Protein 6Z8I (pdb70)

Nearest PDB structures (foldseek):
  6zaz-assembly1_A-2  TM=9.999E-01  e=8.593E-83  Bacteroides thetaiotaomicron VPI-5482
  5t4y-assembly1_B  TM=1.000E+00  e=1.383E-79  Bacteroides thetaiotaomicron VPI-5482
  5lx8-assembly1_A  TM=9.890E-01  e=6.475E-78  Bacteroides thetaiotaomicron VPI-5482
  7kv4-assembly1_AAA  TM=7.494E-01  e=1.794E-15  Bacteroides fluxus YIT 12057
  3otn-assembly1_A  TM=7.623E-01  e=4.344E-15  Parabacteroides distasonis ATCC 8503

Radius of gyration: 36.5 Å; Cα contacts (8 Å, |Δi|>4): 3435; chains: 2; bounding box: 89×121×68 Å

GO terms:
  GO:0005515 protein binding (F, IPI)

Structure (mmCIF, N/CA/C/O backbone):
data_6Z8I
#
_entry.id   6Z8I
#
_cell.length_a   115.709
_cell.length_b   232.746
_cell.length_c   171.252
_cell.angle_alpha   90.00
_cell.angle_beta   90.00
_cell.angle_gamma   90.00
#
_symmetry.space_group_name_H-M   'C 2 2 21'
#
loop_
_entity.id
_entity.type
_entity.pdbx_description
1 polymer 'SusD homolog'
2 polymer 'SusC homolog'
3 non-polymer 'MAGNESIUM ION'
4 non-polymer 'PHOSPHATE ION'
5 water water
#
loop_
_atom_site.group_PDB
_atom_site.id
_atom_site.type_symbol
_atom_site.label_atom_id
_atom_site.label_alt_id
_atom_site.label_comp_id
_atom_site.label_asym_id
_atom_site.label_entity_id
_atom_site.label_seq_id
_atom_site.pdbx_PDB_ins_code
_atom_site.Cartn_x
_atom_site.Cartn_y
_atom_site.Cartn_z
_atom_site.occupancy
_atom_site.B_iso_or_equiv
_atom_site.auth_seq_id
_atom_site.auth_comp_id
_atom_site.auth_asym_id
_atom_site.auth_atom_id
_atom_site.pdbx_PDB_model_num
ATOM 1 N N . CYS A 1 19 ? -17.980 77.318 -19.940 1.00 105.26 1 CYS A N 1
ATOM 2 C CA . CYS A 1 19 ? -16.592 77.194 -19.511 1.00 106.87 1 CYS A CA 1
ATOM 3 C C . CYS A 1 19 ? -16.448 76.278 -18.294 1.00 110.44 1 CYS A C 1
ATOM 4 O O . CYS A 1 19 ? -15.978 76.715 -17.235 1.00 109.54 1 CYS A O 1
ATOM 7 N N . ASP A 1 20 ? -16.905 75.024 -18.473 1.00 111.42 2 ASP A N 1
ATOM 8 C CA . ASP A 1 20 ? -16.678 73.864 -17.603 1.00 109.75 2 ASP A CA 1
ATOM 9 C C . ASP A 1 20 ? -17.166 72.586 -18.311 1.00 110.63 2 ASP A C 1
ATOM 10 O O . ASP A 1 20 ? -16.656 71.485 -18.058 1.00 104.62 2 ASP A O 1
ATOM 15 N N . ASP A 1 21 ? -18.174 72.733 -19.189 1.00 113.24 3 ASP A N 1
ATOM 16 C CA . ASP A 1 21 ? -18.409 71.825 -20.322 1.00 102.93 3 ASP A CA 1
ATOM 17 C C . ASP A 1 21 ? -17.199 71.733 -21.234 1.00 88.32 3 ASP A C 1
ATOM 18 O O . ASP A 1 21 ? -17.022 70.744 -21.948 1.00 89.56 3 ASP A O 1
ATOM 23 N N . PHE A 1 22 ? -16.396 72.786 -21.241 1.00 81.51 4 PHE A N 1
ATOM 24 C CA . PHE A 1 22 ? -15.230 72.959 -22.084 1.00 71.24 4 PHE A CA 1
ATOM 25 C C . PHE A 1 22 ? -14.053 72.127 -21.591 1.00 70.20 4 PHE A C 1
ATOM 26 O O . PHE A 1 22 ? -13.251 71.651 -22.404 1.00 69.25 4 PHE A O 1
ATOM 34 N N . LEU A 1 23 ? -13.940 71.934 -20.275 1.00 72.65 5 LEU A N 1
ATOM 35 C CA . LEU A 1 23 ? -12.843 71.180 -19.688 1.00 68.42 5 LEU A CA 1
ATOM 36 C C . LEU A 1 23 ? -13.072 69.688 -19.712 1.00 70.72 5 LEU A C 1
ATOM 37 O O . LEU A 1 23 ? -12.160 68.953 -19.331 1.00 55.77 5 LEU A O 1
ATOM 42 N N . ASP A 1 24 ? -14.251 69.236 -20.153 1.00 81.95 6 ASP A N 1
ATOM 43 C CA . ASP A 1 24 ? -14.624 67.822 -20.174 1.00 86.24 6 ASP A CA 1
ATOM 44 C C . ASP A 1 24 ? -14.699 67.214 -21.577 1.00 83.08 6 ASP A C 1
ATOM 45 O O . ASP A 1 24 ? -14.963 66.016 -21.696 1.00 82.01 6 ASP A O 1
ATOM 50 N N . ARG A 1 25 ? -14.498 67.997 -22.642 1.00 81.17 7 ARG A N 1
ATOM 51 C CA . ARG A 1 25 ? -14.828 67.511 -23.982 1.00 76.05 7 ARG A CA 1
ATOM 52 C C . ARG A 1 25 ? -13.831 66.464 -24.469 1.00 65.01 7 ARG A C 1
ATOM 53 O O . ARG A 1 25 ? -14.223 65.454 -25.064 1.00 72.35 7 ARG A O 1
ATOM 61 N N . GLN A 1 26 ? -12.544 66.677 -24.234 1.00 54.02 8 GLN A N 1
ATOM 62 C CA . GLN A 1 26 ? -11.526 65.801 -24.790 1.00 51.54 8 GLN A CA 1
ATOM 63 C C . GLN A 1 26 ? -11.410 64.495 -24.010 1.00 54.74 8 GLN A C 1
ATOM 64 O O . GLN A 1 26 ? -11.195 64.494 -22.796 1.00 62.11 8 GLN A O 1
ATOM 70 N N . VAL A 1 27 ? -11.501 63.388 -24.740 1.00 51.44 9 VAL A N 1
ATOM 71 C CA . VAL A 1 27 ? -11.590 62.021 -24.237 1.00 48.85 9 VAL A CA 1
ATOM 72 C C . VAL A 1 27 ? -10.318 61.284 -24.646 1.00 50.54 9 VAL A C 1
ATOM 73 O O . VAL A 1 27 ? -9.742 61.595 -25.697 1.00 57.75 9 VAL A O 1
ATOM 77 N N . PRO A 1 28 ? -9.806 60.357 -23.837 1.00 55.13 10 PRO A N 1
ATOM 78 C CA . PRO A 1 28 ? -8.675 59.531 -24.280 1.00 58.67 10 PRO A CA 1
ATOM 79 C C . PRO A 1 28 ? -8.942 58.880 -25.634 1.00 63.53 10 PRO A C 1
ATOM 80 O O . PRO A 1 28 ? -10.062 58.462 -25.933 1.00 59.96 10 PRO A O 1
ATOM 84 N N . GLN A 1 29 ? -7.894 58.798 -26.452 1.00 59.56 11 GLN A N 1
ATOM 85 C CA . GLN A 1 29 ? -7.970 58.251 -27.800 1.00 52.15 11 GLN A CA 1
ATOM 86 C C . GLN A 1 29 ? -7.219 56.928 -27.864 1.00 52.65 11 GLN A C 1
ATOM 87 O O . GLN A 1 29 ? -6.057 56.839 -27.447 1.00 47.26 11 GLN A O 1
ATOM 93 N N . GLY A 1 30 ? -7.885 55.904 -28.392 1.00 52.29 12 GLY A N 1
ATOM 94 C CA . GLY A 1 30 ? -7.205 54.669 -28.718 1.00 46.42 12 GLY A CA 1
ATOM 95 C C . GLY A 1 30 ? -6.974 53.719 -27.571 1.00 45.29 12 GLY A C 1
ATOM 96 O O . GLY A 1 30 ? -6.112 52.838 -27.677 1.00 48.08 12 GLY A O 1
ATOM 97 N N . ILE A 1 31 ? -7.725 53.851 -26.477 1.00 43.80 13 ILE A N 1
ATOM 98 C CA . ILE A 1 31 ? -7.522 53.027 -25.295 1.00 42.28 13 ILE A CA 1
ATOM 99 C C . ILE A 1 31 ? -8.864 52.664 -24.679 1.00 42.98 13 ILE A C 1
ATOM 100 O O . ILE A 1 31 ? -9.904 53.266 -24.958 1.00 40.23 13 ILE A O 1
ATOM 105 N N . VAL A 1 32 ? -8.811 51.689 -23.789 1.00 48.26 14 VAL A N 1
ATOM 106 C CA . VAL A 1 32 ? -9.918 51.364 -22.900 1.00 49.41 14 VAL A CA 1
ATOM 107 C C . VAL A 1 32 ? -9.504 51.784 -21.493 1.00 47.00 14 VAL A C 1
ATOM 108 O O . VAL A 1 32 ? -8.341 51.607 -21.105 1.00 48.56 14 VAL A O 1
ATOM 112 N N . THR A 1 33 ? -10.429 52.385 -20.747 1.00 43.98 15 THR A N 1
ATOM 113 C CA . THR A 1 33 ? -10.124 52.838 -19.392 1.00 50.29 15 THR A CA 1
ATOM 114 C C . THR A 1 33 ? -10.462 51.763 -18.354 1.00 58.42 15 THR A C 1
ATOM 115 O O . THR A 1 33 ? -11.191 50.805 -18.622 1.00 63.91 15 THR A O 1
ATOM 119 N N . GLY A 1 34 ? -9.928 51.944 -17.141 1.00 56.64 16 GLY A N 1
ATOM 120 C CA . GLY A 1 34 ? -9.981 50.876 -16.152 1.00 42.74 16 GLY A CA 1
ATOM 121 C C . GLY A 1 34 ? -11.394 50.454 -15.797 1.00 48.82 16 GLY A C 1
ATOM 122 O O . GLY A 1 34 ? -11.653 49.278 -15.535 1.00 63.94 16 GLY A O 1
ATOM 123 N N . ASP A 1 35 ? -12.329 51.400 -15.788 1.00 47.20 17 ASP A N 1
ATOM 124 C CA . ASP A 1 35 ? -13.700 51.076 -15.420 1.00 54.71 17 ASP A CA 1
ATOM 125 C C . ASP A 1 35 ? -14.490 50.419 -16.544 1.00 59.30 17 ASP A C 1
ATOM 126 O O . ASP A 1 35 ? -15.608 49.960 -16.301 1.00 69.62 17 ASP A O 1
ATOM 131 N N . GLN A 1 36 ? -13.965 50.353 -17.763 1.00 56.29 18 GLN A N 1
ATOM 132 C CA . GLN A 1 36 ? -14.667 49.603 -18.787 1.00 61.69 18 GLN A CA 1
ATOM 133 C C . GLN A 1 36 ? -14.033 48.244 -19.055 1.00 53.48 18 GLN A C 1
ATOM 134 O O . GLN A 1 36 ? -14.679 47.384 -19.653 1.00 55.74 18 GLN A O 1
ATOM 140 N N . ILE A 1 37 ? -12.819 47.994 -18.564 1.00 45.25 19 ILE A N 1
ATOM 141 C CA . ILE A 1 37 ? -12.102 46.801 -19.002 1.00 41.59 19 ILE A CA 1
ATOM 142 C C . ILE A 1 37 ? -12.570 45.519 -18.340 1.00 49.31 19 ILE A C 1
ATOM 143 O O . ILE A 1 37 ? -12.224 44.433 -18.811 1.00 42.40 19 ILE A O 1
ATOM 148 N N . ALA A 1 38 ? -13.307 45.592 -17.246 1.00 61.33 20 ALA A N 1
ATOM 149 C CA . ALA A 1 38 ? -13.857 44.363 -16.699 1.00 63.59 20 ALA A CA 1
ATOM 150 C C . ALA A 1 38 ? -15.089 43.903 -17.459 1.00 66.61 20 ALA A C 1
ATOM 151 O O . ALA A 1 38 ? -15.771 42.990 -16.995 1.00 91.17 20 ALA A O 1
ATOM 153 N N . SER A 1 39 ? -15.408 44.509 -18.598 1.00 54.91 21 SER A N 1
ATOM 154 C CA . SER A 1 39 ? -16.680 44.190 -19.232 1.00 58.24 21 SER A CA 1
ATOM 155 C C . SER A 1 39 ? -16.613 42.810 -19.879 1.00 65.85 21 SER A C 1
ATOM 156 O O . SER A 1 39 ? -15.540 42.370 -20.303 1.00 69.06 21 SER A O 1
ATOM 159 N N . PRO A 1 40 ? -17.741 42.094 -19.938 1.00 59.35 22 PRO A N 1
ATOM 160 C CA . PRO A 1 40 ? -17.713 40.748 -20.538 1.00 56.64 22 PRO A CA 1
ATOM 161 C C . PRO A 1 40 ? -17.100 40.726 -21.922 1.00 57.71 22 PRO A C 1
ATOM 162 O O . PRO A 1 40 ? -16.296 39.831 -22.206 1.00 62.77 22 PRO A O 1
ATOM 166 N N . GLU A 1 41 ? -17.413 41.720 -22.767 1.00 48.85 23 GLU A N 1
ATOM 167 C CA . GLU A 1 41 ? -16.940 41.727 -24.154 1.00 51.94 23 GLU A CA 1
ATOM 168 C C . GLU A 1 41 ? -15.423 41.676 -24.262 1.00 51.66 23 GLU A C 1
ATOM 169 O O . GLU A 1 41 ? -14.903 41.345 -25.336 1.00 49.42 23 GLU A O 1
ATOM 175 N N . TYR A 1 42 ? -14.697 41.991 -23.187 1.00 41.49 24 TYR A N 1
ATOM 176 C CA . TYR A 1 42 ? -13.237 41.980 -23.216 1.00 52.04 24 TYR A CA 1
ATOM 177 C C . TYR A 1 42 ? -12.603 40.812 -22.467 1.00 45.71 24 TYR A C 1
ATOM 178 O O . TYR A 1 42 ? -11.372 40.685 -22.506 1.00 42.23 24 TYR A O 1
ATOM 187 N N . VAL A 1 43 ? -13.388 39.954 -21.797 1.00 40.58 25 VAL A N 1
ATOM 188 C CA . VAL A 1 43 ? -12.777 38.963 -20.907 1.00 50.04 25 VAL A CA 1
ATOM 189 C C . VAL A 1 43 ? -11.881 37.995 -21.684 1.00 49.01 25 VAL A C 1
ATOM 190 O O . VAL A 1 43 ? -10.749 37.706 -21.265 1.00 45.34 25 VAL A O 1
ATOM 194 N N . ASP A 1 44 ? -12.327 37.521 -22.849 1.00 50.78 26 ASP A N 1
ATOM 195 C CA . ASP A 1 44 ? -11.439 36.640 -23.597 1.00 45.50 26 ASP A CA 1
ATOM 196 C C . ASP A 1 44 ? -10.243 37.391 -24.159 1.00 43.34 26 ASP A C 1
ATOM 197 O O . ASP A 1 44 ? -9.185 36.769 -24.350 1.00 36.28 26 ASP A O 1
ATOM 202 N N . ASN A 1 45 ? -10.361 38.720 -24.359 1.00 43.75 27 ASN A N 1
ATOM 203 C CA . ASN A 1 45 ? -9.188 39.508 -24.741 1.00 44.26 27 ASN A CA 1
ATOM 204 C C . ASN A 1 45 ? -8.132 39.460 -23.651 1.00 48.53 27 ASN A C 1
ATOM 205 O O . ASN A 1 45 ? -6.936 39.294 -23.936 1.00 49.45 27 ASN A O 1
ATOM 210 N N . LEU A 1 46 ? -8.559 39.608 -22.391 1.00 42.33 28 LEU A N 1
ATOM 211 C CA . LEU A 1 46 ? -7.611 39.587 -21.283 1.00 40.12 28 LEU A CA 1
ATOM 212 C C . LEU A 1 46 ? -6.956 38.221 -21.159 1.00 45.05 28 LEU A C 1
ATOM 213 O O . LEU A 1 46 ? -5.743 38.129 -20.927 1.00 47.21 28 LEU A O 1
ATOM 218 N N . VAL A 1 47 ? -7.738 37.150 -21.338 1.00 45.20 29 VAL A N 1
ATOM 219 C CA . VAL A 1 47 ? -7.175 35.800 -21.296 1.00 48.20 29 VAL A CA 1
ATOM 220 C C . VAL A 1 47 ? -6.052 35.655 -22.324 1.00 53.72 29 VAL A C 1
ATOM 221 O O . VAL A 1 47 ? -4.930 35.251 -21.985 1.00 49.14 29 VAL A O 1
ATOM 225 N N . ILE A 1 48 ? -6.332 36.002 -23.595 1.00 47.57 30 ILE A N 1
ATOM 226 C CA . ILE A 1 48 ? -5.302 35.881 -24.625 1.00 41.01 30 ILE A CA 1
ATOM 227 C C . ILE A 1 48 ? -4.091 36.714 -24.244 1.00 39.95 30 ILE A C 1
ATOM 228 O O . ILE A 1 48 ? -2.936 36.305 -24.443 1.00 37.20 30 ILE A O 1
ATOM 233 N N . SER A 1 49 ? -4.343 37.894 -23.679 1.00 37.80 31 SER A N 1
ATOM 234 C CA . SER A 1 49 ? -3.256 38.782 -23.309 1.00 38.81 31 SER A CA 1
ATOM 235 C C . SER A 1 49 ? -2.313 38.120 -22.313 1.00 35.61 31 SER A C 1
ATOM 236 O O . SER A 1 49 ? -1.086 38.189 -22.463 1.00 36.06 31 SER A O 1
ATOM 239 N N . ALA A 1 50 ? -2.867 37.407 -21.332 1.00 40.52 32 ALA A N 1
ATOM 240 C CA . ALA A 1 50 ? -2.020 36.692 -20.375 1.00 38.02 32 ALA A CA 1
ATOM 241 C C . ALA A 1 50 ? -1.219 35.563 -21.015 1.00 35.14 32 ALA A C 1
ATOM 242 O O . ALA A 1 50 ? -0.083 35.301 -20.605 1.00 38.00 32 ALA A O 1
ATOM 244 N N . TYR A 1 51 ? -1.778 34.856 -21.996 1.00 37.72 33 TYR A N 1
ATOM 245 C CA . TYR A 1 51 ? -0.912 33.941 -22.730 1.00 32.17 33 TYR A CA 1
ATOM 246 C C . TYR A 1 51 ? 0.175 34.724 -23.447 1.00 40.93 33 TYR A C 1
ATOM 247 O O . TYR A 1 51 ? 1.363 34.355 -23.388 1.00 34.31 33 TYR A O 1
ATOM 256 N N . ALA A 1 52 ? -0.216 35.852 -24.079 1.00 36.22 34 ALA A N 1
ATOM 257 C CA . ALA A 1 52 ? 0.681 36.593 -24.962 1.00 30.73 34 ALA A CA 1
ATOM 258 C C . ALA A 1 52 ? 1.977 36.987 -24.265 1.00 34.99 34 ALA A C 1
ATOM 259 O O . ALA A 1 52 ? 3.061 36.881 -24.852 1.00 38.58 34 ALA A O 1
ATOM 261 N N . ILE A 1 53 ? 1.902 37.431 -23.009 1.00 36.38 35 ILE A N 1
ATOM 262 C CA . ILE A 1 53 ? 3.108 37.932 -22.369 1.00 30.71 35 ILE A CA 1
ATOM 263 C C . ILE A 1 53 ? 4.175 36.856 -22.182 1.00 43.92 35 ILE A C 1
ATOM 264 O O . ILE A 1 53 ? 5.343 37.195 -21.990 1.00 46.88 35 ILE A O 1
ATOM 269 N N . TRP A 1 54 ? 3.821 35.562 -22.292 1.00 51.69 36 TRP A N 1
ATOM 270 C CA . TRP A 1 54 ? 4.839 34.518 -22.214 1.00 46.32 36 TRP A CA 1
ATOM 271 C C . TRP A 1 54 ? 5.725 34.497 -23.443 1.00 42.97 36 TRP A C 1
ATOM 272 O O . TRP A 1 54 ? 6.868 34.040 -23.362 1.00 50.74 36 TRP A O 1
ATOM 283 N N . ALA A 1 55 ? 5.239 35.032 -24.559 1.00 49.38 37 ALA A N 1
ATOM 284 C CA . ALA A 1 55 ? 6.024 35.236 -25.773 1.00 44.64 37 ALA A CA 1
ATOM 285 C C . ALA A 1 55 ? 6.644 36.634 -25.826 1.00 40.65 37 ALA A C 1
ATOM 286 O O . ALA A 1 55 ? 7.806 36.798 -26.218 1.00 38.89 37 ALA A O 1
ATOM 288 N N . THR A 1 56 ? 5.909 37.646 -25.392 1.00 37.43 38 THR A N 1
ATOM 289 C CA . THR A 1 56 ? 6.294 39.034 -25.620 1.00 39.05 38 THR A CA 1
ATOM 290 C C . THR A 1 56 ? 6.907 39.761 -24.414 1.00 42.59 38 THR A C 1
ATOM 291 O O . THR A 1 56 ? 7.277 40.926 -24.546 1.00 52.46 38 THR A O 1
ATOM 295 N N . GLY A 1 57 ? 7.056 39.116 -23.259 1.00 44.79 39 GLY A N 1
ATOM 296 C CA . GLY A 1 57 ? 7.379 39.804 -22.015 1.00 33.08 39 GLY A CA 1
ATOM 297 C C . GLY A 1 57 ? 8.824 39.657 -21.569 1.00 39.09 39 GLY A C 1
ATOM 298 O O . GLY A 1 57 ? 9.251 40.265 -20.571 1.00 44.82 39 GLY A O 1
ATOM 299 N N . ASP A 1 58 ? 9.597 38.871 -22.315 1.00 32.03 40 ASP A N 1
ATOM 300 C CA . ASP A 1 58 ? 11.011 38.650 -22.045 1.00 36.65 40 ASP A CA 1
ATOM 301 C C . ASP A 1 58 ? 11.852 39.340 -23.105 1.00 34.16 40 ASP A C 1
ATOM 302 O O . ASP A 1 58 ? 11.332 39.870 -24.085 1.00 46.03 40 ASP A O 1
ATOM 307 N N . ASP A 1 59 ? 13.167 39.329 -22.894 1.00 34.93 41 ASP A N 1
ATOM 308 C CA . ASP A 1 59 ? 14.138 39.811 -23.874 1.00 37.03 41 ASP A CA 1
ATOM 309 C C . ASP A 1 59 ? 15.390 38.933 -23.826 1.00 40.67 41 ASP A C 1
ATOM 310 O O . ASP A 1 59 ? 15.467 37.954 -23.080 1.00 44.36 41 ASP A O 1
ATOM 315 N N . ILE A 1 60 ? 16.416 39.345 -24.567 1.00 45.25 42 ILE A N 1
ATOM 316 C CA . ILE A 1 60 ? 17.606 38.511 -24.737 1.00 45.50 42 ILE A CA 1
ATOM 317 C C . ILE A 1 60 ? 18.311 38.205 -23.417 1.00 45.78 42 ILE A C 1
ATOM 318 O O . ILE A 1 60 ? 19.057 37.222 -23.329 1.00 45.42 42 ILE A O 1
ATOM 323 N N . ASN A 1 61 ? 18.145 39.046 -22.394 1.00 45.66 43 ASN A N 1
ATOM 324 C CA . ASN A 1 61 ? 18.852 38.830 -21.141 1.00 53.69 43 ASN A CA 1
ATOM 325 C C . ASN A 1 61 ? 17.968 38.243 -20.056 1.00 49.62 43 ASN A C 1
ATOM 326 O O . ASN A 1 61 ? 18.442 38.067 -18.933 1.00 54.80 43 ASN A O 1
ATOM 331 N N . SER A 1 62 ? 16.716 37.914 -20.371 1.00 43.41 44 SER A N 1
ATOM 332 C CA . SER A 1 62 ? 15.698 37.561 -19.392 1.00 39.99 44 SER A CA 1
ATOM 333 C C . SER A 1 62 ? 14.768 36.485 -19.939 1.00 50.38 44 SER A C 1
ATOM 334 O O . SER A 1 62 ? 13.551 36.533 -19.734 1.00 57.19 44 SER A O 1
ATOM 337 N N . SER A 1 63 ? 15.329 35.500 -20.632 1.00 47.20 45 SER A N 1
ATOM 338 C CA . SER A 1 63 ? 14.526 34.507 -21.323 1.00 38.42 45 SER A CA 1
ATOM 339 C C . SER A 1 63 ? 13.705 33.675 -20.344 1.00 41.62 45 SER A C 1
ATOM 340 O O . SER A 1 63 ? 14.226 33.186 -19.337 1.00 47.07 45 SER A O 1
ATOM 343 N N . PHE A 1 64 ? 12.416 33.505 -20.652 1.00 40.99 46 PHE A N 1
ATOM 344 C CA . PHE A 1 64 ? 11.519 32.700 -19.836 1.00 42.45 46 PHE A CA 1
ATOM 345 C C . PHE A 1 64 ? 11.840 31.216 -19.893 1.00 44.78 46 PHE A C 1
ATOM 346 O O . PHE A 1 64 ? 11.205 30.428 -19.180 1.00 43.81 46 PHE A O 1
ATOM 354 N N . SER A 1 65 ? 12.780 30.818 -20.750 1.00 44.67 47 SER A N 1
ATOM 355 C CA . SER A 1 65 ? 13.400 29.503 -20.675 1.00 43.07 47 SER A CA 1
ATOM 356 C C . SER A 1 65 ? 14.393 29.410 -19.525 1.00 42.62 47 SER A C 1
ATOM 357 O O . SER A 1 65 ? 14.811 28.306 -19.162 1.00 55.66 47 SER A O 1
ATOM 360 N N . LEU A 1 66 ? 14.790 30.548 -18.970 1.00 44.00 48 LEU A N 1
ATOM 361 C CA . LEU A 1 66 ? 15.774 30.658 -17.898 1.00 43.77 48 LEU A CA 1
ATOM 362 C C . LEU A 1 66 ? 17.154 30.197 -18.342 1.00 45.07 48 LEU A C 1
ATOM 363 O O . LEU A 1 66 ? 18.033 29.971 -17.511 1.00 53.09 48 LEU A O 1
ATOM 368 N N . TRP A 1 67 ? 17.372 30.101 -19.655 1.00 43.66 49 TRP A N 1
ATOM 369 C CA . TRP A 1 67 ? 18.667 29.643 -20.147 1.00 47.67 49 TRP A CA 1
ATOM 370 C C . TRP A 1 67 ? 19.783 30.512 -19.589 1.00 50.73 49 TRP A C 1
ATOM 371 O O . TRP A 1 67 ? 20.870 30.012 -19.264 1.00 54.94 49 TRP A O 1
ATOM 382 N N . ASN A 1 68 ? 19.518 31.814 -19.431 1.00 48.65 50 ASN A N 1
ATOM 383 C CA . ASN A 1 68 ? 20.563 32.731 -18.986 1.00 49.77 50 ASN A CA 1
ATOM 384 C C . ASN A 1 68 ? 21.120 32.325 -17.630 1.00 51.27 50 ASN A C 1
ATOM 385 O O . ASN A 1 68 ? 22.319 32.480 -17.377 1.00 53.36 50 ASN A O 1
ATOM 390 N N . TYR A 1 69 ? 20.264 31.803 -16.744 1.00 49.94 51 TYR A N 1
ATOM 391 C CA . TYR A 1 69 ? 20.695 31.468 -15.392 1.00 52.48 51 TYR A CA 1
ATOM 392 C C . TYR A 1 69 ? 21.167 30.027 -15.262 1.00 53.74 51 TYR A C 1
ATOM 393 O O . TYR A 1 69 ? 21.993 29.740 -14.389 1.00 53.36 51 TYR A O 1
ATOM 402 N N . ASP A 1 70 ? 20.740 29.129 -16.156 1.00 53.15 52 ASP A N 1
ATOM 403 C CA . ASP A 1 70 ? 21.310 27.785 -16.131 1.00 53.55 52 ASP A CA 1
ATOM 404 C C . ASP A 1 70 ? 22.789 27.761 -16.495 1.00 51.86 52 ASP A C 1
ATOM 405 O O . ASP A 1 70 ? 23.391 26.681 -16.504 1.00 51.34 52 ASP A O 1
ATOM 410 N N . VAL A 1 71 ? 23.390 28.916 -16.789 1.00 44.51 53 VAL A N 1
ATOM 411 C CA . VAL A 1 71 ? 24.816 28.947 -17.034 1.00 50.71 53 VAL A CA 1
ATOM 412 C C . VAL A 1 71 ? 25.571 28.584 -15.770 1.00 55.22 53 VAL A C 1
ATOM 413 O O . VAL A 1 71 ? 26.760 28.242 -15.826 1.00 52.66 53 VAL A O 1
ATOM 417 N N . ARG A 1 72 ? 24.897 28.664 -14.618 1.00 56.19 54 ARG A N 1
ATOM 418 C CA . ARG A 1 72 ? 25.505 28.239 -13.365 1.00 50.70 54 ARG A CA 1
ATOM 419 C C . ARG A 1 72 ? 25.760 26.736 -13.368 1.00 49.94 54 ARG A C 1
ATOM 420 O O . ARG A 1 72 ? 26.702 26.259 -12.726 1.00 46.80 54 ARG A O 1
ATOM 428 N N . SER A 1 73 ? 24.966 25.982 -14.125 1.00 53.06 55 SER A N 1
ATOM 429 C CA . SER A 1 73 ? 25.023 24.528 -14.103 1.00 54.92 55 SER A CA 1
ATOM 430 C C . SER A 1 73 ? 26.278 24.001 -14.804 1.00 57.68 55 SER A C 1
ATOM 431 O O . SER A 1 73 ? 27.015 24.735 -15.467 1.00 61.71 55 SER A O 1
ATOM 434 N N . ASP A 1 74 ? 26.523 22.701 -14.628 1.00 52.96 56 ASP A N 1
ATOM 435 C CA . ASP A 1 74 ? 27.635 22.001 -15.260 1.00 53.47 56 ASP A CA 1
ATOM 436 C C . ASP A 1 74 ? 27.339 21.619 -16.710 1.00 59.86 56 ASP A C 1
ATOM 437 O O . ASP A 1 74 ? 28.175 20.969 -17.347 1.00 64.50 56 ASP A O 1
ATOM 442 N N . ASP A 1 75 ? 26.182 22.025 -17.247 1.00 57.19 57 ASP A N 1
ATOM 443 C CA . ASP A 1 75 ? 25.852 21.767 -18.647 1.00 54.92 57 ASP A CA 1
ATOM 444 C C . ASP A 1 75 ? 26.438 22.801 -19.607 1.00 55.40 57 ASP A C 1
ATOM 445 O O . ASP A 1 75 ? 26.803 22.422 -20.722 1.00 60.09 57 ASP A O 1
ATOM 450 N N . CYS A 1 76 ? 26.521 24.090 -19.232 1.00 46.14 58 CYS A N 1
ATOM 451 C CA . CYS A 1 76 ? 26.867 25.115 -20.204 1.00 53.32 58 CYS A CA 1
ATOM 452 C C . CYS A 1 76 ? 27.835 26.167 -19.671 1.00 62.30 58 CYS A C 1
ATOM 453 O O . CYS A 1 76 ? 27.953 26.418 -18.466 1.00 77.68 58 CYS A O 1
ATOM 456 N N . TYR A 1 77 ? 28.486 26.820 -20.633 1.00 59.48 59 TYR A N 1
ATOM 457 C CA . TYR A 1 77 ? 29.226 28.065 -20.489 1.00 52.97 59 TYR A CA 1
ATOM 458 C C . TYR A 1 77 ? 28.366 29.236 -20.946 1.00 58.03 59 TYR A C 1
ATOM 459 O O . TYR A 1 77 ? 27.353 29.068 -21.626 1.00 66.59 59 TYR A O 1
ATOM 468 N N . LYS A 1 78 ? 28.799 30.446 -20.577 1.00 58.51 60 LYS A N 1
ATOM 469 C CA . LYS A 1 78 ? 28.091 31.650 -21.007 1.00 48.14 60 LYS A CA 1
ATOM 470 C C . LYS A 1 78 ? 28.269 31.890 -22.494 1.00 50.17 60 LYS A C 1
ATOM 471 O O . LYS A 1 78 ? 27.304 32.219 -23.198 1.00 52.89 60 LYS A O 1
ATOM 477 N N . GLY A 1 79 ? 29.507 31.752 -22.990 1.00 49.50 61 GLY A N 1
ATOM 478 C CA . GLY A 1 79 ? 29.810 32.067 -24.379 1.00 47.29 61 GLY A CA 1
ATOM 479 C C . GLY A 1 79 ? 29.947 33.562 -24.640 1.00 51.69 61 GLY A C 1
ATOM 480 O O . GLY A 1 79 ? 30.119 34.378 -23.725 1.00 59.99 61 GLY A O 1
ATOM 481 N N . GLY A 1 80 ? 29.843 33.923 -25.920 1.00 51.02 62 GLY A N 1
ATOM 482 C CA . GLY A 1 80 ? 29.995 35.299 -26.331 1.00 42.23 62 GLY A CA 1
ATOM 483 C C . GLY A 1 80 ? 31.437 35.614 -26.650 1.00 49.27 62 GLY A C 1
ATOM 484 O O . GLY A 1 80 ? 32.282 34.739 -26.821 1.00 54.62 62 GLY A O 1
ATOM 485 N N . SER A 1 81 ? 31.712 36.909 -26.765 1.00 60.36 63 SER A N 1
ATOM 486 C CA . SER A 1 81 ? 33.035 37.334 -27.211 1.00 61.84 63 SER A CA 1
ATOM 487 C C . SER A 1 81 ? 34.112 36.886 -26.231 1.00 59.86 63 SER A C 1
ATOM 488 O O . SER A 1 81 ? 35.231 36.538 -26.633 1.00 55.79 63 SER A O 1
ATOM 491 N N . GLY A 1 82 ? 33.764 36.825 -24.951 1.00 58.06 64 GLY A N 1
ATOM 492 C CA . GLY A 1 82 ? 34.733 36.671 -23.886 1.00 56.36 64 GLY A CA 1
ATOM 493 C C . GLY A 1 82 ? 34.065 36.961 -22.558 1.00 56.64 64 GLY A C 1
ATOM 494 O O . GLY A 1 82 ? 32.836 37.040 -22.463 1.00 51.71 64 GLY A O 1
ATOM 495 N N . THR A 1 83 ? 34.904 37.128 -21.536 1.00 63.17 65 THR A N 1
ATOM 496 C CA . THR A 1 83 ? 34.397 37.364 -20.187 1.00 61.37 65 THR A CA 1
ATOM 497 C C . THR A 1 83 ? 33.660 38.686 -20.080 1.00 56.23 65 THR A C 1
ATOM 498 O O . THR A 1 83 ? 32.717 38.808 -19.286 1.00 54.06 65 THR A O 1
ATOM 502 N N . GLU A 1 84 ? 34.075 39.682 -20.859 1.00 52.77 66 GLU A N 1
ATOM 503 C CA . GLU A 1 84 ? 33.554 41.033 -20.720 1.00 48.68 66 GLU A CA 1
ATOM 504 C C . GLU A 1 84 ? 32.155 41.180 -21.281 1.00 43.03 66 GLU A C 1
ATOM 505 O O . GLU A 1 84 ? 31.548 42.233 -21.091 1.00 49.17 66 GLU A O 1
ATOM 511 N N . ASP A 1 85 ? 31.615 40.129 -21.897 1.00 42.52 67 ASP A N 1
ATOM 512 C CA . ASP A 1 85 ? 30.361 40.172 -22.649 1.00 42.50 67 ASP A CA 1
ATOM 513 C C . ASP A 1 85 ? 29.241 39.608 -21.783 1.00 47.96 67 ASP A C 1
ATOM 514 O O . ASP A 1 85 ? 28.935 38.417 -21.833 1.00 54.61 67 ASP A O 1
ATOM 519 N N . GLY A 1 86 ? 28.583 40.479 -21.031 1.00 51.02 68 GLY A N 1
ATOM 520 C CA . GLY A 1 86 ? 27.611 40.038 -20.052 1.00 50.03 68 GLY A CA 1
ATOM 521 C C . GLY A 1 86 ? 28.298 39.554 -18.785 1.00 57.95 68 GLY A C 1
ATOM 522 O O . GLY A 1 86 ? 27.956 38.486 -18.268 1.00 65.68 68 GLY A O 1
ATOM 523 N N . GLY A 1 87 ? 29.270 40.329 -18.277 1.00 56.20 69 GLY A N 1
ATOM 524 C CA . GLY A 1 87 ? 30.056 39.885 -17.130 1.00 59.60 69 GLY A CA 1
ATOM 525 C C . GLY A 1 87 ? 29.210 39.591 -15.908 1.00 56.25 69 GLY A C 1
ATOM 526 O O . GLY A 1 87 ? 29.599 38.801 -15.043 1.00 52.43 69 GLY A O 1
ATOM 527 N N . VAL A 1 88 ? 28.047 40.234 -15.821 1.00 56.05 70 VAL A N 1
ATOM 528 C CA . VAL A 1 88 ? 27.043 39.930 -14.811 1.00 52.20 70 VAL A CA 1
ATOM 529 C C . VAL A 1 88 ? 26.611 38.464 -14.884 1.00 55.14 70 VAL A C 1
ATOM 530 O O . VAL A 1 88 ? 26.233 37.867 -13.869 1.00 56.27 70 VAL A O 1
ATOM 534 N N . PHE A 1 89 ? 26.652 37.861 -16.073 1.00 57.09 71 PHE A N 1
ATOM 535 C CA . PHE A 1 89 ? 26.367 36.438 -16.234 1.00 56.02 71 PHE A CA 1
ATOM 536 C C . PHE A 1 89 ? 27.608 35.571 -16.099 1.00 54.89 71 PHE A C 1
ATOM 537 O O . PHE A 1 89 ? 27.478 34.355 -15.931 1.00 46.18 71 PHE A O 1
ATOM 545 N N . ASN A 1 90 ? 28.800 36.171 -16.169 1.00 57.81 72 ASN A N 1
ATOM 546 C CA . ASN A 1 90 ? 30.010 35.452 -15.793 1.00 54.42 72 ASN A CA 1
ATOM 547 C C . ASN A 1 90 ? 30.093 35.296 -14.287 1.00 54.69 72 ASN A C 1
ATOM 548 O O . ASN A 1 90 ? 30.582 34.280 -13.782 1.00 63.30 72 ASN A O 1
ATOM 553 N N . ALA A 1 91 ? 29.647 36.307 -13.550 1.00 51.18 73 ALA A N 1
ATOM 554 C CA . ALA A 1 91 ? 29.586 36.160 -12.107 1.00 54.47 73 ALA A CA 1
ATOM 555 C C . ALA A 1 91 ? 28.705 34.972 -11.736 1.00 53.18 73 ALA A C 1
ATOM 556 O O . ALA A 1 91 ? 29.108 34.105 -10.955 1.00 54.29 73 ALA A O 1
ATOM 558 N N . LEU A 1 92 ? 27.514 34.895 -12.321 1.00 50.17 74 LEU A N 1
ATOM 559 C CA . LEU A 1 92 ? 26.632 33.783 -12.007 1.00 54.05 74 LEU A CA 1
ATOM 560 C C . LEU A 1 92 ? 27.283 32.452 -12.354 1.00 60.22 74 LEU A C 1
ATOM 561 O O . LEU A 1 92 ? 27.238 31.502 -11.565 1.00 63.43 74 LEU A O 1
ATOM 566 N N . GLU A 1 93 ? 27.946 32.390 -13.504 1.00 59.65 75 GLU A N 1
ATOM 567 C CA . GLU A 1 93 ? 28.475 31.133 -14.005 1.00 57.85 75 GLU A CA 1
ATOM 568 C C . GLU A 1 93 ? 29.595 30.594 -13.130 1.00 59.47 75 GLU A C 1
ATOM 569 O O . GLU A 1 93 ? 29.804 29.372 -13.080 1.00 68.81 75 GLU A O 1
ATOM 575 N N . ILE A 1 94 ? 30.321 31.469 -12.437 1.00 45.23 76 ILE A N 1
ATOM 576 C CA . ILE A 1 94 ? 31.362 31.034 -11.514 1.00 53.12 76 ILE A CA 1
ATOM 577 C C . ILE A 1 94 ? 30.969 31.252 -10.054 1.00 51.29 76 ILE A C 1
ATOM 578 O O . ILE A 1 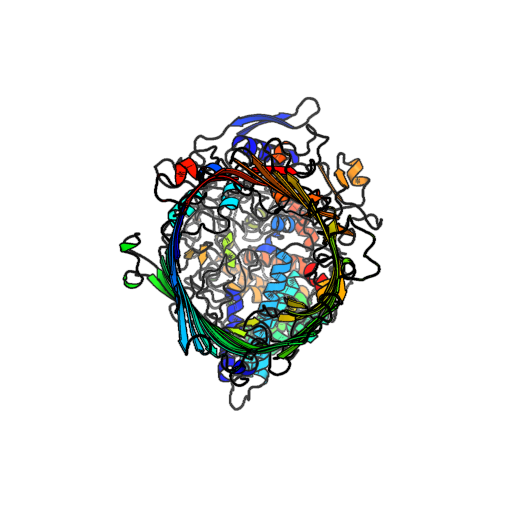94 ? 31.765 30.961 -9.156 1.00 52.22 76 ILE A O 1
ATOM 583 N N . SER A 1 95 ? 29.748 31.723 -9.797 1.00 49.12 77 SER A N 1
ATOM 584 C CA . SER A 1 95 ? 29.226 31.995 -8.457 1.00 55.25 77 SER A CA 1
ATOM 585 C C . SER A 1 95 ? 29.991 33.069 -7.671 1.00 61.20 77 SER A C 1
ATOM 586 O O . SER A 1 95 ? 29.638 33.360 -6.524 1.00 67.93 77 SER A O 1
ATOM 589 N N . LYS A 1 96 ? 31.021 33.671 -8.247 1.00 59.69 78 LYS A N 1
ATOM 590 C CA . LYS A 1 96 ? 31.694 34.783 -7.602 1.00 61.19 78 LYS A CA 1
ATOM 591 C C . LYS A 1 96 ? 31.345 36.092 -8.312 1.00 63.21 78 LYS A C 1
ATOM 592 O O . LYS A 1 96 ? 31.184 36.128 -9.537 1.00 62.12 78 LYS A O 1
ATOM 598 N N . GLY A 1 97 ? 31.201 37.165 -7.521 1.00 55.33 79 GLY A N 1
ATOM 599 C CA . GLY A 1 97 ? 30.944 38.493 -8.025 1.00 53.99 79 GLY A CA 1
ATOM 600 C C . GLY A 1 97 ? 29.489 38.862 -8.253 1.00 59.16 79 GLY A C 1
ATOM 601 O O . GLY A 1 97 ? 29.219 39.979 -8.715 1.00 60.90 79 GLY A O 1
ATOM 602 N N . ILE A 1 98 ? 28.545 37.969 -7.954 1.00 61.75 80 ILE A N 1
ATOM 603 C CA . ILE A 1 98 ? 27.122 38.302 -8.020 1.00 58.63 80 ILE A CA 1
ATOM 604 C C . ILE A 1 98 ? 26.779 39.321 -6.940 1.00 63.44 80 ILE A C 1
ATOM 605 O O . ILE A 1 98 ? 27.042 39.093 -5.751 1.00 70.60 80 ILE A O 1
ATOM 610 N N . ASN A 1 99 ? 26.167 40.439 -7.343 1.00 58.43 81 ASN A N 1
ATOM 611 C CA . ASN A 1 99 ? 25.778 41.527 -6.447 1.00 47.22 81 ASN A CA 1
ATOM 612 C C . ASN A 1 99 ? 24.260 41.628 -6.347 1.00 51.27 81 ASN A C 1
ATOM 613 O O . ASN A 1 99 ? 23.549 41.458 -7.335 1.00 57.02 81 ASN A O 1
ATOM 618 N N . THR A 1 100 ? 23.758 41.953 -5.154 1.00 52.79 82 THR A N 1
ATOM 619 C CA . THR A 1 100 ? 22.308 42.052 -4.980 1.00 51.05 82 THR A CA 1
ATOM 620 C C . THR A 1 100 ? 21.676 43.093 -5.889 1.00 49.18 82 THR A C 1
ATOM 621 O O . THR A 1 100 ? 20.475 42.998 -6.158 1.00 51.28 82 THR A O 1
ATOM 625 N N . THR A 1 101 ? 22.462 44.071 -6.364 1.00 55.67 83 THR A N 1
ATOM 626 C CA . THR A 1 101 ? 22.013 45.214 -7.153 1.00 52.29 83 THR A CA 1
ATOM 627 C C . THR A 1 101 ? 21.866 44.906 -8.632 1.00 58.33 83 THR A C 1
ATOM 628 O O . THR A 1 101 ? 21.392 45.778 -9.367 1.00 63.96 83 THR A O 1
ATOM 632 N N . ASP A 1 102 ? 22.278 43.715 -9.084 1.00 52.20 84 ASP A N 1
ATOM 633 C CA . ASP A 1 102 ? 22.475 43.465 -10.504 1.00 48.05 84 ASP A CA 1
ATOM 634 C C . ASP A 1 102 ? 21.178 43.670 -11.277 1.00 57.72 84 ASP A C 1
ATOM 635 O O . ASP A 1 102 ? 20.110 43.222 -10.854 1.00 70.24 84 ASP A O 1
ATOM 640 N N . TRP A 1 103 ? 21.276 44.362 -12.420 1.00 52.06 85 TRP A N 1
ATOM 641 C CA . TRP A 1 103 ? 20.084 44.669 -13.212 1.00 50.39 85 TRP A CA 1
ATOM 642 C C . TRP A 1 103 ? 19.375 43.410 -13.721 1.00 49.58 85 TRP A C 1
ATOM 643 O O . TRP A 1 103 ? 18.146 43.402 -13.832 1.00 55.11 85 TRP A O 1
ATOM 654 N N . ASN A 1 104 ? 20.114 42.345 -14.045 1.00 48.12 86 ASN A N 1
ATOM 655 C CA . ASN A 1 104 ? 19.469 41.155 -14.611 1.00 48.90 86 ASN A CA 1
ATOM 656 C C . ASN A 1 104 ? 18.585 40.450 -13.588 1.00 51.28 86 ASN A C 1
ATOM 657 O O . ASN A 1 104 ? 17.483 39.993 -13.915 1.00 65.03 86 ASN A O 1
ATOM 662 N N . ILE A 1 105 ? 19.057 40.339 -12.350 1.00 51.57 87 ILE A N 1
ATOM 663 C CA . ILE A 1 105 ? 18.247 39.730 -11.301 1.00 44.97 87 ILE A CA 1
ATOM 664 C C . ILE A 1 105 ? 16.965 40.520 -11.106 1.00 49.90 87 ILE A C 1
ATOM 665 O O . ILE A 1 105 ? 15.862 39.961 -11.122 1.00 50.15 87 ILE A O 1
ATOM 670 N N . ASN A 1 106 ? 17.090 41.842 -10.972 1.00 59.80 88 ASN A N 1
ATOM 671 C CA . ASN A 1 106 ? 15.914 42.693 -10.819 1.00 54.88 88 ASN A CA 1
ATOM 672 C C . ASN A 1 106 ? 14.958 42.535 -11.995 1.00 54.39 88 ASN A C 1
ATOM 673 O O . ASN A 1 106 ? 13.736 42.462 -11.810 1.00 54.34 88 ASN A O 1
ATOM 678 N N . ASP A 1 107 ? 15.504 42.439 -13.209 1.00 55.37 89 ASP A N 1
ATOM 679 C CA . ASP A 1 107 ? 14.670 42.336 -14.405 1.00 55.58 89 ASP A CA 1
ATOM 680 C C . ASP A 1 107 ? 13.867 41.042 -14.423 1.00 59.03 89 ASP A C 1
ATOM 681 O O . ASP A 1 107 ? 12.666 41.060 -14.710 1.00 62.35 89 ASP A O 1
ATOM 686 N N . ILE A 1 108 ? 14.509 39.904 -14.145 1.00 53.69 90 ILE A N 1
ATOM 687 C CA . ILE A 1 108 ? 13.777 38.643 -14.224 1.00 50.36 90 ILE A CA 1
ATOM 688 C C . ILE A 1 108 ? 12.707 38.591 -13.136 1.00 49.72 90 ILE A C 1
ATOM 689 O O . ILE A 1 108 ? 11.597 38.078 -13.354 1.00 47.54 90 ILE A O 1
ATOM 694 N N . TRP A 1 109 ? 12.997 39.157 -11.963 1.00 45.05 91 TRP A N 1
ATOM 695 C CA . TRP A 1 109 ? 11.954 39.280 -10.950 1.00 48.32 91 TRP A CA 1
ATOM 696 C C . TRP A 1 109 ? 10.803 40.143 -11.462 1.00 51.41 91 TRP A C 1
ATOM 697 O O . TRP A 1 109 ? 9.639 39.720 -11.424 1.00 52.22 91 TRP A O 1
ATOM 708 N N . LYS A 1 110 ? 11.111 41.350 -11.964 1.00 48.46 92 LYS A N 1
ATOM 709 C CA . LYS A 1 110 ? 10.064 42.239 -12.473 1.00 46.89 92 LYS A CA 1
ATOM 710 C C . LYS A 1 110 ? 9.256 41.576 -13.584 1.00 47.07 92 LYS A C 1
ATOM 711 O O . LYS A 1 110 ? 8.027 41.709 -13.639 1.00 48.38 92 LYS A O 1
ATOM 717 N N . ARG A 1 111 ? 9.929 40.852 -14.477 1.00 43.84 93 ARG A N 1
ATOM 718 C CA . ARG A 1 111 ? 9.271 40.390 -15.688 1.00 39.74 93 ARG A CA 1
ATOM 719 C C . ARG A 1 111 ? 8.276 39.276 -15.402 1.00 42.07 93 ARG A C 1
ATOM 720 O O . ARG A 1 111 ? 7.196 39.240 -16.005 1.00 41.82 93 ARG A O 1
ATOM 728 N N . LEU A 1 112 ? 8.609 38.358 -14.483 1.00 43.20 94 LEU A N 1
ATOM 729 C CA . LEU A 1 112 ? 7.656 37.301 -14.161 1.00 42.05 94 LEU A CA 1
ATOM 730 C C . LEU A 1 112 ? 6.481 37.826 -13.335 1.00 40.62 94 LEU A C 1
ATOM 731 O O . LEU A 1 112 ? 5.356 37.325 -13.463 1.00 45.93 94 LEU A O 1
ATOM 736 N N . TYR A 1 113 ? 6.683 38.844 -12.513 1.00 45.22 95 TYR A N 1
ATOM 737 C CA . TYR A 1 113 ? 5.503 39.421 -11.875 1.00 48.33 95 TYR A CA 1
ATOM 738 C C . TYR A 1 113 ? 4.603 40.161 -12.872 1.00 50.56 95 TYR A C 1
ATOM 739 O O . TYR A 1 113 ? 3.394 40.272 -12.629 1.00 48.92 95 TYR A O 1
ATOM 748 N N . GLN A 1 114 ? 5.138 40.612 -14.013 1.00 45.56 96 GLN A N 1
ATOM 749 C CA . GLN A 1 114 ? 4.263 41.185 -15.036 1.00 46.58 96 GLN A CA 1
ATOM 750 C C . GLN A 1 114 ? 3.371 40.105 -15.660 1.00 45.46 96 GLN A C 1
ATOM 751 O O . GLN A 1 114 ? 2.169 40.336 -15.893 1.00 44.32 96 GLN A O 1
ATOM 757 N N . CYS A 1 115 ? 3.935 38.912 -15.908 1.00 36.63 97 CYS A N 1
ATOM 758 C CA . CYS A 1 115 ? 3.130 37.767 -16.322 1.00 41.69 97 CYS A CA 1
ATOM 759 C C . CYS A 1 115 ? 1.938 37.562 -15.377 1.00 41.56 97 CYS A C 1
ATOM 760 O O . CYS A 1 115 ? 0.788 37.401 -15.811 1.00 43.89 97 CYS A O 1
ATOM 763 N N . ILE A 1 116 ? 2.192 37.585 -14.076 1.00 34.89 98 ILE A N 1
ATOM 764 C CA . ILE A 1 116 ? 1.103 37.416 -13.119 1.00 39.73 98 ILE A CA 1
ATOM 765 C C . ILE A 1 116 ? 0.051 38.526 -13.229 1.00 45.82 98 ILE A C 1
ATOM 766 O O . ILE A 1 116 ? -1.150 38.262 -13.029 1.00 46.07 98 ILE A O 1
ATOM 771 N N . THR A 1 117 ? 0.463 39.772 -13.552 1.00 41.19 99 THR A N 1
ATOM 772 C CA . THR A 1 117 ? -0.510 40.858 -13.673 1.00 36.21 99 THR A CA 1
ATOM 773 C C . THR A 1 117 ? -1.613 40.523 -14.665 1.00 47.21 99 THR A C 1
ATOM 774 O O . THR A 1 117 ? -2.803 40.704 -14.371 1.00 40.63 99 THR A O 1
ATOM 778 N N . ARG A 1 118 ? -1.236 40.084 -15.872 1.00 52.45 100 ARG A N 1
ATOM 779 C CA . ARG A 1 118 ? -2.255 39.772 -16.872 1.00 50.65 100 ARG A CA 1
ATOM 780 C C . ARG A 1 118 ? -3.112 38.584 -16.437 1.00 54.07 100 ARG A C 1
ATOM 781 O O . ARG A 1 118 ? -4.339 38.605 -16.602 1.00 64.44 100 ARG A O 1
ATOM 789 N N . ALA A 1 119 ? -2.494 37.558 -15.846 1.00 43.46 101 ALA A N 1
ATOM 790 C CA . ALA A 1 119 ? -3.270 36.412 -15.369 1.00 44.85 101 ALA A CA 1
ATOM 791 C C . ALA A 1 119 ? -4.278 36.836 -14.318 1.00 50.40 101 ALA A C 1
ATOM 792 O O . ALA A 1 119 ? -5.418 36.354 -14.306 1.00 50.25 101 ALA A O 1
ATOM 794 N N . ASN A 1 120 ? -3.872 37.747 -13.425 1.00 51.03 102 ASN A N 1
ATOM 795 C CA . ASN A 1 120 ? -4.775 38.221 -12.382 1.00 48.33 102 ASN A CA 1
ATOM 796 C C . ASN A 1 120 ? -5.827 39.165 -12.951 1.00 52.19 102 ASN A C 1
ATOM 797 O O . ASN A 1 120 ? -7.002 39.106 -12.564 1.00 57.25 102 ASN A O 1
ATOM 802 N N . THR A 1 121 ? -5.427 40.045 -13.875 1.00 46.12 103 THR A N 1
ATOM 803 C CA . THR A 1 121 ? -6.391 40.984 -14.424 1.00 45.15 103 THR A CA 1
ATOM 804 C C . THR A 1 121 ? -7.523 40.231 -15.102 1.00 41.16 103 THR A C 1
ATOM 805 O O . THR A 1 121 ? -8.701 40.576 -14.946 1.00 45.81 103 THR A O 1
ATOM 809 N N . ALA A 1 122 ? -7.196 39.152 -15.800 1.00 42.62 104 ALA A N 1
ATOM 810 C CA . ALA A 1 122 ? -8.257 38.335 -16.377 1.00 52.30 104 ALA A CA 1
ATOM 811 C C . ALA A 1 122 ? -9.065 37.622 -15.306 1.00 59.61 104 ALA A C 1
ATOM 812 O O . ALA A 1 122 ? -10.297 37.535 -15.405 1.00 61.47 104 ALA A O 1
ATOM 814 N N . LEU A 1 123 ? -8.381 37.086 -14.286 1.00 60.65 105 LEU A N 1
ATOM 815 C CA . LEU A 1 123 ? -9.072 36.402 -13.210 1.00 41.46 105 LEU A CA 1
ATOM 816 C C . LEU A 1 123 ? -10.062 37.326 -12.538 1.00 52.33 105 LEU A C 1
ATOM 817 O O . LEU A 1 123 ? -11.195 36.918 -12.244 1.00 56.60 105 LEU A O 1
ATOM 822 N N . GLN A 1 124 ? -9.658 38.589 -12.311 1.00 47.79 106 GLN A N 1
ATOM 823 C CA . GLN A 1 124 ? -10.555 39.566 -11.696 1.00 48.58 106 GLN A CA 1
ATOM 824 C C . GLN A 1 124 ? -11.826 39.723 -12.514 1.00 50.22 106 GLN A C 1
ATOM 825 O O . GLN A 1 124 ? -12.927 39.804 -11.958 1.00 50.92 106 GLN A O 1
ATOM 831 N N . SER A 1 125 ? -11.695 39.759 -13.837 1.00 53.09 107 SER A N 1
ATOM 832 C CA . SER A 1 125 ? -12.875 39.891 -14.681 1.00 56.73 107 SER A CA 1
ATOM 833 C C . SER A 1 125 ? -13.648 38.585 -14.761 1.00 53.49 107 SER A C 1
ATOM 834 O O . SER A 1 125 ? -14.882 38.593 -14.697 1.00 59.19 107 SER A O 1
ATOM 837 N N . LEU A 1 126 ? -12.937 37.460 -14.907 1.00 46.86 108 LEU A N 1
ATOM 838 C CA . LEU A 1 126 ? -13.591 36.153 -14.938 1.00 48.69 108 LEU A CA 1
ATOM 839 C C . LEU A 1 126 ? -14.381 35.881 -13.655 1.00 49.59 108 LEU A C 1
ATOM 840 O O . LEU A 1 126 ? -15.440 35.244 -13.702 1.00 50.92 108 LEU A O 1
ATOM 845 N N . ASP A 1 127 ? -13.906 36.375 -12.505 1.00 53.82 109 ASP A N 1
ATOM 846 C CA . ASP A 1 127 ? -14.637 36.158 -11.254 1.00 55.83 109 ASP A CA 1
ATOM 847 C C . ASP A 1 127 ? -16.050 36.737 -11.301 1.00 59.26 109 ASP A C 1
ATOM 848 O O . ASP A 1 127 ? -16.940 36.238 -10.602 1.00 57.42 109 ASP A O 1
ATOM 853 N N . GLN A 1 128 ? -16.287 37.768 -12.124 1.00 59.11 110 GLN A N 1
ATOM 854 C CA . GLN A 1 128 ? -17.572 38.464 -12.154 1.00 68.61 110 GLN A CA 1
ATOM 855 C C . GLN A 1 128 ? -18.559 37.898 -13.172 1.00 73.62 110 GLN A C 1
ATOM 856 O O . GLN A 1 128 ? -19.700 38.377 -13.235 1.00 70.63 110 GLN A O 1
ATOM 862 N N . MET A 1 129 ? -18.162 36.899 -13.961 1.00 74.16 111 MET A N 1
ATOM 863 C CA . MET A 1 129 ? -19.033 36.339 -14.988 1.00 77.16 111 MET A CA 1
ATOM 864 C C . MET A 1 129 ? -20.058 35.372 -14.394 1.00 79.85 111 MET A C 1
ATOM 865 O O . MET A 1 129 ? -19.857 34.796 -13.324 1.00 78.67 111 MET A O 1
ATOM 870 N N . ASP A 1 130 ? -21.148 35.161 -15.140 1.00 85.41 112 ASP A N 1
ATOM 871 C CA . ASP A 1 130 ? -22.189 34.196 -14.782 1.00 86.56 112 ASP A CA 1
ATOM 872 C C . ASP A 1 130 ? -22.004 32.909 -15.582 1.00 84.54 112 ASP A C 1
ATOM 873 O O . ASP A 1 130 ? -22.079 32.928 -16.813 1.00 85.03 112 ASP A O 1
ATOM 878 N N . GLU A 1 131 ? -21.788 31.794 -14.877 1.00 84.15 113 GLU A N 1
ATOM 879 C CA . GLU A 1 131 ? -21.638 30.496 -15.536 1.00 81.90 113 GLU A CA 1
ATOM 880 C C . GLU A 1 131 ? -22.819 30.199 -16.455 1.00 77.34 113 GLU A C 1
ATOM 881 O O . GLU A 1 131 ? -22.643 29.644 -17.549 1.00 71.03 113 GLU A O 1
ATOM 887 N N . LYS A 1 132 ? -24.027 30.583 -16.028 1.00 77.42 114 LYS A N 1
ATOM 888 C CA . LYS A 1 132 ? -25.232 30.356 -16.819 1.00 75.40 114 LYS A CA 1
ATOM 889 C C . LYS A 1 132 ? -25.126 30.996 -18.201 1.00 76.16 114 LYS A C 1
ATOM 890 O O . LYS A 1 132 ? -25.587 30.422 -19.196 1.00 72.95 114 LYS A O 1
ATOM 896 N N . THR A 1 133 ? -24.495 32.170 -18.289 1.00 75.75 115 THR A N 1
ATOM 897 C CA . THR A 1 133 ? -24.345 32.887 -19.554 1.00 72.62 115 THR A CA 1
ATOM 898 C C . THR A 1 133 ? -22.949 32.773 -20.160 1.00 63.65 115 THR A C 1
ATOM 899 O O . THR A 1 133 ? -22.742 33.242 -21.283 1.00 59.89 115 THR A O 1
ATOM 903 N N . TYR A 1 134 ? -21.992 32.181 -19.448 1.00 64.40 116 TYR A N 1
ATOM 904 C CA . TYR A 1 134 ? -20.612 32.032 -19.920 1.00 61.02 116 TYR A CA 1
ATOM 905 C C . TYR A 1 134 ? -20.071 30.698 -19.411 1.00 66.80 116 TYR A C 1
ATOM 906 O O . TYR A 1 134 ? -19.289 30.649 -18.453 1.00 64.61 116 TYR A O 1
ATOM 915 N N . PRO A 1 135 ? -20.446 29.585 -20.059 1.00 71.62 117 PRO A N 1
ATOM 916 C CA . PRO A 1 135 ? -20.153 28.257 -19.482 1.00 70.17 117 PRO A CA 1
ATOM 917 C C . PRO A 1 135 ? -18.669 27.886 -19.438 1.00 63.71 117 PRO A C 1
ATOM 918 O O . PRO A 1 135 ? -18.306 26.960 -18.702 1.00 74.03 117 PRO A O 1
ATOM 922 N N . LEU A 1 136 ? -17.803 28.560 -20.182 1.00 51.40 118 LEU A N 1
ATOM 923 C CA . LEU A 1 136 ? -16.371 28.293 -20.104 1.00 46.32 118 LEU A CA 1
ATOM 924 C C . LEU A 1 136 ? -15.692 29.020 -18.933 1.00 53.98 118 LEU A C 1
ATOM 925 O O . LEU A 1 136 ? -14.455 28.981 -18.824 1.00 50.46 118 LEU A O 1
ATOM 930 N N . LYS A 1 137 ? -16.471 29.667 -18.060 1.00 46.89 119 LYS A N 1
ATOM 931 C CA . LYS A 1 137 ? -15.912 30.393 -16.926 1.00 58.69 119 LYS A CA 1
ATOM 932 C C . LYS A 1 137 ? -14.822 29.611 -16.185 1.00 62.27 119 LYS A C 1
ATOM 933 O O . LYS A 1 137 ? -13.668 30.051 -16.121 1.00 60.86 119 LYS A O 1
ATOM 939 N N . ASN A 1 138 ? -15.175 28.469 -15.573 1.00 60.76 120 ASN A N 1
ATOM 940 C CA . ASN A 1 138 ? -14.200 27.783 -14.723 1.00 55.59 120 ASN A CA 1
ATOM 941 C C . ASN A 1 138 ? -13.049 27.218 -15.532 1.00 54.98 120 ASN A C 1
ATOM 942 O O . ASN A 1 138 ? -11.923 27.129 -15.023 1.00 53.34 120 ASN A O 1
ATOM 947 N N . GLN A 1 139 ? -13.305 26.846 -16.788 1.00 55.44 121 GLN A N 1
ATOM 948 C CA . GLN A 1 139 ? -12.214 26.437 -17.660 1.00 53.51 121 GLN A CA 1
ATOM 949 C C . GLN A 1 139 ? -11.246 27.584 -17.884 1.00 51.23 121 GLN A C 1
ATOM 950 O O . GLN A 1 139 ? -10.023 27.411 -17.793 1.00 47.21 121 GLN A O 1
ATOM 956 N N . ARG A 1 140 ? -11.777 28.764 -18.201 1.00 56.37 122 ARG A N 1
ATOM 957 C CA . ARG A 1 140 ? -10.903 29.905 -18.426 1.00 55.74 122 ARG A CA 1
ATOM 958 C C . ARG A 1 140 ? -10.203 30.309 -17.131 1.00 51.68 122 ARG A C 1
ATOM 959 O O . ARG A 1 140 ? -9.022 30.678 -17.146 1.00 54.24 122 ARG A O 1
ATOM 967 N N . ILE A 1 141 ? -10.903 30.222 -15.997 1.00 50.20 123 ILE A N 1
ATOM 968 C CA . ILE A 1 141 ? -10.279 30.524 -14.707 1.00 44.67 123 ILE A CA 1
ATOM 969 C C . ILE A 1 141 ? -9.138 29.552 -14.432 1.00 50.56 123 ILE A C 1
ATOM 970 O O . ILE A 1 141 ? -8.032 29.956 -14.048 1.00 41.31 123 ILE A O 1
ATOM 975 N N . ALA A 1 142 ? -9.397 28.251 -14.642 1.00 47.37 124 ALA A N 1
ATOM 976 C CA . ALA A 1 142 ? -8.355 27.233 -14.561 1.00 44.16 124 ALA A CA 1
ATOM 977 C C . ALA A 1 142 ? -7.147 27.603 -15.414 1.00 46.58 124 ALA A C 1
ATOM 978 O O . ALA A 1 142 ? -6.001 27.529 -14.951 1.00 49.85 124 ALA A O 1
ATOM 980 N N . GLU A 1 143 ? -7.387 28.004 -16.671 1.00 50.05 125 GLU A N 1
ATOM 981 C CA . GLU A 1 143 ? -6.283 28.415 -17.541 1.00 54.59 125 GLU A CA 1
ATOM 982 C C . GLU A 1 143 ? -5.469 29.535 -16.908 1.00 53.02 125 GLU A C 1
ATOM 983 O O . GLU A 1 143 ? -4.239 29.570 -17.035 1.00 56.91 125 GLU A O 1
ATOM 989 N N . MET A 1 144 ? -6.135 30.474 -16.241 1.00 48.39 126 MET A N 1
ATOM 990 C CA . MET A 1 144 ? -5.404 31.625 -15.731 1.00 48.53 126 MET A CA 1
ATOM 991 C C . MET A 1 144 ? -4.618 31.284 -14.474 1.00 52.09 126 MET A C 1
ATOM 992 O O . MET A 1 144 ? -3.531 31.838 -14.267 1.00 54.32 126 MET A O 1
ATOM 997 N N . ARG A 1 145 ? -5.131 30.372 -13.632 1.00 43.98 127 ARG A N 1
ATOM 998 C CA . ARG A 1 145 ? -4.361 29.996 -12.453 1.00 42.70 127 ARG A CA 1
ATOM 999 C C . ARG A 1 145 ? -3.205 29.075 -12.813 1.00 52.45 127 ARG A C 1
ATOM 1000 O O . ARG A 1 145 ? -2.161 29.118 -12.149 1.00 48.75 127 ARG A O 1
ATOM 1008 N N . PHE A 1 146 ? -3.370 28.249 -13.853 1.00 49.59 128 PHE A N 1
ATOM 1009 C CA . PHE A 1 146 ? -2.239 27.526 -14.416 1.00 49.19 128 PHE A CA 1
ATOM 1010 C C . PHE A 1 146 ? -1.096 28.488 -14.699 1.00 50.30 128 PHE A C 1
ATOM 1011 O O . PHE A 1 146 ? 0.007 28.351 -14.151 1.00 46.50 128 PHE A O 1
ATOM 1019 N N . LEU A 1 147 ? -1.371 29.492 -15.545 1.00 55.73 129 LEU A N 1
ATOM 1020 C CA . LEU A 1 147 ? -0.383 30.515 -15.901 1.00 51.95 129 LEU A CA 1
ATOM 1021 C C . LEU A 1 147 ? 0.161 31.213 -14.665 1.00 45.86 129 LEU A C 1
ATOM 1022 O O . LEU A 1 147 ? 1.367 31.471 -14.558 1.00 47.19 129 LEU A O 1
ATOM 1027 N N . ARG A 1 148 ? -0.713 31.505 -13.707 1.00 41.86 130 ARG A N 1
ATOM 1028 C CA . ARG A 1 148 ? -0.231 32.081 -12.462 1.00 45.60 130 ARG A CA 1
ATOM 1029 C C . ARG A 1 148 ? 0.691 31.114 -11.726 1.00 46.20 130 ARG A C 1
ATOM 1030 O O . ARG A 1 148 ? 1.639 31.547 -11.060 1.00 48.26 130 ARG A O 1
ATOM 1038 N N . GLY A 1 149 ? 0.454 29.806 -11.855 1.00 42.72 131 GLY A N 1
ATOM 1039 C CA . GLY A 1 149 ? 1.327 28.855 -11.187 1.00 44.98 131 GLY A CA 1
ATOM 1040 C C . GLY A 1 149 ? 2.680 28.779 -11.866 1.00 46.87 131 GLY A C 1
ATOM 1041 O O . GLY A 1 149 ? 3.729 28.796 -11.204 1.00 41.62 131 GLY A O 1
ATOM 1042 N N . HIS A 1 150 ? 2.662 28.693 -13.201 1.00 44.08 132 HIS A N 1
ATOM 1043 C CA . HIS A 1 150 ? 3.884 28.672 -13.997 1.00 46.19 132 HIS A CA 1
ATOM 1044 C C . HIS A 1 150 ? 4.839 29.795 -13.593 1.00 49.51 132 HIS A C 1
ATOM 1045 O O . HIS A 1 150 ? 6.049 29.574 -13.462 1.00 48.25 132 HIS A O 1
ATOM 1052 N N . ALA A 1 151 ? 4.309 31.006 -13.357 1.00 45.19 133 ALA A N 1
ATOM 1053 C CA . ALA A 1 151 ? 5.167 32.153 -13.048 1.00 41.26 133 ALA A CA 1
ATOM 1054 C C . ALA A 1 151 ? 5.675 32.106 -11.611 1.00 52.18 133 ALA A C 1
ATOM 1055 O O . ALA A 1 151 ? 6.861 32.341 -11.354 1.00 57.70 133 ALA A O 1
ATOM 1057 N N . HIS A 1 152 ? 4.787 31.819 -10.658 1.00 48.89 134 HIS A N 1
ATOM 1058 C CA . HIS A 1 152 ? 5.237 31.623 -9.285 1.00 47.91 134 HIS A CA 1
ATOM 1059 C C . HIS A 1 152 ? 6.232 30.480 -9.188 1.00 47.99 134 HIS A C 1
ATOM 1060 O O . HIS A 1 152 ? 7.205 30.562 -8.428 1.00 46.10 134 HIS A O 1
ATOM 1067 N N . PHE A 1 153 ? 6.010 29.410 -9.957 1.00 51.29 135 PHE A N 1
ATOM 1068 C CA . PHE A 1 153 ? 6.922 28.279 -9.907 1.00 54.13 135 PHE A CA 1
ATOM 1069 C C . PHE A 1 153 ? 8.330 28.715 -10.301 1.00 52.55 135 PHE A C 1
ATOM 1070 O O . PHE A 1 153 ? 9.306 28.411 -9.607 1.00 50.37 135 PHE A O 1
ATOM 1078 N N . MET A 1 154 ? 8.450 29.471 -11.387 1.00 53.45 136 MET A N 1
ATOM 1079 C CA . MET A 1 154 ? 9.772 29.891 -11.843 1.00 51.82 136 MET A CA 1
ATOM 1080 C C . MET A 1 154 ? 10.400 30.887 -10.876 1.00 54.10 136 MET A C 1
ATOM 1081 O O . MET A 1 154 ? 11.609 30.828 -10.609 1.00 50.54 136 MET A O 1
ATOM 1086 N N . LEU A 1 155 ? 9.598 31.804 -10.329 1.00 57.80 137 LEU A N 1
ATOM 1087 C CA . LEU A 1 155 ? 10.135 32.696 -9.316 1.00 56.05 137 LEU A CA 1
ATOM 1088 C C . LEU A 1 155 ? 10.660 31.874 -8.155 1.00 53.48 137 LEU A C 1
ATOM 1089 O O . LEU A 1 155 ? 11.754 32.135 -7.637 1.00 58.85 137 LEU A O 1
ATOM 1094 N N . LYS A 1 156 ? 9.893 30.854 -7.753 1.00 53.67 138 LYS A N 1
ATOM 1095 C CA . LYS A 1 156 ? 10.305 30.010 -6.636 1.00 50.25 138 LYS A CA 1
ATOM 1096 C C . LYS A 1 156 ? 11.618 29.304 -6.939 1.00 40.51 138 LYS A C 1
ATOM 1097 O O . LYS A 1 156 ? 12.530 29.315 -6.111 1.00 53.51 138 LYS A O 1
ATOM 1103 N N . GLN A 1 157 ? 11.745 28.692 -8.121 1.00 39.69 139 GLN A N 1
ATOM 1104 C CA . GLN A 1 157 ? 13.033 28.101 -8.490 1.00 52.40 139 GLN A CA 1
ATOM 1105 C C . GLN A 1 157 ? 14.153 29.121 -8.408 1.00 56.53 139 GLN A C 1
ATOM 1106 O O . GLN A 1 157 ? 15.249 28.818 -7.921 1.00 57.73 139 GLN A O 1
ATOM 1112 N N . LEU A 1 158 ? 13.890 30.345 -8.875 1.00 48.10 140 LEU A N 1
ATOM 1113 C CA . LEU A 1 158 ? 14.948 31.344 -8.967 1.00 44.75 140 LEU A CA 1
ATOM 1114 C C . LEU A 1 158 ? 15.307 31.923 -7.601 1.00 48.88 140 LEU A C 1
ATOM 1115 O O . LEU A 1 158 ? 16.493 32.019 -7.267 1.00 59.42 140 LEU A O 1
ATOM 1120 N N . PHE A 1 159 ? 14.300 32.293 -6.781 1.00 49.12 141 PHE A N 1
ATOM 1121 C CA . PHE A 1 159 ? 14.538 33.102 -5.575 1.00 50.19 141 PHE A CA 1
ATOM 1122 C C . PHE A 1 159 ? 14.191 32.478 -4.225 1.00 47.59 141 PHE A C 1
ATOM 1123 O O . PHE A 1 159 ? 14.498 33.101 -3.210 1.00 55.71 141 PHE A O 1
ATOM 1131 N N . LYS A 1 160 ? 13.538 31.313 -4.171 1.00 48.61 142 LYS A N 1
ATOM 1132 C CA . LYS A 1 160 ? 13.088 30.674 -2.930 1.00 47.41 142 LYS A CA 1
ATOM 1133 C C . LYS A 1 160 ? 12.081 31.508 -2.148 1.00 53.54 142 LYS A C 1
ATOM 1134 O O . LYS A 1 160 ? 10.972 31.042 -1.873 1.00 59.53 142 LYS A O 1
ATOM 1140 N N . LYS A 1 161 ? 12.461 32.728 -1.762 1.00 57.24 143 LYS A N 1
ATOM 1141 C CA . LYS A 1 161 ? 11.619 33.604 -0.943 1.00 57.56 143 LYS A CA 1
ATOM 1142 C C . LYS A 1 161 ? 10.846 34.548 -1.858 1.00 60.03 143 LYS A C 1
ATOM 1143 O O . LYS A 1 161 ? 11.219 35.704 -2.053 1.00 60.40 143 LYS A O 1
ATOM 1149 N N . ILE A 1 162 ? 9.731 34.062 -2.394 1.00 60.41 144 ILE A N 1
ATOM 1150 C CA . ILE A 1 162 ? 8.933 34.839 -3.336 1.00 54.50 144 ILE A CA 1
ATOM 1151 C C . ILE A 1 162 ? 7.710 35.405 -2.635 1.00 54.78 144 ILE A C 1
ATOM 1152 O O . ILE A 1 162 ? 7.279 34.926 -1.585 1.00 58.77 144 ILE A O 1
ATOM 1157 N N . VAL A 1 163 ? 7.124 36.430 -3.242 1.00 54.79 145 VAL A N 1
ATOM 1158 C CA . VAL A 1 163 ? 5.846 36.966 -2.791 1.00 53.41 145 VAL A CA 1
ATOM 1159 C C . VAL A 1 163 ? 4.732 36.227 -3.521 1.00 53.34 145 VAL A C 1
ATOM 1160 O O . VAL A 1 163 ? 4.754 36.107 -4.755 1.00 48.68 145 VAL A O 1
ATOM 1164 N N . ILE A 1 164 ? 3.754 35.734 -2.767 1.00 49.35 146 ILE A N 1
ATOM 1165 C CA . ILE A 1 164 ? 2.653 34.980 -3.350 1.00 51.85 146 ILE A CA 1
ATOM 1166 C C . ILE A 1 164 ? 1.572 35.990 -3.728 1.00 51.23 146 ILE A C 1
ATOM 1167 O O . ILE A 1 164 ? 0.808 36.453 -2.878 1.00 57.98 146 ILE A O 1
ATOM 1172 N N . VAL A 1 165 ? 1.506 36.333 -5.015 1.00 46.34 147 VAL A N 1
ATOM 1173 C CA . VAL A 1 165 ? 0.532 37.304 -5.515 1.00 48.42 147 VAL A CA 1
ATOM 1174 C C . VAL A 1 165 ? -0.598 36.496 -6.143 1.00 44.80 147 VAL A C 1
ATOM 1175 O O . VAL A 1 165 ? -0.639 36.267 -7.349 1.00 49.88 147 VAL A O 1
ATOM 1179 N N . ASN A 1 166 ? -1.548 36.078 -5.315 1.00 48.12 148 ASN A N 1
ATOM 1180 C CA . ASN A 1 166 ? -2.634 35.241 -5.801 1.00 50.93 148 ASN A CA 1
ATOM 1181 C C . ASN A 1 166 ? -4.000 35.753 -5.355 1.00 54.16 148 ASN A C 1
ATOM 1182 O O . ASN A 1 166 ? -4.968 34.978 -5.330 1.00 55.92 148 ASN A O 1
ATOM 1187 N N . ASP A 1 167 ? -4.110 37.037 -4.997 1.00 55.87 149 ASP A N 1
ATOM 1188 C CA . ASP A 1 167 ? -5.413 37.660 -4.785 1.00 57.92 149 ASP A CA 1
ATOM 1189 C C . ASP A 1 167 ? -5.657 38.638 -5.922 1.00 62.99 149 ASP A C 1
ATOM 1190 O O . ASP A 1 167 ? -5.074 39.726 -5.951 1.00 73.62 149 ASP A O 1
ATOM 1195 N N . GLU A 1 168 ? -6.520 38.237 -6.856 1.00 61.74 150 GLU A N 1
ATOM 1196 C CA . GLU A 1 168 ? -6.808 39.008 -8.057 1.00 50.99 150 GLU A CA 1
ATOM 1197 C C . GLU A 1 168 ? -7.764 40.164 -7.790 1.00 53.29 150 GLU A C 1
ATOM 1198 O O . GLU A 1 168 ? -7.901 41.054 -8.640 1.00 58.60 150 GLU A O 1
ATOM 1204 N N . ASN A 1 169 ? -8.447 40.165 -6.648 1.00 57.51 151 ASN A N 1
ATOM 1205 C CA . ASN A 1 169 ? -9.290 41.294 -6.282 1.00 64.84 151 ASN A CA 1
ATOM 1206 C C . ASN A 1 169 ? -8.575 42.284 -5.364 1.00 63.76 151 ASN A C 1
ATOM 1207 O O . ASN A 1 169 ? -9.190 43.240 -4.883 1.00 63.05 151 ASN A O 1
ATOM 1212 N N . MET A 1 170 ? -7.275 42.103 -5.179 1.00 60.22 152 MET A N 1
ATOM 1213 C CA . MET A 1 170 ? -6.484 42.984 -4.339 1.00 58.18 152 MET A CA 1
ATOM 1214 C C . MET A 1 170 ? -6.209 44.301 -5.057 1.00 57.26 152 MET A C 1
ATOM 1215 O O . MET A 1 170 ? -5.746 44.309 -6.201 1.00 74.89 152 MET A O 1
ATOM 1220 N N . GLU A 1 171 ? -6.506 45.416 -4.385 1.00 56.44 153 GLU A N 1
ATOM 1221 C CA . GLU A 1 171 ? -6.386 46.763 -4.945 1.00 58.42 153 GLU A CA 1
ATOM 1222 C C . GLU A 1 171 ? -4.925 47.227 -4.981 1.00 60.99 153 GLU A C 1
ATOM 1223 O O . GLU A 1 171 ? -4.088 46.734 -4.223 1.00 60.82 153 GLU A O 1
ATOM 1229 N N . PRO A 1 172 ? -4.590 48.188 -5.851 1.00 63.67 154 PRO A N 1
ATOM 1230 C CA . PRO A 1 172 ? -3.161 48.502 -6.083 1.00 64.11 154 PRO A CA 1
ATOM 1231 C C . PRO A 1 172 ? -2.374 48.875 -4.838 1.00 70.80 154 PRO A C 1
ATOM 1232 O O . PRO A 1 172 ? -1.167 48.610 -4.786 1.00 71.03 154 PRO A O 1
ATOM 1236 N N . ASP A 1 173 ? -3.015 49.483 -3.839 1.00 76.42 155 ASP A N 1
ATOM 1237 C CA . ASP A 1 173 ? -2.301 49.906 -2.635 1.00 78.86 155 ASP A CA 1
ATOM 1238 C C . ASP A 1 173 ? -1.909 48.733 -1.738 1.00 67.01 155 ASP A C 1
ATOM 1239 O O . ASP A 1 173 ? -0.869 48.790 -1.067 1.00 57.78 155 ASP A O 1
ATOM 1244 N N . ALA A 1 174 ? -2.722 47.676 -1.687 1.00 61.18 156 ALA A N 1
ATOM 1245 C CA . ALA A 1 174 ? -2.371 46.544 -0.838 1.00 59.90 156 ALA A CA 1
ATOM 1246 C C . ALA A 1 174 ? -1.108 45.825 -1.310 1.00 65.14 156 ALA A C 1
ATOM 1247 O O . ALA A 1 174 ? -0.558 45.009 -0.559 1.00 66.36 156 ALA A O 1
ATOM 1249 N N . TYR A 1 175 ? -0.621 46.115 -2.522 1.00 58.64 157 TYR A N 1
ATOM 1250 C CA . TYR A 1 175 ? 0.600 45.472 -2.980 1.00 54.82 157 TYR A CA 1
ATOM 1251 C C . TYR A 1 175 ? 1.822 45.972 -2.215 1.00 59.49 157 TYR A C 1
ATOM 1252 O O . TYR A 1 175 ? 2.838 45.267 -2.166 1.00 60.42 157 TYR A O 1
ATOM 1261 N N . ASN A 1 176 ? 1.725 47.146 -1.577 1.00 64.56 158 ASN A N 1
ATOM 1262 C CA . ASN A 1 176 ? 2.834 47.721 -0.821 1.00 59.58 158 ASN A CA 1
ATOM 1263 C C . ASN A 1 176 ? 3.096 47.010 0.501 1.00 75.71 158 ASN A C 1
ATOM 1264 O O . ASN A 1 176 ? 4.204 47.132 1.041 1.00 79.38 158 ASN A O 1
ATOM 1269 N N . GLU A 1 177 ? 2.106 46.293 1.041 1.00 77.57 159 GLU A N 1
ATOM 1270 C CA . GLU A 1 177 ? 2.240 45.609 2.320 1.00 70.57 159 GLU A CA 1
ATOM 1271 C C . GLU A 1 177 ? 2.476 44.107 2.187 1.00 66.13 159 GLU A C 1
ATOM 1272 O O . GLU A 1 177 ? 2.603 43.437 3.211 1.00 61.24 159 GLU A O 1
ATOM 1278 N N . LEU A 1 178 ? 2.561 43.567 0.967 1.00 59.35 160 LEU A N 1
ATOM 1279 C CA . LEU A 1 178 ? 2.895 42.165 0.794 1.00 54.58 160 LEU A CA 1
ATOM 1280 C C . LEU A 1 178 ? 4.318 41.878 1.285 1.00 53.82 160 LEU A C 1
ATOM 1281 O O . LEU A 1 178 ? 5.190 42.750 1.277 1.00 52.92 160 LEU A O 1
ATOM 1286 N N . SER A 1 179 ? 4.555 40.621 1.698 1.00 52.11 161 SER A N 1
ATOM 1287 C CA . SER A 1 179 ? 5.880 40.126 2.078 1.00 52.68 161 SER A CA 1
ATOM 1288 C C . SER A 1 179 ? 6.203 38.851 1.306 1.00 58.76 161 SER A C 1
ATOM 1289 O O . SER A 1 179 ? 5.306 38.178 0.793 1.00 65.64 161 SER A O 1
ATOM 1292 N N . ASN A 1 180 ? 7.497 38.517 1.231 1.00 56.19 162 ASN A N 1
ATOM 1293 C CA . ASN A 1 180 ? 7.937 37.182 0.823 1.00 59.49 162 ASN A CA 1
ATOM 1294 C C . ASN A 1 180 ? 8.157 36.248 2.009 1.00 62.64 162 ASN A C 1
ATOM 1295 O O . ASN A 1 180 ? 8.715 35.161 1.834 1.00 71.48 162 ASN A O 1
ATOM 1300 N N . THR A 1 181 ? 7.751 36.655 3.208 1.00 56.06 163 THR A N 1
ATOM 1301 C CA . THR A 1 181 ? 7.811 35.798 4.383 1.00 60.69 163 THR A CA 1
ATOM 1302 C C . THR A 1 181 ? 6.450 35.676 5.048 1.00 63.95 163 THR A C 1
ATOM 1303 O O . THR A 1 181 ? 6.367 35.238 6.190 1.00 69.21 163 THR A O 1
ATOM 1307 N N . THR A 1 182 ? 5.379 36.063 4.356 1.00 65.03 164 THR A N 1
ATOM 1308 C CA . THR A 1 182 ? 4.043 35.795 4.875 1.00 63.09 164 THR A CA 1
ATOM 1309 C C . THR A 1 182 ? 3.801 34.297 5.009 1.00 62.30 164 THR A C 1
ATOM 1310 O O . THR A 1 182 ? 3.059 33.861 5.895 1.00 68.71 164 THR A O 1
ATOM 1314 N N . TYR A 1 183 ? 4.437 33.497 4.157 1.00 56.82 165 TYR A N 1
ATOM 1315 C CA . TYR A 1 183 ? 4.273 32.054 4.133 1.00 56.21 165 TYR A CA 1
ATOM 1316 C C . TYR A 1 183 ? 5.629 31.384 4.320 1.00 57.23 165 TYR A C 1
ATOM 1317 O O . TYR A 1 183 ? 6.653 31.887 3.840 1.00 60.37 165 TYR A O 1
ATOM 1326 N N . THR A 1 184 ? 5.638 30.268 5.050 1.00 53.95 166 THR A N 1
ATOM 1327 C CA . THR A 1 184 ? 6.853 29.474 5.161 1.00 74.96 166 THR A CA 1
ATOM 1328 C C . THR A 1 184 ? 7.229 28.901 3.796 1.00 73.02 166 THR A C 1
ATOM 1329 O O . THR A 1 184 ? 6.444 28.919 2.839 1.00 76.27 166 THR A O 1
ATOM 1333 N N . ASN A 1 185 ? 8.459 28.401 3.698 1.00 68.05 167 ASN A N 1
ATOM 1334 C CA . ASN A 1 185 ? 8.903 27.845 2.425 1.00 62.02 167 ASN A CA 1
ATOM 1335 C C . ASN A 1 185 ? 7.923 26.793 1.929 1.00 60.36 167 ASN A C 1
ATOM 1336 O O . ASN A 1 185 ? 7.516 26.806 0.763 1.00 65.17 167 ASN A O 1
ATOM 1341 N N . ASP A 1 186 ? 7.477 25.919 2.830 1.00 67.01 168 ASP A N 1
ATOM 1342 C CA . ASP A 1 186 ? 6.548 24.860 2.467 1.00 62.78 168 ASP A CA 1
ATOM 1343 C C . ASP A 1 186 ? 5.170 25.404 2.111 1.00 68.04 168 ASP A C 1
ATOM 1344 O O . ASP A 1 186 ? 4.517 24.888 1.198 1.00 77.50 168 ASP A O 1
ATOM 1349 N N . GLU A 1 187 ? 4.696 26.432 2.818 1.00 70.62 169 GLU A N 1
ATOM 1350 C CA . GLU A 1 187 ? 3.406 27.025 2.464 1.00 68.30 169 GLU A CA 1
ATOM 1351 C C . GLU A 1 187 ? 3.455 27.779 1.138 1.00 65.35 169 GLU A C 1
ATOM 1352 O O . GLU A 1 187 ? 2.423 27.899 0.469 1.00 66.26 169 GLU A O 1
ATOM 1358 N N . GLN A 1 188 ? 4.619 28.306 0.742 1.00 61.32 170 GLN A N 1
ATOM 1359 C CA . GLN A 1 188 ? 4.716 28.914 -0.587 1.00 55.88 170 GLN A CA 1
ATOM 1360 C C . GLN A 1 188 ? 4.532 27.869 -1.668 1.00 57.50 170 GLN A C 1
ATOM 1361 O O . GLN A 1 188 ? 3.693 28.031 -2.559 1.00 54.33 170 GLN A O 1
ATOM 1367 N N . TRP A 1 189 ? 5.295 26.772 -1.587 1.00 62.31 171 TRP A N 1
ATOM 1368 C CA . TRP A 1 189 ? 5.104 25.666 -2.519 1.00 55.70 171 TRP A CA 1
ATOM 1369 C C . TRP A 1 189 ? 3.656 25.204 -2.536 1.00 46.90 171 TRP A C 1
ATOM 1370 O O . TRP A 1 189 ? 3.115 24.875 -3.597 1.00 60.92 171 TRP A O 1
ATOM 1381 N N . GLN A 1 190 ? 2.999 25.189 -1.380 1.00 48.35 172 GLN A N 1
ATOM 1382 C CA . GLN A 1 190 ? 1.608 24.753 -1.365 1.00 49.01 172 GLN A CA 1
ATOM 1383 C C . GLN A 1 190 ? 0.723 25.720 -2.129 1.00 59.79 172 GLN A C 1
ATOM 1384 O O . GLN A 1 190 ? -0.207 25.294 -2.820 1.00 64.17 172 GLN A O 1
ATOM 1390 N N . LYS A 1 191 ? 1.014 27.022 -2.046 1.00 59.73 173 LYS A N 1
ATOM 1391 C CA . LYS A 1 191 ? 0.171 27.992 -2.727 1.00 47.08 173 LYS A CA 1
ATOM 1392 C C . LYS A 1 191 ? 0.326 27.876 -4.244 1.00 50.31 173 LYS A C 1
ATOM 1393 O O . LYS A 1 191 ? -0.644 28.057 -4.992 1.00 56.64 173 LYS A O 1
ATOM 1399 N N . ILE A 1 192 ? 1.539 27.578 -4.716 1.00 44.42 174 ILE A N 1
ATOM 1400 C CA . ILE A 1 192 ? 1.736 27.279 -6.136 1.00 51.82 174 ILE A CA 1
ATOM 1401 C C . ILE A 1 192 ? 0.980 26.010 -6.516 1.00 55.24 174 ILE A C 1
ATOM 1402 O O . ILE A 1 192 ? 0.256 25.974 -7.515 1.00 58.27 174 ILE A O 1
ATOM 1407 N N . ALA A 1 193 ? 1.104 24.958 -5.701 1.00 55.64 175 ALA A N 1
ATOM 1408 C CA . ALA A 1 193 ? 0.357 23.739 -5.982 1.00 52.37 175 ALA A CA 1
ATOM 1409 C C . ALA A 1 193 ? -1.153 23.985 -6.020 1.00 55.83 175 ALA A C 1
ATOM 1410 O O . ALA A 1 193 ? -1.858 23.414 -6.858 1.00 61.64 175 ALA A O 1
ATOM 1412 N N . ASP A 1 194 ? -1.676 24.821 -5.120 1.00 53.46 176 ASP A N 1
ATOM 1413 C CA . ASP A 1 194 ? -3.120 25.042 -5.098 1.00 51.62 176 ASP A CA 1
ATOM 1414 C C . ASP A 1 194 ? -3.630 25.591 -6.426 1.00 60.08 176 ASP A C 1
ATOM 1415 O O . ASP A 1 194 ? -4.761 25.299 -6.823 1.00 71.51 176 ASP A O 1
ATOM 1420 N N . ASP A 1 195 ? -2.816 26.364 -7.142 1.00 51.81 177 ASP A N 1
ATOM 1421 C CA . ASP A 1 195 ? -3.276 26.888 -8.422 1.00 54.70 177 ASP A CA 1
ATOM 1422 C C . ASP A 1 195 ? -3.435 25.762 -9.446 1.00 59.27 177 ASP A C 1
ATOM 1423 O O . ASP A 1 195 ? -4.549 25.478 -9.906 1.00 60.87 177 ASP A O 1
ATOM 1428 N N . PHE A 1 196 ? -2.326 25.115 -9.812 1.00 52.61 178 PHE A N 1
ATOM 1429 C CA . PHE A 1 196 ? -2.323 23.849 -10.541 1.00 51.43 178 PHE A CA 1
ATOM 1430 C C . PHE A 1 196 ? -3.389 22.845 -10.105 1.00 52.66 178 PHE A C 1
ATOM 1431 O O . PHE A 1 196 ? -3.924 22.121 -10.946 1.00 47.95 178 PHE A O 1
ATOM 1439 N N . GLN A 1 197 ? -3.691 22.759 -8.801 1.00 59.00 179 GLN A N 1
ATOM 1440 C CA . GLN A 1 197 ? -4.750 21.854 -8.356 1.00 57.61 179 GLN A CA 1
ATOM 1441 C C . GLN A 1 197 ? -6.081 22.241 -8.973 1.00 61.25 179 GLN A C 1
ATOM 1442 O O . GLN A 1 197 ? -6.818 21.391 -9.486 1.00 58.09 179 GLN A O 1
ATOM 1448 N N . PHE A 1 198 ? -6.403 23.534 -8.929 1.00 62.51 180 PHE A N 1
ATOM 1449 C CA . PHE A 1 198 ? -7.646 24.012 -9.519 1.00 58.73 180 PHE A CA 1
ATOM 1450 C C . PHE A 1 198 ? -7.667 23.772 -11.025 1.00 58.77 180 PHE A C 1
ATOM 1451 O O . PHE A 1 198 ? -8.696 23.369 -11.590 1.00 57.77 180 PHE A O 1
ATOM 1459 N N . ALA A 1 199 ? -6.534 24.006 -11.689 1.00 44.19 181 ALA A N 1
ATOM 1460 C CA . ALA A 1 199 ? -6.447 23.717 -13.112 1.00 50.59 181 ALA A CA 1
ATOM 1461 C C . ALA A 1 199 ? -6.772 22.251 -13.396 1.00 57.96 181 ALA A C 1
ATOM 1462 O O . ALA A 1 199 ? -7.574 21.952 -14.288 1.00 57.72 181 ALA A O 1
ATOM 1464 N N . TYR A 1 200 ? -6.190 21.326 -12.624 1.00 62.25 182 TYR A N 1
ATOM 1465 C CA . TYR A 1 200 ? -6.469 19.907 -12.839 1.00 57.58 182 TYR A CA 1
ATOM 1466 C C . TYR A 1 200 ? -7.956 19.604 -12.709 1.00 51.66 182 TYR A C 1
ATOM 1467 O O . TYR A 1 200 ? -8.531 18.883 -13.534 1.00 55.32 182 TYR A O 1
ATOM 1476 N N . ASP A 1 201 ? -8.594 20.145 -11.680 1.00 53.76 183 ASP A N 1
ATOM 1477 C CA . ASP A 1 201 ? -9.994 19.847 -11.432 1.00 55.29 183 ASP A CA 1
ATOM 1478 C C . ASP A 1 201 ? -10.932 20.532 -12.422 1.00 58.96 183 ASP A C 1
ATOM 1479 O O . ASP A 1 201 ? -12.135 20.260 -12.388 1.00 61.01 183 ASP A O 1
ATOM 1484 N N . ASN A 1 202 ? -10.420 21.398 -13.306 1.00 56.21 184 ASN A N 1
ATOM 1485 C CA . ASN A 1 202 ? -11.296 22.211 -14.150 1.00 56.39 184 ASN A CA 1
ATOM 1486 C C . ASN A 1 202 ? -10.884 22.323 -15.612 1.00 55.18 184 ASN A C 1
ATOM 1487 O O . ASN A 1 202 ? -11.745 22.649 -16.435 1.00 58.38 184 ASN A O 1
ATOM 1492 N N . LEU A 1 203 ? -9.624 22.099 -15.978 1.00 44.77 185 LEU A N 1
ATOM 1493 C CA . LEU A 1 203 ? -9.264 22.137 -17.379 1.00 50.66 185 LEU A CA 1
ATOM 1494 C C . LEU A 1 203 ? -9.886 20.943 -18.100 1.00 57.72 185 LEU A C 1
ATOM 1495 O O . LEU A 1 203 ? -10.093 19.883 -17.505 1.00 61.02 185 LEU A O 1
ATOM 1500 N N . PRO A 1 204 ? -10.218 21.093 -19.374 1.00 63.77 186 PRO A N 1
ATOM 1501 C CA . PRO A 1 204 ? -10.715 19.953 -20.148 1.00 61.11 186 PRO A CA 1
ATOM 1502 C C . PRO A 1 204 ? -9.599 18.983 -20.508 1.00 56.04 186 PRO A C 1
ATOM 1503 O O . PRO A 1 204 ? -8.407 19.305 -20.442 1.00 51.31 186 PRO A O 1
ATOM 1507 N N . GLU A 1 205 ? -10.022 17.775 -20.910 1.00 57.60 187 GLU A N 1
ATOM 1508 C CA . GLU A 1 205 ? -9.081 16.704 -21.243 1.00 50.82 187 GLU A CA 1
ATOM 1509 C C . GLU A 1 205 ? -8.381 16.950 -22.574 1.00 55.43 187 GLU A C 1
ATOM 1510 O O . GLU A 1 205 ? -7.204 16.600 -22.731 1.00 57.01 187 GLU A O 1
ATOM 1516 N N . VAL A 1 206 ? -9.070 17.563 -23.537 1.00 58.27 188 VAL A N 1
ATOM 1517 C CA . VAL A 1 206 ? -8.453 17.977 -24.789 1.00 58.95 188 VAL A CA 1
ATOM 1518 C C . VAL A 1 206 ? -8.714 19.469 -25.014 1.00 55.29 188 VAL A C 1
ATOM 1519 O O . VAL A 1 206 ? -9.774 20.003 -24.654 1.00 47.61 188 VAL A O 1
ATOM 1523 N N . GLN A 1 207 ? -7.720 20.148 -25.576 1.00 53.01 189 GLN A N 1
ATOM 1524 C CA . GLN A 1 207 ? -7.799 21.564 -25.927 1.00 52.20 189 GLN A CA 1
ATOM 1525 C C . GLN A 1 207 ? -7.493 21.638 -27.419 1.00 56.32 189 GLN A C 1
ATOM 1526 O O . GLN A 1 207 ? -6.324 21.591 -27.823 1.00 54.55 189 GLN A O 1
ATOM 1532 N N . ILE A 1 208 ? -8.553 21.707 -28.229 1.00 57.59 190 ILE A N 1
ATOM 1533 C CA . ILE A 1 208 ? -8.403 21.928 -29.668 1.00 61.99 190 ILE A CA 1
ATOM 1534 C C . ILE A 1 208 ? -7.420 23.059 -29.919 1.00 61.04 190 ILE A C 1
ATOM 1535 O O . ILE A 1 208 ? -6.482 22.924 -30.713 1.00 61.24 190 ILE A O 1
ATOM 1540 N N . GLU A 1 209 ? -7.593 24.170 -29.199 1.00 55.99 191 GLU A N 1
ATOM 1541 C CA . GLU A 1 209 ? -6.703 25.324 -29.212 1.00 47.34 191 GLU A CA 1
ATOM 1542 C C . GLU A 1 209 ? -5.458 24.987 -28.405 1.00 42.07 191 GLU A C 1
ATOM 1543 O O . GLU A 1 209 ? -5.452 25.135 -27.188 1.00 49.83 191 GLU A O 1
ATOM 1549 N N . LYS A 1 210 ? -4.373 24.590 -29.072 1.00 40.16 192 LYS A N 1
ATOM 1550 C CA . LYS A 1 210 ? -3.281 23.909 -28.371 1.00 43.03 192 LYS A CA 1
ATOM 1551 C C . LYS A 1 210 ? -2.432 24.804 -27.485 1.00 44.97 192 LYS A C 1
ATOM 1552 O O . LYS A 1 210 ? -1.600 24.281 -26.731 1.00 51.46 192 LYS A O 1
ATOM 1558 N N . GLY A 1 211 ? -2.598 26.124 -27.545 1.00 41.61 193 GLY A N 1
ATOM 1559 C CA . GLY A 1 211 ? -1.891 26.968 -26.591 1.00 37.50 193 GLY A CA 1
ATOM 1560 C C . GLY A 1 211 ? -2.400 26.780 -25.175 1.00 35.33 193 GLY A C 1
ATOM 1561 O O . GLY A 1 211 ? -1.627 26.831 -24.210 1.00 34.93 193 GLY A O 1
ATOM 1562 N N . ARG A 1 212 ? -3.705 26.548 -25.031 1.00 41.19 194 ARG A N 1
ATOM 1563 C CA . ARG A 1 212 ? -4.292 26.363 -23.708 1.00 53.72 194 ARG A CA 1
ATOM 1564 C C . ARG A 1 212 ? -3.873 25.021 -23.108 1.00 56.48 194 ARG A C 1
ATOM 1565 O O . ARG A 1 212 ? -3.873 24.002 -23.803 1.00 56.24 194 ARG A O 1
ATOM 1573 N N . PRO A 1 213 ? -3.528 24.986 -21.822 1.00 54.22 195 PRO A N 1
ATOM 1574 C CA . PRO A 1 213 ? -3.109 23.721 -21.212 1.00 52.09 195 PRO A CA 1
ATOM 1575 C C . PRO A 1 213 ? -4.278 22.758 -21.068 1.00 49.60 195 PRO A C 1
ATOM 1576 O O . PRO A 1 213 ? -5.424 23.156 -20.844 1.00 50.80 195 PRO A O 1
ATOM 1580 N N . ALA A 1 214 ? -3.983 21.477 -21.213 1.00 46.81 196 ALA A N 1
ATOM 1581 C CA . ALA A 1 214 ? -5.004 20.469 -20.988 1.00 49.26 196 ALA A CA 1
ATOM 1582 C C . ALA A 1 214 ? -4.964 20.006 -19.525 1.00 49.84 196 ALA A C 1
ATOM 1583 O O . ALA A 1 214 ? -4.087 20.380 -18.740 1.00 49.29 196 ALA A O 1
ATOM 1585 N N . GLN A 1 215 ? -5.921 19.160 -19.153 1.00 50.75 197 GLN A N 1
ATOM 1586 C CA . GLN A 1 215 ? -5.936 18.645 -17.789 1.00 48.15 197 GLN A CA 1
ATOM 1587 C C . GLN A 1 215 ? -4.655 17.892 -17.450 1.00 51.09 197 GLN A C 1
ATOM 1588 O O . GLN A 1 215 ? -4.148 18.004 -16.327 1.00 50.51 197 GLN A O 1
ATOM 1594 N N . ALA A 1 216 ? -4.078 17.177 -18.415 1.00 55.05 198 ALA A N 1
ATOM 1595 C CA . ALA A 1 216 ? -2.855 16.431 -18.136 1.00 48.51 198 ALA A CA 1
ATOM 1596 C C . ALA A 1 216 ? -1.669 17.362 -17.912 1.00 47.57 198 ALA A C 1
ATOM 1597 O O . ALA A 1 216 ? -0.795 17.063 -17.087 1.00 45.77 198 ALA A O 1
ATOM 1599 N N . ALA A 1 217 ? -1.616 18.487 -18.650 1.00 40.32 199 ALA A N 1
ATOM 1600 C CA . ALA A 1 217 ? -0.626 19.533 -18.371 1.00 55.94 199 ALA A CA 1
ATOM 1601 C C . ALA A 1 217 ? -0.725 20.040 -16.935 1.00 53.06 199 ALA A C 1
ATOM 1602 O O . ALA A 1 217 ? 0.298 20.278 -16.282 1.00 54.21 199 ALA A O 1
ATOM 1604 N N . ALA A 1 218 ? -1.947 20.242 -16.435 1.00 51.63 200 ALA A N 1
ATOM 1605 C CA . ALA A 1 218 ? -2.102 20.695 -15.059 1.00 56.87 200 ALA A CA 1
ATOM 1606 C C . ALA A 1 218 ? -1.630 19.621 -14.090 1.00 60.45 200 ALA A C 1
ATOM 1607 O O . ALA A 1 218 ? -0.860 19.898 -13.160 1.00 52.93 200 ALA A O 1
ATOM 1609 N N . ALA A 1 219 ? -2.080 18.382 -14.299 1.00 64.68 201 ALA A N 1
ATOM 1610 C CA . ALA A 1 219 ? -1.576 17.264 -13.510 1.00 56.38 201 ALA A CA 1
ATOM 1611 C C . ALA A 1 219 ? -0.056 17.255 -13.508 1.00 50.30 201 ALA A C 1
ATOM 1612 O O . ALA A 1 219 ? 0.568 17.187 -12.449 1.00 50.13 201 ALA A O 1
ATOM 1614 N N . ALA A 1 220 ? 0.557 17.371 -14.690 1.00 46.83 202 ALA A N 1
ATOM 1615 C CA . ALA A 1 220 ? 2.007 17.247 -14.773 1.00 43.87 202 ALA A CA 1
ATOM 1616 C C . ALA A 1 220 ? 2.694 18.373 -14.030 1.00 50.89 202 ALA A C 1
ATOM 1617 O O . ALA A 1 220 ? 3.725 18.159 -13.382 1.00 58.43 202 ALA A O 1
ATOM 1619 N N . TYR A 1 221 ? 2.140 19.582 -14.100 1.00 52.95 203 TYR A N 1
ATOM 1620 C CA . TYR A 1 221 ? 2.751 20.690 -13.370 1.00 53.92 203 TYR A CA 1
ATOM 1621 C C . TYR A 1 221 ? 2.488 20.573 -11.871 1.00 53.03 203 TYR A C 1
ATOM 1622 O O . TYR A 1 221 ? 3.369 20.870 -11.060 1.00 54.79 203 TYR A O 1
ATOM 1631 N N . LEU A 1 222 ? 1.283 20.138 -11.494 1.00 51.43 204 LEU A N 1
ATOM 1632 C CA . LEU A 1 222 ? 0.980 19.850 -10.096 1.00 48.73 204 LEU A CA 1
ATOM 1633 C C . LEU A 1 222 ? 1.952 18.827 -9.509 1.00 51.50 204 LEU A C 1
ATOM 1634 O O . LEU A 1 222 ? 2.405 18.967 -8.361 1.00 46.61 204 LEU A O 1
ATOM 1639 N N . ALA A 1 223 ? 2.277 17.786 -10.287 1.00 49.21 205 ALA A N 1
ATOM 1640 C CA . ALA A 1 223 ? 3.265 16.806 -9.856 1.00 51.04 205 ALA A CA 1
ATOM 1641 C C . ALA A 1 223 ? 4.644 17.445 -9.736 1.00 58.75 205 ALA A C 1
ATOM 1642 O O . ALA A 1 223 ? 5.319 17.295 -8.708 1.00 59.60 205 ALA A O 1
ATOM 1644 N N . LYS A 1 224 ? 5.067 18.192 -10.765 1.00 61.02 206 LYS A N 1
ATOM 1645 C CA . LYS A 1 224 ? 6.359 18.878 -10.708 1.00 58.07 206 LYS A CA 1
ATOM 1646 C C . LYS A 1 224 ? 6.482 19.754 -9.464 1.00 66.19 206 LYS A C 1
ATOM 1647 O O . LYS A 1 224 ? 7.553 19.824 -8.847 1.00 68.22 206 LYS A O 1
ATOM 1653 N N . THR A 1 225 ? 5.398 20.425 -9.065 1.00 64.09 207 THR A N 1
ATOM 1654 C CA . THR A 1 225 ? 5.543 21.328 -7.933 1.00 62.58 207 THR A CA 1
ATOM 1655 C C . THR A 1 225 ? 5.553 20.556 -6.610 1.00 61.07 207 THR A C 1
ATOM 1656 O O . THR A 1 225 ? 6.380 20.854 -5.737 1.00 57.80 207 THR A O 1
ATOM 1660 N N . TYR A 1 226 ? 4.706 19.522 -6.448 1.00 65.15 208 TYR A N 1
ATOM 1661 C CA . TYR A 1 226 ? 4.840 18.679 -5.250 1.00 62.93 208 TYR A CA 1
ATOM 1662 C C . TYR A 1 226 ? 6.178 17.938 -5.224 1.00 60.83 208 TYR A C 1
ATOM 1663 O O . TYR A 1 226 ? 6.662 17.571 -4.150 1.00 58.04 208 TYR A O 1
ATOM 1672 N N . LEU A 1 227 ? 6.784 17.704 -6.384 1.00 64.28 209 LEU A N 1
ATOM 1673 C CA . LEU A 1 227 ? 8.110 17.107 -6.400 1.00 59.76 209 LEU A CA 1
ATOM 1674 C C . LEU A 1 227 ? 9.133 18.045 -5.778 1.00 64.09 209 LEU A C 1
ATOM 1675 O O . LEU A 1 227 ? 9.878 17.654 -4.872 1.00 69.38 209 LEU A O 1
ATOM 1680 N N . TYR A 1 228 ? 9.174 19.293 -6.256 1.00 63.34 210 TYR A N 1
ATOM 1681 C CA . TYR A 1 228 ? 10.090 20.290 -5.717 1.00 61.92 210 TYR A CA 1
ATOM 1682 C C . TYR A 1 228 ? 9.784 20.609 -4.263 1.00 62.87 210 TYR A C 1
ATOM 1683 O O . TYR A 1 228 ? 10.704 20.891 -3.487 1.00 65.09 210 TYR A O 1
ATOM 1692 N N . LYS A 1 229 ? 8.503 20.595 -3.886 1.00 64.12 211 LYS A N 1
ATOM 1693 C CA . LYS A 1 229 ? 8.107 20.843 -2.503 1.00 60.01 211 LYS A CA 1
ATOM 1694 C C . LYS A 1 229 ? 8.525 19.706 -1.575 1.00 62.47 211 LYS A C 1
ATOM 1695 O O . LYS A 1 229 ? 8.654 19.921 -0.362 1.00 71.65 211 LYS A O 1
ATOM 1701 N N . ALA A 1 230 ? 8.780 18.515 -2.126 1.00 60.57 212 ALA A N 1
ATOM 1702 C CA . ALA A 1 230 ? 9.063 17.346 -1.301 1.00 60.94 212 ALA A CA 1
ATOM 1703 C C . ALA A 1 230 ? 10.419 17.445 -0.615 1.00 62.42 212 ALA A C 1
ATOM 1704 O O . ALA A 1 230 ? 10.580 16.970 0.523 1.00 66.57 212 ALA A O 1
ATOM 1706 N N . TYR A 1 231 ? 11.393 18.065 -1.280 1.00 53.42 213 TYR A N 1
ATOM 1707 C CA . TYR A 1 231 ? 12.750 18.193 -0.756 1.00 61.15 213 TYR A CA 1
ATOM 1708 C C . TYR A 1 231 ? 12.788 19.424 0.140 1.00 63.59 213 TYR A C 1
ATOM 1709 O O . TYR A 1 231 ? 13.162 20.519 -0.287 1.00 66.88 213 TYR A O 1
ATOM 1718 N N . ARG A 1 232 ? 12.437 19.218 1.411 1.00 61.04 214 ARG A N 1
ATOM 1719 C CA . ARG A 1 232 ? 12.120 20.318 2.306 1.00 58.15 214 ARG A CA 1
ATOM 1720 C C . ARG A 1 232 ? 13.354 21.153 2.611 1.00 61.27 214 ARG A C 1
ATOM 1721 O O . ARG A 1 232 ? 14.452 20.628 2.829 1.00 58.16 214 ARG A O 1
ATOM 1729 N N . GLN A 1 233 ? 13.168 22.472 2.588 1.00 55.47 215 GLN A N 1
ATOM 1730 C CA . GLN A 1 233 ? 14.139 23.363 3.189 1.00 64.01 215 GLN A CA 1
ATOM 1731 C C . GLN A 1 233 ? 13.436 24.168 4.270 1.00 68.80 215 GLN A C 1
ATOM 1732 O O . GLN A 1 233 ? 13.293 25.394 4.160 1.00 68.62 215 GLN A O 1
ATOM 1738 N N . ASP A 1 234 ? 12.965 23.464 5.298 1.00 62.61 216 ASP A N 1
ATOM 1739 C CA . ASP A 1 234 ? 12.231 24.052 6.405 1.00 62.96 216 ASP A CA 1
ATOM 1740 C C . ASP A 1 234 ? 13.148 24.608 7.483 1.00 65.65 216 ASP A C 1
ATOM 1741 O O . ASP A 1 234 ? 12.647 25.092 8.502 1.00 64.03 216 ASP A O 1
ATOM 1746 N N . GLY A 1 235 ? 14.465 24.525 7.300 1.00 72.04 217 GLY A N 1
ATOM 1747 C CA . GLY A 1 235 ? 15.382 25.207 8.187 1.00 74.23 217 GLY A CA 1
ATOM 1748 C C . GLY A 1 235 ? 15.356 26.695 7.912 1.00 75.93 217 GLY A C 1
ATOM 1749 O O . GLY A 1 235 ? 14.708 27.168 6.978 1.00 77.92 217 GLY A O 1
ATOM 1750 N N . ALA A 1 236 ? 16.077 27.461 8.732 1.00 68.81 218 ALA A N 1
ATOM 1751 C CA . ALA A 1 236 ? 16.245 28.862 8.358 1.00 70.85 218 ALA A CA 1
ATOM 1752 C C . ALA A 1 236 ? 17.105 29.048 7.108 1.00 71.96 218 ALA A C 1
ATOM 1753 O O . ALA A 1 236 ? 17.128 30.152 6.551 1.00 80.93 218 ALA A O 1
ATOM 1755 N N . ASP A 1 237 ? 17.794 28.005 6.645 1.00 67.07 219 ASP A N 1
ATOM 1756 C CA . ASP A 1 237 ? 18.698 28.108 5.502 1.00 72.35 219 ASP A CA 1
ATOM 1757 C C . ASP A 1 237 ? 18.237 27.286 4.298 1.00 72.22 219 ASP A C 1
ATOM 1758 O O . ASP A 1 237 ? 17.048 26.971 4.180 1.00 73.03 219 ASP A O 1
ATOM 1763 N N . ASN A 1 238 ? 19.167 26.955 3.389 1.00 64.75 220 ASN A N 1
ATOM 1764 C CA . ASN A 1 238 ? 18.841 26.189 2.185 1.00 66.98 220 ASN A CA 1
ATOM 1765 C C . ASN A 1 238 ? 19.148 24.702 2.308 1.00 71.09 220 ASN A C 1
ATOM 1766 O O . ASN A 1 238 ? 18.814 23.950 1.394 1.00 68.06 220 ASN A O 1
ATOM 1771 N N . ALA A 1 239 ? 19.761 24.256 3.403 1.00 78.76 221 ALA A N 1
ATOM 1772 C CA . ALA A 1 239 ? 20.012 22.833 3.567 1.00 75.27 221 ALA A CA 1
ATOM 1773 C C . ALA A 1 239 ? 18.706 22.047 3.573 1.00 75.89 221 ALA A C 1
ATOM 1774 O O . ALA A 1 239 ? 17.645 22.543 3.974 1.00 81.44 221 ALA A O 1
ATOM 1776 N N . LEU A 1 240 ? 18.805 20.796 3.127 1.00 73.22 222 LEU A N 1
ATOM 1777 C CA . LEU A 1 240 ? 17.674 19.874 3.117 1.00 70.25 222 LEU A CA 1
ATOM 1778 C C . LEU A 1 240 ? 17.328 19.395 4.527 1.00 69.46 222 LEU A C 1
ATOM 1779 O O . LEU A 1 240 ? 18.200 18.935 5.273 1.00 63.71 222 LEU A O 1
ATOM 1784 N N . THR A 1 241 ? 16.046 19.495 4.886 1.00 72.84 223 THR A N 1
ATOM 1785 C CA . THR A 1 241 ? 15.557 19.033 6.184 1.00 76.53 223 THR A CA 1
ATOM 1786 C C . THR A 1 241 ? 14.653 17.806 6.071 1.00 83.38 223 THR A C 1
ATOM 1787 O O . THR A 1 241 ? 13.891 17.519 6.999 1.00 82.16 223 THR A O 1
ATOM 1791 N N . GLY A 1 242 ? 14.717 17.092 4.954 1.00 80.70 224 GLY A N 1
ATOM 1792 C CA . GLY A 1 242 ? 14.008 15.839 4.773 1.00 74.51 224 GLY A CA 1
ATOM 1793 C C . GLY A 1 242 ? 13.272 15.786 3.451 1.00 79.74 224 GLY A C 1
ATOM 1794 O O . GLY A 1 242 ? 13.078 16.784 2.765 1.00 82.59 224 GLY A O 1
ATOM 1795 N N . ILE A 1 243 ? 12.868 14.569 3.104 1.00 72.28 225 ILE A N 1
ATOM 1796 C CA . ILE A 1 243 ? 12.027 14.326 1.944 1.00 60.96 225 ILE A CA 1
ATOM 1797 C C . ILE A 1 243 ? 10.672 13.860 2.463 1.00 60.85 225 ILE A C 1
ATOM 1798 O O . ILE A 1 243 ? 10.551 12.769 3.030 1.00 63.58 225 ILE A O 1
ATOM 1803 N N . ASN A 1 244 ? 9.648 14.690 2.265 1.00 65.08 226 ASN A N 1
ATOM 1804 C CA . ASN A 1 244 ? 8.328 14.437 2.833 1.00 65.53 226 ASN A CA 1
ATOM 1805 C C . ASN A 1 244 ? 7.600 13.391 2.011 1.00 70.27 226 ASN A C 1
ATOM 1806 O O . ASN A 1 244 ? 7.409 13.570 0.800 1.00 68.09 226 ASN A O 1
ATOM 1811 N N . GLU A 1 245 ? 7.177 12.308 2.684 1.00 71.05 227 GLU A N 1
ATOM 1812 C CA . GLU A 1 245 ? 6.548 11.180 2.000 1.00 73.81 227 GLU A CA 1
ATOM 1813 C C . GLU A 1 245 ? 5.265 11.602 1.282 1.00 73.50 227 GLU A C 1
ATOM 1814 O O . GLU A 1 245 ? 5.097 11.339 0.076 1.00 58.97 227 GLU A O 1
ATOM 1820 N N . GLU A 1 246 ? 4.352 12.281 1.997 1.00 77.27 228 GLU A N 1
ATOM 1821 C CA . GLU A 1 246 ? 3.049 12.554 1.395 1.00 81.43 228 GLU A CA 1
ATOM 1822 C C . GLU A 1 246 ? 3.164 13.512 0.205 1.00 77.55 228 GLU A C 1
ATOM 1823 O O . GLU A 1 246 ? 2.366 13.424 -0.736 1.00 76.39 228 GLU A O 1
ATOM 1829 N N . ASP A 1 247 ? 4.144 14.424 0.220 1.00 71.08 229 ASP A N 1
ATOM 1830 C CA . ASP A 1 247 ? 4.371 15.269 -0.948 1.00 61.73 229 ASP A CA 1
ATOM 1831 C C . ASP A 1 247 ? 4.781 14.427 -2.145 1.00 59.96 229 ASP A C 1
ATOM 1832 O O . ASP A 1 247 ? 4.321 14.671 -3.265 1.00 66.41 229 ASP A O 1
ATOM 1837 N N . LEU A 1 248 ? 5.642 13.426 -1.929 1.00 63.11 230 LEU A N 1
ATOM 1838 C CA . LEU A 1 248 ? 5.986 12.490 -2.998 1.00 57.54 230 LEU A CA 1
ATOM 1839 C C . LEU A 1 248 ? 4.755 11.745 -3.502 1.00 62.39 230 LEU A C 1
ATOM 1840 O O . LEU A 1 248 ? 4.560 11.603 -4.716 1.00 66.05 230 LEU A O 1
ATOM 1845 N N . LYS A 1 249 ? 3.905 11.267 -2.588 1.00 61.29 231 LYS A N 1
ATOM 1846 C CA . LYS A 1 249 ? 2.691 10.573 -3.004 1.00 64.47 231 LYS A CA 1
ATOM 1847 C C . LYS A 1 249 ? 1.768 11.441 -3.865 1.00 68.72 231 LYS A C 1
ATOM 1848 O O . LYS A 1 249 ? 0.983 10.897 -4.645 1.00 76.58 231 LYS A O 1
ATOM 1854 N N . GLN A 1 250 ? 1.832 12.771 -3.766 1.00 65.58 232 GLN A N 1
ATOM 1855 C CA . GLN A 1 250 ? 1.060 13.560 -4.724 1.00 65.75 232 GLN A CA 1
ATOM 1856 C C . GLN A 1 250 ? 1.697 13.524 -6.110 1.00 62.59 232 GLN A C 1
ATOM 1857 O O . GLN A 1 250 ? 0.980 13.539 -7.119 1.00 55.35 232 GLN A O 1
ATOM 1863 N N . VAL A 1 251 ? 3.033 13.449 -6.179 1.00 59.33 233 VAL A N 1
ATOM 1864 C CA . VAL A 1 251 ? 3.710 13.336 -7.469 1.00 49.99 233 VAL A CA 1
ATOM 1865 C C . VAL A 1 251 ? 3.255 12.075 -8.184 1.00 55.05 233 VAL A C 1
ATOM 1866 O O . VAL A 1 251 ? 2.962 12.095 -9.386 1.00 55.32 233 VAL A O 1
ATOM 1870 N N . VAL A 1 252 ? 3.185 10.959 -7.449 1.00 62.14 234 VAL A N 1
ATOM 1871 C CA . VAL A 1 252 ? 2.760 9.692 -8.035 1.00 52.55 234 VAL A CA 1
ATOM 1872 C C . VAL A 1 252 ? 1.323 9.792 -8.522 1.00 63.17 234 VAL A C 1
ATOM 1873 O O . VAL A 1 252 ? 0.995 9.349 -9.630 1.00 69.62 234 VAL A O 1
ATOM 1877 N N . LYS A 1 253 ? 0.452 10.408 -7.715 1.00 58.36 235 LYS A N 1
ATOM 1878 C CA . LYS A 1 253 ? -0.961 10.500 -8.077 1.00 59.48 235 LYS A CA 1
ATOM 1879 C C . LYS A 1 253 ? -1.170 11.266 -9.384 1.00 64.07 235 LYS A C 1
ATOM 1880 O O . LYS A 1 253 ? -1.988 10.857 -10.215 1.00 77.00 235 LYS A O 1
ATOM 1886 N N . TYR A 1 254 ? -0.422 12.351 -9.604 1.00 53.62 236 TYR A N 1
ATOM 1887 C CA . TYR A 1 254 ? -0.648 13.223 -10.755 1.00 59.94 236 TYR A CA 1
ATOM 1888 C C . TYR A 1 254 ? 0.322 12.988 -11.907 1.00 62.40 236 TYR A C 1
ATOM 1889 O O . TYR A 1 254 ? 0.274 13.732 -12.894 1.00 66.56 236 TYR A O 1
ATOM 1898 N N . THR A 1 255 ? 1.201 11.990 -11.810 1.00 50.06 237 THR A N 1
ATOM 1899 C CA . THR A 1 255 ? 1.891 11.475 -12.983 1.00 49.60 237 THR A CA 1
ATOM 1900 C C . THR A 1 255 ? 1.253 10.192 -13.513 1.00 67.25 237 THR A C 1
ATOM 1901 O O . THR A 1 255 ? 1.743 9.636 -14.502 1.00 74.05 237 THR A O 1
ATOM 1905 N N . ASP A 1 256 ? 0.181 9.705 -12.865 1.00 65.65 238 ASP A N 1
ATOM 1906 C CA . ASP A 1 256 ? -0.616 8.547 -13.256 1.00 65.12 238 ASP A CA 1
ATOM 1907 C C . ASP A 1 256 ? -0.785 8.423 -14.773 1.00 63.97 238 ASP A C 1
ATOM 1908 O O . ASP A 1 256 ? -1.376 9.307 -15.405 1.00 66.74 238 ASP A O 1
ATOM 1913 N N . PRO A 1 257 ? -0.299 7.335 -15.384 1.00 61.89 239 PRO A N 1
ATOM 1914 C CA . PRO A 1 257 ? -0.468 7.160 -16.837 1.00 56.10 239 PRO A CA 1
ATOM 1915 C C . PRO A 1 257 ? -1.916 7.201 -17.293 1.00 61.17 239 PRO A C 1
ATOM 1916 O O . PRO A 1 257 ? -2.180 7.464 -18.477 1.00 50.16 239 PRO A O 1
ATOM 1920 N N . LEU A 1 258 ? -2.863 6.911 -16.399 1.00 60.57 240 LEU A N 1
ATOM 1921 C CA . LEU A 1 258 ? -4.266 6.946 -16.786 1.00 63.42 240 LEU A CA 1
ATOM 1922 C C . LEU A 1 258 ? -4.748 8.376 -16.959 1.00 70.64 240 LEU A C 1
ATOM 1923 O O . LEU A 1 258 ? -5.689 8.625 -17.721 1.00 81.31 240 LEU A O 1
ATOM 1928 N N . ILE A 1 259 ? -4.121 9.323 -16.260 1.00 65.88 241 ILE A N 1
ATOM 1929 C CA . ILE A 1 259 ? -4.363 10.731 -16.541 1.00 56.11 241 ILE A CA 1
ATOM 1930 C C . ILE A 1 259 ? -3.725 11.113 -17.874 1.00 57.09 241 ILE A C 1
ATOM 1931 O O . ILE A 1 259 ? -4.357 11.741 -18.731 1.00 52.71 241 ILE A O 1
ATOM 1936 N N . MET A 1 260 ? -2.463 10.726 -18.072 1.00 56.95 242 MET A N 1
ATOM 1937 C CA . MET A 1 260 ? -1.731 11.164 -19.254 1.00 59.04 242 MET A CA 1
ATOM 1938 C C . MET A 1 260 ? -2.337 10.587 -20.523 1.00 62.17 242 MET A C 1
ATOM 1939 O O . MET A 1 260 ? -2.358 11.243 -21.569 1.00 70.72 242 MET A O 1
ATOM 1944 N N . ALA A 1 261 ? -2.844 9.366 -20.442 1.00 60.69 243 ALA A N 1
ATOM 1945 C CA . ALA A 1 261 ? -3.478 8.746 -21.591 1.00 59.80 243 ALA A CA 1
ATOM 1946 C C . ALA A 1 261 ? -4.722 9.512 -21.999 1.00 52.33 243 ALA A C 1
ATOM 1947 O O . ALA A 1 261 ? -5.077 9.561 -23.180 1.00 52.86 243 ALA A O 1
ATOM 1949 N N . LYS A 1 262 ? -5.415 10.090 -21.029 1.00 52.79 244 LYS A N 1
ATOM 1950 C CA . LYS A 1 262 ? -6.700 10.695 -21.321 1.00 63.77 244 LYS A CA 1
ATOM 1951 C C . LYS A 1 262 ? -6.555 11.980 -22.145 1.00 67.16 244 LYS A C 1
ATOM 1952 O O . LYS A 1 262 ? -7.537 12.436 -22.745 1.00 70.59 244 LYS A O 1
ATOM 1958 N N . GLY A 1 263 ? -5.351 12.554 -22.206 1.00 53.30 245 GLY A N 1
ATOM 1959 C CA . GLY A 1 263 ? -5.093 13.694 -23.050 1.00 57.86 245 GLY A CA 1
ATOM 1960 C C . GLY A 1 263 ? -4.196 13.376 -24.232 1.00 64.56 245 GLY A C 1
ATOM 1961 O O . GLY A 1 263 ? -3.824 14.265 -25.006 1.00 57.27 245 GLY A O 1
ATOM 1962 N N . GLY A 1 264 ? -3.820 12.107 -24.362 1.00 64.21 246 GLY A N 1
ATOM 1963 C CA . GLY A 1 264 ? -3.077 11.641 -25.515 1.00 58.17 246 GLY A CA 1
ATOM 1964 C C . GLY A 1 264 ? -1.577 11.824 -25.460 1.00 55.76 246 GLY A C 1
ATOM 1965 O O . GLY A 1 264 ? -0.926 11.721 -26.501 1.00 62.19 246 GLY A O 1
ATOM 1966 N N . TYR A 1 265 ? -0.993 12.070 -24.295 1.00 46.24 247 TYR A N 1
ATOM 1967 C CA . TYR A 1 265 ? 0.417 12.409 -24.238 1.00 42.65 247 TYR A CA 1
ATOM 1968 C C . TYR A 1 265 ? 1.275 11.154 -24.151 1.00 52.04 247 TYR A C 1
ATOM 1969 O O . TYR A 1 265 ? 0.851 10.133 -23.607 1.00 61.66 247 TYR A O 1
ATOM 1978 N N . GLY A 1 266 ? 2.466 11.224 -24.731 1.00 48.87 248 GLY A N 1
ATOM 1979 C CA . GLY A 1 266 ? 3.305 10.052 -24.874 1.00 43.11 248 GLY A CA 1
ATOM 1980 C C . GLY A 1 266 ? 4.646 10.462 -25.431 1.00 48.47 248 GLY A C 1
ATOM 1981 O O . GLY A 1 266 ? 4.859 11.615 -25.807 1.00 50.45 248 GLY A O 1
ATOM 1982 N N . LEU A 1 267 ? 5.565 9.506 -25.468 1.00 50.91 249 LEU A N 1
ATOM 1983 C CA . LEU A 1 267 ? 6.887 9.778 -26.010 1.00 54.49 249 LEU A CA 1
ATOM 1984 C C . LEU A 1 267 ? 6.858 9.815 -27.532 1.00 60.94 249 LEU A C 1
ATOM 1985 O O . LEU A 1 267 ? 6.185 9.003 -28.174 1.00 63.76 249 LEU A O 1
ATOM 1990 N N . GLU A 1 268 ? 7.604 10.759 -28.105 1.00 57.65 250 GLU A N 1
ATOM 1991 C CA . GLU A 1 268 ? 7.832 10.761 -29.541 1.00 55.51 250 GLU A CA 1
ATOM 1992 C C . GLU A 1 268 ? 8.681 9.556 -29.928 1.00 61.50 250 GLU A C 1
ATOM 1993 O O . GLU A 1 268 ? 9.517 9.089 -29.146 1.00 57.65 250 GLU A O 1
ATOM 1999 N N . THR A 1 269 ? 8.460 9.038 -31.149 1.00 61.08 251 THR A N 1
ATOM 2000 C CA . THR A 1 269 ? 9.236 7.866 -31.545 1.00 59.00 251 THR A CA 1
ATOM 2001 C C . THR A 1 269 ? 10.691 8.216 -31.838 1.00 61.08 251 THR A C 1
ATOM 2002 O O . THR A 1 269 ? 11.561 7.350 -31.691 1.00 67.22 251 THR A O 1
ATOM 2006 N N . ASP A 1 270 ? 10.991 9.465 -32.184 1.00 56.55 252 ASP A N 1
ATOM 2007 C CA . ASP A 1 270 ? 12.368 9.940 -32.238 1.00 62.10 252 ASP A CA 1
ATOM 2008 C C . ASP A 1 270 ? 12.573 11.163 -31.347 1.00 64.56 252 ASP A C 1
ATOM 2009 O O . ASP A 1 270 ? 11.761 12.092 -31.341 1.00 65.37 252 ASP A O 1
ATOM 2014 N N . TYR A 1 271 ? 13.697 11.164 -30.633 1.00 55.21 253 TYR A N 1
ATOM 2015 C CA . TYR A 1 271 ? 13.982 12.203 -29.654 1.00 52.25 253 TYR A CA 1
ATOM 2016 C C . TYR A 1 271 ? 14.051 13.576 -30.303 1.00 56.43 253 TYR A C 1
ATOM 2017 O O . TYR A 1 271 ? 13.595 14.564 -29.719 1.00 50.22 253 TYR A O 1
ATOM 2026 N N . SER A 1 272 ? 14.609 13.656 -31.515 1.00 62.36 254 SER A N 1
ATOM 2027 C CA . SER A 1 272 ? 14.821 14.946 -32.167 1.00 59.88 254 SER A CA 1
ATOM 2028 C C . SER A 1 272 ? 13.527 15.714 -32.401 1.00 59.02 254 SER A C 1
ATOM 2029 O O . SER A 1 272 ? 13.570 16.944 -32.547 1.00 64.22 254 SER A O 1
ATOM 2032 N N . MET A 1 273 ? 12.382 15.026 -32.410 1.00 50.37 255 MET A N 1
ATOM 2033 C CA . MET A 1 273 ? 11.136 15.653 -32.830 1.00 51.63 255 MET A CA 1
ATOM 2034 C C . MET A 1 273 ? 10.672 16.737 -31.864 1.00 55.78 255 MET A C 1
ATOM 2035 O O . MET A 1 273 ? 9.898 17.617 -32.262 1.00 56.82 255 MET A O 1
ATOM 2040 N N . ASN A 1 274 ? 11.133 16.700 -30.613 1.00 54.35 256 ASN A N 1
ATOM 2041 C CA . ASN A 1 274 ? 10.790 17.711 -29.619 1.00 50.89 256 ASN A CA 1
ATOM 2042 C C . ASN A 1 274 ? 11.359 19.089 -29.939 1.00 49.71 256 ASN A C 1
ATOM 2043 O O . ASN A 1 274 ? 10.886 20.069 -29.362 1.00 50.75 256 ASN A O 1
ATOM 2048 N N . PHE A 1 275 ? 12.353 19.185 -30.830 1.00 44.61 257 PHE A N 1
ATOM 2049 C CA . PHE A 1 275 ? 13.083 20.418 -31.089 1.00 44.18 257 PHE A CA 1
ATOM 2050 C C . PHE A 1 275 ? 13.152 20.740 -32.574 1.00 53.98 257 PHE A C 1
ATOM 2051 O O . PHE A 1 275 ? 14.164 21.255 -33.048 1.00 65.73 257 PHE A O 1
ATOM 2059 N N . LEU A 1 276 ? 12.088 20.444 -33.322 1.00 46.52 258 LEU A N 1
ATOM 2060 C CA . LEU A 1 276 ? 12.091 20.688 -34.751 1.00 42.39 258 LEU A CA 1
ATOM 2061 C C . LEU A 1 276 ? 10.808 21.406 -35.159 1.00 57.25 258 LEU A C 1
ATOM 2062 O O . LEU A 1 276 ? 9.715 21.015 -34.714 1.00 64.04 258 LEU A O 1
ATOM 2067 N N . PRO A 1 277 ? 10.907 22.468 -35.988 1.00 50.97 259 PRO A N 1
ATOM 2068 C CA . PRO A 1 277 ? 9.691 23.199 -36.417 1.00 45.07 259 PRO A CA 1
ATOM 2069 C C . PRO A 1 277 ? 8.647 22.330 -37.088 1.00 43.45 259 PRO A C 1
ATOM 2070 O O . PRO A 1 277 ? 7.444 22.495 -36.836 1.00 41.82 259 PRO A O 1
ATOM 2074 N N . GLN A 1 278 ? 9.081 21.411 -37.950 1.00 43.27 260 GLN A N 1
ATOM 2075 C CA . GLN A 1 278 ? 8.170 20.490 -38.621 1.00 53.45 260 GLN A CA 1
ATOM 2076 C C . GLN A 1 278 ? 7.254 19.752 -37.651 1.00 61.92 260 GLN A C 1
ATOM 2077 O O . GLN A 1 278 ? 6.203 19.258 -38.074 1.00 68.04 260 GLN A O 1
ATOM 2083 N N . TYR A 1 279 ? 7.611 19.687 -36.357 1.00 56.55 261 TYR A N 1
ATOM 2084 C CA . TYR A 1 279 ? 7.057 18.710 -35.423 1.00 53.48 261 TYR A CA 1
ATOM 2085 C C . TYR A 1 279 ? 6.525 19.337 -34.135 1.00 54.98 261 TYR A C 1
ATOM 2086 O O . TYR A 1 279 ? 6.595 18.731 -33.062 1.00 66.39 261 TYR A O 1
ATOM 2095 N N . GLU A 1 280 ? 6.007 20.544 -34.214 1.00 48.65 262 GLU A N 1
ATOM 2096 C CA . GLU A 1 280 ? 5.443 21.195 -33.047 1.00 46.76 262 GLU A CA 1
ATOM 2097 C C . GLU A 1 280 ? 4.164 20.494 -32.597 1.00 48.49 262 GLU A C 1
ATOM 2098 O O . GLU A 1 280 ? 3.480 19.844 -33.383 1.00 53.66 262 GLU A O 1
ATOM 2104 N N . ASN A 1 281 ? 3.875 20.593 -31.300 1.00 49.01 263 ASN A N 1
ATOM 2105 C CA . ASN A 1 281 ? 2.616 20.105 -30.727 1.00 42.51 263 ASN A CA 1
ATOM 2106 C C . ASN A 1 281 ? 2.397 18.610 -30.972 1.00 46.53 263 ASN A C 1
ATOM 2107 O O . ASN A 1 281 ? 1.276 18.151 -31.194 1.00 53.75 263 ASN A O 1
ATOM 2112 N N . GLY A 1 282 ? 3.472 17.835 -30.914 1.00 46.19 264 GLY A N 1
ATOM 2113 C CA . GLY A 1 282 ? 3.356 16.393 -30.884 1.00 50.40 264 GLY A CA 1
ATOM 2114 C C . GLY A 1 282 ? 2.852 15.884 -29.531 1.00 62.80 264 GLY A C 1
ATOM 2115 O O . GLY A 1 282 ? 2.553 16.641 -28.605 1.00 69.61 264 GLY A O 1
ATOM 2116 N N . ALA A 1 283 ? 2.775 14.553 -29.420 1.00 59.89 265 ALA A N 1
ATOM 2117 C CA . ALA A 1 283 ? 2.213 13.922 -28.230 1.00 56.38 265 ALA A CA 1
ATOM 2118 C C . ALA A 1 283 ? 3.102 14.092 -26.993 1.00 56.08 265 ALA A C 1
ATOM 2119 O O . ALA A 1 283 ? 2.616 13.927 -25.872 1.00 54.75 265 ALA A O 1
ATOM 2121 N N . GLU A 1 284 ? 4.382 14.411 -27.171 1.00 49.55 266 GLU A N 1
ATOM 2122 C CA . GLU A 1 284 ? 5.262 14.662 -26.050 1.00 50.17 266 GLU A CA 1
ATOM 2123 C C . GLU A 1 284 ? 5.286 16.139 -25.595 1.00 52.90 266 GLU A C 1
ATOM 2124 O O . GLU A 1 284 ? 5.890 16.440 -24.560 1.00 53.70 266 GLU A O 1
ATOM 2130 N N . SER A 1 285 ? 4.650 17.063 -26.315 1.00 54.89 267 SER A N 1
ATOM 2131 C CA . SER A 1 285 ? 4.611 18.462 -25.923 1.00 49.87 267 SER A CA 1
ATOM 2132 C C . SER A 1 285 ? 3.377 18.654 -25.060 1.00 45.72 267 SER A C 1
ATOM 2133 O O . SER A 1 285 ? 2.293 18.962 -25.557 1.00 57.57 267 SER A O 1
ATOM 2136 N N . VAL A 1 286 ? 3.557 18.522 -23.744 1.00 37.97 268 VAL A N 1
ATOM 2137 C CA . VAL A 1 286 ? 2.425 18.535 -22.820 1.00 47.86 268 VAL A CA 1
ATOM 2138 C C . VAL A 1 286 ? 1.903 19.962 -22.629 1.00 52.47 268 VAL A C 1
ATOM 2139 O O . VAL A 1 286 ? 0.688 20.189 -22.519 1.00 49.44 268 VAL A O 1
ATOM 2143 N N . TRP A 1 287 ? 2.806 20.935 -22.545 1.00 44.38 269 TRP A N 1
ATOM 2144 C CA . TRP A 1 287 ? 2.435 22.328 -22.677 1.00 44.57 269 TRP A CA 1
ATOM 2145 C C . TRP A 1 287 ? 3.632 23.087 -23.221 1.00 47.57 269 TRP A C 1
ATOM 2146 O O . TRP A 1 287 ? 4.769 22.846 -22.789 1.00 50.75 269 TRP A O 1
ATOM 2157 N N . ALA A 1 288 ? 3.368 24.008 -24.158 1.00 37.28 270 ALA A N 1
ATOM 2158 C CA . ALA A 1 288 ? 4.444 24.725 -24.825 1.00 42.60 270 ALA A CA 1
ATOM 2159 C C . ALA A 1 288 ? 4.046 26.169 -25.098 1.00 47.78 270 ALA A C 1
ATOM 2160 O O . ALA A 1 288 ? 2.865 26.520 -25.130 1.00 44.49 270 ALA A O 1
ATOM 2162 N N . ILE A 1 289 ? 5.060 27.006 -25.295 1.00 51.88 271 ILE A N 1
ATOM 2163 C CA . ILE A 1 289 ? 4.858 28.412 -25.624 1.00 52.56 271 ILE A CA 1
ATOM 2164 C C . ILE A 1 289 ? 4.835 28.522 -27.139 1.00 51.24 271 ILE A C 1
ATOM 2165 O O . ILE A 1 289 ? 5.816 28.166 -27.797 1.00 58.16 271 ILE A O 1
ATOM 2170 N N . GLN A 1 290 ? 3.727 29.030 -27.681 1.00 44.90 272 GLN A N 1
ATOM 2171 C CA . GLN A 1 290 ? 3.453 29.016 -29.120 1.00 40.75 272 GLN A CA 1
ATOM 2172 C C . GLN A 1 290 ? 4.036 30.244 -29.838 1.00 34.79 272 GLN A C 1
ATOM 2173 O O . GLN A 1 290 ? 3.331 31.108 -30.341 1.00 38.56 272 GLN A O 1
ATOM 2179 N N . TYR A 1 291 ? 5.356 30.277 -29.927 1.00 34.51 273 TYR A N 1
ATOM 2180 C CA . TYR A 1 291 ? 6.034 31.229 -30.793 1.00 34.32 273 TYR A CA 1
ATOM 2181 C C . TYR A 1 291 ? 5.551 31.076 -32.229 1.00 33.83 273 TYR A C 1
ATOM 2182 O O . TYR A 1 291 ? 5.350 29.960 -32.712 1.00 89.62 273 TYR A O 1
ATOM 2191 N N . SER A 1 292 ? 5.385 32.200 -32.925 1.00 44.24 274 SER A N 1
ATOM 2192 C CA . SER A 1 292 ? 4.737 32.198 -34.230 1.00 44.91 274 SER A CA 1
ATOM 2193 C C . SER A 1 292 ? 5.353 33.249 -35.159 1.00 47.06 274 SER A C 1
ATOM 2194 O O . SER A 1 292 ? 6.089 34.146 -34.742 1.00 49.05 274 SER A O 1
ATOM 2197 N N . ILE A 1 293 ? 5.020 33.119 -36.443 1.00 52.97 275 ILE A N 1
ATOM 2198 C CA . ILE A 1 293 ? 5.614 33.901 -37.517 1.00 30.12 275 ILE A CA 1
ATOM 2199 C C . ILE A 1 293 ? 4.545 34.168 -38.572 1.00 35.88 275 ILE A C 1
ATOM 2200 O O . ILE A 1 293 ? 3.521 33.473 -38.661 1.00 30.83 275 ILE A O 1
ATOM 2205 N N . ASN A 1 294 ? 4.774 35.219 -39.353 1.00 41.98 276 ASN A N 1
ATOM 2206 C CA . ASN A 1 294 ? 3.797 35.749 -40.299 1.00 36.16 276 ASN A CA 1
ATOM 2207 C C . ASN A 1 294 ? 2.447 35.947 -39.625 1.00 37.95 276 ASN A C 1
ATOM 2208 O O . ASN A 1 294 ? 1.416 35.455 -40.090 1.00 39.56 276 ASN A O 1
ATOM 2213 N N . ASP A 1 295 ? 2.475 36.732 -38.533 1.00 30.70 277 ASP A N 1
ATOM 2214 C CA . ASP A 1 295 ? 1.363 36.795 -37.589 1.00 40.04 277 ASP A CA 1
ATOM 2215 C C . ASP A 1 295 ? 0.858 38.211 -37.307 1.00 44.21 277 ASP A C 1
ATOM 2216 O O . ASP A 1 295 ? 0.184 38.425 -36.290 1.00 43.94 277 ASP A O 1
ATOM 2221 N N . GLY A 1 296 ? 1.161 39.184 -38.161 1.00 44.05 278 GLY A N 1
ATOM 2222 C CA . GLY A 1 296 ? 0.753 40.555 -37.919 1.00 46.82 278 GLY A CA 1
ATOM 2223 C C . GLY A 1 296 ? 1.702 41.374 -37.063 1.00 43.72 278 GLY A C 1
ATOM 2224 O O . GLY A 1 296 ? 1.700 42.602 -37.168 1.00 44.86 278 GLY A O 1
ATOM 2225 N N . THR A 1 297 ? 2.510 40.737 -36.222 1.00 44.26 279 THR A N 1
ATOM 2226 C CA . THR A 1 297 ? 3.407 41.500 -35.376 1.00 43.97 279 THR A CA 1
ATOM 2227 C C . THR A 1 297 ? 4.575 42.030 -36.205 1.00 38.35 279 THR A C 1
ATOM 2228 O O . THR A 1 297 ? 4.808 41.620 -37.336 1.00 50.49 279 THR A O 1
ATOM 2232 N N . TYR A 1 298 ? 5.339 42.929 -35.602 1.00 44.21 280 TYR A N 1
ATOM 2233 C CA . TYR A 1 298 ? 6.300 43.713 -36.358 1.00 46.96 280 TYR A CA 1
ATOM 2234 C C . TYR A 1 298 ? 7.314 42.831 -37.052 1.00 47.86 280 TYR A C 1
ATOM 2235 O O . TYR A 1 298 ? 7.788 43.167 -38.145 1.00 58.37 280 TYR A O 1
ATOM 2244 N N . ASN A 1 299 ? 7.636 41.711 -36.446 1.00 44.73 281 ASN A N 1
ATOM 2245 C CA . ASN A 1 299 ? 8.613 40.791 -37.012 1.00 43.69 281 ASN A CA 1
ATOM 2246 C C . ASN A 1 299 ? 8.299 39.344 -36.647 1.00 43.45 281 ASN A C 1
ATOM 2247 O O . ASN A 1 299 ? 9.161 38.479 -36.854 1.00 49.77 281 ASN A O 1
ATOM 2252 N N . GLY A 1 300 ? 7.108 39.043 -36.113 1.00 41.43 282 GLY A N 1
ATOM 2253 C CA . GLY A 1 300 ? 6.781 37.690 -35.672 1.00 29.36 282 GLY A CA 1
ATOM 2254 C C . GLY A 1 300 ? 6.920 37.510 -34.171 1.00 45.34 282 GLY A C 1
ATOM 2255 O O . GLY A 1 300 ? 7.861 38.027 -33.544 1.00 40.25 282 GLY A O 1
ATOM 2256 N N . ASN A 1 301 ? 5.977 36.802 -33.556 1.00 40.00 283 ASN A N 1
ATOM 2257 C CA . ASN A 1 301 ? 6.149 36.428 -32.155 1.00 40.57 283 ASN A CA 1
ATOM 2258 C C . ASN A 1 301 ? 7.197 35.319 -32.092 1.00 42.89 283 ASN A C 1
ATOM 2259 O O . ASN A 1 301 ? 6.923 34.161 -31.765 1.00 49.57 283 ASN A O 1
ATOM 2264 N N . LEU A 1 302 ? 8.423 35.691 -32.432 1.00 28.95 284 LEU A N 1
ATOM 2265 C CA . LEU A 1 302 ? 9.492 34.715 -32.349 1.00 33.78 284 LEU A CA 1
ATOM 2266 C C . LEU A 1 302 ? 10.040 34.664 -30.926 1.00 38.50 284 LEU A C 1
ATOM 2267 O O . LEU A 1 302 ? 9.714 35.484 -30.054 1.00 38.17 284 LEU A O 1
ATOM 2272 N N . ASN A 1 303 ? 10.868 33.656 -30.693 1.00 42.46 285 ASN A N 1
ATOM 2273 C CA . ASN A 1 303 ? 11.474 33.458 -29.392 1.00 46.80 285 ASN A CA 1
ATOM 2274 C C . ASN A 1 303 ? 12.716 34.338 -29.316 1.00 46.86 285 ASN A C 1
ATOM 2275 O O . ASN A 1 303 ? 13.856 33.869 -29.289 1.00 51.52 285 ASN A O 1
ATOM 2280 N N . TRP A 1 304 ? 12.458 35.647 -29.242 1.00 41.13 286 TRP A N 1
ATOM 2281 C CA . TRP A 1 304 ? 13.540 36.621 -29.146 1.00 44.07 286 TRP A CA 1
ATOM 2282 C C . TRP A 1 304 ? 14.429 36.369 -27.932 1.00 47.22 286 TRP A C 1
ATOM 2283 O O . TRP A 1 304 ? 15.594 36.793 -27.921 1.00 45.86 286 TRP A O 1
ATOM 2294 N N . GLY A 1 305 ? 13.892 35.712 -26.893 1.00 37.12 287 GLY A N 1
ATOM 2295 C CA . GLY A 1 305 ? 14.686 35.454 -25.706 1.00 37.82 287 GLY A CA 1
ATOM 2296 C C . GLY A 1 305 ? 15.916 34.619 -25.992 1.00 47.04 287 GLY A C 1
ATOM 2297 O O . GLY A 1 305 ? 16.932 34.742 -25.292 1.00 41.77 287 GLY A O 1
ATOM 2298 N N . MET A 1 306 ? 15.857 33.772 -27.032 1.00 52.20 288 MET A N 1
ATOM 2299 C CA . MET A 1 306 ? 17.022 32.970 -27.386 1.00 52.76 288 MET A CA 1
ATOM 2300 C C . MET A 1 306 ? 17.984 33.723 -28.298 1.00 44.70 288 MET A C 1
ATOM 2301 O O . MET A 1 306 ? 19.023 33.175 -28.667 1.00 44.76 288 MET A O 1
ATOM 2306 N N . GLY A 1 307 ? 17.665 34.958 -28.649 1.00 45.29 289 GLY A N 1
ATOM 2307 C CA . GLY A 1 307 ? 18.531 35.786 -29.467 1.00 42.89 289 GLY A CA 1
ATOM 2308 C C . GLY A 1 307 ? 20.027 35.601 -29.326 1.00 52.87 289 GLY A C 1
ATOM 2309 O O . GLY A 1 307 ? 20.696 35.450 -30.342 1.00 62.42 289 GLY A O 1
ATOM 2310 N N . LEU A 1 308 ? 20.575 35.592 -28.106 1.00 57.45 290 LEU A N 1
ATOM 2311 C CA . LEU A 1 308 ? 22.031 35.496 -27.978 1.00 54.42 290 LEU A CA 1
ATOM 2312 C C . LEU A 1 308 ? 22.579 34.107 -28.308 1.00 46.97 290 LEU A C 1
ATOM 2313 O O . LEU A 1 308 ? 23.794 33.961 -28.481 1.00 45.22 290 LEU A O 1
ATOM 2318 N N . THR A 1 309 ? 21.717 33.097 -28.416 1.00 51.14 291 THR A N 1
ATOM 2319 C CA . THR A 1 309 ? 22.136 31.695 -28.471 1.00 53.57 291 THR A CA 1
ATOM 2320 C C . THR A 1 309 ? 22.588 31.240 -29.858 1.00 47.24 291 THR A C 1
ATOM 2321 O O . THR A 1 309 ? 23.318 30.257 -29.963 1.00 50.92 291 THR A O 1
ATOM 2325 N N . THR A 1 310 ? 22.202 31.945 -30.916 1.00 47.17 292 THR A N 1
ATOM 2326 C CA . THR A 1 310 ? 22.523 31.524 -32.271 1.00 48.37 292 THR A CA 1
ATOM 2327 C C . THR A 1 310 ? 24.040 31.445 -32.484 1.00 49.15 292 THR A C 1
ATOM 2328 O O . THR A 1 310 ? 24.805 32.156 -31.830 1.00 54.47 292 THR A O 1
ATOM 2332 N N . PRO A 1 311 ? 24.507 30.570 -33.370 1.00 53.33 293 PRO A N 1
ATOM 2333 C CA . PRO A 1 311 ? 25.954 30.423 -33.588 1.00 56.98 293 PRO A CA 1
ATOM 2334 C C . PRO A 1 311 ? 26.554 31.566 -34.405 1.00 58.98 293 PRO A C 1
ATOM 2335 O O . PRO A 1 311 ? 25.865 32.285 -35.134 1.00 51.40 293 PRO A O 1
ATOM 2339 N N . GLN A 1 312 ? 27.889 31.675 -34.309 1.00 60.80 294 GLN A N 1
ATOM 2340 C CA . GLN A 1 312 ? 28.636 32.729 -34.993 1.00 59.20 294 GLN A CA 1
ATOM 2341 C C . GLN A 1 312 ? 28.418 32.729 -36.491 1.00 62.30 294 GLN A C 1
ATOM 2342 O O . GLN A 1 312 ? 28.709 33.736 -37.145 1.00 64.19 294 GLN A O 1
ATOM 2348 N N . ILE A 1 313 ? 27.949 31.616 -37.057 1.00 65.87 295 ILE A N 1
ATOM 2349 C CA . ILE A 1 313 ? 27.789 31.537 -38.500 1.00 60.16 295 ILE A CA 1
ATOM 2350 C C . ILE A 1 313 ? 26.690 32.501 -38.971 1.00 54.92 295 ILE A C 1
ATOM 2351 O O . ILE A 1 313 ? 26.677 32.895 -40.141 1.00 50.68 295 ILE A O 1
ATOM 2356 N N . LEU A 1 314 ? 25.815 32.949 -38.067 1.00 48.32 296 LEU A N 1
ATOM 2357 C CA . LEU A 1 314 ? 24.864 34.030 -38.322 1.00 47.93 296 LEU A CA 1
ATOM 2358 C C . LEU A 1 314 ? 25.407 35.422 -37.973 1.00 50.83 296 LEU A C 1
ATOM 2359 O O . LEU A 1 314 ? 24.641 36.396 -37.966 1.00 46.16 296 LEU A O 1
ATOM 2364 N N . GLY A 1 315 ? 26.693 35.541 -37.667 1.00 51.95 297 GLY A N 1
ATOM 2365 C CA . GLY A 1 315 ? 27.266 36.811 -37.302 1.00 55.57 297 GLY A CA 1
ATOM 2366 C C . GLY A 1 315 ? 27.271 37.120 -35.820 1.00 59.43 297 GLY A C 1
ATOM 2367 O O . GLY A 1 315 ? 28.036 37.988 -35.393 1.00 65.02 297 GLY A O 1
ATOM 2368 N N . CYS A 1 316 ? 26.454 36.441 -35.017 1.00 58.70 298 CYS A N 1
ATOM 2369 C CA . CYS A 1 316 ? 26.261 36.747 -33.595 1.00 56.11 298 CYS A CA 1
ATOM 2370 C C . CYS A 1 316 ? 25.322 35.685 -33.015 1.00 47.80 298 CYS A C 1
ATOM 2371 O O . CYS A 1 316 ? 24.556 35.077 -33.763 1.00 45.49 298 CYS A O 1
ATOM 2374 N N . CYS A 1 317 ? 25.394 35.426 -31.709 1.00 40.00 299 CYS A N 1
ATOM 2375 C CA . CYS A 1 317 ? 26.318 36.032 -30.766 1.00 48.98 299 CYS A CA 1
ATOM 2376 C C . CYS A 1 317 ? 27.127 34.939 -30.041 1.00 54.53 299 CYS A C 1
ATOM 2377 O O . CYS A 1 317 ? 28.135 35.233 -29.398 1.00 59.83 299 CYS A O 1
ATOM 2380 N N . ASP A 1 318 ? 26.690 33.679 -30.171 1.00 53.85 300 ASP A N 1
ATOM 2381 C CA . ASP A 1 318 ? 27.441 32.504 -29.726 1.00 53.15 300 ASP A CA 1
ATOM 2382 C C . ASP A 1 318 ? 27.397 32.352 -28.208 1.00 56.05 300 ASP A C 1
ATOM 2383 O O . ASP A 1 318 ? 28.362 31.898 -27.597 1.00 48.87 300 ASP A O 1
ATOM 2388 N N . PHE A 1 319 ? 26.264 32.708 -27.601 1.00 61.48 301 PHE A N 1
ATOM 2389 C CA . PHE A 1 319 ? 25.990 32.450 -26.190 1.00 58.43 301 PHE A CA 1
ATOM 2390 C C . PHE A 1 319 ? 25.343 31.073 -26.012 1.00 54.02 301 PHE A C 1
ATOM 2391 O O . PHE A 1 319 ? 24.792 30.500 -26.953 1.00 56.17 301 PHE A O 1
ATOM 2399 N N . HIS A 1 320 ? 25.393 30.566 -24.772 1.00 50.95 302 HIS A N 1
ATOM 2400 C CA . HIS A 1 320 ? 24.759 29.313 -24.334 1.00 50.04 302 HIS A CA 1
ATOM 2401 C C . HIS A 1 320 ? 25.418 28.101 -24.983 1.00 51.91 302 HIS A C 1
ATOM 2402 O O . HIS A 1 320 ? 24.774 27.381 -25.748 1.00 57.10 302 HIS A O 1
ATOM 2409 N N . LYS A 1 321 ? 26.719 27.849 -24.665 1.00 45.93 303 LYS A N 1
ATOM 2410 C CA . LYS A 1 321 ? 27.494 26.796 -25.330 1.00 50.28 303 LYS A CA 1
ATOM 2411 C C . LYS A 1 321 ? 27.644 25.554 -24.442 1.00 55.11 303 LYS A C 1
ATOM 2412 O O . LYS A 1 321 ? 27.969 25.684 -23.252 1.00 49.90 303 LYS A O 1
ATOM 2418 N N . PRO A 1 322 ? 27.456 24.340 -24.965 1.00 56.06 304 PRO A N 1
ATOM 2419 C CA . PRO A 1 322 ? 27.569 23.145 -24.114 1.00 61.60 304 PRO A CA 1
ATOM 2420 C C . PRO A 1 322 ? 28.971 22.944 -23.550 1.00 61.21 304 PRO A C 1
ATOM 2421 O O . PRO A 1 322 ? 29.975 23.314 -24.163 1.00 65.47 304 PRO A O 1
ATOM 2425 N N . SER A 1 323 ? 29.025 22.358 -22.354 1.00 54.72 305 SER A N 1
ATOM 2426 C CA . SER A 1 323 ? 30.277 22.090 -21.660 1.00 56.81 305 SER A CA 1
ATOM 2427 C C . SER A 1 323 ? 30.880 20.768 -22.126 1.00 69.03 305 SER A C 1
ATOM 2428 O O . SER A 1 323 ? 30.165 19.813 -22.447 1.00 74.33 305 SER A O 1
ATOM 2431 N N . GLN A 1 324 ? 32.214 20.717 -22.159 1.00 70.91 306 GLN A N 1
ATOM 2432 C CA . GLN A 1 324 ? 32.878 19.440 -22.391 1.00 65.35 306 GLN A CA 1
ATOM 2433 C C . GLN A 1 324 ? 32.418 18.397 -21.376 1.00 66.37 306 GLN A C 1
ATOM 2434 O O . GLN A 1 324 ? 32.370 17.201 -21.690 1.00 70.75 306 GLN A O 1
ATOM 2440 N N . ASN A 1 325 ? 32.047 18.835 -20.166 1.00 67.16 307 ASN A N 1
ATOM 2441 C CA . ASN A 1 325 ? 31.484 17.923 -19.171 1.00 74.71 307 ASN A CA 1
ATOM 2442 C C . ASN A 1 325 ? 30.214 17.267 -19.686 1.00 71.18 307 ASN A C 1
ATOM 2443 O O . ASN A 1 325 ? 30.084 16.036 -19.676 1.00 78.91 307 ASN A O 1
ATOM 2448 N N . LEU A 1 326 ? 29.257 18.084 -20.121 1.00 60.67 308 LEU A N 1
ATOM 2449 C CA . LEU A 1 326 ? 27.998 17.550 -20.621 1.00 57.86 308 LEU A CA 1
ATOM 2450 C C . LEU A 1 326 ? 28.234 16.641 -21.813 1.00 60.22 308 LEU A C 1
ATOM 2451 O O . LEU A 1 326 ? 27.660 15.552 -21.887 1.00 69.24 308 LEU A O 1
ATOM 2456 N N . VAL A 1 327 ? 29.084 17.067 -22.752 1.00 60.54 309 VAL A N 1
ATOM 2457 C CA . VAL A 1 327 ? 29.421 16.216 -23.892 1.00 67.69 309 VAL A CA 1
ATOM 2458 C C . VAL A 1 327 ? 29.871 14.846 -23.402 1.00 70.46 309 VAL A C 1
ATOM 2459 O O . VAL A 1 327 ? 29.359 13.813 -23.849 1.00 62.94 309 VAL A O 1
ATOM 2463 N N . ASN A 1 328 ? 30.805 14.827 -22.436 1.00 72.19 310 ASN A N 1
ATOM 2464 C CA . ASN A 1 328 ? 31.338 13.571 -21.911 1.00 69.86 310 ASN A CA 1
ATOM 2465 C C . ASN A 1 328 ? 30.269 12.735 -21.217 1.00 62.63 310 ASN A C 1
ATOM 2466 O O . ASN A 1 328 ? 30.343 11.504 -21.238 1.00 63.35 310 ASN A O 1
ATOM 2471 N N . ALA A 1 329 ? 29.268 13.374 -20.604 1.00 56.45 311 ALA A N 1
ATOM 2472 C CA . ALA A 1 329 ? 28.221 12.623 -19.918 1.00 56.43 311 ALA A CA 1
ATOM 2473 C C . ALA A 1 329 ? 27.446 11.699 -20.855 1.00 63.63 311 ALA A C 1
ATOM 2474 O O . ALA A 1 329 ? 26.721 10.822 -20.376 1.00 64.92 311 ALA A O 1
ATOM 2476 N N . PHE A 1 330 ? 27.577 11.874 -22.173 1.00 65.83 312 PHE A N 1
ATOM 2477 C CA . PHE A 1 330 ? 26.837 11.073 -23.143 1.00 59.93 312 PHE A CA 1
ATOM 2478 C C . PHE A 1 330 ? 27.551 9.782 -23.526 1.00 66.01 312 PHE A C 1
ATOM 2479 O O . PHE A 1 330 ? 26.967 8.957 -24.243 1.00 68.14 312 PHE A O 1
ATOM 2487 N N . LYS A 1 331 ? 28.785 9.585 -23.063 1.00 67.50 313 LYS A N 1
ATOM 2488 C CA . LYS A 1 331 ? 29.525 8.368 -23.369 1.00 64.80 313 LYS A CA 1
ATOM 2489 C C . LYS A 1 331 ? 28.840 7.151 -22.754 1.00 63.25 313 LYS A C 1
ATOM 2490 O O . LYS A 1 331 ? 28.118 7.261 -21.762 1.00 65.63 313 LYS A O 1
ATOM 2496 N N . THR A 1 332 ? 29.058 5.978 -23.359 1.00 66.79 314 THR A N 1
ATOM 2497 C CA . THR A 1 332 ? 28.553 4.716 -22.822 1.00 73.64 314 THR A CA 1
ATOM 2498 C C . THR A 1 332 ? 29.664 3.669 -22.755 1.00 73.70 314 THR A C 1
ATOM 2499 O O . THR A 1 332 ? 30.737 3.822 -23.345 1.00 72.12 314 THR A O 1
ATOM 2503 N N . ASP A 1 333 ? 29.344 2.555 -22.087 1.00 79.95 315 ASP A N 1
ATOM 2504 C CA . ASP A 1 333 ? 30.304 1.687 -21.407 1.00 88.94 315 ASP A CA 1
ATOM 2505 C C . ASP A 1 333 ? 30.460 0.293 -22.028 1.00 100.25 315 ASP A C 1
ATOM 2506 O O . ASP A 1 333 ? 30.657 -0.682 -21.293 1.00 108.44 315 ASP A O 1
ATOM 2511 N N . SER A 1 334 ? 30.385 0.179 -23.363 1.00 93.92 316 SER A N 1
ATOM 2512 C CA . SER A 1 334 ? 30.567 -1.095 -24.078 1.00 89.87 316 SER A CA 1
ATOM 2513 C C . SER A 1 334 ? 29.332 -1.996 -24.025 1.00 81.27 316 SER A C 1
ATOM 2514 O O . SER A 1 334 ? 29.161 -2.836 -24.915 1.00 82.89 316 SER A O 1
ATOM 2517 N N . GLN A 1 335 ? 28.453 -1.832 -23.022 1.00 71.56 317 GLN A N 1
ATOM 2518 C CA . GLN A 1 335 ? 27.101 -2.395 -23.105 1.00 77.74 317 GLN A CA 1
ATOM 2519 C C . GLN A 1 335 ? 25.981 -1.358 -22.992 1.00 82.04 317 GLN A C 1
ATOM 2520 O O . GLN A 1 335 ? 24.837 -1.743 -22.741 1.00 82.53 317 GLN A O 1
ATOM 2526 N N . GLY A 1 336 ? 26.267 -0.063 -23.185 1.00 83.44 318 GLY A N 1
ATOM 2527 C CA . GLY A 1 336 ? 25.222 0.915 -23.447 1.00 79.69 318 GLY A CA 1
ATOM 2528 C C . GLY A 1 336 ? 24.675 1.618 -22.222 1.00 80.04 318 GLY A C 1
ATOM 2529 O O . GLY A 1 336 ? 23.472 1.878 -22.146 1.00 81.36 318 GLY A O 1
ATOM 2530 N N . LYS A 1 337 ? 25.540 1.931 -21.267 1.00 75.96 319 LYS A N 1
ATOM 2531 C CA . LYS A 1 337 ? 25.155 2.518 -19.995 1.00 71.69 319 LYS A CA 1
ATOM 2532 C C . LYS A 1 337 ? 26.143 3.620 -19.646 1.00 70.64 319 LYS A C 1
ATOM 2533 O O . LYS A 1 337 ? 27.278 3.619 -20.137 1.00 66.33 319 LYS A O 1
ATOM 2539 N N . PRO A 1 338 ? 25.743 4.571 -18.794 1.00 66.59 320 PRO A N 1
ATOM 2540 C CA . PRO A 1 338 ? 26.633 5.692 -18.473 1.00 65.01 320 PRO A CA 1
ATOM 2541 C C . PRO A 1 338 ? 27.915 5.237 -17.801 1.00 71.17 320 PRO A C 1
ATOM 2542 O O . PRO A 1 338 ? 27.944 4.252 -17.068 1.00 76.25 320 PRO A O 1
ATOM 2546 N N . LEU A 1 339 ? 28.985 5.987 -18.053 1.00 77.81 321 LEU A N 1
ATOM 2547 C CA . LEU A 1 339 ? 30.266 5.774 -17.386 1.00 81.35 321 LEU A CA 1
ATOM 2548 C C . LEU A 1 339 ? 30.228 6.531 -16.065 1.00 80.43 321 LEU A C 1
ATOM 2549 O O . LEU A 1 339 ? 30.779 7.622 -15.919 1.00 84.15 321 LEU A O 1
ATOM 2554 N N . PHE A 1 340 ? 29.577 5.910 -15.076 1.00 77.29 322 PHE A N 1
ATOM 2555 C CA . PHE A 1 340 ? 29.109 6.639 -13.896 1.00 74.48 322 PHE A CA 1
ATOM 2556 C C . PHE A 1 340 ? 30.246 7.343 -13.151 1.00 70.44 322 PHE A C 1
ATOM 2557 O O . PHE A 1 340 ? 30.078 8.472 -12.669 1.00 66.36 322 PHE A O 1
ATOM 2565 N N . SER A 1 341 ? 31.407 6.696 -13.054 1.00 69.66 323 SER A N 1
ATOM 2566 C CA . SER A 1 341 ? 32.542 7.190 -12.278 1.00 72.91 323 SER A CA 1
ATOM 2567 C C . SER A 1 341 ? 33.787 7.414 -13.128 1.00 76.87 323 SER A C 1
ATOM 2568 O O . SER A 1 341 ? 34.888 7.533 -12.578 1.00 80.06 323 SER A O 1
ATOM 2571 N N . THR A 1 342 ? 33.644 7.479 -14.450 1.00 73.97 324 THR A N 1
ATOM 2572 C CA . THR A 1 342 ? 34.800 7.460 -15.336 1.00 77.12 324 THR A CA 1
ATOM 2573 C C . THR A 1 342 ? 34.536 8.317 -16.579 1.00 73.69 324 THR A C 1
ATOM 2574 O O . THR A 1 342 ? 35.452 8.605 -17.362 1.00 67.45 324 THR A O 1
ATOM 2578 N N . TYR A 1 343 ? 33.283 8.767 -16.736 1.00 74.86 325 TYR A N 1
ATOM 2579 C CA . TYR A 1 343 ? 32.841 9.385 -17.985 1.00 72.25 325 TYR A CA 1
ATOM 2580 C C . TYR A 1 343 ? 33.684 10.580 -18.374 1.00 73.97 325 TYR A C 1
ATOM 2581 O O . TYR A 1 343 ? 33.887 10.831 -19.564 1.00 80.21 325 TYR A O 1
ATOM 2590 N N . ASP A 1 344 ? 34.184 11.325 -17.401 1.00 75.96 326 ASP A N 1
ATOM 2591 C CA . ASP A 1 344 ? 34.813 12.607 -17.673 1.00 70.60 326 ASP A CA 1
ATOM 2592 C C . ASP A 1 344 ? 36.332 12.544 -17.541 1.00 70.30 326 ASP A C 1
ATOM 2593 O O . ASP A 1 344 ? 37.001 13.577 -17.664 1.00 63.75 326 ASP A O 1
ATOM 2598 N N . ASN A 1 345 ? 36.890 11.348 -17.315 1.00 75.40 327 ASN A N 1
ATOM 2599 C CA . ASN A 1 345 ? 38.343 11.190 -17.241 1.00 79.03 327 ASN A CA 1
ATOM 2600 C C . ASN A 1 345 ? 39.011 11.538 -18.571 1.00 81.80 327 ASN A C 1
ATOM 2601 O O . ASN A 1 345 ? 39.958 12.332 -18.620 1.00 77.37 327 ASN A O 1
ATOM 2606 N N . GLU A 1 346 ? 38.542 10.937 -19.658 1.00 87.32 328 GLU A N 1
ATOM 2607 C CA . GLU A 1 346 ? 39.017 11.242 -20.998 1.00 82.96 328 GLU A CA 1
ATOM 2608 C C . GLU A 1 346 ? 37.903 11.914 -21.783 1.00 74.53 328 GLU A C 1
ATOM 2609 O O . GLU A 1 346 ? 36.722 11.625 -21.580 1.00 74.08 328 GLU A O 1
ATOM 2615 N N . ASN A 1 347 ? 38.285 12.819 -22.675 1.00 72.05 329 ASN A N 1
ATOM 2616 C CA . ASN A 1 347 ? 37.304 13.467 -23.535 1.00 69.80 329 ASN A CA 1
ATOM 2617 C C . ASN A 1 347 ? 36.816 12.513 -24.622 1.00 63.21 329 ASN A C 1
ATOM 2618 O O . ASN A 1 347 ? 37.556 11.647 -25.103 1.00 61.47 329 ASN A O 1
ATOM 2623 N N . TYR A 1 348 ? 35.550 12.693 -25.001 1.00 60.43 330 TYR A N 1
ATOM 2624 C CA . TYR A 1 348 ? 34.889 11.831 -25.973 1.00 66.34 330 TYR A CA 1
ATOM 2625 C C . TYR A 1 348 ? 35.668 11.768 -27.280 1.00 70.27 330 TYR A C 1
ATOM 2626 O O . TYR A 1 348 ? 36.118 12.790 -27.804 1.00 71.65 330 TYR A O 1
ATOM 2635 N N . GLU A 1 349 ? 35.849 10.557 -27.798 1.00 76.91 331 GLU A N 1
ATOM 2636 C CA . GLU A 1 349 ? 36.438 10.361 -29.119 1.00 81.35 331 GLU A CA 1
ATOM 2637 C C . GLU A 1 349 ? 35.489 9.502 -29.942 1.00 74.79 331 GLU A C 1
ATOM 2638 O O . GLU A 1 349 ? 35.336 8.305 -29.680 1.00 74.05 331 GLU A O 1
ATOM 2644 N N . VAL A 1 350 ? 34.853 10.131 -30.932 1.00 72.94 332 VAL A N 1
ATOM 2645 C CA . VAL A 1 350 ? 33.816 9.490 -31.742 1.00 73.95 332 VAL A CA 1
ATOM 2646 C C . VAL A 1 350 ? 34.263 8.124 -32.249 1.00 83.92 332 VAL A C 1
ATOM 2647 O O . VAL A 1 350 ? 33.490 7.154 -32.246 1.00 83.37 332 VAL A O 1
ATOM 2651 N N . ALA A 1 351 ? 35.527 8.026 -32.671 1.00 83.37 333 ALA A N 1
ATOM 2652 C CA . ALA A 1 351 ? 36.045 6.793 -33.247 1.00 81.49 333 ALA A CA 1
ATOM 2653 C C . ALA A 1 351 ? 36.051 5.651 -32.231 1.00 87.53 333 ALA A C 1
ATOM 2654 O O . ALA A 1 351 ? 35.508 4.570 -32.496 1.00 96.50 333 ALA A O 1
ATOM 2656 N N . THR A 1 352 ? 36.663 5.859 -31.065 1.00 81.22 334 THR A N 1
ATOM 2657 C CA . THR A 1 352 ? 36.892 4.755 -30.141 1.00 82.39 334 THR A CA 1
ATOM 2658 C C . THR A 1 352 ? 35.820 4.598 -29.064 1.00 82.56 334 THR A C 1
ATOM 2659 O O . THR A 1 352 ? 35.836 3.592 -28.352 1.00 82.92 334 THR A O 1
ATOM 2663 N N . ASP A 1 353 ? 34.896 5.543 -28.919 1.00 84.14 335 ASP A N 1
ATOM 2664 C CA . ASP A 1 353 ? 33.952 5.534 -27.810 1.00 81.84 335 ASP A CA 1
ATOM 2665 C C . ASP A 1 353 ? 32.547 5.197 -28.290 1.00 79.87 335 ASP A C 1
ATOM 2666 O O . ASP A 1 353 ? 32.120 5.650 -29.359 1.00 85.97 335 ASP A O 1
ATOM 2671 N N . ASN A 1 354 ? 31.836 4.394 -27.497 1.00 72.13 336 ASN A N 1
ATOM 2672 C CA . ASN A 1 354 ? 30.392 4.300 -27.634 1.00 71.41 336 ASN A CA 1
ATOM 2673 C C . ASN A 1 354 ? 29.769 5.567 -27.072 1.00 77.36 336 ASN A C 1
ATOM 2674 O O . ASN A 1 354 ? 30.310 6.192 -26.155 1.00 82.81 336 ASN A O 1
ATOM 2679 N N . VAL A 1 355 ? 28.618 5.946 -27.623 1.00 72.27 337 VAL A N 1
ATOM 2680 C CA . VAL A 1 355 ? 27.980 7.203 -27.262 1.00 67.85 337 VAL A CA 1
ATOM 2681 C C . VAL A 1 355 ? 26.475 7.068 -27.447 1.00 62.54 337 VAL A C 1
ATOM 2682 O O . VAL A 1 355 ? 25.994 6.207 -28.183 1.00 63.84 337 VAL A O 1
ATOM 2686 N N . ASP A 1 356 ? 25.726 7.943 -26.751 1.00 54.78 338 ASP A N 1
ATOM 2687 C CA . ASP A 1 356 ? 24.278 8.084 -26.643 1.00 51.92 338 ASP A CA 1
ATOM 2688 C C . ASP A 1 356 ? 23.756 8.950 -27.793 1.00 63.17 338 ASP A C 1
ATOM 2689 O O . ASP A 1 356 ? 24.308 10.033 -28.043 1.00 63.41 338 ASP A O 1
ATOM 2694 N N . PRO A 1 357 ? 22.735 8.503 -28.539 1.00 67.81 339 PRO A N 1
ATOM 2695 C CA . PRO A 1 357 ? 22.219 9.336 -29.648 1.00 63.77 339 PRO A CA 1
ATOM 2696 C C . PRO A 1 357 ? 21.760 10.729 -29.227 1.00 66.68 339 PRO A C 1
ATOM 2697 O O . PRO A 1 357 ? 21.802 11.649 -30.056 1.00 71.67 339 PRO A O 1
ATOM 2701 N N . ARG A 1 358 ? 21.330 10.919 -27.972 1.00 63.73 340 ARG A N 1
ATOM 2702 C CA . ARG A 1 358 ? 20.842 12.229 -27.549 1.00 56.42 340 ARG A CA 1
ATOM 2703 C C . ARG A 1 358 ? 21.914 13.295 -27.699 1.00 57.59 340 ARG A C 1
ATOM 2704 O O . ARG A 1 358 ? 21.595 14.463 -27.936 1.00 56.32 340 ARG A O 1
ATOM 2712 N N . LEU A 1 359 ? 23.186 12.910 -27.586 1.00 58.33 341 LEU A N 1
ATOM 2713 C CA . LEU A 1 359 ? 24.274 13.869 -27.745 1.00 58.61 341 LEU A CA 1
ATOM 2714 C C . LEU A 1 359 ? 24.105 14.694 -29.007 1.00 66.29 341 LEU A C 1
ATOM 2715 O O . LEU A 1 359 ? 24.179 15.927 -28.976 1.00 66.91 341 LEU A O 1
ATOM 2720 N N . PHE A 1 360 ? 23.861 14.023 -30.130 1.00 68.36 342 PHE A N 1
ATOM 2721 C CA . PHE A 1 360 ? 23.840 14.677 -31.430 1.00 60.48 342 PHE A CA 1
ATOM 2722 C C . PHE A 1 360 ? 22.570 15.475 -31.677 1.00 56.19 342 PHE A C 1
ATOM 2723 O O . PHE A 1 360 ? 22.448 16.104 -32.730 1.00 58.20 342 PHE A O 1
ATOM 2731 N N . HIS A 1 361 ? 21.626 15.446 -30.747 1.00 53.90 343 HIS A N 1
ATOM 2732 C CA . HIS A 1 361 ? 20.473 16.323 -30.756 1.00 53.19 343 HIS A CA 1
ATOM 2733 C C . HIS A 1 361 ? 20.583 17.399 -29.682 1.00 57.52 343 HIS A C 1
ATOM 2734 O O . HIS A 1 361 ? 19.692 18.243 -29.554 1.00 64.79 343 HIS A O 1
ATOM 2741 N N . THR A 1 362 ? 21.663 17.405 -28.915 1.00 51.52 344 THR A N 1
ATOM 2742 C CA . THR A 1 362 ? 21.832 18.352 -27.824 1.00 54.18 344 THR A CA 1
ATOM 2743 C C . THR A 1 362 ? 22.899 19.397 -28.107 1.00 55.46 344 THR A C 1
ATOM 2744 O O . THR A 1 362 ? 22.649 20.608 -28.003 1.00 63.92 344 THR A O 1
ATOM 2748 N N . VAL A 1 363 ? 24.083 18.945 -28.482 1.00 48.08 345 VAL A N 1
ATOM 2749 C CA . VAL A 1 363 ? 25.238 19.789 -28.714 1.00 54.72 345 VAL A CA 1
ATOM 2750 C C . VAL A 1 363 ? 25.754 19.516 -30.119 1.00 59.15 345 VAL A C 1
ATOM 2751 O O . VAL A 1 363 ? 25.866 18.359 -30.529 1.00 67.78 345 VAL A O 1
ATOM 2755 N N . GLY A 1 364 ? 26.055 20.580 -30.857 1.00 53.01 346 GLY A N 1
ATOM 2756 C CA . GLY A 1 364 ? 26.660 20.432 -32.157 1.00 53.65 346 GLY A CA 1
ATOM 2757 C C . GLY A 1 364 ? 28.165 20.349 -32.065 1.00 56.14 346 GLY A C 1
ATOM 2758 O O . GLY A 1 364 ? 28.806 21.311 -31.637 1.00 54.82 346 GLY A O 1
ATOM 2759 N N . MET A 1 365 ? 28.769 19.159 -32.448 1.00 60.85 347 MET A N 1
ATOM 2760 C CA . MET A 1 365 ? 30.217 19.183 -32.299 1.00 64.56 347 MET A CA 1
ATOM 2761 C C . MET A 1 365 ? 30.894 19.522 -33.624 1.00 73.27 347 MET A C 1
ATOM 2762 O O . MET A 1 365 ? 30.308 19.323 -34.693 1.00 82.49 347 MET A O 1
ATOM 2767 N N . PRO A 1 366 ? 32.125 20.044 -33.598 1.00 68.35 348 PRO A N 1
ATOM 2768 C CA . PRO A 1 366 ? 32.880 20.192 -34.850 1.00 67.64 348 PRO A CA 1
ATOM 2769 C C . PRO A 1 366 ? 33.002 18.875 -35.604 1.00 71.35 348 PRO A C 1
ATOM 2770 O O . PRO A 1 366 ? 33.088 17.791 -35.020 1.00 78.29 348 PRO A O 1
ATOM 2774 N N . GLY A 1 367 ? 33.010 18.986 -36.923 1.00 69.21 349 GLY A N 1
ATOM 2775 C CA . GLY A 1 367 ? 32.988 17.839 -37.788 1.00 69.56 349 GLY A CA 1
ATOM 2776 C C . GLY A 1 367 ? 31.608 17.325 -38.130 1.00 66.86 349 GLY A C 1
ATOM 2777 O O . GLY A 1 367 ? 31.493 16.502 -39.050 1.00 69.21 349 GLY A O 1
ATOM 2778 N N . PHE A 1 368 ? 30.556 17.800 -37.444 1.00 52.05 350 PHE A N 1
ATOM 2779 C CA . PHE A 1 368 ? 29.232 17.230 -37.613 1.00 51.93 350 PHE A CA 1
ATOM 2780 C C . PHE A 1 368 ? 28.218 18.286 -38.056 1.00 66.70 350 PHE A C 1
ATOM 2781 O O . PHE A 1 368 ? 28.378 19.477 -37.772 1.00 72.55 350 PHE A O 1
ATOM 2789 N N . PRO A 1 369 ? 27.161 17.868 -38.759 1.00 72.68 351 PRO A N 1
ATOM 2790 C CA . PRO A 1 369 ? 26.185 18.831 -39.298 1.00 71.12 351 PRO A CA 1
ATOM 2791 C C . PRO A 1 369 ? 25.414 19.577 -38.218 1.00 72.27 351 PRO A C 1
ATOM 2792 O O . PRO A 1 369 ? 24.842 18.982 -37.305 1.00 78.10 351 PRO A O 1
ATOM 2796 N N . TYR A 1 370 ? 25.369 20.901 -38.364 1.00 64.89 352 TYR A N 1
ATOM 2797 C CA . TYR A 1 370 ? 24.556 21.753 -37.496 1.00 59.36 352 TYR A CA 1
ATOM 2798 C C . TYR A 1 370 ? 23.075 21.573 -37.823 1.00 56.99 352 TYR A C 1
ATOM 2799 O O . TYR A 1 370 ? 22.642 21.854 -38.948 1.00 50.60 352 TYR A O 1
ATOM 2808 N N . LYS A 1 371 ? 22.306 21.103 -36.835 1.00 51.73 353 LYS A N 1
ATOM 2809 C CA . LYS A 1 371 ? 20.883 20.770 -36.989 1.00 48.99 353 LYS A CA 1
ATOM 2810 C C . LYS A 1 371 ? 20.608 20.049 -38.303 1.00 53.56 353 LYS A C 1
ATOM 2811 O O . LYS A 1 371 ? 19.776 20.472 -39.113 1.00 52.43 353 LYS A O 1
ATOM 2817 N N . TYR A 1 372 ? 21.345 18.955 -38.515 1.00 52.87 354 TYR A N 1
ATOM 2818 C CA . TYR A 1 372 ? 21.045 17.949 -39.526 1.00 57.77 354 TYR A CA 1
ATOM 2819 C C . TYR A 1 372 ? 21.247 18.437 -40.954 1.00 64.58 354 TYR A C 1
ATOM 2820 O O . TYR A 1 372 ? 20.803 17.768 -41.900 1.00 72.78 354 TYR A O 1
ATOM 2829 N N . ASN A 1 373 ? 21.931 19.561 -41.143 1.00 64.58 355 ASN A N 1
ATOM 2830 C CA . ASN A 1 373 ? 22.093 20.183 -42.453 1.00 60.97 355 ASN A CA 1
ATOM 2831 C C . ASN A 1 373 ? 23.548 20.058 -42.885 1.00 61.68 355 ASN A C 1
ATOM 2832 O O . ASN A 1 373 ? 24.371 20.918 -42.557 1.00 62.27 355 ASN A O 1
ATOM 2837 N N . GLU A 1 374 ? 23.852 19.011 -43.659 1.00 61.26 356 GLU A N 1
ATOM 2838 C CA . GLU A 1 374 ? 25.222 18.774 -44.103 1.00 61.62 356 GLU A CA 1
ATOM 2839 C C . GLU A 1 374 ? 25.774 19.906 -44.965 1.00 59.86 356 GLU A C 1
ATOM 2840 O O . GLU A 1 374 ? 26.949 19.859 -45.331 1.00 61.83 356 GLU A O 1
ATOM 2846 N N . GLY A 1 375 ? 24.964 20.900 -45.321 1.00 57.37 357 GLY A N 1
ATOM 2847 C CA . GLY A 1 375 ? 25.517 22.095 -45.928 1.00 62.66 357 GLY A CA 1
ATOM 2848 C C . GLY A 1 375 ? 26.193 23.037 -44.951 1.00 63.38 357 GLY A C 1
ATOM 2849 O O . GLY A 1 375 ? 26.754 24.051 -45.378 1.00 63.11 357 GLY A O 1
ATOM 2850 N N . TYR A 1 376 ? 26.144 22.739 -43.652 1.00 64.85 358 TYR A N 1
ATOM 2851 C CA . TYR A 1 376 ? 26.843 23.538 -42.645 1.00 62.09 358 TYR A CA 1
ATOM 2852 C C . TYR A 1 376 ? 27.513 22.579 -41.663 1.00 59.24 358 TYR A C 1
ATOM 2853 O O . TYR A 1 376 ? 26.856 22.052 -40.760 1.00 65.68 358 TYR A O 1
ATOM 2862 N N . ILE A 1 377 ? 28.815 22.371 -41.827 1.00 57.05 359 ILE A N 1
ATOM 2863 C CA . ILE A 1 377 ? 29.584 21.468 -40.978 1.00 59.75 359 ILE A CA 1
ATOM 2864 C C . ILE A 1 377 ? 30.341 22.318 -39.971 1.00 66.18 359 ILE A C 1
ATOM 2865 O O . ILE A 1 377 ? 31.122 23.197 -40.359 1.00 75.11 359 ILE A O 1
ATOM 2870 N N . ILE A 1 378 ? 30.102 22.070 -38.680 1.00 59.68 360 ILE A N 1
ATOM 2871 C CA . ILE A 1 378 ? 30.737 22.858 -37.628 1.00 65.44 360 ILE A CA 1
ATOM 2872 C C . ILE A 1 378 ? 32.238 22.616 -37.643 1.00 69.92 360 ILE A C 1
ATOM 2873 O O . ILE A 1 378 ? 32.699 21.487 -37.842 1.00 66.28 360 ILE A O 1
ATOM 2878 N N . GLN A 1 379 ? 33.015 23.678 -37.422 1.00 74.24 361 GLN A N 1
ATOM 2879 C CA . GLN A 1 379 ? 34.467 23.583 -37.460 1.00 78.10 361 GLN A CA 1
ATOM 2880 C C . GLN A 1 379 ? 35.069 24.329 -36.282 1.00 73.84 361 GLN A C 1
ATOM 2881 O O . GLN A 1 379 ? 34.477 25.275 -35.763 1.00 82.18 361 GLN A O 1
ATOM 2887 N N . LYS A 1 380 ? 36.256 23.886 -35.862 1.00 67.44 362 LYS A N 1
ATOM 2888 C CA . LYS A 1 380 ? 37.041 24.578 -34.841 1.00 60.86 362 LYS A CA 1
ATOM 2889 C C . LYS A 1 380 ? 37.578 25.889 -35.393 1.00 61.61 362 LYS A C 1
ATOM 2890 O O . LYS A 1 380 ? 38.781 26.011 -35.629 1.00 63.56 362 LYS A O 1
ATOM 2896 N N . ASN A 1 381 ? 36.704 26.876 -35.580 1.00 69.06 363 ASN A N 1
ATOM 2897 C CA . ASN A 1 381 ? 36.957 27.994 -36.478 1.00 82.46 363 ASN A CA 1
ATOM 2898 C C . ASN A 1 381 ? 36.575 29.309 -35.811 1.00 83.19 363 ASN A C 1
ATOM 2899 O O . ASN A 1 381 ? 35.741 29.342 -34.902 1.00 85.67 363 ASN A O 1
ATOM 2904 N N . ASP A 1 382 ? 37.177 30.406 -36.297 1.00 79.20 364 ASP A N 1
ATOM 2905 C CA . ASP A 1 382 ? 36.640 31.730 -35.999 1.00 72.90 364 ASP A CA 1
ATOM 2906 C C . ASP A 1 382 ? 35.226 31.890 -36.535 1.00 73.38 364 ASP A C 1
ATOM 2907 O O . ASP A 1 382 ? 34.532 32.833 -36.146 1.00 78.23 364 ASP A O 1
ATOM 2912 N N . ASP A 1 383 ? 34.799 30.996 -37.429 1.00 74.17 365 ASP A N 1
ATOM 2913 C CA . ASP A 1 383 ? 33.449 30.994 -37.972 1.00 76.91 365 ASP A CA 1
ATOM 2914 C C . ASP A 1 383 ? 32.436 30.412 -36.996 1.00 76.76 365 ASP A C 1
ATOM 2915 O O . ASP A 1 383 ? 31.234 30.640 -37.169 1.00 75.20 365 ASP A O 1
ATOM 2920 N N . TRP A 1 384 ? 32.885 29.645 -35.991 1.00 73.60 366 TRP A N 1
ATOM 2921 C CA . TRP A 1 384 ? 31.966 28.917 -35.125 1.00 70.01 366 TRP A CA 1
ATOM 2922 C C . TRP A 1 384 ? 32.155 29.176 -33.636 1.00 74.46 366 TRP A C 1
ATOM 2923 O O . TRP A 1 384 ? 31.396 28.620 -32.835 1.00 85.21 366 TRP A O 1
ATOM 2934 N N . SER A 1 385 ? 33.135 29.978 -33.227 1.00 72.05 367 SER A N 1
ATOM 2935 C CA . SER A 1 385 ? 33.225 30.340 -31.812 1.00 73.29 367 SER A CA 1
ATOM 2936 C C . SER A 1 385 ? 33.739 31.773 -31.692 1.00 60.09 367 SER A C 1
ATOM 2937 O O . SER A 1 385 ? 34.925 32.042 -31.944 1.00 55.10 367 SER A O 1
ATOM 2940 N N . ARG A 1 386 ? 32.836 32.674 -31.276 1.00 46.07 368 ARG A N 1
ATOM 2941 C CA . ARG A 1 386 ? 33.123 34.097 -31.146 1.00 47.59 368 ARG A CA 1
ATOM 2942 C C . ARG A 1 386 ? 34.339 34.364 -30.270 1.00 60.16 368 ARG A C 1
ATOM 2943 O O . ARG A 1 386 ? 34.960 35.424 -30.396 1.00 74.38 368 ARG A O 1
ATOM 2951 N N . SER A 1 387 ? 34.711 33.422 -29.410 1.00 58.73 369 SER A N 1
ATOM 2952 C CA . SER A 1 387 ? 35.764 33.611 -28.426 1.00 56.02 369 SER A CA 1
ATOM 2953 C C . SER A 1 387 ? 37.077 32.957 -28.823 1.00 56.98 369 SER A C 1
ATOM 2954 O O . SER A 1 387 ? 37.974 32.844 -27.981 1.00 58.41 369 SER A O 1
ATOM 2957 N N . LYS A 1 388 ? 37.212 32.528 -30.083 1.00 62.19 370 LYS A N 1
ATOM 2958 C CA . LYS A 1 388 ? 38.467 31.968 -30.606 1.00 67.56 370 LYS A CA 1
ATOM 2959 C C . LYS A 1 388 ? 39.016 30.897 -29.667 1.00 66.62 370 LYS A C 1
ATOM 2960 O O . LYS A 1 388 ? 40.213 30.848 -29.369 1.00 69.94 370 LYS A O 1
ATOM 2966 N N . GLY A 1 389 ? 38.114 30.052 -29.166 1.00 67.58 371 GLY A N 1
ATOM 2967 C CA . GLY A 1 389 ? 38.462 28.908 -28.358 1.00 68.38 371 GLY A CA 1
ATOM 2968 C C . GLY A 1 389 ? 38.195 29.064 -26.872 1.00 72.87 371 GLY A C 1
ATOM 2969 O O . GLY A 1 389 ? 38.135 28.047 -26.163 1.00 69.06 371 GLY A O 1
ATOM 2970 N N . LEU A 1 390 ? 38.041 30.296 -26.372 1.00 75.20 372 LEU A N 1
ATOM 2971 C CA . LEU A 1 390 ? 37.909 30.482 -24.928 1.00 70.10 372 LEU A CA 1
ATOM 2972 C C . LEU A 1 390 ? 36.779 29.627 -24.371 1.00 67.99 372 LEU A C 1
ATOM 2973 O O . LEU A 1 390 ? 36.996 28.811 -23.469 1.00 70.65 372 LEU A O 1
ATOM 2978 N N . TYR A 1 391 ? 35.569 29.780 -24.917 1.00 62.72 373 TYR A N 1
ATOM 2979 C CA . TYR A 1 391 ? 34.426 28.968 -24.514 1.00 60.43 373 TYR A CA 1
ATOM 2980 C C . TYR A 1 391 ? 34.261 27.708 -25.375 1.00 58.54 373 TYR A C 1
ATOM 2981 O O . TYR A 1 391 ? 33.132 27.241 -25.571 1.00 57.30 373 TYR A O 1
ATOM 2990 N N . GLY A 1 392 ? 35.354 27.140 -25.894 1.00 57.93 374 GLY A N 1
ATOM 2991 C CA . GLY A 1 392 ? 35.220 25.923 -26.675 1.00 61.99 374 GLY A CA 1
ATOM 2992 C C . GLY A 1 392 ? 34.528 26.166 -28.015 1.00 71.99 374 GLY A C 1
ATOM 2993 O O . GLY A 1 392 ? 34.429 27.299 -28.516 1.00 76.67 374 GLY A O 1
ATOM 2994 N N . TYR A 1 393 ? 34.025 25.074 -28.600 1.00 63.09 375 TYR A N 1
ATOM 2995 C CA . TYR A 1 393 ? 33.485 25.153 -29.951 1.00 59.34 375 TYR A CA 1
ATOM 2996 C C . TYR A 1 393 ? 32.155 24.409 -30.082 1.00 62.20 375 TYR A C 1
ATOM 2997 O O . TYR A 1 393 ? 31.819 23.939 -31.175 1.00 68.07 375 TYR A O 1
ATOM 3006 N N . TYR A 1 394 ? 31.373 24.307 -29.000 1.00 52.91 376 TYR A N 1
ATOM 3007 C CA . TYR A 1 394 ? 30.118 23.560 -29.044 1.00 51.16 376 TYR A CA 1
ATOM 3008 C C . TYR A 1 394 ? 28.921 24.499 -29.121 1.00 49.65 376 TYR A C 1
ATOM 3009 O O . TYR A 1 394 ? 28.963 25.628 -28.636 1.00 52.25 376 TYR A O 1
ATOM 3018 N N . VAL A 1 395 ? 27.845 24.002 -29.731 1.00 50.85 377 VAL A N 1
ATOM 3019 C CA . VAL A 1 395 ? 26.669 24.786 -30.097 1.00 50.04 377 VAL A CA 1
ATOM 3020 C C . VAL A 1 395 ? 25.437 24.110 -29.522 1.00 58.96 377 VAL A C 1
ATOM 3021 O O . VAL A 1 395 ? 25.318 22.877 -29.555 1.00 62.86 377 VAL A O 1
ATOM 3025 N N . SER A 1 396 ? 24.504 24.919 -29.027 1.00 57.19 378 SER A N 1
ATOM 3026 C CA . SER A 1 396 ? 23.252 24.413 -28.472 1.00 52.68 378 SER A CA 1
ATOM 3027 C C . SER A 1 396 ? 22.247 24.185 -29.597 1.00 48.69 378 SER A C 1
ATOM 3028 O O . SER A 1 396 ? 21.860 25.137 -30.286 1.00 50.58 378 SER A O 1
ATOM 3031 N N . LEU A 1 397 ? 21.830 22.935 -29.787 1.00 41.32 379 LEU A N 1
ATOM 3032 C CA . LEU A 1 397 ? 20.893 22.651 -30.861 1.00 40.74 379 LEU A CA 1
ATOM 3033 C C . LEU A 1 397 ? 19.437 22.891 -30.473 1.00 40.90 379 LEU A C 1
ATOM 3034 O O . LEU A 1 397 ? 18.671 23.429 -31.278 1.00 50.64 379 LEU A O 1
ATOM 3039 N N . LYS A 1 398 ? 19.044 22.555 -29.244 1.00 42.78 380 LYS A N 1
ATOM 3040 C CA . LYS A 1 398 ? 17.625 22.355 -28.952 1.00 49.66 380 LYS A CA 1
ATOM 3041 C C . LYS A 1 398 ? 16.755 23.578 -29.235 1.00 54.41 380 LYS A C 1
ATOM 3042 O O . LYS A 1 398 ? 15.549 23.428 -29.467 1.00 59.46 380 LYS A O 1
ATOM 3048 N N . GLU A 1 399 ? 17.327 24.775 -29.238 1.00 55.34 381 GLU A N 1
ATOM 3049 C CA . GLU A 1 399 ? 16.561 25.976 -29.519 1.00 50.84 381 GLU A CA 1
ATOM 3050 C C . GLU A 1 399 ? 16.985 26.686 -30.802 1.00 47.54 381 GLU A C 1
ATOM 3051 O O . GLU A 1 399 ? 16.303 27.635 -31.207 1.00 52.42 381 GLU A O 1
ATOM 3057 N N . ASN A 1 400 ? 18.076 26.270 -31.448 1.00 41.81 382 ASN A N 1
ATOM 3058 C CA . ASN A 1 400 ? 18.389 26.752 -32.787 1.00 45.79 382 ASN A CA 1
ATOM 3059 C C . ASN A 1 400 ? 17.720 25.890 -33.852 1.00 49.55 382 ASN A C 1
ATOM 3060 O O . ASN A 1 400 ? 17.134 24.847 -33.568 1.00 55.15 382 ASN A O 1
ATOM 3065 N N . VAL A 1 401 ? 17.785 26.353 -35.100 1.00 52.27 383 VAL A N 1
ATOM 3066 C CA . VAL A 1 401 ? 17.114 25.686 -36.208 1.00 56.57 383 VAL A CA 1
ATOM 3067 C C . VAL A 1 401 ? 18.028 25.671 -37.427 1.00 64.04 383 VAL A C 1
ATOM 3068 O O . VAL A 1 401 ? 19.063 26.341 -37.469 1.00 68.96 383 VAL A O 1
ATOM 3072 N N . ASP A 1 402 ? 17.637 24.859 -38.413 1.00 61.38 384 ASP A N 1
ATOM 3073 C CA . ASP A 1 402 ? 18.194 24.906 -39.756 1.00 56.44 384 ASP A CA 1
ATOM 3074 C C . ASP A 1 402 ? 18.292 26.359 -40.220 1.00 56.05 384 ASP A C 1
ATOM 3075 O O . ASP A 1 402 ? 17.264 27.050 -40.286 1.00 57.07 384 ASP A O 1
ATOM 3080 N N . PRO A 1 403 ? 19.485 26.859 -40.539 1.00 49.51 385 PRO A N 1
ATOM 3081 C CA . PRO A 1 403 ? 19.573 28.236 -41.065 1.00 48.76 385 PRO A CA 1
ATOM 3082 C C . PRO A 1 403 ? 18.734 28.456 -42.321 1.00 58.96 385 PRO A C 1
ATOM 3083 O O . PRO A 1 403 ? 18.377 29.607 -42.629 1.00 62.59 385 PRO A O 1
ATOM 3087 N N . ASP A 1 404 ? 18.393 27.386 -43.043 1.00 53.32 386 ASP A N 1
ATOM 3088 C CA . ASP A 1 404 ? 17.517 27.450 -44.196 1.00 40.87 386 ASP A CA 1
ATOM 3089 C C . ASP A 1 404 ? 16.039 27.342 -43.833 1.00 42.34 386 ASP A C 1
ATOM 3090 O O . ASP A 1 404 ? 15.191 27.309 -44.734 1.00 50.54 386 ASP A O 1
ATOM 3095 N N . CYS A 1 405 ? 15.703 27.251 -42.550 1.00 39.82 387 CYS A N 1
ATOM 3096 C CA . CYS A 1 405 ? 14.302 27.239 -42.154 1.00 52.59 387 CYS A CA 1
ATOM 3097 C C . CYS A 1 405 ? 13.590 28.523 -42.595 1.00 57.25 387 CYS A C 1
ATOM 3098 O O . CYS A 1 405 ? 14.172 29.616 -42.646 1.00 47.21 387 CYS A O 1
ATOM 3101 N N . ASP A 1 406 ? 12.312 28.374 -42.939 1.00 64.40 388 ASP A N 1
ATOM 3102 C CA . ASP A 1 406 ? 11.441 29.515 -43.176 1.00 69.70 388 ASP A CA 1
ATOM 3103 C C . ASP A 1 406 ? 10.981 30.147 -41.881 1.00 64.98 388 ASP A C 1
ATOM 3104 O O . ASP A 1 406 ? 10.369 31.215 -41.914 1.00 76.47 388 ASP A O 1
ATOM 3109 N N . CYS A 1 407 ? 11.264 29.502 -40.752 1.00 66.33 389 CYS A N 1
ATOM 3110 C CA . CYS A 1 407 ? 10.906 29.946 -39.412 1.00 61.31 389 CYS A CA 1
ATOM 3111 C C . CYS A 1 407 ? 11.934 30.888 -38.800 1.00 49.32 389 CYS A C 1
ATOM 3112 O O . CYS A 1 407 ? 11.681 31.430 -37.727 1.00 55.31 389 CYS A O 1
ATOM 3115 N N . LEU A 1 408 ? 13.079 31.080 -39.445 1.00 49.65 390 LEU A N 1
ATOM 3116 C CA . LEU A 1 408 ? 14.169 31.909 -38.947 1.00 48.16 390 LEU A CA 1
ATOM 3117 C C . LEU A 1 408 ? 14.080 33.303 -39.559 1.00 54.26 390 LEU A C 1
ATOM 3118 O O . LEU A 1 408 ? 14.026 33.441 -40.784 1.00 57.94 390 LEU A O 1
ATOM 3123 N N . LYS A 1 409 ? 14.065 34.327 -38.704 1.00 50.13 391 LYS A N 1
ATOM 3124 C CA . LYS A 1 409 ? 14.066 35.731 -39.104 1.00 42.44 391 LYS A CA 1
ATOM 3125 C C . LYS A 1 409 ? 15.085 36.499 -38.255 1.00 47.81 391 LYS A C 1
ATOM 3126 O O . LYS A 1 409 ? 15.466 36.074 -37.154 1.00 48.14 391 LYS A O 1
ATOM 3132 N N . LYS A 1 410 ? 15.521 37.648 -38.769 1.00 47.18 392 LYS A N 1
ATOM 3133 C CA . LYS A 1 410 ? 16.390 38.557 -38.036 1.00 37.32 392 LYS A CA 1
ATOM 3134 C C . LYS A 1 410 ? 15.593 39.783 -37.623 1.00 39.84 392 LYS A C 1
ATOM 3135 O O . LYS A 1 410 ? 14.843 40.343 -38.426 1.00 43.92 392 LYS A O 1
ATOM 3141 N N . GLY A 1 411 ? 15.716 40.158 -36.355 1.00 39.95 393 GLY A N 1
ATOM 3142 C CA . GLY A 1 411 ? 15.308 41.469 -35.904 1.00 37.88 393 GLY A CA 1
ATOM 3143 C C . GLY A 1 411 ? 16.548 42.104 -35.330 1.00 49.34 393 GLY A C 1
ATOM 3144 O O . GLY A 1 411 ? 17.573 42.161 -36.018 1.00 50.25 393 GLY A O 1
ATOM 3145 N N . SER A 1 412 ? 16.488 42.552 -34.069 1.00 50.34 394 SER A N 1
ATOM 3146 C CA . SER A 1 412 ? 17.717 42.902 -33.368 1.00 41.26 394 SER A CA 1
AT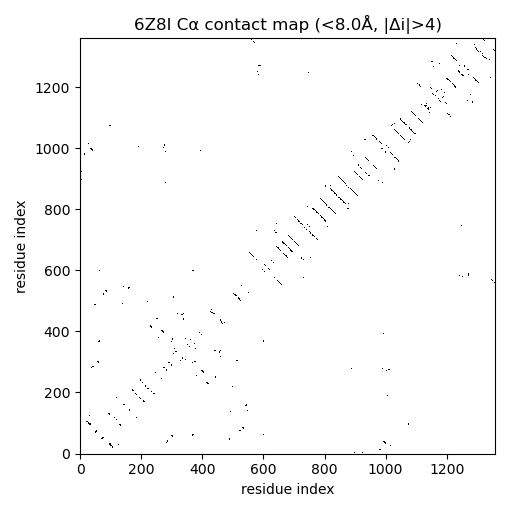OM 3147 C C . SER A 1 412 ? 18.655 41.700 -33.306 1.00 41.47 394 SER A C 1
ATOM 3148 O O . SER A 1 412 ? 19.877 41.841 -33.439 1.00 45.89 394 SER A O 1
ATOM 3151 N N . TYR A 1 413 ? 18.087 40.508 -33.161 1.00 39.79 395 TYR A N 1
ATOM 3152 C CA . TYR A 1 413 ? 18.826 39.257 -33.071 1.00 46.00 395 TYR A CA 1
ATOM 3153 C C . TYR A 1 413 ? 18.097 38.239 -33.929 1.00 49.65 395 TYR A C 1
ATOM 3154 O O . TYR A 1 413 ? 16.927 38.427 -34.277 1.00 50.41 395 TYR A O 1
ATOM 3163 N N . TRP A 1 414 ? 18.798 37.162 -34.283 1.00 45.05 396 TRP A N 1
ATOM 3164 C CA . TRP A 1 414 ? 18.147 36.068 -34.996 1.00 39.80 396 TRP A CA 1
ATOM 3165 C C . TRP A 1 414 ? 17.245 35.280 -34.043 1.00 44.42 396 TRP A C 1
ATOM 3166 O O . TRP A 1 414 ? 17.634 34.976 -32.911 1.00 51.56 396 TRP A O 1
ATOM 3177 N N . ALA A 1 415 ? 16.031 34.953 -34.491 1.00 41.97 397 ALA A N 1
ATOM 3178 C CA . ALA A 1 415 ? 15.100 34.169 -33.671 1.00 43.03 397 ALA A CA 1
ATOM 3179 C C . ALA A 1 415 ? 14.245 33.281 -34.577 1.00 40.42 397 ALA A C 1
ATOM 3180 O O . ALA A 1 415 ? 14.331 33.364 -35.805 1.00 49.56 397 ALA A O 1
ATOM 3182 N N . SER A 1 416 ? 13.382 32.452 -33.964 1.00 33.70 398 SER A N 1
ATOM 3183 C CA . SER A 1 416 ? 12.572 31.466 -34.684 1.00 40.98 398 SER A CA 1
ATOM 3184 C C . SER A 1 416 ? 11.210 31.275 -34.022 1.00 48.01 398 SER A C 1
ATOM 3185 O O . SER A 1 416 ? 10.983 31.695 -32.887 1.00 51.05 398 SER A O 1
ATOM 3188 N N . SER A 1 417 ? 10.301 30.593 -34.740 1.00 46.87 399 SER A N 1
ATOM 3189 C CA . SER A 1 417 ? 8.936 30.318 -34.274 1.00 41.43 399 SER A CA 1
ATOM 3190 C C . SER A 1 417 ? 8.806 28.983 -33.545 1.00 38.08 399 SER A C 1
ATOM 3191 O O . SER A 1 417 ? 7.661 28.530 -33.265 1.00 30.35 399 SER A O 1
ATOM 3194 N N . LEU A 1 418 ? 9.956 28.348 -33.280 1.00 30.42 400 LEU A N 1
ATOM 3195 C CA . LEU A 1 418 ? 10.033 27.052 -32.626 1.00 35.19 400 LEU A CA 1
ATOM 3196 C C . LEU A 1 418 ? 9.430 27.145 -31.251 1.00 36.66 400 LEU A C 1
ATOM 3197 O O . LEU A 1 418 ? 9.914 27.913 -30.410 1.00 43.91 400 LEU A O 1
ATOM 3202 N N . ASN A 1 419 ? 8.368 26.374 -31.036 1.00 40.86 401 ASN A N 1
ATOM 3203 C CA . ASN A 1 419 ? 7.722 26.314 -29.730 1.00 40.08 401 ASN A CA 1
ATOM 3204 C C . ASN A 1 419 ? 8.740 25.947 -28.652 1.00 47.61 401 ASN A C 1
ATOM 3205 O O . ASN A 1 419 ? 9.685 25.191 -28.896 1.00 42.95 401 ASN A O 1
ATOM 3210 N N . HIS A 1 420 ? 8.585 26.534 -27.470 1.00 48.84 402 HIS A N 1
ATOM 3211 C CA . HIS A 1 420 ? 9.392 26.146 -26.326 1.00 46.16 402 HIS A CA 1
ATOM 3212 C C . HIS A 1 420 ? 8.558 25.248 -25.420 1.00 42.05 402 HIS A C 1
ATOM 3213 O O . HIS A 1 420 ? 7.508 25.662 -24.920 1.00 38.55 402 HIS A O 1
ATOM 3220 N N . ILE A 1 421 ? 8.999 24.014 -25.232 1.00 47.21 403 ILE A N 1
ATOM 3221 C CA . ILE A 1 421 ? 8.189 23.037 -24.516 1.00 49.65 403 ILE A CA 1
ATOM 3222 C C . ILE A 1 421 ? 8.483 23.187 -23.038 1.00 47.01 403 ILE A C 1
ATOM 3223 O O . ILE A 1 421 ? 9.601 22.916 -22.594 1.00 49.92 403 ILE A O 1
ATOM 3228 N N . VAL A 1 422 ? 7.479 23.619 -22.277 1.00 50.75 404 VAL A N 1
ATOM 3229 C CA . VAL A 1 422 ? 7.685 23.818 -20.847 1.00 48.30 404 VAL A CA 1
ATOM 3230 C C . VAL A 1 422 ? 7.721 22.479 -20.132 1.00 46.43 404 VAL A C 1
ATOM 3231 O O . VAL A 1 422 ? 8.540 22.269 -19.235 1.00 50.52 404 VAL A O 1
ATOM 3235 N N . ILE A 1 423 ? 6.851 21.556 -20.534 1.00 52.64 405 ILE A N 1
ATOM 3236 C CA . ILE A 1 423 ? 6.740 20.221 -19.954 1.00 50.08 405 ILE A CA 1
ATOM 3237 C C . ILE A 1 423 ? 6.833 19.218 -21.100 1.00 56.51 405 ILE A C 1
ATOM 3238 O O . ILE A 1 423 ? 5.922 19.150 -21.940 1.00 56.16 405 ILE A O 1
ATOM 3243 N N . ARG A 1 424 ? 7.919 18.438 -21.139 1.00 53.68 406 ARG A N 1
ATOM 3244 C CA . ARG A 1 424 ? 8.024 17.312 -22.070 1.00 46.92 406 ARG A CA 1
ATOM 3245 C C . ARG A 1 424 ? 7.541 16.040 -21.388 1.00 52.10 406 ARG A C 1
ATOM 3246 O O . ARG A 1 424 ? 7.755 15.848 -20.186 1.00 57.00 406 ARG A O 1
ATOM 3254 N N . TYR A 1 425 ? 6.883 15.170 -22.153 1.00 57.53 407 TYR A N 1
ATOM 3255 C CA . TYR A 1 425 ? 6.287 13.992 -21.526 1.00 56.79 407 TYR A CA 1
ATOM 3256 C C . TYR A 1 425 ? 7.333 13.102 -20.864 1.00 56.53 407 TYR A C 1
ATOM 3257 O O . TYR A 1 425 ? 7.045 12.488 -19.837 1.00 54.25 407 TYR A O 1
ATOM 3266 N N . ALA A 1 426 ? 8.540 13.017 -21.430 1.00 56.99 408 ALA A N 1
ATOM 3267 C CA . ALA A 1 426 ? 9.651 12.398 -20.713 1.00 41.19 408 ALA A CA 1
ATOM 3268 C C . ALA A 1 426 ? 9.801 12.961 -19.297 1.00 57.10 408 ALA A C 1
ATOM 3269 O O . ALA A 1 426 ? 10.115 12.213 -18.358 1.00 66.44 408 ALA A O 1
ATOM 3271 N N . ASP A 1 427 ? 9.608 14.277 -19.118 1.00 44.49 409 ASP A N 1
ATOM 3272 C CA . ASP A 1 427 ? 9.698 14.826 -17.769 1.00 48.76 409 ASP A CA 1
ATOM 3273 C C . ASP A 1 427 ? 8.664 14.186 -16.847 1.00 50.84 409 ASP A C 1
ATOM 3274 O O . ASP A 1 427 ? 8.953 13.912 -15.678 1.00 49.37 409 ASP A O 1
ATOM 3279 N N . VAL A 1 428 ? 7.459 13.920 -17.354 1.00 51.08 410 VAL A N 1
ATOM 3280 C CA . VAL A 1 428 ? 6.466 13.238 -16.529 1.00 51.34 410 VAL A CA 1
ATOM 3281 C C . VAL A 1 428 ? 6.979 11.856 -16.114 1.00 54.00 410 VAL A C 1
ATOM 3282 O O . VAL A 1 428 ? 6.928 11.480 -14.938 1.00 60.03 410 VAL A O 1
ATOM 3286 N N . LEU A 1 429 ? 7.517 11.098 -17.069 1.00 52.11 411 LEU A N 1
ATOM 3287 C CA . LEU A 1 429 ? 8.014 9.766 -16.754 1.00 59.71 411 LEU A CA 1
ATOM 3288 C C . LEU A 1 429 ? 9.164 9.828 -15.760 1.00 60.69 411 LEU A C 1
ATOM 3289 O O . LEU A 1 429 ? 9.214 9.036 -14.811 1.00 58.40 411 LEU A O 1
ATOM 3294 N N . LEU A 1 430 ? 10.103 10.754 -15.954 1.00 57.91 412 LEU A N 1
ATOM 3295 C CA . LEU A 1 430 ? 11.232 10.743 -15.035 1.00 58.82 412 LEU A CA 1
ATOM 3296 C C . LEU A 1 430 ? 10.854 11.315 -13.681 1.00 61.31 412 LEU A C 1
ATOM 3297 O O . LEU A 1 430 ? 11.346 10.817 -12.660 1.00 70.45 412 LEU A O 1
ATOM 3302 N N . MET A 1 431 ? 9.960 12.313 -13.638 1.00 50.48 413 MET A N 1
ATOM 3303 C CA . MET A 1 431 ? 9.486 12.791 -12.341 1.00 56.74 413 MET A CA 1
ATOM 3304 C C . MET A 1 431 ? 8.723 11.697 -11.602 1.00 62.45 413 MET A C 1
ATOM 3305 O O . MET A 1 431 ? 8.813 11.587 -10.376 1.00 61.28 413 MET A O 1
ATOM 3310 N N . ARG A 1 432 ? 7.961 10.877 -12.330 1.00 67.60 414 ARG A N 1
ATOM 3311 C CA . ARG A 1 432 ? 7.288 9.760 -11.681 1.00 59.54 414 ARG A CA 1
ATOM 3312 C C . ARG A 1 432 ? 8.304 8.790 -11.087 1.00 64.08 414 ARG A C 1
ATOM 3313 O O . ARG A 1 432 ? 8.155 8.343 -9.945 1.00 72.31 414 ARG A O 1
ATOM 3321 N N . ALA A 1 433 ? 9.368 8.473 -11.834 1.00 52.87 415 ALA A N 1
ATOM 3322 C CA . ALA A 1 433 ? 10.354 7.542 -11.293 1.00 50.73 415 ALA A CA 1
ATOM 3323 C C . ALA A 1 433 ? 11.083 8.141 -10.098 1.00 61.26 415 ALA A C 1
ATOM 3324 O O . ALA A 1 433 ? 11.430 7.426 -9.155 1.00 57.22 415 ALA A O 1
ATOM 3326 N N . GLU A 1 434 ? 11.297 9.451 -10.101 1.00 70.62 416 GLU A N 1
ATOM 3327 C CA . GLU A 1 434 ? 11.978 10.073 -8.976 1.00 66.09 416 GLU A CA 1
ATOM 3328 C C . GLU A 1 434 ? 11.170 9.929 -7.693 1.00 63.12 416 GLU A C 1
ATOM 3329 O O . GLU A 1 434 ? 11.735 9.659 -6.627 1.00 63.00 416 GLU A O 1
ATOM 3335 N N . ALA A 1 435 ? 9.850 10.106 -7.772 1.00 60.76 417 ALA A N 1
ATOM 3336 C CA . ALA A 1 435 ? 9.028 9.991 -6.575 1.00 61.95 417 ALA A CA 1
ATOM 3337 C C . ALA A 1 435 ? 9.003 8.556 -6.068 1.00 68.13 417 ALA A C 1
ATOM 3338 O O . ALA A 1 435 ? 8.986 8.323 -4.853 1.00 70.69 417 ALA A O 1
ATOM 3340 N N . LEU A 1 436 ? 9.032 7.589 -6.985 1.00 66.12 418 LEU A N 1
ATOM 3341 C CA . LEU A 1 436 ? 8.984 6.189 -6.592 1.00 63.12 418 LEU A CA 1
ATOM 3342 C C . LEU A 1 436 ? 10.289 5.749 -5.940 1.00 68.53 418 LEU A C 1
ATOM 3343 O O . LEU A 1 436 ? 10.281 5.126 -4.864 1.00 76.56 418 LEU A O 1
ATOM 3348 N N . ILE A 1 437 ? 11.421 6.046 -6.587 1.00 63.26 419 ILE A N 1
ATOM 3349 C CA . ILE A 1 437 ? 12.723 5.774 -5.975 1.00 72.95 419 ILE A CA 1
ATOM 3350 C C . ILE A 1 437 ? 12.781 6.358 -4.566 1.00 71.66 419 ILE A C 1
ATOM 3351 O O . ILE A 1 437 ? 13.158 5.680 -3.604 1.00 69.43 419 ILE A O 1
ATOM 3356 N N . GLN A 1 438 ? 12.369 7.622 -4.424 1.00 72.63 420 GLN A N 1
ATOM 3357 C CA . GLN A 1 438 ? 12.487 8.331 -3.154 1.00 69.62 420 GLN A CA 1
ATOM 3358 C C . GLN A 1 438 ? 11.429 7.917 -2.132 1.00 75.89 420 GLN A C 1
ATOM 3359 O O . GLN A 1 438 ? 11.614 8.164 -0.932 1.00 78.83 420 GLN A O 1
ATOM 3365 N N . LEU A 1 439 ? 10.337 7.275 -2.564 1.00 77.05 421 LEU A N 1
ATOM 3366 C CA . LEU A 1 439 ? 9.399 6.713 -1.596 1.00 76.13 421 LEU A CA 1
ATOM 3367 C C . LEU A 1 439 ? 9.924 5.419 -0.992 1.00 71.02 421 LEU A C 1
ATOM 3368 O O . LEU A 1 439 ? 9.776 5.203 0.214 1.00 77.29 421 LEU A O 1
ATOM 3373 N N . ASN A 1 440 ? 10.549 4.567 -1.803 1.00 74.77 422 ASN A N 1
ATOM 3374 C CA . ASN A 1 440 ? 10.991 3.224 -1.402 1.00 79.22 422 ASN A CA 1
ATOM 3375 C C . ASN A 1 440 ? 9.844 2.427 -0.769 1.00 82.08 422 ASN A C 1
ATOM 3376 O O . ASN A 1 440 ? 9.813 2.173 0.438 1.00 78.18 422 ASN A O 1
ATOM 3381 N N . ASP A 1 441 ? 8.883 2.058 -1.626 1.00 81.90 423 ASP A N 1
ATOM 3382 C CA . ASP A 1 441 ? 7.850 1.080 -1.300 1.00 80.60 423 ASP A CA 1
ATOM 3383 C C . ASP A 1 441 ? 8.004 -0.180 -2.140 1.00 87.05 423 ASP A C 1
ATOM 3384 O O . ASP A 1 441 ? 7.006 -0.816 -2.490 1.00 90.50 423 ASP A O 1
ATOM 3389 N N . GLY A 1 442 ? 9.232 -0.532 -2.515 1.00 90.95 424 GLY A N 1
ATOM 3390 C CA . GLY A 1 442 ? 9.408 -1.636 -3.442 1.00 86.21 424 GLY A CA 1
ATOM 3391 C C . GLY A 1 442 ? 8.756 -1.438 -4.790 1.00 78.43 424 GLY A C 1
ATOM 3392 O O . GLY A 1 442 ? 8.556 -2.410 -5.520 1.00 80.41 424 GLY A O 1
ATOM 3393 N N . ARG A 1 443 ? 8.378 -0.205 -5.126 1.00 70.18 425 ARG A N 1
ATOM 3394 C CA . ARG A 1 443 ? 7.990 0.169 -6.476 1.00 65.16 425 ARG A CA 1
ATOM 3395 C C . ARG A 1 443 ? 9.164 0.743 -7.260 1.00 68.63 425 ARG A C 1
ATOM 3396 O O . ARG A 1 443 ? 8.953 1.463 -8.242 1.00 78.92 425 ARG A O 1
ATOM 3404 N N . ILE A 1 444 ? 10.394 0.452 -6.827 1.00 63.94 426 ILE A N 1
ATOM 3405 C CA . ILE A 1 444 ? 11.586 0.910 -7.533 1.00 61.08 426 ILE A CA 1
ATOM 3406 C C . ILE A 1 444 ? 11.635 0.312 -8.932 1.00 69.57 426 ILE A C 1
ATOM 3407 O O . ILE A 1 444 ? 12.018 0.984 -9.899 1.00 78.38 426 ILE A O 1
ATOM 3412 N N . THR A 1 445 ? 11.242 -0.956 -9.072 1.00 70.81 427 THR A N 1
ATOM 3413 C CA . THR A 1 445 ? 11.249 -1.567 -10.393 1.00 70.76 427 THR A CA 1
ATOM 3414 C C . THR A 1 445 ? 10.322 -0.813 -11.334 1.00 74.84 427 THR A C 1
ATOM 3415 O O . THR A 1 445 ? 10.700 -0.488 -12.465 1.00 81.10 427 THR A O 1
ATOM 3419 N N . ASP A 1 446 ? 9.111 -0.496 -10.873 1.00 76.36 428 ASP A N 1
ATOM 3420 C CA . ASP A 1 446 ? 8.251 0.405 -11.641 1.00 76.87 428 ASP A CA 1
ATOM 3421 C C . ASP A 1 446 ? 8.993 1.662 -12.074 1.00 68.40 428 ASP A C 1
ATOM 3422 O O . ASP A 1 446 ? 8.785 2.170 -13.184 1.00 73.72 428 ASP A O 1
ATOM 3427 N N . ALA A 1 447 ? 9.847 2.191 -11.199 1.00 63.10 429 ALA A N 1
ATOM 3428 C CA . ALA A 1 447 ? 10.542 3.435 -11.515 1.00 68.06 429 ALA A CA 1
ATOM 3429 C C . ALA A 1 447 ? 11.615 3.208 -12.563 1.00 69.34 429 ALA A C 1
ATOM 3430 O O . ALA A 1 447 ? 11.937 4.115 -13.339 1.00 73.81 429 ALA A O 1
ATOM 3432 N N . ILE A 1 448 ? 12.158 2.000 -12.612 1.00 69.35 430 ILE A N 1
ATOM 3433 C CA . ILE A 1 448 ? 13.197 1.699 -13.582 1.00 70.13 430 ILE A CA 1
ATOM 3434 C C . ILE A 1 448 ? 12.626 1.409 -14.955 1.00 66.93 430 ILE A C 1
ATOM 3435 O O . ILE A 1 448 ? 13.237 1.756 -15.977 1.00 67.45 430 ILE A O 1
ATOM 3440 N N . SER A 1 449 ? 11.447 0.800 -15.017 1.00 70.01 431 SER A N 1
ATOM 3441 C CA . SER A 1 449 ? 10.831 0.604 -16.323 1.00 78.35 431 SER A CA 1
ATOM 3442 C C . SER A 1 449 ? 10.417 1.945 -16.929 1.00 70.87 431 SER A C 1
ATOM 3443 O O . SER A 1 449 ? 10.360 2.065 -18.159 1.00 77.82 431 SER A O 1
ATOM 3446 N N . LEU A 1 450 ? 10.155 2.963 -16.087 1.00 64.15 432 LEU A N 1
ATOM 3447 C CA . LEU A 1 450 ? 9.917 4.307 -16.610 1.00 62.63 432 LEU A CA 1
ATOM 3448 C C . LEU A 1 450 ? 11.198 4.952 -17.108 1.00 65.04 432 LEU A C 1
ATOM 3449 O O . LEU A 1 450 ? 11.185 5.645 -18.136 1.00 68.01 432 LEU A O 1
ATOM 3454 N N . ILE A 1 451 ? 12.288 4.811 -16.350 1.00 50.53 433 ILE A N 1
ATOM 3455 C CA . ILE A 1 451 ? 13.593 5.176 -16.893 1.00 57.34 433 ILE A CA 1
ATOM 3456 C C . ILE A 1 451 ? 13.821 4.477 -18.229 1.00 64.17 433 ILE A C 1
ATOM 3457 O O . ILE A 1 451 ? 14.307 5.086 -19.196 1.00 62.76 433 ILE A O 1
ATOM 3462 N N . ASN A 1 452 ? 13.472 3.187 -18.305 1.00 67.21 434 ASN A N 1
ATOM 3463 C CA . ASN A 1 452 ? 13.711 2.421 -19.524 1.00 66.49 434 ASN A CA 1
ATOM 3464 C C . ASN A 1 452 ? 12.902 2.956 -20.700 1.00 62.31 434 ASN A C 1
ATOM 3465 O O . ASN A 1 452 ? 13.401 3.009 -21.832 1.00 56.77 434 ASN A O 1
ATOM 3470 N N . GLU A 1 453 ? 11.643 3.332 -20.458 1.00 59.73 435 GLU A N 1
ATOM 3471 C CA . GLU A 1 453 ? 10.845 3.959 -21.504 1.00 56.21 435 GLU A CA 1
ATOM 3472 C C . GLU A 1 453 ? 11.597 5.132 -22.128 1.00 61.55 435 GLU A C 1
ATOM 3473 O O . GLU A 1 453 ? 11.673 5.254 -23.354 1.00 65.02 435 GLU A O 1
ATOM 3479 N N . VAL A 1 454 ? 12.176 5.998 -21.285 1.00 60.49 436 VAL A N 1
ATOM 3480 C CA . VAL A 1 454 ? 12.923 7.154 -21.772 1.00 54.68 436 VAL A CA 1
ATOM 3481 C C . VAL A 1 454 ? 14.245 6.713 -22.402 1.00 58.92 436 VAL A C 1
ATOM 3482 O O . VAL A 1 454 ? 14.619 7.177 -23.484 1.00 66.47 436 VAL A O 1
ATOM 3486 N N . ARG A 1 455 ? 14.961 5.791 -21.757 1.00 60.60 437 ARG A N 1
ATOM 3487 C CA . ARG A 1 455 ? 16.256 5.346 -22.281 1.00 63.27 437 ARG A CA 1
ATOM 3488 C C . ARG A 1 455 ? 16.129 4.515 -23.569 1.00 66.86 437 ARG A C 1
ATOM 3489 O O . ARG A 1 455 ? 17.010 4.579 -24.436 1.00 72.74 437 ARG A O 1
ATOM 3497 N N . SER A 1 456 ? 15.060 3.731 -23.723 1.00 63.14 438 SER A N 1
ATOM 3498 C CA . SER A 1 456 ? 14.884 2.970 -24.957 1.00 62.41 438 SER A CA 1
ATOM 3499 C C . SER A 1 456 ? 14.633 3.895 -26.146 1.00 63.15 438 SER A C 1
ATOM 3500 O O . SER A 1 456 ? 15.248 3.736 -27.206 1.00 68.22 438 SER A O 1
ATOM 3503 N N . ARG A 1 457 ? 13.727 4.866 -25.988 1.00 59.34 439 ARG A N 1
ATOM 3504 C CA . ARG A 1 457 ? 13.466 5.842 -27.045 1.00 52.17 439 ARG A CA 1
ATOM 3505 C C . ARG A 1 457 ? 14.758 6.474 -27.553 1.00 56.30 439 ARG A C 1
ATOM 3506 O O . ARG A 1 457 ? 14.949 6.627 -28.765 1.00 64.63 439 ARG A O 1
ATOM 3514 N N . ALA A 1 458 ? 15.673 6.815 -26.643 1.00 60.56 440 ALA A N 1
ATOM 3515 C CA . ALA A 1 458 ? 16.942 7.423 -27.040 1.00 59.64 440 ALA A CA 1
ATOM 3516 C C . ALA A 1 458 ? 17.712 6.537 -28.024 1.00 67.14 440 ALA A C 1
ATOM 3517 O O . ALA A 1 458 ? 18.166 7.001 -29.080 1.00 58.84 440 ALA A O 1
ATOM 3519 N N . ALA A 1 459 ? 17.870 5.251 -27.692 1.00 71.00 441 ALA A N 1
ATOM 3520 C CA . ALA A 1 459 ? 18.696 4.378 -28.522 1.00 66.92 441 ALA A CA 1
ATOM 3521 C C . ALA A 1 459 ? 18.107 4.199 -29.916 1.00 64.52 441 ALA A C 1
ATOM 3522 O O . ALA A 1 459 ? 18.852 3.956 -30.874 1.00 64.14 441 ALA A O 1
ATOM 3524 N N . GLY A 1 460 ? 16.786 4.336 -30.056 1.00 60.09 442 GLY A N 1
ATOM 3525 C CA . GLY A 1 460 ? 16.157 4.296 -31.362 1.00 53.80 442 GLY A CA 1
ATOM 3526 C C . GLY A 1 460 ? 16.095 5.622 -32.091 1.00 65.29 442 GLY A C 1
ATOM 3527 O O . GLY A 1 460 ? 15.683 5.657 -33.257 1.00 72.51 442 GLY A O 1
ATOM 3528 N N . SER A 1 461 ? 16.507 6.720 -31.451 1.00 63.72 443 SER A N 1
ATOM 3529 C CA . SER A 1 461 ? 16.372 8.047 -32.068 1.00 64.55 443 SER A CA 1
ATOM 3530 C C . SER A 1 461 ? 17.555 8.388 -32.977 1.00 62.39 443 SER A C 1
ATOM 3531 O O . SER A 1 461 ? 18.246 9.382 -32.790 1.00 64.06 443 SER A O 1
ATOM 3534 N N . THR A 1 462 ? 17.762 7.560 -34.000 1.00 60.88 444 THR A N 1
ATOM 3535 C CA . THR A 1 462 ? 18.781 7.830 -35.011 1.00 61.99 444 THR A CA 1
ATOM 3536 C C . THR A 1 462 ? 18.187 8.202 -36.367 1.00 67.05 444 THR A C 1
ATOM 3537 O O . THR A 1 462 ? 18.927 8.281 -37.356 1.00 67.64 444 THR A O 1
ATOM 3541 N N . MET A 1 463 ? 16.876 8.446 -36.423 1.00 65.38 445 MET A N 1
ATOM 3542 C CA . MET A 1 463 ? 16.150 8.749 -37.649 1.00 68.55 445 MET A CA 1
ATOM 3543 C C . MET A 1 463 ? 16.897 9.754 -38.521 1.00 71.01 445 MET A C 1
ATOM 3544 O O . MET A 1 463 ? 16.981 9.565 -39.737 1.00 73.00 445 MET A O 1
ATOM 3549 N N . LEU A 1 464 ? 17.501 10.778 -37.908 1.00 69.38 446 LEU A N 1
ATOM 3550 C CA . LEU A 1 464 ? 18.139 11.878 -38.624 1.00 63.17 446 LEU A CA 1
ATOM 3551 C C . LEU A 1 464 ? 19.661 11.795 -38.678 1.00 59.98 446 LEU A C 1
ATOM 3552 O O . LEU A 1 464 ? 20.288 12.694 -39.237 1.00 59.42 446 LEU A O 1
ATOM 3557 N N . ILE A 1 465 ? 20.275 10.775 -38.090 1.00 67.34 447 ILE A N 1
ATOM 3558 C CA . ILE A 1 465 ? 21.732 10.673 -38.040 1.00 68.56 447 ILE A CA 1
ATOM 3559 C C . ILE A 1 465 ? 22.120 9.199 -38.166 1.00 66.26 447 ILE A C 1
ATOM 3560 O O . ILE A 1 465 ? 23.119 8.754 -37.590 1.00 62.56 447 ILE A O 1
ATOM 3565 N N . PHE A 1 466 ? 21.333 8.435 -38.929 1.00 62.19 448 PHE A N 1
ATOM 3566 C CA . PHE A 1 466 ? 21.553 6.996 -39.033 1.00 71.37 448 PHE A CA 1
ATOM 3567 C C . PHE A 1 466 ? 22.876 6.670 -39.706 1.00 73.86 448 PHE A C 1
ATOM 3568 O O . PHE A 1 466 ? 23.460 5.610 -39.438 1.00 73.32 448 PHE A O 1
ATOM 3576 N N . ASN A 1 467 ? 23.378 7.564 -40.560 1.00 70.69 449 ASN A N 1
ATOM 3577 C CA . ASN A 1 467 ? 24.550 7.262 -41.367 1.00 78.99 449 ASN A CA 1
ATOM 3578 C C . ASN A 1 467 ? 25.838 7.835 -40.782 1.00 78.73 449 ASN A C 1
ATOM 3579 O O . ASN A 1 467 ? 26.845 7.935 -41.492 1.00 80.08 449 ASN A O 1
ATOM 3584 N N . TYR A 1 468 ? 25.838 8.191 -39.495 1.00 74.60 450 TYR A N 1
ATOM 3585 C CA . TYR A 1 468 ? 27.054 8.694 -38.865 1.00 75.71 450 TYR A CA 1
ATOM 3586 C C . TYR A 1 468 ? 28.070 7.601 -38.574 1.00 77.04 450 TYR A C 1
ATOM 3587 O O . TYR A 1 468 ? 29.253 7.914 -38.399 1.00 78.16 450 TYR A O 1
ATOM 3596 N N . LYS A 1 469 ? 27.639 6.338 -38.479 1.00 77.46 451 LYS A N 1
ATOM 3597 C CA . LYS A 1 469 ? 28.606 5.249 -38.380 1.00 75.85 451 LYS A CA 1
ATOM 3598 C C . LYS A 1 469 ? 29.482 5.211 -39.625 1.00 74.99 451 LYS A C 1
ATOM 3599 O O . LYS A 1 469 ? 30.711 5.119 -39.532 1.00 69.10 451 LYS A O 1
ATOM 3605 N N . GLU A 1 470 ? 28.865 5.343 -40.801 1.00 81.59 452 GLU A N 1
ATOM 3606 C CA . GLU A 1 470 ? 29.606 5.299 -42.051 1.00 83.77 452 GLU A CA 1
ATOM 3607 C C . GLU A 1 470 ? 30.345 6.605 -42.319 1.00 84.99 452 GLU A C 1
ATOM 3608 O O . GLU A 1 470 ? 31.531 6.597 -42.670 1.00 93.84 452 GLU A O 1
ATOM 3614 N N . ASP A 1 471 ? 29.653 7.736 -42.174 1.00 79.62 453 ASP A N 1
ATOM 3615 C CA . ASP A 1 471 ? 30.215 9.024 -42.571 1.00 74.83 453 ASP A CA 1
ATOM 3616 C C . ASP A 1 471 ? 31.189 9.593 -41.542 1.00 72.66 453 ASP A C 1
ATOM 3617 O O . ASP A 1 471 ? 32.097 10.348 -41.912 1.00 73.80 453 ASP A O 1
ATOM 3622 N N . TYR A 1 472 ? 31.024 9.257 -40.259 1.00 66.33 454 TYR A N 1
ATOM 3623 C CA . TYR A 1 472 ? 31.900 9.799 -39.224 1.00 64.68 454 TYR A CA 1
ATOM 3624 C C . TYR A 1 472 ? 32.419 8.774 -38.219 1.00 68.91 454 TYR A C 1
ATOM 3625 O O . TYR A 1 472 ? 33.347 9.098 -37.472 1.00 68.67 454 TYR A O 1
ATOM 3634 N N . GLY A 1 473 ? 31.875 7.564 -38.166 1.00 70.67 455 GLY A N 1
ATOM 3635 C CA . GLY A 1 473 ? 32.381 6.564 -37.252 1.00 79.92 455 GLY A CA 1
ATOM 3636 C C . GLY A 1 473 ? 31.775 6.590 -35.871 1.00 85.92 455 GLY A C 1
ATOM 3637 O O . GLY A 1 473 ? 32.389 6.071 -34.931 1.00 88.12 455 GLY A O 1
ATOM 3638 N N . VAL A 1 474 ? 30.591 7.180 -35.711 1.00 82.75 456 VAL A N 1
ATOM 3639 C CA . VAL A 1 474 ? 29.926 7.172 -34.417 1.00 71.77 456 VAL A CA 1
ATOM 3640 C C . VAL A 1 474 ? 29.478 5.756 -34.086 1.00 71.90 456 VAL A C 1
ATOM 3641 O O . VAL A 1 474 ? 28.835 5.074 -34.898 1.00 66.79 456 VAL A O 1
ATOM 3645 N N . ASN A 1 475 ? 29.822 5.306 -32.890 1.00 76.51 457 ASN A N 1
ATOM 3646 C CA . ASN A 1 475 ? 29.379 4.013 -32.385 1.00 78.73 457 ASN A CA 1
ATOM 3647 C C . ASN A 1 475 ? 28.272 4.272 -31.363 1.00 76.79 457 ASN A C 1
ATOM 3648 O O . ASN A 1 475 ? 28.524 4.408 -30.165 1.00 78.00 457 ASN A O 1
ATOM 3653 N N . PHE A 1 476 ? 27.035 4.359 -31.853 1.00 70.94 458 PHE A N 1
ATOM 3654 C CA . PHE A 1 476 ? 25.872 4.332 -30.980 1.00 67.78 458 PHE A CA 1
ATOM 3655 C C . PHE A 1 476 ? 25.820 3.040 -30.182 1.00 76.67 458 PHE A C 1
ATOM 3656 O O . PHE A 1 476 ? 25.957 1.944 -30.739 1.00 84.04 458 PHE A O 1
ATOM 3664 N N . LYS A 1 477 ? 25.602 3.171 -28.873 1.00 75.85 459 LYS A N 1
ATOM 3665 C CA . LYS A 1 477 ? 25.110 2.053 -28.058 1.00 74.35 459 LYS A CA 1
ATOM 3666 C C . LYS A 1 477 ? 24.456 2.636 -26.813 1.00 66.51 459 LYS A C 1
ATOM 3667 O O . LYS A 1 477 ? 25.105 3.385 -26.075 1.00 56.38 459 LYS A O 1
ATOM 3673 N N . VAL A 1 478 ? 23.160 2.364 -26.638 1.00 64.68 460 VAL A N 1
ATOM 3674 C CA . VAL A 1 478 ? 22.404 2.674 -25.426 1.00 60.45 460 VAL A CA 1
ATOM 3675 C C . VAL A 1 478 ? 21.508 1.474 -25.142 1.00 63.44 460 VAL A C 1
ATOM 3676 O O . VAL A 1 478 ? 20.830 0.977 -26.050 1.00 66.67 460 VAL A O 1
ATOM 3680 N N . THR A 1 479 ? 21.513 0.991 -23.898 1.00 57.54 461 THR A N 1
ATOM 3681 C CA . THR A 1 479 ? 20.680 -0.156 -23.567 1.00 64.05 461 THR A CA 1
ATOM 3682 C C . THR A 1 479 ? 19.804 0.153 -22.365 1.00 67.47 461 THR A C 1
ATOM 3683 O O . THR A 1 479 ? 20.172 0.971 -21.513 1.00 65.13 461 THR A O 1
ATOM 3687 N N . PRO A 1 480 ? 18.647 -0.499 -22.260 1.00 74.73 462 PRO A N 1
ATOM 3688 C CA . PRO A 1 480 ? 17.855 -0.399 -21.031 1.00 68.96 462 PRO A CA 1
ATOM 3689 C C . PRO A 1 480 ? 18.602 -1.043 -19.881 1.00 68.49 462 PRO A C 1
ATOM 3690 O O . PRO A 1 480 ? 19.646 -1.668 -20.053 1.00 63.14 462 PRO A O 1
ATOM 3694 N N . TYR A 1 481 ? 18.053 -0.863 -18.686 1.00 71.10 463 TYR A N 1
ATOM 3695 C CA . TYR A 1 481 ? 18.626 -1.434 -17.481 1.00 71.18 463 TYR A CA 1
ATOM 3696 C C . TYR A 1 481 ? 18.027 -2.808 -17.233 1.00 79.13 463 TYR A C 1
ATOM 3697 O O . TYR A 1 481 ? 16.835 -3.028 -17.467 1.00 76.57 463 TYR A O 1
ATOM 3706 N N . ASP A 1 482 ? 18.862 -3.741 -16.779 1.00 85.40 464 ASP A N 1
ATOM 3707 C CA . ASP A 1 482 ? 18.341 -5.028 -16.339 1.00 85.65 464 ASP A CA 1
ATOM 3708 C C . ASP A 1 482 ? 17.293 -4.805 -15.254 1.00 79.99 464 ASP A C 1
ATOM 3709 O O . ASP A 1 482 ? 17.461 -3.966 -14.365 1.00 70.99 464 ASP A O 1
ATOM 3714 N N . LEU A 1 483 ? 16.184 -5.531 -15.347 1.00 82.48 465 LEU A N 1
ATOM 3715 C CA . LEU A 1 483 ? 15.073 -5.336 -14.421 1.00 78.10 465 LEU A CA 1
ATOM 3716 C C . LEU A 1 483 ? 15.272 -6.226 -13.206 1.00 77.98 465 LEU A C 1
ATOM 3717 O O . LEU A 1 483 ? 15.101 -7.441 -13.281 1.00 82.94 465 LEU A O 1
ATOM 3722 N N . LYS A 1 484 ? 15.605 -5.620 -12.081 1.00 78.77 466 LYS A N 1
ATOM 3723 C CA . LYS A 1 484 ? 15.857 -6.380 -10.874 1.00 84.81 466 LYS A CA 1
ATOM 3724 C C . LYS A 1 484 ? 15.731 -5.424 -9.697 1.00 93.37 466 LYS A C 1
ATOM 3725 O O . LYS A 1 484 ? 15.341 -4.261 -9.860 1.00 92.20 466 LYS A O 1
ATOM 3731 N N . ALA A 1 485 ? 16.037 -5.920 -8.502 1.00 96.39 467 ALA A N 1
ATOM 3732 C CA . ALA A 1 485 ? 16.034 -5.069 -7.324 1.00 94.56 467 ALA A CA 1
ATOM 3733 C C . ALA A 1 485 ? 17.261 -4.165 -7.344 1.00 98.34 467 ALA A C 1
ATOM 3734 O O . ALA A 1 485 ? 18.375 -4.619 -7.623 1.00 103.96 467 ALA A O 1
ATOM 3736 N N . TYR A 1 486 ? 17.052 -2.885 -7.066 1.00 91.24 468 TYR A N 1
ATOM 3737 C CA . TYR A 1 486 ? 18.143 -1.934 -6.925 1.00 82.48 468 TYR A CA 1
ATOM 3738 C C . TYR A 1 486 ? 18.026 -1.228 -5.583 1.00 76.03 468 TYR A C 1
ATOM 3739 O O . TYR A 1 486 ? 16.927 -0.833 -5.182 1.00 78.65 468 TYR A O 1
ATOM 3748 N N . ALA A 1 487 ? 19.150 -1.085 -4.884 1.00 67.23 469 ALA A N 1
ATOM 3749 C CA . ALA A 1 487 ? 19.164 -0.187 -3.744 1.00 76.13 469 ALA A CA 1
ATOM 3750 C C . ALA A 1 487 ? 18.884 1.241 -4.205 1.00 85.15 469 ALA A C 1
ATOM 3751 O O . ALA A 1 487 ? 19.101 1.614 -5.369 1.00 86.02 469 ALA A O 1
ATOM 3753 N N . GLN A 1 488 ? 18.407 2.048 -3.259 1.00 76.86 470 GLN A N 1
ATOM 3754 C CA . GLN A 1 488 ? 17.776 3.304 -3.626 1.00 73.44 470 GLN A CA 1
ATOM 3755 C C . GLN A 1 488 ? 18.798 4.320 -4.128 1.00 73.62 470 GLN A C 1
ATOM 3756 O O . GLN A 1 488 ? 18.538 5.047 -5.093 1.00 76.90 470 GLN A O 1
ATOM 3762 N N . ASP A 1 489 ? 19.968 4.379 -3.485 1.00 72.10 471 ASP A N 1
ATOM 3763 C CA . ASP A 1 489 ? 21.012 5.289 -3.942 1.00 72.13 471 ASP A CA 1
ATOM 3764 C C . ASP A 1 489 ? 21.506 4.904 -5.337 1.00 78.56 471 ASP A C 1
ATOM 3765 O O . ASP A 1 489 ? 21.807 5.777 -6.163 1.00 82.14 471 ASP A O 1
ATOM 3770 N N . GLU A 1 490 ? 21.605 3.604 -5.619 1.00 75.21 472 GLU A N 1
ATOM 3771 C CA . GLU A 1 490 ? 21.897 3.164 -6.980 1.00 73.37 472 GLU A CA 1
ATOM 3772 C C . GLU A 1 490 ? 20.800 3.607 -7.952 1.00 68.86 472 GLU A C 1
ATOM 3773 O O . GLU A 1 490 ? 21.089 4.089 -9.056 1.00 62.11 472 GLU A O 1
ATOM 3779 N N . ALA A 1 491 ? 19.532 3.470 -7.547 1.00 69.93 473 ALA A N 1
ATOM 3780 C CA . ALA A 1 491 ? 18.422 3.875 -8.400 1.00 64.08 473 ALA A CA 1
ATOM 3781 C C . ALA A 1 491 ? 18.499 5.362 -8.712 1.00 59.44 473 ALA A C 1
ATOM 3782 O O . ALA A 1 491 ? 18.568 5.751 -9.881 1.00 64.07 473 ALA A O 1
ATOM 3784 N N . MET A 1 492 ? 18.521 6.205 -7.667 1.00 57.02 474 MET A N 1
ATOM 3785 C CA . MET A 1 492 ? 18.724 7.644 -7.821 1.00 69.54 474 MET A CA 1
ATOM 3786 C C . MET A 1 492 ? 19.876 7.977 -8.764 1.00 73.73 474 MET A C 1
ATOM 3787 O O . MET A 1 492 ? 19.741 8.834 -9.648 1.00 77.28 474 MET A O 1
ATOM 3792 N N . LYS A 1 493 ? 21.025 7.314 -8.579 1.00 69.80 475 LYS A N 1
ATOM 3793 C CA . LYS A 1 493 ? 22.160 7.557 -9.465 1.00 67.34 475 LYS A CA 1
ATOM 3794 C C . LYS A 1 493 ? 21.762 7.367 -10.926 1.00 74.07 475 LYS A C 1
ATOM 3795 O O . LYS A 1 493 ? 22.101 8.199 -11.778 1.00 77.70 475 LYS A O 1
ATOM 3801 N N . MET A 1 494 ? 20.993 6.308 -11.224 1.00 72.33 476 MET A N 1
ATOM 3802 C CA . MET A 1 494 ? 20.518 6.088 -12.590 1.00 69.47 476 MET A CA 1
ATOM 3803 C C . MET A 1 494 ? 19.459 7.103 -13.001 1.00 69.28 476 MET A C 1
ATOM 3804 O O . MET A 1 494 ? 19.342 7.430 -14.190 1.00 69.26 476 MET A O 1
ATOM 3809 N N . LEU A 1 495 ? 18.653 7.588 -12.058 1.00 66.39 477 LEU A N 1
ATOM 3810 C CA . LEU A 1 495 ? 17.640 8.562 -12.433 1.00 60.38 477 LEU A CA 1
ATOM 3811 C C . LEU A 1 495 ? 18.277 9.911 -12.736 1.00 60.13 477 LEU A C 1
ATOM 3812 O O . LEU A 1 495 ? 17.987 10.527 -13.771 1.00 55.99 477 LEU A O 1
ATOM 3817 N N . LYS A 1 496 ? 19.143 10.385 -11.835 1.00 56.17 478 LYS A N 1
ATOM 3818 C CA . LYS A 1 496 ? 19.871 11.624 -12.076 1.00 62.48 478 LYS A CA 1
ATOM 3819 C C . LYS A 1 496 ? 20.549 11.589 -13.439 1.00 68.84 478 LYS A C 1
ATOM 3820 O O . LYS A 1 496 ? 20.429 12.528 -14.240 1.00 71.91 478 LYS A O 1
ATOM 3826 N N . TRP A 1 497 ? 21.238 10.486 -13.730 1.00 67.39 479 TRP A N 1
ATOM 3827 C CA . TRP A 1 497 ? 21.975 10.378 -14.979 1.00 67.41 479 TRP A CA 1
ATOM 3828 C C . TRP A 1 497 ? 21.040 10.444 -16.181 1.00 70.37 479 TRP A C 1
ATOM 3829 O O . TRP A 1 497 ? 21.344 11.116 -17.176 1.00 67.36 479 TRP A O 1
ATOM 3840 N N . GLU A 1 498 ? 19.888 9.770 -16.102 1.00 66.98 480 GLU A N 1
ATOM 3841 C CA . GLU A 1 498 ? 18.921 9.855 -17.191 1.00 57.21 480 GLU A CA 1
ATOM 3842 C C . GLU A 1 498 ? 18.346 11.261 -17.320 1.00 59.13 480 GLU A C 1
ATOM 3843 O O . GLU A 1 498 ? 18.027 11.697 -18.430 1.00 56.19 480 GLU A O 1
ATOM 3849 N N . ARG A 1 499 ? 18.202 11.987 -16.210 1.00 55.51 481 ARG A N 1
ATOM 3850 C CA . ARG A 1 499 ? 17.833 13.386 -16.335 1.00 49.56 481 ARG A CA 1
ATOM 3851 C C . ARG A 1 499 ? 18.919 14.138 -17.082 1.00 55.81 481 ARG A C 1
ATOM 3852 O O . ARG A 1 499 ? 18.629 14.968 -17.965 1.00 41.83 481 ARG A O 1
ATOM 3860 N N . ARG A 1 500 ? 20.181 13.821 -16.776 1.00 48.23 482 ARG A N 1
ATOM 3861 C CA . ARG A 1 500 ? 21.288 14.547 -17.387 1.00 49.59 482 ARG A CA 1
ATOM 3862 C C . ARG A 1 500 ? 21.246 14.429 -18.903 1.00 55.36 482 ARG A C 1
ATOM 3863 O O . ARG A 1 500 ? 21.183 15.441 -19.611 1.00 58.04 482 ARG A O 1
ATOM 3871 N N . VAL A 1 501 ? 21.255 13.194 -19.422 1.00 50.28 483 VAL A N 1
ATOM 3872 C CA . VAL A 1 501 ? 21.322 13.015 -20.869 1.00 54.11 483 VAL A CA 1
ATOM 3873 C C . VAL A 1 501 ? 20.002 13.306 -21.582 1.00 53.37 483 VAL A C 1
ATOM 3874 O O . VAL A 1 501 ? 20.018 13.545 -22.790 1.00 63.45 483 VAL A O 1
ATOM 3878 N N . GLU A 1 502 ? 18.865 13.321 -20.880 1.00 56.32 484 GLU A N 1
ATOM 3879 C CA . GLU A 1 502 ? 17.592 13.653 -21.530 1.00 57.38 484 GLU A CA 1
ATOM 3880 C C . GLU A 1 502 ? 17.344 15.167 -21.607 1.00 61.77 484 GLU A C 1
ATOM 3881 O O . GLU A 1 502 ? 16.759 15.650 -22.584 1.00 62.35 484 GLU A O 1
ATOM 3887 N N . PHE A 1 503 ? 17.768 15.934 -20.595 1.00 52.35 485 PHE A N 1
ATOM 3888 C CA . PHE A 1 503 ? 17.344 17.323 -20.458 1.00 46.53 485 PHE A CA 1
ATOM 3889 C C . PHE A 1 503 ? 18.497 18.310 -20.542 1.00 47.67 485 PHE A C 1
ATOM 3890 O O . PHE A 1 503 ? 18.309 19.479 -20.187 1.00 51.95 485 PHE A O 1
ATOM 3898 N N . GLY A 1 504 ? 19.675 17.887 -20.996 1.00 42.81 486 GLY A N 1
ATOM 3899 C CA . GLY A 1 504 ? 20.764 18.831 -21.181 1.00 41.17 486 GLY A CA 1
ATOM 3900 C C . GLY A 1 504 ? 20.350 20.073 -21.954 1.00 45.78 486 GLY A C 1
ATOM 3901 O O . GLY A 1 504 ? 19.488 20.018 -22.835 1.00 47.45 486 GLY A O 1
ATOM 3902 N N . MET A 1 505 ? 20.938 21.209 -21.595 1.00 51.31 487 MET A N 1
ATOM 3903 C CA . MET A 1 505 ? 20.645 22.518 -22.184 1.00 46.68 487 MET A CA 1
ATOM 3904 C C . MET A 1 505 ? 19.147 22.853 -22.228 1.00 43.95 487 MET A C 1
ATOM 3905 O O . MET A 1 505 ? 18.734 23.694 -23.014 1.00 47.09 487 MET A O 1
ATOM 3910 N N . GLU A 1 506 ? 18.299 22.239 -21.403 1.00 43.10 488 GLU A N 1
ATOM 3911 C CA . GLU A 1 506 ? 16.918 22.697 -21.277 1.00 45.08 488 GLU A CA 1
ATOM 3912 C C . GLU A 1 506 ? 16.709 23.521 -20.017 1.00 46.76 488 GLU A C 1
ATOM 3913 O O . GLU A 1 506 ? 15.565 23.810 -19.654 1.00 54.34 488 GLU A O 1
ATOM 3919 N N . SER A 1 507 ? 17.796 23.890 -19.343 1.00 41.18 489 SER A N 1
ATOM 3920 C CA . SER A 1 507 ? 17.784 24.922 -18.307 1.00 47.58 489 SER A CA 1
ATOM 3921 C C . SER A 1 507 ? 17.038 24.466 -17.054 1.00 51.89 489 SER A C 1
ATOM 3922 O O . SER A 1 507 ? 16.372 25.267 -16.394 1.00 48.08 489 SER A O 1
ATOM 3925 N N . SER A 1 508 ? 17.121 23.157 -16.747 1.00 53.18 490 SER A N 1
ATOM 3926 C CA . SER A 1 508 ? 16.593 22.593 -15.519 1.00 42.79 490 SER A CA 1
ATOM 3927 C C . SER A 1 508 ? 17.701 22.031 -14.642 1.00 46.67 490 SER A C 1
ATOM 3928 O O . SER A 1 508 ? 17.444 21.723 -13.472 1.00 46.79 490 SER A O 1
ATOM 3931 N N . ARG A 1 509 ? 18.916 21.890 -15.180 1.00 42.51 491 ARG A N 1
ATOM 3932 C CA . ARG A 1 509 ? 19.973 21.126 -14.528 1.00 49.21 491 ARG A CA 1
ATOM 3933 C C . ARG A 1 509 ? 20.300 21.681 -13.142 1.00 61.50 491 ARG A C 1
ATOM 3934 O O . ARG A 1 509 ? 20.349 20.939 -12.152 1.00 69.06 491 ARG A O 1
ATOM 3942 N N . PHE A 1 510 ? 20.530 22.991 -13.057 1.00 58.14 492 PHE A N 1
ATOM 3943 C CA . PHE A 1 510 ? 20.877 23.620 -11.782 1.00 50.13 492 PHE A CA 1
ATOM 3944 C C . PHE A 1 510 ? 19.734 23.523 -10.773 1.00 44.19 492 PHE A C 1
ATOM 3945 O O . PHE A 1 510 ? 19.977 23.320 -9.579 1.00 52.25 492 PHE A O 1
ATOM 3953 N N . PHE A 1 511 ? 18.484 23.650 -11.232 1.00 40.64 493 PHE A N 1
ATOM 3954 C CA . PHE A 1 511 ? 17.339 23.568 -10.333 1.00 47.34 493 PHE A CA 1
ATOM 3955 C C . PHE A 1 511 ? 17.235 22.188 -9.702 1.00 59.07 493 PHE A C 1
ATOM 3956 O O . PHE A 1 511 ? 17.026 22.076 -8.487 1.00 66.43 493 PHE A O 1
ATOM 3964 N N . ASP A 1 512 ? 17.396 21.129 -10.508 1.00 54.52 494 ASP A N 1
ATOM 3965 C CA . ASP A 1 512 ? 17.550 19.781 -9.966 1.00 51.23 494 ASP A CA 1
ATOM 3966 C C . ASP A 1 512 ? 18.606 19.750 -8.884 1.00 57.35 494 ASP A C 1
ATOM 3967 O O . ASP A 1 512 ? 18.358 19.267 -7.772 1.00 59.74 494 ASP A O 1
ATOM 3972 N N . LEU A 1 513 ? 19.822 20.188 -9.234 1.00 56.40 495 LEU A N 1
ATOM 3973 C CA . LEU A 1 513 ? 20.949 20.082 -8.314 1.00 58.65 495 LEU A CA 1
ATOM 3974 C C . LEU A 1 513 ? 20.597 20.695 -6.973 1.00 59.60 495 LEU A C 1
ATOM 3975 O O . LEU A 1 513 ? 20.949 20.154 -5.920 1.00 74.01 495 LEU A O 1
ATOM 3980 N N . VAL A 1 514 ? 19.834 21.789 -7.004 1.00 56.22 496 VAL A N 1
ATOM 3981 C CA . VAL A 1 514 ? 19.401 22.478 -5.795 1.00 53.89 496 VAL A CA 1
ATOM 3982 C C . VAL A 1 514 ? 18.267 21.713 -5.119 1.00 49.40 496 VAL A C 1
ATOM 3983 O O . VAL A 1 514 ? 18.263 21.537 -3.895 1.00 51.81 496 VAL A O 1
ATOM 3987 N N . ARG A 1 515 ? 17.280 21.255 -5.894 1.00 47.40 497 ARG A N 1
ATOM 3988 C CA . ARG A 1 515 ? 16.240 20.408 -5.316 1.00 56.58 497 ARG A CA 1
ATOM 3989 C C . ARG A 1 515 ? 16.842 19.202 -4.595 1.00 60.84 497 ARG A C 1
ATOM 3990 O O . ARG A 1 515 ? 16.394 18.846 -3.502 1.00 63.46 497 ARG A O 1
ATOM 3998 N N . TRP A 1 516 ? 17.874 18.574 -5.176 1.00 58.60 498 TRP A N 1
ATOM 3999 C CA . TRP A 1 516 ? 18.502 17.417 -4.536 1.00 61.33 498 TRP A CA 1
ATOM 4000 C C . TRP A 1 516 ? 19.390 17.801 -3.352 1.00 65.34 498 TRP A C 1
ATOM 4001 O O . TRP A 1 516 ? 19.811 16.913 -2.596 1.00 60.37 498 TRP A O 1
ATOM 4012 N N . GLY A 1 517 ? 19.667 19.093 -3.162 1.00 66.11 499 GLY A N 1
ATOM 4013 C CA . GLY A 1 517 ? 20.507 19.542 -2.066 1.00 62.71 499 GLY A CA 1
ATOM 4014 C C . GLY A 1 517 ? 21.988 19.325 -2.271 1.00 66.29 499 GLY A C 1
ATOM 4015 O O . GLY A 1 517 ? 22.773 19.577 -1.351 1.00 65.96 499 GLY A O 1
ATOM 4016 N N . GLU A 1 518 ? 22.403 18.867 -3.453 1.00 70.34 500 GLU A N 1
ATOM 4017 C CA . GLU A 1 518 ? 23.807 18.596 -3.728 1.00 77.20 500 GLU A CA 1
ATOM 4018 C C . GLU A 1 518 ? 24.421 19.620 -4.676 1.00 65.88 500 GLU A C 1
ATOM 4019 O O . GLU A 1 518 ? 25.428 19.328 -5.328 1.00 65.44 500 GLU A O 1
ATOM 4025 N N . ALA A 1 519 ? 23.848 20.821 -4.749 1.00 58.54 501 ALA A N 1
ATOM 4026 C CA . ALA A 1 519 ? 24.317 21.792 -5.733 1.00 59.71 501 ALA A CA 1
ATOM 4027 C C . ALA A 1 519 ? 25.732 22.266 -5.422 1.00 60.11 501 ALA A C 1
ATOM 4028 O O . ALA A 1 519 ? 26.562 22.384 -6.328 1.00 59.04 501 ALA A O 1
ATOM 4030 N N . LYS A 1 520 ? 26.037 22.542 -4.156 1.00 57.89 502 LYS A N 1
ATOM 4031 C CA . LYS A 1 520 ? 27.402 22.944 -3.844 1.00 60.87 502 LYS A CA 1
ATOM 4032 C C . LYS A 1 520 ? 28.398 21.838 -4.183 1.00 67.32 502 LYS A C 1
ATOM 4033 O O . LYS A 1 520 ? 29.485 22.112 -4.700 1.00 66.33 502 LYS A O 1
ATOM 4039 N N . ASP A 1 521 ? 28.049 20.583 -3.913 1.00 71.91 503 ASP A N 1
ATOM 4040 C CA . ASP A 1 521 ? 29.039 19.525 -4.071 1.00 70.56 503 ASP A CA 1
ATOM 4041 C C . ASP A 1 521 ? 29.411 19.329 -5.540 1.00 74.75 503 ASP A C 1
ATOM 4042 O O . ASP A 1 521 ? 30.598 19.348 -5.888 1.00 82.09 503 ASP A O 1
ATOM 4047 N N . VAL A 1 522 ? 28.424 19.185 -6.430 1.00 63.07 504 VAL A N 1
ATOM 4048 C CA . VAL A 1 522 ? 28.785 18.791 -7.787 1.00 66.96 504 VAL A CA 1
ATOM 4049 C C . VAL A 1 522 ? 29.236 19.989 -8.606 1.00 69.26 504 VAL A C 1
ATOM 4050 O O . VAL A 1 522 ? 30.126 19.862 -9.454 1.00 74.11 504 VAL A O 1
ATOM 4054 N N . ILE A 1 523 ? 28.646 21.167 -8.375 1.00 63.92 505 ILE A N 1
ATOM 4055 C CA . ILE A 1 523 ? 29.102 22.358 -9.083 1.00 53.02 505 ILE A CA 1
ATOM 4056 C C . ILE A 1 523 ? 30.540 22.679 -8.703 1.00 54.66 505 ILE A C 1
ATOM 4057 O O . ILE A 1 523 ? 31.360 23.029 -9.557 1.00 53.67 505 ILE A O 1
ATOM 4062 N N . ASN A 1 524 ? 30.882 22.558 -7.422 1.00 56.70 506 ASN A N 1
ATOM 4063 C CA . ASN A 1 524 ? 32.269 22.799 -7.044 1.00 62.71 506 ASN A CA 1
ATOM 4064 C C . ASN A 1 524 ? 33.186 21.773 -7.691 1.00 69.36 506 ASN A C 1
ATOM 4065 O O . ASN A 1 524 ? 34.220 22.129 -8.269 1.00 70.65 506 ASN A O 1
ATOM 4070 N N . ALA A 1 525 ? 32.813 20.488 -7.622 1.00 75.61 507 ALA A N 1
ATOM 4071 C CA . ALA A 1 525 ? 33.628 19.455 -8.255 1.00 67.24 507 ALA A CA 1
ATOM 4072 C C . ALA A 1 525 ? 33.785 19.751 -9.726 1.00 65.04 507 ALA A C 1
ATOM 4073 O O . ALA A 1 525 ? 34.894 19.715 -10.262 1.00 69.16 507 ALA A O 1
ATOM 4075 N N . TYR A 1 526 ? 32.681 20.097 -10.380 1.00 65.68 508 TYR A N 1
ATOM 4076 C CA . TYR A 1 526 ? 32.726 20.515 -11.774 1.00 61.62 508 TYR A CA 1
ATOM 4077 C C . TYR A 1 526 ? 33.649 21.718 -11.972 1.00 62.30 508 TYR A C 1
ATOM 4078 O O . TYR A 1 526 ? 34.406 21.762 -12.943 1.00 71.32 508 TYR A O 1
ATOM 4087 N N . TYR A 1 527 ? 33.628 22.688 -11.053 1.00 60.91 509 TYR A N 1
ATOM 4088 C CA . TYR A 1 527 ? 34.529 23.839 -11.163 1.00 63.07 509 TYR A CA 1
ATOM 4089 C C . TYR A 1 527 ? 35.993 23.406 -11.247 1.00 67.73 509 TYR A C 1
ATOM 4090 O O . TYR A 1 527 ? 36.741 23.852 -12.125 1.00 59.46 509 TYR A O 1
ATOM 4099 N N . VAL A 1 528 ? 36.433 22.558 -10.310 1.00 71.58 510 VAL A N 1
ATOM 4100 C CA . VAL A 1 528 ? 37.790 22.024 -10.379 1.00 67.54 510 VAL A CA 1
ATOM 4101 C C . VAL A 1 528 ? 37.967 21.181 -11.642 1.00 65.46 510 VAL A C 1
ATOM 4102 O O . VAL A 1 528 ? 39.024 21.210 -12.280 1.00 65.51 510 VAL A O 1
ATOM 4106 N N . THR A 1 529 ? 36.929 20.460 -12.051 1.00 57.60 511 THR A N 1
ATOM 4107 C CA . THR A 1 529 ? 37.070 19.530 -13.162 1.00 61.94 511 THR A CA 1
ATOM 4108 C C . THR A 1 529 ? 37.135 20.261 -14.500 1.00 75.81 511 THR A C 1
ATOM 4109 O O . THR A 1 529 ? 38.027 20.005 -15.320 1.00 72.35 511 THR A O 1
ATOM 4113 N N . GLU A 1 530 ? 36.201 21.190 -14.726 1.00 85.36 512 GLU A N 1
ATOM 4114 C CA . GLU A 1 530 ? 36.112 21.930 -15.979 1.00 78.62 512 GLU A CA 1
ATOM 4115 C C . GLU A 1 530 ? 37.243 22.929 -16.156 1.00 81.93 512 GLU A C 1
ATOM 4116 O O . GLU A 1 530 ? 37.556 23.291 -17.293 1.00 82.11 512 GLU A O 1
ATOM 4122 N N . ALA A 1 531 ? 37.859 23.386 -15.062 1.00 87.24 513 ALA A N 1
ATOM 4123 C CA . ALA A 1 531 ? 38.814 24.487 -15.147 1.00 83.94 513 ALA A CA 1
ATOM 4124 C C . ALA A 1 531 ? 40.001 24.136 -16.029 1.00 82.44 513 ALA A C 1
ATOM 4125 O O . ALA A 1 531 ? 40.584 25.025 -16.656 1.00 81.16 513 ALA A O 1
ATOM 4127 N N . SER A 1 532 ? 40.374 22.854 -16.092 1.00 83.74 514 SER A N 1
ATOM 4128 C CA . SER A 1 532 ? 41.487 22.444 -16.949 1.00 85.60 514 SER A CA 1
ATOM 4129 C C . SER A 1 532 ? 41.169 22.643 -18.434 1.00 81.42 514 SER A C 1
ATOM 4130 O O . SER A 1 532 ? 42.082 22.869 -19.239 1.00 83.22 514 SER A O 1
ATOM 4133 N N . ARG A 1 533 ? 39.889 22.588 -18.814 1.00 72.24 515 ARG A N 1
ATOM 4134 C CA . ARG A 1 533 ? 39.483 22.744 -20.205 1.00 75.88 515 ARG A CA 1
ATOM 4135 C C . ARG A 1 533 ? 38.991 24.145 -20.549 1.00 81.98 515 ARG A C 1
ATOM 4136 O O . ARG A 1 533 ? 39.006 24.512 -21.728 1.00 89.39 515 ARG A O 1
ATOM 4144 N N . CYS A 1 534 ? 38.552 24.926 -19.563 1.00 82.90 516 CYS A N 1
ATOM 4145 C CA . CYS A 1 534 ? 37.960 26.243 -19.785 1.00 75.17 516 CYS A CA 1
ATOM 4146 C C . CYS A 1 534 ? 38.373 27.152 -18.640 1.00 74.58 516 CYS A C 1
ATOM 4147 O O . CYS A 1 534 ? 38.050 26.857 -17.486 1.00 76.06 516 CYS A O 1
ATOM 4150 N N . SER A 1 535 ? 39.068 28.259 -18.954 1.00 71.04 517 SER A N 1
ATOM 4151 C CA . SER A 1 535 ? 39.811 29.010 -17.941 1.00 70.73 517 SER A CA 1
ATOM 4152 C C . SER A 1 535 ? 38.950 29.964 -17.127 1.00 60.72 517 SER A C 1
ATOM 4153 O O . SER A 1 535 ? 39.437 30.487 -16.121 1.00 55.50 517 SER A O 1
ATOM 4156 N N . ILE A 1 536 ? 37.700 30.200 -17.523 1.00 61.26 518 ILE A N 1
ATOM 4157 C CA . ILE A 1 536 ? 36.840 31.085 -16.747 1.00 69.80 518 ILE A CA 1
ATOM 4158 C C . ILE A 1 536 ? 36.567 30.520 -15.353 1.00 69.76 518 ILE A C 1
ATOM 4159 O O . ILE A 1 536 ? 36.273 31.275 -14.415 1.00 71.10 518 ILE A O 1
ATOM 4164 N N . TYR A 1 537 ? 36.640 29.195 -15.196 1.00 69.61 519 TYR A N 1
ATOM 4165 C CA . TYR A 1 537 ? 36.351 28.546 -13.921 1.00 70.79 519 TYR A CA 1
ATOM 4166 C C . TYR A 1 537 ? 37.555 28.517 -12.980 1.00 73.17 519 TYR A C 1
ATOM 4167 O O . TYR A 1 537 ? 37.407 28.087 -11.832 1.00 75.13 519 TYR A O 1
ATOM 4176 N N . LYS A 1 538 ? 38.720 29.001 -13.426 1.00 71.14 520 LYS A N 1
ATOM 4177 C CA . LYS A 1 538 ? 39.944 28.896 -12.638 1.00 68.49 520 LYS A CA 1
ATOM 4178 C C . LYS A 1 538 ? 39.794 29.511 -11.257 1.00 65.81 520 LYS A C 1
ATOM 4179 O O . LYS A 1 538 ? 40.453 29.073 -10.314 1.00 64.35 520 LYS A O 1
ATOM 4185 N N . ASN A 1 539 ? 38.936 30.511 -11.103 1.00 70.49 521 ASN A N 1
ATOM 4186 C CA . ASN A 1 539 ? 38.723 31.120 -9.795 1.00 68.70 521 ASN A CA 1
ATOM 4187 C C . ASN A 1 539 ? 37.289 30.936 -9.314 1.00 67.97 521 ASN A C 1
ATOM 4188 O O . ASN A 1 539 ? 36.816 31.724 -8.496 1.00 75.25 521 ASN A O 1
ATOM 4193 N N . ALA A 1 540 ? 36.574 29.934 -9.822 1.00 58.48 522 ALA A N 1
ATOM 4194 C CA . ALA A 1 540 ? 35.173 29.780 -9.475 1.00 53.35 522 ALA A CA 1
ATOM 4195 C C . ALA A 1 540 ? 35.025 29.260 -8.045 1.00 59.27 522 ALA A C 1
ATOM 4196 O O . ALA A 1 540 ? 35.983 28.796 -7.422 1.00 56.66 522 ALA A O 1
ATOM 4198 N N . GLY A 1 541 ? 33.804 29.348 -7.513 1.00 63.00 523 GLY A N 1
ATOM 4199 C CA . GLY A 1 541 ? 33.589 28.938 -6.134 1.00 65.32 523 GLY A CA 1
ATOM 4200 C C . GLY A 1 541 ? 32.194 29.132 -5.565 1.00 70.26 523 GLY A C 1
ATOM 4201 O O . GLY A 1 541 ? 31.779 30.257 -5.262 1.00 82.79 523 GLY A O 1
ATOM 4202 N N . PHE A 1 542 ? 31.477 28.026 -5.381 1.00 64.18 524 PHE A N 1
ATOM 4203 C CA . PHE A 1 542 ? 30.109 28.032 -4.879 1.00 62.00 524 PHE A CA 1
ATOM 4204 C C . PHE A 1 542 ? 30.128 27.928 -3.361 1.00 66.63 524 PHE A C 1
ATOM 4205 O O . PHE A 1 542 ? 30.764 27.030 -2.803 1.00 69.13 524 PHE A O 1
ATOM 4213 N N . THR A 1 543 ? 29.445 28.855 -2.693 1.00 73.29 525 THR A N 1
ATOM 4214 C CA . THR A 1 543 ? 29.399 28.863 -1.238 1.00 77.60 525 THR A CA 1
ATOM 4215 C C . THR A 1 543 ? 28.045 28.311 -0.809 1.00 72.33 525 THR A C 1
ATOM 4216 O O . THR A 1 543 ? 26.999 28.762 -1.293 1.00 64.83 525 THR A O 1
ATOM 4220 N N . GLU A 1 544 ? 28.081 27.288 0.044 1.00 78.63 526 GLU A N 1
ATOM 4221 C CA . GLU A 1 544 ? 26.874 26.592 0.461 1.00 75.07 526 GLU A CA 1
ATOM 4222 C C . GLU A 1 544 ? 25.952 27.555 1.192 1.00 69.74 526 GLU A C 1
ATOM 4223 O O . GLU A 1 544 ? 26.399 28.543 1.775 1.00 66.26 526 GLU A O 1
ATOM 4229 N N . ASN A 1 545 ? 24.657 27.258 1.164 1.00 54.17 527 ASN A N 1
ATOM 4230 C CA . ASN A 1 545 ? 23.683 28.038 1.915 1.00 70.01 527 ASN A CA 1
ATOM 4231 C C . ASN A 1 545 ? 23.814 29.511 1.550 1.00 73.32 527 ASN A C 1
ATOM 4232 O O . ASN A 1 545 ? 23.908 30.391 2.414 1.00 79.99 527 ASN A O 1
ATOM 4237 N N . LYS A 1 546 ? 23.883 29.755 0.239 1.00 67.14 528 LYS A N 1
ATOM 4238 C CA . LYS A 1 546 ? 23.936 31.087 -0.344 1.00 61.33 528 LYS A CA 1
ATOM 4239 C C . LYS A 1 546 ? 23.673 31.012 -1.844 1.00 59.41 528 LYS A C 1
ATOM 4240 O O . LYS A 1 546 ? 22.691 31.576 -2.340 1.00 59.77 528 LYS A O 1
ATOM 4246 N N . ASN A 1 547 ? 24.516 30.289 -2.579 1.00 59.72 529 ASN A N 1
ATOM 4247 C CA . ASN A 1 547 ? 24.411 30.342 -4.032 1.00 55.40 529 ASN A CA 1
ATOM 4248 C C . ASN A 1 547 ? 23.369 29.385 -4.599 1.00 50.71 529 ASN A C 1
ATOM 4249 O O . ASN A 1 547 ? 23.216 29.314 -5.821 1.00 45.46 529 ASN A O 1
ATOM 4254 N N . GLU A 1 548 ? 22.630 28.655 -3.764 1.00 54.01 530 GLU A N 1
ATOM 4255 C CA . GLU A 1 548 ? 21.570 27.818 -4.323 1.00 58.70 530 GLU A CA 1
ATOM 4256 C C . GLU A 1 548 ? 20.477 28.655 -4.970 1.00 54.00 530 GLU A C 1
ATOM 4257 O O . GLU A 1 548 ? 19.807 28.175 -5.887 1.00 46.41 530 GLU A O 1
ATOM 4263 N N . TYR A 1 549 ? 20.301 29.900 -4.533 1.00 58.57 531 TYR A N 1
ATOM 4264 C CA . TYR A 1 549 ? 19.265 30.774 -5.061 1.00 53.87 531 TYR A CA 1
ATOM 4265 C C . TYR A 1 549 ? 19.859 32.128 -5.401 1.00 52.99 531 TYR A C 1
ATOM 4266 O O . TYR A 1 549 ? 20.918 32.524 -4.891 1.00 56.67 531 TYR A O 1
ATOM 4275 N N . LEU A 1 550 ? 19.148 32.830 -6.279 1.00 58.97 532 LEU A N 1
ATOM 4276 C CA . LEU A 1 550 ? 19.444 34.234 -6.543 1.00 59.18 532 LEU A CA 1
ATOM 4277 C C . LEU A 1 550 ? 19.073 35.079 -5.329 1.00 57.57 532 LEU A C 1
ATOM 4278 O O . LEU A 1 550 ? 18.099 34.786 -4.627 1.00 55.82 532 LEU A O 1
ATOM 4283 N N . PRO A 1 551 ? 19.836 36.129 -5.055 1.00 54.84 533 PRO A N 1
ATOM 4284 C CA . PRO A 1 551 ? 19.395 37.093 -4.046 1.00 54.25 533 PRO A CA 1
ATOM 4285 C C . PRO A 1 551 ? 18.127 37.783 -4.520 1.00 49.04 533 PRO A C 1
ATOM 4286 O O . PRO A 1 551 ? 17.932 37.997 -5.716 1.00 45.61 533 PRO A O 1
ATOM 4290 N N . VAL A 1 552 ? 17.235 38.073 -3.578 1.00 51.54 534 VAL A N 1
ATOM 4291 C CA . VAL A 1 552 ? 16.107 38.949 -3.902 1.00 52.66 534 VAL A CA 1
ATOM 4292 C C . VAL A 1 552 ? 16.660 40.324 -4.257 1.00 55.77 534 VAL A C 1
ATOM 4293 O O . VAL A 1 552 ? 17.561 40.825 -3.551 1.00 58.39 534 VAL A O 1
ATOM 4297 N N . PRO A 1 553 ? 16.190 40.960 -5.333 1.00 52.41 535 PRO A N 1
ATOM 4298 C CA . PRO A 1 553 ? 16.848 42.176 -5.826 1.00 51.48 535 PRO A CA 1
ATOM 4299 C C . PRO A 1 553 ? 16.818 43.314 -4.815 1.00 49.53 535 PRO A C 1
ATOM 4300 O O . PRO A 1 553 ? 15.762 43.675 -4.285 1.00 48.00 535 PRO A O 1
ATOM 4304 N N . PHE A 1 554 ? 17.998 43.898 -4.587 1.00 45.98 536 PHE A N 1
ATOM 4305 C CA . PHE A 1 554 ? 18.134 45.013 -3.654 1.00 53.23 536 PHE A CA 1
ATOM 4306 C C . PHE A 1 554 ? 17.099 46.097 -3.890 1.00 53.93 536 PHE A C 1
ATOM 4307 O O . PHE A 1 554 ? 16.577 46.688 -2.936 1.00 53.51 536 PHE A O 1
ATOM 4315 N N . GLU A 1 555 ? 16.829 46.408 -5.158 1.00 59.09 537 GLU A N 1
ATOM 4316 C CA . GLU A 1 555 ? 15.833 47.427 -5.456 1.00 68.04 537 GLU A CA 1
ATOM 4317 C C . GLU A 1 555 ? 14.449 46.988 -5.003 1.00 63.95 537 GLU A C 1
ATOM 4318 O O . GLU A 1 555 ? 13.641 47.831 -4.590 1.00 61.99 537 GLU A O 1
ATOM 4324 N N . GLN A 1 556 ? 14.169 45.679 -5.040 1.00 55.60 538 GLN A N 1
ATOM 4325 C CA . GLN A 1 556 ? 12.874 45.189 -4.578 1.00 53.31 538 GLN A CA 1
ATOM 4326 C C . GLN A 1 556 ? 12.770 45.274 -3.060 1.00 59.52 538 GLN A C 1
ATOM 4327 O O . GLN A 1 556 ? 11.755 45.743 -2.527 1.00 65.04 538 GLN A O 1
ATOM 4333 N N . ILE A 1 557 ? 13.811 44.816 -2.347 1.00 57.69 539 ILE A N 1
ATOM 4334 C CA . ILE A 1 557 ? 13.845 44.963 -0.894 1.00 54.63 539 ILE A CA 1
ATOM 4335 C C . ILE A 1 557 ? 13.733 46.431 -0.510 1.00 58.07 539 ILE A C 1
ATOM 4336 O O . ILE A 1 557 ? 13.043 46.781 0.453 1.00 59.49 539 ILE A O 1
ATOM 4341 N N . SER A 1 558 ? 14.415 47.311 -1.254 1.00 59.64 540 SER A N 1
ATOM 4342 C CA . SER A 1 558 ? 14.415 48.734 -0.922 1.00 63.26 540 SER A CA 1
ATOM 4343 C C . SER A 1 558 ? 13.004 49.306 -0.958 1.00 61.01 540 SER A C 1
ATOM 4344 O O . SER A 1 558 ? 12.579 50.017 -0.041 1.00 57.86 540 SER A O 1
ATOM 4347 N N . ALA A 1 559 ? 12.258 48.999 -2.010 1.00 60.45 541 ALA A N 1
ATOM 4348 C CA . ALA A 1 559 ? 10.955 49.621 -2.179 1.00 57.34 541 ALA A CA 1
ATOM 4349 C C . ALA A 1 559 ? 9.889 49.038 -1.258 1.00 61.63 541 ALA A C 1
ATOM 4350 O O . ALA A 1 559 ? 8.786 49.590 -1.186 1.00 57.77 541 ALA A O 1
ATOM 4352 N N . SER A 1 560 ? 10.183 47.945 -0.554 1.00 61.37 542 SER A N 1
ATOM 4353 C CA . SER A 1 560 ? 9.180 47.301 0.281 1.00 62.06 542 SER A CA 1
ATOM 4354 C C . SER A 1 560 ? 8.997 47.991 1.629 1.00 65.70 542 SER A C 1
ATOM 4355 O O . SER A 1 560 ? 7.973 47.763 2.282 1.00 65.31 542 SER A O 1
ATOM 4358 N N . ASN A 1 561 ? 9.950 48.838 2.046 1.00 69.76 543 ASN A N 1
ATOM 4359 C CA . ASN A 1 561 ? 9.955 49.454 3.380 1.00 73.15 543 ASN A CA 1
ATOM 4360 C C . ASN A 1 561 ? 10.049 48.391 4.465 1.00 67.64 543 ASN A C 1
ATOM 4361 O O . ASN A 1 561 ? 9.200 48.306 5.355 1.00 65.34 543 ASN A O 1
ATOM 4366 N N . GLY A 1 562 ? 11.085 47.558 4.360 1.00 71.78 544 GLY A N 1
ATOM 4367 C CA . GLY A 1 562 ? 11.331 46.503 5.322 1.00 74.28 544 GLY A CA 1
ATOM 4368 C C . GLY A 1 562 ? 10.391 45.323 5.281 1.00 71.17 544 GLY A C 1
ATOM 4369 O O . GLY A 1 562 ? 10.405 44.520 6.206 1.00 80.65 544 GLY A O 1
ATOM 4370 N N . ASN A 1 563 ? 9.583 45.175 4.237 1.00 68.13 545 ASN A N 1
ATOM 4371 C CA . ASN A 1 563 ? 8.619 44.083 4.201 1.00 65.72 545 ASN A CA 1
ATOM 4372 C C . ASN A 1 563 ? 9.177 42.806 3.593 1.00 67.52 545 ASN A C 1
ATOM 4373 O O . ASN A 1 563 ? 8.669 41.723 3.893 1.00 66.65 545 ASN A O 1
ATOM 4378 N N . TYR A 1 564 ? 10.201 42.900 2.756 1.00 61.28 546 TYR A N 1
ATOM 4379 C CA . TYR A 1 564 ? 10.839 41.727 2.186 1.00 52.41 546 TYR A CA 1
ATOM 4380 C C . TYR A 1 564 ? 12.068 41.383 3.017 1.00 57.51 546 TYR A C 1
ATOM 4381 O O . TYR A 1 564 ? 12.757 42.273 3.521 1.00 63.48 546 TYR A O 1
ATOM 4390 N N . THR A 1 565 ? 12.354 40.097 3.159 1.00 55.84 547 THR A N 1
ATOM 4391 C CA . THR A 1 565 ? 13.614 39.705 3.765 1.00 61.18 547 THR A CA 1
ATOM 4392 C C . THR A 1 565 ? 14.481 39.005 2.727 1.00 59.60 547 THR A C 1
ATOM 4393 O O . THR A 1 565 ? 13.979 38.379 1.796 1.00 55.01 547 THR A O 1
ATOM 4397 N N . GLN A 1 566 ? 15.791 39.142 2.883 1.00 62.64 548 GLN A N 1
ATOM 4398 C CA . GLN A 1 566 ? 16.750 38.608 1.938 1.00 59.97 548 GLN A CA 1
ATOM 4399 C C . GLN A 1 566 ? 16.887 37.098 2.133 1.00 68.37 548 GLN A C 1
ATOM 4400 O O . GLN A 1 566 ? 16.211 36.491 2.963 1.00 76.17 548 GLN A O 1
ATOM 4406 N N . ASN A 1 567 ? 17.749 36.472 1.339 1.00 65.35 549 ASN A N 1
ATOM 4407 C CA . ASN A 1 567 ? 18.011 35.044 1.426 1.00 58.77 549 ASN A CA 1
ATOM 4408 C C . ASN A 1 567 ? 19.211 34.776 2.339 1.00 56.67 549 ASN A C 1
ATOM 4409 O O . ASN A 1 567 ? 20.044 35.656 2.585 1.00 54.89 549 ASN A O 1
ATOM 4414 N N . PHE A 1 568 ? 19.275 33.546 2.857 1.00 54.99 550 PHE A N 1
ATOM 4415 C CA . PHE A 1 568 ? 20.404 33.135 3.687 1.00 53.78 550 PHE A CA 1
ATOM 4416 C C . PHE A 1 568 ? 21.704 33.343 2.922 1.00 61.42 550 PHE A C 1
ATOM 4417 O O . PHE A 1 568 ? 21.779 33.102 1.717 1.00 61.76 550 PHE A O 1
ATOM 4425 N N . GLY A 1 569 ? 22.729 33.807 3.623 1.00 65.24 551 GLY A N 1
ATOM 4426 C CA . GLY A 1 569 ? 23.997 34.088 2.993 1.00 67.26 551 GLY A CA 1
ATOM 4427 C C . GLY A 1 569 ? 24.077 35.407 2.258 1.00 71.04 551 GLY A C 1
ATOM 4428 O O . GLY A 1 569 ? 25.162 35.751 1.772 1.00 75.88 551 GLY A O 1
ATOM 4429 N N . TRP A 1 570 ? 22.974 36.162 2.166 1.00 67.87 552 TRP A N 1
ATOM 4430 C CA . TRP A 1 570 ? 22.961 37.422 1.443 1.00 75.73 552 TRP A CA 1
ATOM 4431 C C . TRP A 1 570 ? 22.820 38.661 2.327 1.00 94.92 552 TRP A C 1
ATOM 4432 O O . TRP A 1 570 ? 23.079 39.769 1.847 1.00 91.69 552 TRP A O 1
ATOM 4443 N N . ALA A 1 571 ? 22.431 38.521 3.591 1.00 67.33 553 ALA A N 1
ATOM 4444 C CA . ALA A 1 571 ? 22.679 39.595 4.568 1.00 78.03 553 ALA A CA 1
ATOM 4445 C C . ALA A 1 571 ? 23.043 38.961 5.905 1.00 79.88 553 ALA A C 1
ATOM 4446 O O . ALA A 1 571 ? 23.552 37.838 5.929 1.00 76.57 553 ALA A O 1
ATOM 4448 N N . GLY B 2 235 ? 5.202 108.503 -37.545 1.00 81.86 210 GLY B N 1
ATOM 4449 C CA . GLY B 2 235 ? 5.157 108.878 -38.953 1.00 88.32 210 GLY B CA 1
ATOM 4450 C C . GLY B 2 235 ? 6.424 108.588 -39.758 1.00 93.61 210 GLY B C 1
ATOM 4451 O O . GLY B 2 235 ? 6.881 109.434 -40.530 1.00 94.23 210 GLY B O 1
ATOM 4452 N N . GLN B 2 236 ? 6.980 107.386 -39.606 1.00 95.80 211 GLN B N 1
ATOM 4453 C CA . GLN B 2 236 ? 8.290 107.036 -40.151 1.00 94.20 211 GLN B CA 1
ATOM 4454 C C . GLN B 2 236 ? 8.171 105.835 -41.090 1.00 84.21 211 GLN B C 1
ATOM 4455 O O . GLN B 2 236 ? 7.092 105.261 -41.269 1.00 90.43 211 GLN B O 1
ATOM 4461 N N . ILE B 2 237 ? 9.305 105.459 -41.695 1.00 126.82 212 ILE B N 1
ATOM 4462 C CA . ILE B 2 237 ? 9.488 104.149 -42.325 1.00 104.03 212 ILE B CA 1
ATOM 4463 C C . ILE B 2 237 ? 10.920 103.671 -42.105 1.00 92.34 212 ILE B C 1
ATOM 4464 O O . ILE B 2 237 ? 11.871 104.310 -42.566 1.00 85.15 212 ILE B O 1
ATOM 4469 N N . LYS B 2 238 ? 11.072 102.527 -41.432 1.00 93.08 213 LYS B N 1
ATOM 4470 C CA . LYS B 2 238 ? 12.337 102.048 -40.903 1.00 91.63 213 LYS B CA 1
ATOM 4471 C C . LYS B 2 238 ? 12.661 100.670 -41.480 1.00 94.84 213 LYS B C 1
ATOM 4472 O O . LYS B 2 238 ? 11.769 99.853 -41.733 1.00 90.63 213 LYS B O 1
ATOM 4478 N N . ILE B 2 239 ? 13.956 100.404 -41.664 1.00 97.15 214 ILE B N 1
ATOM 4479 C CA . ILE B 2 239 ? 14.427 99.226 -42.393 1.00 89.49 214 ILE B CA 1
ATOM 4480 C C . ILE B 2 239 ? 15.695 98.708 -41.723 1.00 97.70 214 ILE B C 1
ATOM 4481 O O . ILE B 2 239 ? 16.711 99.412 -41.684 1.00 106.66 214 ILE B O 1
ATOM 4486 N N . ASN B 2 240 ? 15.648 97.480 -41.206 1.00 94.77 215 ASN B N 1
ATOM 4487 C CA . ASN B 2 240 ? 16.840 96.818 -40.693 1.00 93.03 215 ASN B CA 1
ATOM 4488 C C . ASN B 2 240 ? 17.144 95.588 -41.541 1.00 89.39 215 ASN B C 1
ATOM 4489 O O . ASN B 2 240 ? 16.243 94.940 -42.081 1.00 88.13 215 ASN B O 1
ATOM 4494 N N . PHE B 2 241 ? 18.428 95.279 -41.659 1.00 83.10 216 PHE B N 1
ATOM 4495 C CA . PHE B 2 241 ? 18.882 94.075 -42.328 1.00 75.61 216 PHE B CA 1
ATOM 4496 C C . PHE B 2 241 ? 20.035 93.523 -41.506 1.00 76.21 216 PHE B C 1
ATOM 4497 O O . PHE B 2 241 ? 20.991 94.248 -41.222 1.00 78.84 216 PHE B O 1
ATOM 4505 N N . ASP B 2 242 ? 19.916 92.269 -41.079 1.00 75.13 217 ASP B N 1
ATOM 4506 C CA . ASP B 2 242 ? 20.944 91.601 -40.299 1.00 79.36 217 ASP B CA 1
ATOM 4507 C C . ASP B 2 242 ? 21.378 90.347 -41.032 1.00 79.68 217 ASP B C 1
ATOM 4508 O O . ASP B 2 242 ? 20.555 89.639 -41.622 1.00 78.86 217 ASP B O 1
ATOM 4513 N N . ALA B 2 243 ? 22.676 90.080 -40.989 1.00 74.44 218 ALA B N 1
ATOM 4514 C CA . ALA B 2 243 ? 23.230 88.918 -41.653 1.00 64.42 218 ALA B CA 1
ATOM 4515 C C . ALA B 2 243 ? 24.437 88.459 -40.853 1.00 63.61 218 ALA B C 1
ATOM 4516 O O . ALA B 2 243 ? 25.142 89.276 -40.249 1.00 67.33 218 ALA B O 1
ATOM 4518 N N . SER B 2 244 ? 24.663 87.146 -40.836 1.00 57.06 219 SER B N 1
ATOM 4519 C CA . SER B 2 244 ? 25.839 86.621 -40.155 1.00 63.68 219 SER B CA 1
ATOM 4520 C C . SER B 2 244 ? 26.162 85.233 -40.677 1.00 66.78 219 SER B C 1
ATOM 4521 O O . SER B 2 244 ? 25.269 84.497 -41.102 1.00 67.72 219 SER B O 1
ATOM 4524 N N . VAL B 2 245 ? 27.450 84.886 -40.654 1.00 68.28 220 VAL B N 1
ATOM 4525 C CA . VAL B 2 245 ? 27.885 83.505 -40.838 1.00 72.51 220 VAL B CA 1
ATOM 4526 C C . VAL B 2 245 ? 28.678 83.082 -39.609 1.00 75.72 220 VAL B C 1
ATOM 4527 O O . VAL B 2 245 ? 29.513 83.842 -39.100 1.00 67.99 220 VAL B O 1
ATOM 4531 N N . SER B 2 246 ? 28.391 81.866 -39.128 1.00 77.86 221 SER B N 1
ATOM 4532 C CA . SER B 2 246 ? 29.007 81.292 -37.936 1.00 82.91 221 SER B CA 1
ATOM 4533 C C . SER B 2 246 ? 29.732 79.996 -38.291 1.00 80.25 221 SER B C 1
ATOM 4534 O O . SER B 2 246 ? 29.359 79.293 -39.237 1.00 82.18 221 SER B O 1
ATOM 4537 N N . ALA B 2 247 ? 30.784 79.691 -37.534 1.00 73.87 222 ALA B N 1
ATOM 4538 C CA . ALA B 2 247 ? 31.468 78.409 -37.614 1.00 67.66 222 ALA B CA 1
ATOM 4539 C C . ALA B 2 247 ? 31.401 77.716 -36.262 1.00 73.80 222 ALA B C 1
ATOM 4540 O O . ALA B 2 247 ? 31.493 78.370 -35.219 1.00 81.80 222 ALA B O 1
ATOM 4542 N N . SER B 2 248 ? 31.238 76.392 -36.290 1.00 71.39 223 SER B N 1
ATOM 4543 C CA . SER B 2 248 ? 31.164 75.554 -35.097 1.00 68.84 223 SER B CA 1
ATOM 4544 C C . SER B 2 248 ? 32.155 74.407 -35.252 1.00 75.03 223 SER B C 1
ATOM 4545 O O . SER B 2 248 ? 32.082 73.655 -36.230 1.00 77.57 223 SER B O 1
ATOM 4548 N N . MET B 2 249 ? 33.080 74.273 -34.299 1.00 75.37 224 MET B N 1
ATOM 4549 C CA . MET B 2 249 ? 34.129 73.258 -34.360 1.00 72.33 224 MET B CA 1
ATOM 4550 C C . MET B 2 249 ? 34.295 72.624 -32.985 1.00 76.83 224 MET B C 1
ATOM 4551 O O . MET B 2 249 ? 34.445 73.343 -31.992 1.00 77.11 224 MET B O 1
ATOM 4556 N N . TYR B 2 250 ? 34.251 71.284 -32.925 1.00 73.29 225 TYR B N 1
ATOM 4557 C CA . TYR B 2 250 ? 34.474 70.575 -31.666 1.00 69.61 225 TYR B CA 1
ATOM 4558 C C . TYR B 2 250 ? 35.926 70.745 -31.245 1.00 76.17 225 TYR B C 1
ATOM 4559 O O . TYR B 2 250 ? 36.842 70.363 -31.985 1.00 74.51 225 TYR B O 1
ATOM 4568 N N . GLN B 2 251 ? 36.132 71.317 -30.051 1.00 83.25 226 GLN B N 1
ATOM 4569 C CA . GLN B 2 251 ? 37.467 71.721 -29.620 1.00 91.76 226 GLN B CA 1
ATOM 4570 C C . GLN B 2 251 ? 38.259 70.535 -29.082 1.00 89.08 226 GLN B C 1
ATOM 4571 O O . GLN B 2 251 ? 39.424 70.342 -29.446 1.00 86.73 226 GLN B O 1
ATOM 4577 N N . SER B 2 252 ? 37.634 69.714 -28.238 1.00 92.21 227 SER B N 1
ATOM 4578 C CA . SER B 2 252 ? 38.267 68.542 -27.649 1.00 92.45 227 SER B CA 1
ATOM 4579 C C . SER B 2 252 ? 37.224 67.436 -27.520 1.00 91.95 227 SER B C 1
ATOM 4580 O O . SER B 2 252 ? 36.067 67.587 -27.929 1.00 84.56 227 SER B O 1
ATOM 4583 N N . LYS B 2 253 ? 37.646 66.310 -26.959 1.00 95.83 228 LYS B N 1
ATOM 4584 C CA . LYS B 2 253 ? 36.759 65.183 -26.719 1.00 94.06 228 LYS B CA 1
ATOM 4585 C C . LYS B 2 253 ? 37.485 64.217 -25.799 1.00 94.67 228 LYS B C 1
ATOM 4586 O O . LYS B 2 253 ? 38.708 64.288 -25.637 1.00 100.90 228 LYS B O 1
ATOM 4592 N N . MET B 2 254 ? 36.713 63.330 -25.180 1.00 89.63 229 MET B N 1
ATOM 4593 C CA . MET B 2 254 ? 37.306 62.236 -24.430 1.00 82.70 229 MET B CA 1
ATOM 4594 C C . MET B 2 254 ? 38.226 61.444 -25.343 1.00 78.60 229 MET B C 1
ATOM 4595 O O . MET B 2 254 ? 37.787 60.884 -26.348 1.00 89.98 229 MET B O 1
ATOM 4600 N N . ASN B 2 255 ? 39.507 61.427 -25.019 1.00 76.06 230 ASN B N 1
ATOM 4601 C CA . ASN B 2 255 ? 40.444 60.667 -25.823 1.00 76.77 230 ASN B CA 1
ATOM 4602 C C . ASN B 2 255 ? 40.272 59.180 -25.564 1.00 78.04 230 ASN B C 1
ATOM 4603 O O . ASN B 2 255 ? 40.311 58.716 -24.418 1.00 82.54 230 ASN B O 1
ATOM 4608 N N . VAL B 2 256 ? 40.057 58.439 -26.642 1.00 71.13 231 VAL B N 1
ATOM 4609 C CA . VAL B 2 256 ? 39.816 57.016 -26.576 1.00 60.73 231 VAL B CA 1
ATOM 4610 C C . VAL B 2 256 ? 41.007 56.295 -27.182 1.00 62.94 231 VAL B C 1
ATOM 4611 O O . VAL B 2 256 ? 41.839 56.889 -27.870 1.00 69.37 231 VAL B O 1
ATOM 4615 N N . LEU B 2 257 ? 41.099 54.996 -26.904 1.00 65.98 232 LEU B N 1
ATOM 4616 C CA . LEU B 2 257 ? 42.300 54.251 -27.264 1.00 70.01 232 LEU B CA 1
ATOM 4617 C C . LEU B 2 257 ? 42.422 54.065 -28.769 1.00 63.13 232 LEU B C 1
ATOM 4618 O O . LEU B 2 257 ? 41.421 53.872 -29.469 1.00 60.05 232 LEU B O 1
ATOM 4623 N N . ASN B 2 258 ? 43.661 54.141 -29.261 1.00 58.02 233 ASN B N 1
ATOM 4624 C CA . ASN B 2 258 ? 43.971 53.773 -30.633 1.00 61.63 233 ASN B CA 1
ATOM 4625 C C . ASN B 2 258 ? 44.278 52.273 -30.709 1.00 62.13 233 ASN B C 1
ATOM 4626 O O . ASN B 2 258 ? 44.308 51.568 -29.695 1.00 66.05 233 ASN B O 1
ATOM 4631 N N . THR B 2 259 ? 44.510 51.775 -31.926 1.00 60.70 234 THR B N 1
ATOM 4632 C CA . THR B 2 259 ? 44.622 50.328 -32.122 1.00 61.40 234 THR B CA 1
ATOM 4633 C C . THR B 2 259 ? 45.767 49.727 -31.319 1.00 60.90 234 THR B C 1
ATOM 4634 O O . THR B 2 259 ? 45.669 48.577 -30.873 1.00 61.39 234 THR B O 1
ATOM 4638 N N . GLU B 2 260 ? 46.834 50.490 -31.076 1.00 63.18 235 GLU B N 1
ATOM 4639 C CA . GLU B 2 260 ? 47.938 49.922 -30.312 1.00 71.36 235 GLU B CA 1
ATOM 4640 C C . GLU B 2 260 ? 47.682 50.042 -28.821 1.00 76.61 235 GLU B C 1
ATOM 4641 O O . GLU B 2 260 ? 47.945 49.104 -28.061 1.00 83.41 235 GLU B O 1
ATOM 4647 N N . GLN B 2 261 ? 47.208 51.212 -28.388 1.00 72.83 236 GLN B N 1
ATOM 4648 C CA . GLN B 2 261 ? 46.826 51.394 -26.993 1.00 65.29 236 GLN B CA 1
ATOM 4649 C C . GLN B 2 261 ? 45.751 50.395 -26.589 1.00 64.74 236 GLN B C 1
ATOM 4650 O O . GLN B 2 261 ? 45.796 49.828 -25.490 1.00 63.61 236 GLN B O 1
ATOM 4656 N N . TYR B 2 262 ? 44.764 50.183 -27.458 1.00 61.86 237 TYR B N 1
ATOM 4657 C CA . TYR B 2 262 ? 43.766 49.155 -27.202 1.00 57.79 237 TYR B CA 1
ATOM 4658 C C . TYR B 2 262 ? 44.413 47.783 -27.107 1.00 57.42 237 TYR B C 1
ATOM 4659 O O . TYR B 2 262 ? 44.017 46.955 -26.282 1.00 59.05 237 TYR B O 1
ATOM 4668 N N . GLY B 2 263 ? 45.424 47.527 -27.931 1.00 60.03 238 GLY B N 1
ATOM 4669 C CA . GLY B 2 263 ? 46.130 46.267 -27.818 1.00 61.81 238 GLY B CA 1
ATOM 4670 C C . GLY B 2 263 ? 46.961 46.184 -26.555 1.00 63.27 238 GLY B C 1
ATOM 4671 O O . GLY B 2 263 ? 47.035 45.129 -25.918 1.00 58.87 238 GLY B O 1
ATOM 4672 N N . ARG B 2 264 ? 47.592 47.297 -26.171 1.00 69.06 239 ARG B N 1
ATOM 4673 C CA . ARG B 2 264 ? 48.347 47.324 -24.922 1.00 71.93 239 ARG B CA 1
ATOM 4674 C C . ARG B 2 264 ? 47.438 47.096 -23.720 1.00 63.83 239 ARG B C 1
ATOM 4675 O O . ARG B 2 264 ? 47.787 46.344 -22.803 1.00 58.34 239 ARG B O 1
ATOM 4683 N N . ALA B 2 265 ? 46.266 47.735 -23.708 1.00 68.77 240 ALA B N 1
ATOM 4684 C CA . ALA B 2 265 ? 45.400 47.674 -22.535 1.00 70.03 240 ALA B CA 1
ATOM 4685 C C . ALA B 2 265 ? 44.898 46.257 -22.314 1.00 73.71 240 ALA B C 1
ATOM 4686 O O . ALA B 2 265 ? 44.996 45.712 -21.209 1.00 73.43 240 ALA B O 1
ATOM 4688 N N . MET B 2 266 ? 44.359 45.644 -23.366 1.00 71.38 241 MET B N 1
ATOM 4689 C CA . MET B 2 266 ? 43.862 44.277 -23.252 1.00 71.95 241 MET B CA 1
ATOM 4690 C C . MET B 2 266 ? 44.957 43.333 -22.766 1.00 67.01 241 MET B C 1
ATOM 4691 O O . MET B 2 266 ? 44.689 42.406 -21.992 1.00 53.99 241 MET B O 1
ATOM 4696 N N . TRP B 2 267 ? 46.197 43.558 -23.210 1.00 70.69 242 TRP B N 1
ATOM 4697 C CA . TRP B 2 267 ? 47.319 42.772 -22.710 1.00 67.49 242 TRP B CA 1
ATOM 4698 C C . TRP B 2 267 ? 47.438 42.910 -21.199 1.00 70.03 242 TRP B C 1
ATOM 4699 O O . TRP B 2 267 ? 47.474 41.907 -20.475 1.00 64.23 242 TRP B O 1
ATOM 4710 N N . GLN B 2 268 ? 47.471 44.156 -20.706 1.00 78.22 243 GLN B N 1
ATOM 4711 C CA . GLN B 2 268 ? 47.603 44.407 -19.273 1.00 72.92 243 GLN B CA 1
ATOM 4712 C C . GLN B 2 268 ? 46.487 43.727 -18.495 1.00 65.64 243 GLN B C 1
ATOM 4713 O O . GLN B 2 268 ? 46.736 43.058 -17.493 1.00 65.46 243 GLN B O 1
ATOM 4719 N N . ALA B 2 269 ? 45.244 43.901 -18.944 1.00 60.52 244 ALA B N 1
ATOM 4720 C CA . ALA B 2 269 ? 44.118 43.239 -18.296 1.00 61.58 244 ALA B CA 1
ATOM 4721 C C . ALA B 2 269 ? 44.246 41.731 -18.347 1.00 64.14 244 ALA B C 1
ATOM 4722 O O . ALA B 2 269 ? 43.724 41.037 -17.471 1.00 72.07 244 ALA B O 1
ATOM 4724 N N . TYR B 2 270 ? 44.904 41.196 -19.368 1.00 65.99 245 TYR B N 1
ATOM 4725 C CA . TYR B 2 270 ? 45.104 39.755 -19.399 1.00 70.62 245 TYR B CA 1
ATOM 4726 C C . TYR B 2 270 ? 46.126 39.332 -18.351 1.00 70.49 245 TYR B C 1
ATOM 4727 O O . TYR B 2 270 ? 45.818 38.545 -17.452 1.00 69.10 245 TYR B O 1
ATOM 4736 N N . VAL B 2 271 ? 47.345 39.873 -18.426 1.00 71.41 246 VAL B N 1
ATOM 4737 C CA . VAL B 2 271 ? 48.389 39.439 -17.499 1.00 68.27 246 VAL B CA 1
ATOM 4738 C C . VAL B 2 271 ? 48.028 39.790 -16.062 1.00 66.27 246 VAL B C 1
ATOM 4739 O O . VAL B 2 271 ? 48.460 39.113 -15.126 1.00 67.23 246 VAL B O 1
ATOM 4743 N N . ASN B 2 272 ? 47.220 40.830 -15.857 1.00 69.06 247 ASN B N 1
ATOM 4744 C CA . ASN B 2 272 ? 46.795 41.157 -14.503 1.00 64.54 247 ASN B CA 1
ATOM 4745 C C . ASN B 2 272 ? 45.961 40.039 -13.917 1.00 66.81 247 ASN B C 1
ATOM 4746 O O . ASN B 2 272 ? 45.902 39.890 -12.693 1.00 70.03 247 ASN B O 1
ATOM 4751 N N . ASP B 2 273 ? 45.308 39.250 -14.773 1.00 64.31 248 ASP B N 1
ATOM 4752 C CA . ASP B 2 273 ? 44.474 38.135 -14.346 1.00 62.44 248 ASP B CA 1
ATOM 4753 C C . ASP B 2 273 ? 45.181 36.789 -14.462 1.00 66.89 248 ASP B C 1
ATOM 4754 O O . ASP B 2 273 ? 44.535 35.747 -14.308 1.00 69.53 248 ASP B O 1
ATOM 4759 N N . GLY B 2 274 ? 46.486 36.783 -14.733 1.00 70.58 249 GLY B N 1
ATOM 4760 C CA . GLY B 2 274 ? 47.208 35.539 -14.933 1.00 69.66 249 GLY B CA 1
ATOM 4761 C C . GLY B 2 274 ? 46.578 34.688 -16.011 1.00 75.27 249 GLY B C 1
ATOM 4762 O O . GLY B 2 274 ? 46.219 33.534 -15.767 1.00 83.02 249 GLY B O 1
ATOM 4763 N N . GLU B 2 275 ? 46.406 35.269 -17.198 1.00 77.04 250 GLU B N 1
ATOM 4764 C CA . GLU B 2 275 ? 45.835 34.600 -18.355 1.00 76.69 250 GLU B CA 1
ATOM 4765 C C . GLU B 2 275 ? 46.761 34.798 -19.545 1.00 83.84 250 GLU B C 1
ATOM 4766 O O . GLU B 2 275 ? 47.440 35.821 -19.653 1.00 93.12 250 GLU B O 1
ATOM 4772 N N . ASN B 2 276 ? 46.784 33.821 -20.443 1.00 83.44 251 ASN B N 1
ATOM 4773 C CA . ASN B 2 276 ? 47.638 33.931 -21.623 1.00 82.62 251 ASN B CA 1
ATOM 4774 C C . ASN B 2 276 ? 47.125 35.029 -22.538 1.00 74.35 251 ASN B C 1
ATOM 4775 O O . ASN B 2 276 ? 46.129 34.813 -23.243 1.00 77.13 251 ASN B O 1
ATOM 4780 N N . PRO B 2 277 ? 47.776 36.195 -22.587 1.00 60.00 252 PRO B N 1
ATOM 4781 C CA . PRO B 2 277 ? 47.257 37.288 -23.419 1.00 61.16 252 PRO B CA 1
ATOM 4782 C C . PRO B 2 277 ? 47.267 36.966 -24.906 1.00 70.20 252 PRO B C 1
ATOM 4783 O O . PRO B 2 277 ? 46.526 37.601 -25.670 1.00 70.39 252 PRO B O 1
ATOM 4787 N N . ASN B 2 278 ? 48.049 35.978 -25.337 1.00 70.57 253 ASN B N 1
ATOM 4788 C CA . ASN B 2 278 ? 48.058 35.591 -26.741 1.00 69.72 253 ASN B CA 1
ATOM 4789 C C . ASN B 2 278 ? 46.886 34.701 -27.124 1.00 68.63 253 ASN B C 1
ATOM 4790 O O . ASN B 2 278 ? 46.771 34.330 -28.296 1.00 70.69 253 ASN B O 1
ATOM 4795 N N . GLY B 2 279 ? 46.009 34.373 -26.183 1.00 64.73 254 GLY B N 1
ATOM 4796 C CA . GLY B 2 279 ? 44.780 33.683 -26.496 1.00 55.46 254 GLY B CA 1
ATOM 4797 C C . GLY B 2 279 ? 43.601 34.598 -26.709 1.00 62.11 254 GLY B C 1
ATOM 4798 O O . GLY B 2 279 ? 42.463 34.126 -26.669 1.00 56.89 254 GLY B O 1
ATOM 4799 N N . ASN B 2 280 ? 43.832 35.897 -26.909 1.00 72.85 255 ASN B N 1
ATOM 4800 C CA . ASN B 2 280 ? 42.735 36.830 -27.146 1.00 74.16 255 ASN B CA 1
ATOM 4801 C C . ASN B 2 280 ? 42.011 36.475 -28.445 1.00 71.86 255 ASN B C 1
ATOM 4802 O O . ASN B 2 280 ? 42.557 35.822 -29.335 1.00 74.67 255 ASN B O 1
ATOM 4807 N N . ALA B 2 281 ? 40.763 36.920 -28.550 1.00 69.04 256 ALA B N 1
ATOM 4808 C CA . ALA B 2 281 ? 39.921 36.581 -29.686 1.00 65.87 256 ALA B CA 1
ATOM 4809 C C . ALA B 2 281 ? 39.994 37.599 -30.812 1.00 67.09 256 ALA B C 1
ATOM 4810 O O . ALA B 2 281 ? 39.198 37.514 -31.755 1.00 67.53 256 ALA B O 1
ATOM 4812 N N . LEU B 2 282 ? 40.925 38.554 -30.742 1.00 70.01 257 LEU B N 1
ATOM 4813 C CA . LEU B 2 282 ? 40.907 39.716 -31.623 1.00 71.91 257 LEU B CA 1
ATOM 4814 C C . LEU B 2 282 ? 42.155 39.837 -32.497 1.00 73.26 257 LEU B C 1
ATOM 4815 O O . LEU B 2 282 ? 42.362 40.889 -33.116 1.00 71.25 257 LEU B O 1
ATOM 4820 N N . GLY B 2 283 ? 42.990 38.797 -32.568 1.00 70.38 258 GLY B N 1
ATOM 4821 C CA . GLY B 2 283 ? 44.054 38.758 -33.554 1.00 68.86 258 GLY B CA 1
ATOM 4822 C C . GLY B 2 283 ? 45.354 39.437 -33.180 1.00 71.01 258 GLY B C 1
ATOM 4823 O O . GLY B 2 283 ? 46.258 39.503 -34.022 1.00 76.14 258 GLY B O 1
ATOM 4824 N N . TYR B 2 284 ? 45.480 39.952 -31.960 1.00 68.32 259 TYR B N 1
ATOM 4825 C CA . TYR B 2 284 ? 46.743 40.516 -31.502 1.00 69.66 259 TYR B CA 1
ATOM 4826 C C . TYR B 2 284 ? 47.709 39.405 -31.103 1.00 70.14 259 TYR B C 1
ATOM 4827 O O . TYR B 2 284 ? 47.324 38.429 -30.453 1.00 73.62 259 TYR B O 1
ATOM 4836 N N . ALA B 2 285 ? 48.971 39.562 -31.489 1.00 63.72 260 ALA B N 1
ATOM 4837 C CA . ALA B 2 285 ? 50.039 38.673 -31.061 1.00 58.81 260 ALA B CA 1
ATOM 4838 C C . ALA B 2 285 ? 51.046 39.511 -30.292 1.00 64.42 260 ALA B C 1
ATOM 4839 O O . ALA B 2 285 ? 51.522 40.531 -30.800 1.00 60.61 260 ALA B O 1
ATOM 4841 N N . TYR B 2 286 ? 51.360 39.076 -29.074 1.00 72.40 261 TYR B N 1
ATOM 4842 C CA . TYR B 2 286 ? 52.125 39.849 -28.106 1.00 74.05 261 TYR B CA 1
ATOM 4843 C C . TYR B 2 286 ? 53.467 39.184 -27.839 1.00 84.68 261 TYR B C 1
ATOM 4844 O O . TYR B 2 286 ? 53.527 37.986 -27.536 1.00 87.89 261 TYR B O 1
ATOM 4853 N N . ASN B 2 287 ? 54.531 39.971 -27.906 1.00 86.25 262 ASN B N 1
ATOM 4854 C CA . ASN B 2 287 ? 55.868 39.539 -27.515 1.00 89.01 262 ASN B CA 1
ATOM 4855 C C . ASN B 2 287 ? 56.112 40.058 -26.099 1.00 84.52 262 ASN B C 1
ATOM 4856 O O . ASN B 2 287 ? 56.252 41.267 -25.897 1.00 83.69 262 ASN B O 1
ATOM 4861 N N . TRP B 2 288 ? 56.130 39.164 -25.109 1.00 82.85 263 TRP B N 1
ATOM 4862 C CA . TRP B 2 288 ? 56.242 39.630 -23.731 1.00 84.61 263 TRP B CA 1
ATOM 4863 C C . TRP B 2 288 ? 56.988 38.617 -22.871 1.00 85.67 263 TRP B C 1
ATOM 4864 O O . TRP B 2 288 ? 57.510 37.610 -23.356 1.00 77.65 263 TRP B O 1
ATOM 4875 N N . GLY B 2 289 ? 57.041 38.923 -21.578 1.00 92.46 264 GLY B N 1
ATOM 4876 C CA . GLY B 2 289 ? 57.765 38.117 -20.617 1.00 95.61 264 GLY B CA 1
ATOM 4877 C C . GLY B 2 289 ? 57.791 38.808 -19.265 1.00 97.82 264 GLY B C 1
ATOM 4878 O O . GLY B 2 289 ? 57.106 39.812 -19.044 1.00 97.50 264 GLY B O 1
ATOM 4879 N N . TYR B 2 290 ? 58.603 38.254 -18.367 1.00 96.38 265 TYR B N 1
ATOM 4880 C CA . TYR B 2 290 ? 58.746 38.770 -17.014 1.00 91.90 265 TYR B CA 1
ATOM 4881 C C . TYR B 2 290 ? 60.066 39.523 -16.862 1.00 92.80 265 TYR B C 1
ATOM 4882 O O . TYR B 2 290 ? 61.072 39.181 -17.490 1.00 95.57 265 TYR B O 1
ATOM 4891 N N . ASN B 2 291 ? 60.051 40.560 -16.015 1.00 90.90 266 ASN B N 1
ATOM 4892 C CA . ASN B 2 291 ? 61.219 41.416 -15.810 1.00 93.47 266 ASN B CA 1
ATOM 4893 C C . ASN B 2 291 ? 62.200 40.791 -14.820 1.00 95.71 266 ASN B C 1
ATOM 4894 O O . ASN B 2 291 ? 62.252 39.564 -14.684 1.00 98.12 266 ASN B O 1
ATOM 4899 N N . ALA B 2 292 ? 62.980 41.626 -14.125 1.00 93.76 267 ALA B N 1
ATOM 4900 C CA . ALA B 2 292 ? 63.928 41.116 -13.134 1.00 97.66 267 ALA B CA 1
ATOM 4901 C C . ALA B 2 292 ? 63.235 40.740 -11.819 1.00 97.45 267 ALA B C 1
ATOM 4902 O O . ALA B 2 292 ? 63.614 39.752 -11.171 1.00 85.82 267 ALA B O 1
ATOM 4904 N N . ASP B 2 293 ? 62.224 41.516 -11.411 1.00 99.50 268 ASP B N 1
ATOM 4905 C CA . ASP B 2 293 ? 61.438 41.242 -10.212 1.00 95.18 268 ASP B CA 1
ATOM 4906 C C . ASP B 2 293 ? 60.275 40.290 -10.472 1.00 90.25 268 ASP B C 1
ATOM 4907 O O . ASP B 2 293 ? 59.425 40.116 -9.592 1.00 86.59 268 ASP B O 1
ATOM 4912 N N . GLY B 2 294 ? 60.210 39.689 -11.657 1.00 90.37 269 GLY B N 1
ATOM 4913 C CA . GLY B 2 294 ? 59.133 38.771 -12.004 1.00 92.20 269 GLY B CA 1
ATOM 4914 C C . GLY B 2 294 ? 57.793 39.417 -12.295 1.00 97.85 269 GLY B C 1
ATOM 4915 O O . GLY B 2 294 ? 56.756 38.907 -11.850 1.00 100.37 269 GLY B O 1
ATOM 4916 N N . ASN B 2 295 ? 57.778 40.515 -13.051 1.00 98.72 270 ASN B N 1
ATOM 4917 C CA . ASN B 2 295 ? 56.540 41.233 -13.319 1.00 92.56 270 ASN B CA 1
ATOM 4918 C C . ASN B 2 295 ? 56.335 41.438 -14.816 1.00 93.04 270 ASN B C 1
ATOM 4919 O O . ASN B 2 295 ? 57.245 41.937 -15.508 1.00 95.42 270 ASN B O 1
ATOM 4924 N N . PRO B 2 296 ? 55.155 41.062 -15.353 1.00 87.51 271 PRO B N 1
ATOM 4925 C CA . PRO B 2 296 ? 54.856 41.264 -16.777 1.00 78.93 271 PRO B CA 1
ATOM 4926 C C . PRO B 2 296 ? 55.253 42.616 -17.343 1.00 77.71 271 PRO B C 1
ATOM 4927 O O . PRO B 2 296 ? 54.919 43.675 -16.792 1.00 72.66 271 PRO B O 1
ATOM 4931 N N . VAL B 2 297 ? 55.973 42.552 -18.465 1.00 80.94 272 VAL B N 1
ATOM 4932 C CA . VAL B 2 297 ? 56.377 43.701 -19.268 1.00 77.62 272 VAL B CA 1
ATOM 4933 C C . VAL B 2 297 ? 56.122 43.348 -20.724 1.00 79.18 272 VAL B C 1
ATOM 4934 O O . VAL B 2 297 ? 56.482 42.253 -21.180 1.00 83.54 272 VAL B O 1
ATOM 4938 N N . LEU B 2 298 ? 55.480 44.253 -21.451 1.00 74.56 273 LEU B N 1
ATOM 4939 C CA . LEU B 2 298 ? 55.182 43.989 -22.854 1.00 77.03 273 LEU B CA 1
ATOM 4940 C C . LEU B 2 298 ? 56.310 44.505 -23.744 1.00 86.92 273 LEU B C 1
ATOM 4941 O O . LEU B 2 298 ? 56.612 45.706 -23.734 1.00 84.31 273 LEU B O 1
ATOM 4946 N N . TYR B 2 299 ? 56.924 43.593 -24.504 1.00 89.97 274 TYR B N 1
ATOM 4947 C CA . TYR B 2 299 ? 58.062 43.883 -25.370 1.00 84.38 274 TYR B CA 1
ATOM 4948 C C . TYR B 2 299 ? 57.634 44.388 -26.740 1.00 85.36 274 TYR B C 1
ATOM 4949 O O . TYR B 2 299 ? 58.269 45.293 -27.282 1.00 89.29 274 TYR B O 1
ATOM 4958 N N . GLY B 2 300 ? 56.574 43.823 -27.312 1.00 85.72 275 GLY B N 1
ATOM 4959 C CA . GLY B 2 300 ? 56.102 44.249 -28.618 1.00 83.92 275 GLY B CA 1
ATOM 4960 C C . GLY B 2 300 ? 54.795 43.567 -28.951 1.00 81.45 275 GLY B C 1
ATOM 4961 O O . GLY B 2 300 ? 54.370 42.622 -28.280 1.00 83.53 275 GLY B O 1
ATOM 4962 N N . MET B 2 301 ? 54.152 44.062 -30.003 1.00 77.97 276 MET B N 1
ATOM 4963 C CA . MET B 2 301 ? 52.930 43.417 -30.447 1.00 81.07 276 MET B CA 1
ATOM 4964 C C . MET B 2 301 ? 52.760 43.612 -31.949 1.00 82.82 276 MET B C 1
ATOM 4965 O O . MET B 2 301 ? 53.164 44.633 -32.517 1.00 87.54 276 MET B O 1
ATOM 4970 N N . THR B 2 302 ? 52.203 42.587 -32.590 1.00 79.54 277 THR B N 1
ATOM 4971 C CA . THR B 2 302 ? 51.912 42.605 -34.012 1.00 75.58 277 THR B CA 1
ATOM 4972 C C . THR B 2 302 ? 50.425 42.414 -34.232 1.00 77.73 277 THR B C 1
ATOM 4973 O O . THR B 2 302 ? 49.692 41.924 -33.370 1.00 80.98 277 THR B O 1
ATOM 4977 N N . LEU B 2 303 ? 50.003 42.796 -35.425 1.00 76.38 278 LEU B N 1
ATOM 4978 C CA . LEU B 2 303 ? 48.617 42.666 -35.820 1.00 76.72 278 LEU B CA 1
ATOM 4979 C C . LEU B 2 303 ? 48.586 42.235 -37.281 1.00 85.51 278 LEU B C 1
ATOM 4980 O O . LEU B 2 303 ? 49.412 42.686 -38.079 1.00 84.51 278 LEU B O 1
ATOM 4985 N N . SER B 2 304 ? 47.644 41.353 -37.614 1.00 92.05 279 SER B N 1
ATOM 4986 C CA . SER B 2 304 ? 47.360 40.927 -38.971 1.00 91.88 279 SER B CA 1
ATOM 4987 C C . SER B 2 304 ? 47.224 42.138 -39.880 1.00 82.76 279 SER B C 1
ATOM 4988 O O . SER B 2 304 ? 46.952 43.250 -39.410 1.00 85.80 279 SER B O 1
ATOM 4991 N N . LYS B 2 305 ? 47.343 41.945 -41.190 1.00 67.85 280 LYS B N 1
ATOM 4992 C CA . LYS B 2 305 ? 46.943 43.034 -42.069 1.00 68.90 280 LYS B CA 1
ATOM 4993 C C . LYS B 2 305 ? 45.426 43.147 -42.103 1.00 67.73 280 LYS B C 1
ATOM 4994 O O . LYS B 2 305 ? 44.881 44.252 -42.199 1.00 65.82 280 LYS B O 1
ATOM 5000 N N . TYR B 2 306 ? 44.730 42.014 -42.024 1.00 69.44 281 TYR B N 1
ATOM 5001 C CA . TYR B 2 306 ? 43.276 41.967 -42.053 1.00 68.93 281 TYR B CA 1
ATOM 5002 C C . TYR B 2 306 ? 42.758 41.388 -40.743 1.00 68.34 281 TYR B C 1
ATOM 5003 O O . TYR B 2 306 ? 43.415 40.555 -40.117 1.00 71.15 281 TYR B O 1
ATOM 5012 N N . LEU B 2 307 ? 41.565 41.817 -40.338 1.00 62.36 282 LEU B N 1
ATOM 5013 C CA . LEU B 2 307 ? 40.979 41.301 -39.110 1.00 59.85 282 LEU B CA 1
ATOM 5014 C C . LEU B 2 307 ? 40.445 39.879 -39.254 1.00 62.51 282 LEU B C 1
ATOM 5015 O O . LEU B 2 307 ? 40.368 39.155 -38.257 1.00 68.44 282 LEU B O 1
ATOM 5020 N N . ASP B 2 308 ? 40.068 39.450 -40.453 1.00 67.64 283 ASP B N 1
ATOM 5021 C CA . ASP B 2 308 ? 39.458 38.137 -40.631 1.00 70.14 283 ASP B CA 1
ATOM 5022 C C . ASP B 2 308 ? 40.285 37.267 -41.569 1.00 74.34 283 ASP B C 1
ATOM 5023 O O . ASP B 2 308 ? 41.018 37.767 -42.427 1.00 69.04 283 ASP B O 1
ATOM 5028 N N . SER B 2 309 ? 40.158 35.946 -41.393 1.00 84.24 284 SER B N 1
ATOM 5029 C CA . SER B 2 309 ? 40.959 35.025 -42.193 1.00 87.63 284 SER B CA 1
ATOM 5030 C C . SER B 2 309 ? 40.671 35.192 -43.679 1.00 85.17 284 SER B C 1
ATOM 5031 O O . SER B 2 309 ? 41.553 34.945 -44.510 1.00 87.08 284 SER B O 1
ATOM 5034 N N . LYS B 2 310 ? 39.468 35.644 -44.033 1.00 80.75 285 LYS B N 1
ATOM 5035 C CA . LYS B 2 310 ? 39.096 35.814 -45.435 1.00 79.69 285 LYS B CA 1
ATOM 5036 C C . LYS B 2 310 ? 39.523 37.156 -46.014 1.00 76.75 285 LYS B C 1
ATOM 5037 O O . LYS B 2 310 ? 39.283 37.403 -47.197 1.00 72.34 285 LYS B O 1
ATOM 5043 N N . ASN B 2 311 ? 40.127 38.032 -45.210 1.00 81.31 286 ASN B N 1
ATOM 5044 C CA . ASN B 2 311 ? 40.818 39.226 -45.710 1.00 79.71 286 ASN B CA 1
ATOM 5045 C C . ASN B 2 311 ? 39.868 40.215 -46.395 1.00 73.68 286 ASN B C 1
ATOM 5046 O O . ASN B 2 311 ? 40.230 40.875 -47.369 1.00 68.37 286 ASN B O 1
ATOM 5051 N N . THR B 2 312 ? 38.648 40.345 -45.869 1.00 72.30 287 THR B N 1
ATOM 5052 C CA . THR B 2 312 ? 37.725 41.362 -46.359 1.00 71.35 287 THR B CA 1
ATOM 5053 C C . THR B 2 312 ? 37.744 42.643 -45.536 1.00 75.65 287 THR B C 1
ATOM 5054 O O . THR B 2 312 ? 37.222 43.664 -45.999 1.00 72.06 287 THR B O 1
ATOM 5058 N N . MET B 2 313 ? 38.322 42.613 -44.339 1.00 73.46 288 MET B N 1
ATOM 5059 C CA . MET B 2 313 ? 38.310 43.754 -43.425 1.00 61.53 288 MET B CA 1
ATOM 5060 C C . MET B 2 313 ? 39.728 44.037 -42.944 1.00 65.73 288 MET B C 1
ATOM 5061 O O . MET B 2 313 ? 40.281 43.238 -42.162 1.00 68.57 288 MET B O 1
ATOM 5066 N N . PRO B 2 314 ? 40.358 45.126 -43.385 1.00 72.10 289 PRO B N 1
ATOM 5067 C CA . PRO B 2 314 ? 41.741 45.407 -42.973 1.00 71.06 289 PRO B CA 1
ATOM 5068 C C . PRO B 2 314 ? 41.829 46.056 -41.602 1.00 67.89 289 PRO B C 1
ATOM 5069 O O . PRO B 2 314 ? 40.944 46.802 -41.179 1.00 60.66 289 PRO B O 1
ATOM 5073 N N . VAL B 2 315 ? 42.933 45.765 -40.910 1.00 69.29 290 VAL B N 1
ATOM 5074 C CA . VAL B 2 315 ? 43.162 46.349 -39.592 1.00 70.86 290 VAL B CA 1
ATOM 5075 C C . VAL B 2 315 ? 43.395 47.847 -39.745 1.00 66.86 290 VAL B C 1
ATOM 5076 O O . VAL B 2 315 ? 44.099 48.295 -40.659 1.00 68.71 290 VAL B O 1
ATOM 5080 N N . ALA B 2 316 ? 42.798 48.635 -38.857 1.00 63.01 291 ALA B N 1
ATOM 5081 C CA . ALA B 2 316 ? 42.808 50.085 -38.994 1.00 65.68 291 ALA B CA 1
ATOM 5082 C C . ALA B 2 316 ? 43.254 50.743 -37.690 1.00 66.29 291 ALA B C 1
ATOM 5083 O O . ALA B 2 316 ? 43.381 50.090 -36.650 1.00 68.96 291 ALA B O 1
ATOM 5085 N N . ASP B 2 317 ? 43.517 52.053 -37.767 1.00 60.91 292 ASP B N 1
ATOM 5086 C CA . ASP B 2 317 ? 43.633 52.927 -36.594 1.00 61.58 292 ASP B CA 1
ATOM 5087 C C . ASP B 2 317 ? 42.687 54.116 -36.779 1.00 65.93 292 ASP B C 1
ATOM 5088 O O . ASP B 2 317 ? 43.080 55.282 -36.740 1.00 68.10 292 ASP B O 1
ATOM 5093 N N . THR B 2 318 ? 41.414 53.806 -37.002 1.00 61.73 293 THR B N 1
ATOM 5094 C CA . THR B 2 318 ? 40.434 54.840 -37.291 1.00 58.37 293 THR B CA 1
ATOM 5095 C C . THR B 2 318 ? 40.227 55.717 -36.070 1.00 63.51 293 THR B C 1
ATOM 5096 O O . TH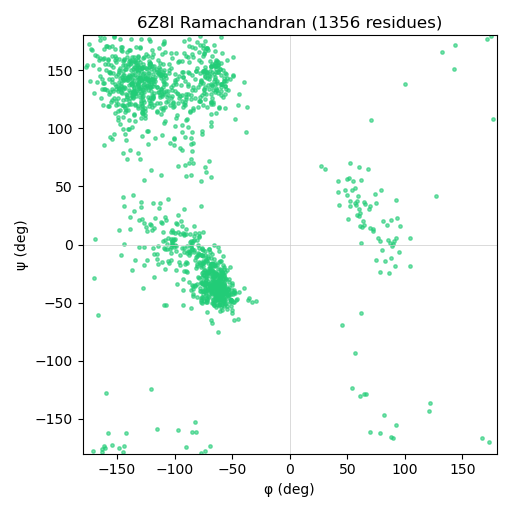R B 2 318 ? 40.054 55.209 -34.959 1.00 67.90 293 THR B O 1
ATOM 5100 N N . ASP B 2 319 ? 40.233 57.033 -36.272 1.00 61.89 294 ASP B N 1
ATOM 5101 C CA . ASP B 2 319 ? 39.702 57.957 -35.271 1.00 58.58 294 ASP B CA 1
ATOM 5102 C C . ASP B 2 319 ? 38.254 58.212 -35.662 1.00 57.20 294 ASP B C 1
ATOM 5103 O O . ASP B 2 319 ? 37.970 58.970 -36.590 1.00 59.16 294 ASP B O 1
ATOM 5108 N N . TRP B 2 320 ? 37.333 57.567 -34.950 1.00 53.83 295 TRP B N 1
ATOM 5109 C CA . TRP B 2 320 ? 35.935 57.620 -35.352 1.00 51.83 295 TRP B CA 1
ATOM 5110 C C . TRP B 2 320 ? 35.306 58.970 -35.069 1.00 52.05 295 TRP B C 1
ATOM 5111 O O . TRP B 2 320 ? 34.415 59.396 -35.811 1.00 57.61 295 TRP B O 1
ATOM 5122 N N . PHE B 2 321 ? 35.720 59.643 -33.997 1.00 56.31 296 PHE B N 1
ATOM 5123 C CA . PHE B 2 321 ? 35.111 60.931 -33.692 1.00 61.31 296 PHE B CA 1
ATOM 5124 C C . PHE B 2 321 ? 35.419 61.954 -34.781 1.00 62.04 296 PHE B C 1
ATOM 5125 O O . PHE B 2 321 ? 34.517 62.662 -35.237 1.00 56.27 296 PHE B O 1
ATOM 5133 N N . ASP B 2 322 ? 36.680 62.030 -35.225 1.00 67.96 297 ASP B N 1
ATOM 5134 C CA . ASP B 2 322 ? 37.035 62.912 -36.335 1.00 71.30 297 ASP B CA 1
ATOM 5135 C C . ASP B 2 322 ? 36.337 62.506 -37.632 1.00 63.84 297 ASP B C 1
ATOM 5136 O O . ASP B 2 322 ? 36.100 63.350 -38.505 1.00 70.04 297 ASP B O 1
ATOM 5141 N N . GLU B 2 323 ? 35.976 61.234 -37.767 1.00 52.91 298 GLU B N 1
ATOM 5142 C CA . GLU B 2 323 ? 35.387 60.748 -39.008 1.00 57.53 298 GLU B CA 1
ATOM 5143 C C . GLU B 2 323 ? 33.930 61.173 -39.180 1.00 53.83 298 GLU B C 1
ATOM 5144 O O . GLU B 2 323 ? 33.498 61.410 -40.309 1.00 53.18 298 GLU B O 1
ATOM 5150 N N . ILE B 2 324 ? 33.153 61.281 -38.101 1.00 53.97 299 ILE B N 1
ATOM 5151 C CA . ILE B 2 324 ? 31.737 61.610 -38.239 1.00 49.15 299 ILE B CA 1
ATOM 5152 C C . ILE B 2 324 ? 31.442 63.057 -37.921 1.00 59.09 299 ILE B C 1
ATOM 5153 O O . ILE B 2 324 ? 30.273 63.455 -37.965 1.00 63.13 299 ILE B O 1
ATOM 5158 N N . THR B 2 325 ? 32.460 63.866 -37.622 1.00 63.38 300 THR B N 1
ATOM 5159 C CA . THR B 2 325 ? 32.274 65.280 -37.340 1.00 67.48 300 THR B CA 1
ATOM 5160 C C . THR B 2 325 ? 33.043 66.114 -38.351 1.00 75.85 300 THR B C 1
ATOM 5161 O O . THR B 2 325 ? 33.944 65.625 -39.043 1.00 81.27 300 THR B O 1
ATOM 5165 N N . ARG B 2 326 ? 32.682 67.395 -38.395 1.00 68.90 301 ARG B N 1
ATOM 5166 C CA . ARG B 2 326 ? 33.211 68.344 -39.363 1.00 62.51 301 ARG B CA 1
ATOM 5167 C C . ARG B 2 326 ? 32.943 69.742 -38.817 1.00 63.21 301 ARG B C 1
ATOM 5168 O O . ARG B 2 326 ? 32.316 69.908 -37.765 1.00 57.86 301 ARG B O 1
ATOM 5176 N N . THR B 2 327 ? 33.401 70.755 -39.543 1.00 61.72 302 THR B N 1
ATOM 5177 C CA . THR B 2 327 ? 33.074 72.116 -39.144 1.00 65.17 302 THR B CA 1
ATOM 5178 C C . THR B 2 327 ? 31.630 72.393 -39.510 1.00 67.58 302 THR B C 1
ATOM 5179 O O . THR B 2 327 ? 31.253 72.285 -40.678 1.00 69.61 302 THR B O 1
ATOM 5183 N N . GLY B 2 328 ? 30.815 72.713 -38.511 1.00 68.15 303 GLY B N 1
ATOM 5184 C CA . GLY B 2 328 ? 29.498 73.238 -38.796 1.00 67.13 303 GLY B CA 1
ATOM 5185 C C . GLY B 2 328 ? 29.613 74.669 -39.280 1.00 66.23 303 GLY B C 1
ATOM 5186 O O . GLY B 2 328 ? 30.493 75.418 -38.854 1.00 67.03 303 GLY B O 1
ATOM 5187 N N . VAL B 2 329 ? 28.745 75.043 -40.217 1.00 62.78 304 VAL B N 1
ATOM 5188 C CA . VAL B 2 329 ? 28.640 76.433 -40.641 1.00 67.24 304 VAL B CA 1
ATOM 5189 C C . VAL B 2 329 ? 27.166 76.845 -40.615 1.00 69.41 304 VAL B C 1
ATOM 5190 O O . VAL B 2 329 ? 26.291 76.093 -41.064 1.00 65.96 304 VAL B O 1
ATOM 5194 N N . ILE B 2 330 ? 26.900 78.020 -40.035 1.00 66.34 305 ILE B N 1
ATOM 5195 C CA . ILE B 2 330 ? 25.567 78.594 -39.894 1.00 66.94 305 ILE B CA 1
ATOM 5196 C C . ILE B 2 330 ? 25.542 79.898 -40.675 1.00 69.28 305 ILE B C 1
ATOM 5197 O O . ILE B 2 330 ? 26.533 80.637 -40.692 1.00 75.95 305 ILE B O 1
ATOM 5202 N N . GLN B 2 331 ? 24.416 80.190 -41.317 1.00 63.52 306 GLN B N 1
ATOM 5203 C CA . GLN B 2 331 ? 24.260 81.478 -41.977 1.00 57.26 306 GLN B CA 1
ATOM 5204 C C . GLN B 2 331 ? 22.832 81.977 -41.795 1.00 62.69 306 GLN B C 1
ATOM 5205 O O . GLN B 2 331 ? 21.881 81.244 -42.082 1.00 61.11 306 GLN B O 1
ATOM 5211 N N . GLN B 2 332 ? 22.685 83.213 -41.292 1.00 65.44 307 GLN B N 1
ATOM 5212 C CA . GLN B 2 332 ? 21.383 83.842 -41.101 1.00 65.82 307 GLN B CA 1
ATOM 5213 C C . GLN B 2 332 ? 21.333 85.168 -41.837 1.00 70.68 307 GLN B C 1
ATOM 5214 O O . GLN B 2 332 ? 22.328 85.897 -41.892 1.00 75.28 307 GLN B O 1
ATOM 5220 N N . TYR B 2 333 ? 20.156 85.472 -42.376 1.00 67.39 308 TYR B N 1
ATOM 5221 C CA . TYR B 2 333 ? 19.857 86.733 -43.040 1.00 63.04 308 TYR B CA 1
ATOM 5222 C C . TYR B 2 333 ? 18.440 87.116 -42.663 1.00 59.80 308 TYR B C 1
ATOM 5223 O O . TYR B 2 333 ? 17.523 86.300 -42.785 1.00 49.39 308 TYR B O 1
ATOM 5232 N N . ASN B 2 334 ? 18.260 88.345 -42.194 1.00 69.64 309 ASN B N 1
ATOM 5233 C CA . ASN B 2 334 ? 16.946 88.828 -41.802 1.00 70.21 309 ASN B CA 1
ATOM 5234 C C . ASN B 2 334 ? 16.763 90.228 -42.354 1.00 76.94 309 ASN B C 1
ATOM 5235 O O . ASN B 2 334 ? 17.629 91.090 -42.171 1.00 84.67 309 ASN B O 1
ATOM 5240 N N . LEU B 2 335 ? 15.641 90.451 -43.029 1.00 72.78 310 LEU B N 1
ATOM 5241 C CA . LEU B 2 335 ? 15.316 91.759 -43.576 1.00 69.48 310 LEU B CA 1
ATOM 5242 C C . LEU B 2 335 ? 13.938 92.181 -43.091 1.00 72.53 310 LEU B C 1
ATOM 5243 O O . LEU B 2 335 ? 12.950 91.483 -43.329 1.00 77.30 310 LEU B O 1
ATOM 5248 N N . SER B 2 336 ? 13.870 93.335 -42.437 1.00 72.48 311 SER B N 1
ATOM 5249 C CA . SER B 2 336 ? 12.653 93.811 -41.802 1.00 71.34 311 SER B CA 1
ATOM 5250 C C . SER B 2 336 ? 12.301 95.208 -42.315 1.00 79.66 311 SER B C 1
ATOM 5251 O O . SER B 2 336 ? 13.175 95.983 -42.719 1.00 82.57 311 SER B O 1
ATOM 5254 N N . VAL B 2 337 ? 11.009 95.526 -42.308 1.00 73.93 312 VAL B N 1
ATOM 5255 C CA . VAL B 2 337 ? 10.551 96.871 -42.643 1.00 69.35 312 VAL B CA 1
ATOM 5256 C C . VAL B 2 337 ? 9.292 97.176 -41.845 1.00 83.04 312 VAL B C 1
ATOM 5257 O O . VAL B 2 337 ? 8.429 96.312 -41.667 1.00 91.66 312 VAL B O 1
ATOM 5261 N N . SER B 2 338 ? 9.198 98.414 -41.354 1.00 85.24 313 SER B N 1
ATOM 5262 C CA . SER B 2 338 ? 8.076 98.874 -40.545 1.00 85.47 313 SER B CA 1
ATOM 5263 C C . SER B 2 338 ? 7.618 100.243 -41.024 1.00 88.07 313 SER B C 1
ATOM 5264 O O . SER B 2 338 ? 8.411 101.042 -41.529 1.00 86.73 313 SER B O 1
ATOM 5267 N N . ASN B 2 339 ? 6.326 100.505 -40.862 1.00 87.78 314 ASN B N 1
ATOM 5268 C CA . ASN B 2 339 ? 5.718 101.727 -41.358 1.00 96.32 314 ASN B CA 1
ATOM 5269 C C . ASN B 2 339 ? 4.823 102.315 -40.278 1.00 105.68 314 ASN B C 1
ATOM 5270 O O . ASN B 2 339 ? 3.868 101.663 -39.841 1.00 104.20 314 ASN B O 1
ATOM 5275 N N . GLY B 2 340 ? 5.129 103.548 -39.864 1.00 109.65 315 GLY B N 1
ATOM 5276 C CA . GLY B 2 340 ? 4.364 104.263 -38.858 1.00 108.33 315 GLY B CA 1
ATOM 5277 C C . GLY B 2 340 ? 3.539 105.388 -39.447 1.00 102.76 315 GLY B C 1
ATOM 5278 O O . GLY B 2 340 ? 4.067 106.287 -40.111 1.00 102.42 315 GLY B O 1
ATOM 5279 N N . SER B 2 341 ? 2.232 105.344 -39.222 1.00 93.72 316 SER B N 1
ATOM 5280 C CA . SER B 2 341 ? 1.330 106.300 -39.837 1.00 88.82 316 SER B CA 1
ATOM 5281 C C . SER B 2 341 ? 0.306 106.727 -38.806 1.00 83.93 316 SER B C 1
ATOM 5282 O O . SER B 2 341 ? 0.023 106.002 -37.850 1.00 73.80 316 SER B O 1
ATOM 5285 N N . GLU B 2 342 ? -0.248 107.922 -39.020 1.00 96.91 317 GLU B N 1
ATOM 5286 C CA . GLU B 2 342 ? -1.164 108.509 -38.049 1.00 99.68 317 GLU B CA 1
ATOM 5287 C C . GLU B 2 342 ? -2.221 107.497 -37.618 1.00 92.08 317 GLU B C 1
ATOM 5288 O O . GLU B 2 342 ? -2.397 107.241 -36.424 1.00 88.32 317 GLU B O 1
ATOM 5294 N N . LYS B 2 343 ? -2.864 106.841 -38.582 1.00 88.07 318 LYS B N 1
ATOM 5295 C CA . LYS B 2 343 ? -4.044 106.033 -38.313 1.00 84.51 318 LYS B CA 1
ATOM 5296 C C . LYS B 2 343 ? -3.767 104.534 -38.297 1.00 82.80 318 LYS B C 1
ATOM 5297 O O . LYS B 2 343 ? -4.716 103.747 -38.268 1.00 80.23 318 LYS B O 1
ATOM 5303 N N . GLY B 2 344 ? -2.507 104.116 -38.295 1.00 83.26 319 GLY B N 1
ATOM 5304 C CA . GLY B 2 344 ? -2.201 102.700 -38.205 1.00 71.52 319 GLY B CA 1
ATOM 5305 C C . GLY B 2 344 ? -0.727 102.450 -38.440 1.00 71.93 319 GLY B C 1
ATOM 5306 O O . GLY B 2 344 ? 0.047 103.372 -38.728 1.00 84.06 319 GLY B O 1
ATOM 5307 N N . SER B 2 345 ? -0.352 101.176 -38.315 1.00 62.51 320 SER B N 1
ATOM 5308 C CA . SER B 2 345 ? 1.033 100.742 -38.475 1.00 70.68 320 SER B CA 1
ATOM 5309 C C . SER B 2 345 ? 1.062 99.320 -39.059 1.00 73.64 320 SER B C 1
ATOM 5310 O O . SER B 2 345 ? 0.082 98.568 -38.981 1.00 67.89 320 SER B O 1
ATOM 5313 N N . SER B 2 346 ? 2.202 98.948 -39.645 1.00 70.03 321 SER B N 1
ATOM 5314 C CA . SER B 2 346 ? 2.345 97.617 -40.219 1.00 61.59 321 SER B CA 1
ATOM 5315 C C . SER B 2 346 ? 3.819 97.236 -40.274 1.00 60.09 321 SER B C 1
ATOM 5316 O O . SER B 2 346 ? 4.686 98.089 -40.463 1.00 57.03 321 SER B O 1
ATOM 5319 N N . PHE B 2 347 ? 4.088 95.936 -40.119 1.00 59.62 322 PHE B N 1
ATOM 5320 C CA . PHE B 2 347 ? 5.448 95.427 -40.012 1.00 64.43 322 PHE B CA 1
ATOM 5321 C C . PHE B 2 347 ? 5.575 94.169 -40.868 1.00 67.62 322 PHE B C 1
ATOM 5322 O O . PHE B 2 347 ? 4.604 93.435 -41.064 1.00 66.58 322 PHE B O 1
ATOM 5330 N N . PHE B 2 348 ? 6.788 93.919 -41.364 1.00 71.09 323 PHE B N 1
ATOM 5331 C CA . PHE B 2 348 ? 7.024 92.851 -42.330 1.00 69.28 323 PHE B CA 1
ATOM 5332 C C . PHE B 2 348 ? 8.465 92.364 -42.248 1.00 70.32 323 PHE B C 1
ATOM 5333 O O . PHE B 2 348 ? 9.395 93.163 -42.397 1.00 72.61 323 PHE B O 1
ATOM 5341 N N . SER B 2 349 ? 8.653 91.056 -42.040 1.00 69.32 324 SER B N 1
ATOM 5342 C CA . SER B 2 349 ? 9.998 90.504 -41.956 1.00 68.97 324 SER B CA 1
ATOM 5343 C C . SER B 2 349 ? 10.117 89.217 -42.773 1.00 66.56 324 SER B C 1
ATOM 5344 O O . SER B 2 349 ? 9.187 88.406 -42.835 1.00 63.80 324 SER B O 1
ATOM 5347 N N . LEU B 2 350 ? 11.270 89.071 -43.426 1.00 58.33 325 LEU B N 1
ATOM 5348 C CA . LEU B 2 350 ? 11.702 87.865 -44.107 1.00 55.22 325 LEU B CA 1
ATOM 5349 C C . LEU B 2 350 ? 13.021 87.429 -43.489 1.00 61.46 325 LEU B C 1
ATOM 5350 O O . LEU B 2 350 ? 13.902 88.265 -43.256 1.00 67.88 325 LEU B O 1
ATOM 5355 N N . GLY B 2 351 ? 13.153 86.132 -43.215 1.00 59.21 326 GLY B N 1
ATOM 5356 C CA . GLY B 2 351 ? 14.380 85.594 -42.649 1.00 45.91 326 GLY B CA 1
ATOM 5357 C C . GLY B 2 351 ? 14.706 84.216 -43.197 1.00 59.08 326 GLY B C 1
ATOM 5358 O O . GLY B 2 351 ? 13.824 83.463 -43.627 1.00 44.16 326 GLY B O 1
ATOM 5359 N N . TYR B 2 352 ? 15.996 83.890 -43.170 1.00 51.21 327 TYR B N 1
ATOM 5360 C CA . TYR B 2 352 ? 16.526 82.617 -43.613 1.00 58.76 327 TYR B CA 1
ATOM 5361 C C . TYR B 2 352 ? 17.628 82.211 -42.647 1.00 60.59 327 TYR B C 1
ATOM 5362 O O . TYR B 2 352 ? 18.360 83.072 -42.143 1.00 59.17 327 TYR B O 1
ATOM 5371 N N . TYR B 2 353 ? 17.735 80.903 -42.386 1.00 51.48 328 TYR B N 1
ATOM 5372 C CA . TYR B 2 353 ? 18.697 80.377 -41.415 1.00 58.10 328 TYR B CA 1
ATOM 5373 C C . TYR B 2 353 ? 19.071 78.975 -41.860 1.00 61.32 328 TYR B C 1
ATOM 5374 O O . TYR B 2 353 ? 18.197 78.110 -41.936 1.00 62.03 328 TYR B O 1
ATOM 5383 N N . LYS B 2 354 ? 20.353 78.747 -42.136 1.00 65.96 329 LYS B N 1
ATOM 5384 C CA . LYS B 2 354 ? 20.828 77.467 -42.653 1.00 75.97 329 LYS B CA 1
ATOM 5385 C C . LYS B 2 354 ? 21.981 76.965 -41.794 1.00 82.98 329 LYS B C 1
ATOM 5386 O O . LYS B 2 354 ? 23.040 77.604 -41.736 1.00 86.08 329 LYS B O 1
ATOM 5392 N N . ASN B 2 355 ? 21.776 75.816 -41.143 1.00 77.98 330 ASN B N 1
ATOM 5393 C CA . ASN B 2 355 ? 22.795 75.143 -40.347 1.00 68.79 330 ASN B CA 1
ATOM 5394 C C . ASN B 2 355 ? 23.213 73.864 -41.051 1.00 72.69 330 ASN B C 1
ATOM 5395 O O . ASN B 2 355 ? 22.400 72.953 -41.217 1.00 73.93 330 ASN B O 1
ATOM 5400 N N . LEU B 2 356 ? 24.470 73.794 -41.464 1.00 71.68 331 LEU B N 1
ATOM 5401 C CA . LEU B 2 356 ? 25.113 72.513 -41.714 1.00 62.35 331 LEU B CA 1
ATOM 5402 C C . LEU B 2 356 ? 25.752 72.094 -40.401 1.00 58.80 331 LEU B C 1
ATOM 5403 O O . LEU B 2 356 ? 26.748 72.684 -39.978 1.00 65.91 331 LEU B O 1
ATOM 5408 N N . GLY B 2 357 ? 25.169 71.096 -39.744 1.00 64.71 332 GLY B N 1
ATOM 5409 C CA . GLY B 2 357 ? 25.610 70.737 -38.413 1.00 66.61 332 GLY B CA 1
ATOM 5410 C C . GLY B 2 357 ? 27.034 70.218 -38.383 1.00 68.96 332 GLY B C 1
ATOM 5411 O O . GLY B 2 357 ? 27.594 69.764 -39.388 1.00 67.16 332 GLY B O 1
ATOM 5412 N N . VAL B 2 358 ? 27.623 70.295 -37.186 1.00 66.89 333 VAL B N 1
ATOM 5413 C CA . VAL B 2 358 ? 28.932 69.714 -36.904 1.00 65.44 333 VAL B CA 1
ATOM 5414 C C . VAL B 2 358 ? 28.972 68.203 -37.119 1.00 57.78 333 VAL B C 1
ATOM 5415 O O . VAL B 2 358 ? 30.063 67.615 -37.160 1.00 55.63 333 VAL B O 1
ATOM 5419 N N . ILE B 2 359 ? 27.812 67.559 -37.248 1.00 52.68 334 ILE B N 1
ATOM 5420 C CA . ILE B 2 359 ? 27.715 66.122 -37.465 1.00 57.28 334 ILE B CA 1
ATOM 5421 C C . ILE B 2 359 ? 27.421 65.878 -38.939 1.00 58.09 334 ILE B C 1
ATOM 5422 O O . ILE B 2 359 ? 26.480 66.462 -39.495 1.00 60.76 334 ILE B O 1
ATOM 5427 N N . LYS B 2 360 ? 28.234 65.029 -39.573 1.00 56.84 335 LYS B N 1
ATOM 5428 C CA . LYS B 2 360 ? 28.126 64.781 -41.010 1.00 54.94 335 LYS B CA 1
ATOM 5429 C C . LYS B 2 360 ? 26.738 64.276 -41.389 1.00 51.49 335 LYS B C 1
ATOM 5430 O O . LYS B 2 360 ? 26.055 63.609 -40.605 1.00 50.89 335 LYS B O 1
ATOM 5436 N N . ASP B 2 361 ? 26.334 64.600 -42.616 1.00 45.68 336 ASP B N 1
ATOM 5437 C CA . ASP B 2 361 ? 25.058 64.168 -43.185 1.00 46.52 336 ASP B CA 1
ATOM 5438 C C . ASP B 2 361 ? 23.875 64.659 -42.358 1.00 48.30 336 ASP B C 1
ATOM 5439 O O . ASP B 2 361 ? 22.837 63.998 -42.305 1.00 46.21 336 ASP B O 1
ATOM 5444 N N . THR B 2 362 ? 24.034 65.823 -41.712 1.00 54.53 337 THR B N 1
ATOM 5445 C CA . THR B 2 362 ? 22.958 66.563 -41.062 1.00 57.01 337 THR B CA 1
ATOM 5446 C C . THR B 2 362 ? 22.929 68.010 -41.557 1.00 69.17 337 THR B C 1
ATOM 5447 O O . THR B 2 362 ? 23.945 68.568 -41.988 1.00 73.83 337 THR B O 1
ATOM 5451 N N . ASP B 2 363 ? 21.753 68.626 -41.462 1.00 64.33 338 ASP B N 1
ATOM 5452 C CA . ASP B 2 363 ? 21.544 69.994 -41.919 1.00 58.30 338 ASP B CA 1
ATOM 5453 C C . ASP B 2 363 ? 20.159 70.438 -41.468 1.00 63.88 338 ASP B C 1
ATOM 5454 O O . ASP B 2 363 ? 19.325 69.619 -41.070 1.00 68.03 338 ASP B O 1
ATOM 5459 N N . PHE B 2 364 ? 19.911 71.745 -41.579 1.00 67.76 339 PHE B N 1
ATOM 5460 C CA . PHE B 2 364 ? 18.719 72.370 -41.020 1.00 68.63 339 PHE B CA 1
ATOM 5461 C C . PHE B 2 364 ? 18.507 73.747 -41.659 1.00 64.63 339 PHE B C 1
ATOM 5462 O O . PHE B 2 364 ? 19.449 74.534 -41.751 1.00 68.12 339 PHE B O 1
ATOM 5470 N N . ASP B 2 365 ? 17.268 74.050 -42.064 1.00 60.38 340 ASP B N 1
ATOM 5471 C CA . ASP B 2 365 ? 16.970 75.364 -42.623 1.00 56.74 340 ASP B CA 1
ATOM 5472 C C . ASP B 2 365 ? 15.569 75.839 -42.221 1.00 60.52 340 ASP B C 1
ATOM 5473 O O . ASP B 2 365 ? 14.629 75.040 -42.112 1.00 54.96 340 ASP B O 1
ATOM 5478 N N . ARG B 2 366 ? 15.446 77.168 -42.024 1.00 59.37 341 ARG B N 1
ATOM 5479 C CA . ARG B 2 366 ? 14.219 77.829 -41.570 1.00 54.65 341 ARG B CA 1
ATOM 5480 C C . ARG B 2 366 ? 13.989 79.067 -42.436 1.00 59.59 341 ARG B C 1
ATOM 5481 O O . ARG B 2 366 ? 14.728 80.046 -42.313 1.00 68.72 341 ARG B O 1
ATOM 5489 N N . PHE B 2 367 ? 13.011 79.010 -43.347 1.00 60.97 342 PHE B N 1
ATOM 5490 C CA . PHE B 2 367 ? 12.410 80.219 -43.908 1.00 54.79 342 PHE B CA 1
ATOM 5491 C C . PHE B 2 367 ? 11.455 80.782 -42.875 1.00 61.12 342 PHE B C 1
ATOM 5492 O O . PHE B 2 367 ? 10.725 80.035 -42.210 1.00 40.68 342 PHE B O 1
ATOM 5500 N N . SER B 2 368 ? 11.409 82.106 -42.768 1.00 64.88 343 SER B N 1
ATOM 5501 C CA . SER B 2 368 ? 10.431 82.686 -41.861 1.00 62.11 343 SER B CA 1
ATOM 5502 C C . SER B 2 368 ? 9.897 83.984 -42.423 1.00 54.38 343 SER B C 1
ATOM 5503 O O . SER B 2 368 ? 10.639 84.743 -43.046 1.00 56.98 343 SER B O 1
ATOM 5506 N N . ALA B 2 369 ? 8.604 84.214 -42.217 1.00 50.26 344 ALA B N 1
ATOM 5507 C CA . ALA B 2 369 ? 7.976 85.480 -42.559 1.00 53.88 344 ALA B CA 1
ATOM 5508 C C . ALA B 2 369 ? 7.035 85.895 -41.441 1.00 63.44 344 ALA B C 1
ATOM 5509 O O . ALA B 2 369 ? 6.186 85.107 -41.011 1.00 60.45 344 ALA B O 1
ATOM 5511 N N . ARG B 2 370 ? 7.194 87.126 -40.971 1.00 66.66 345 ARG B N 1
ATOM 5512 C CA . ARG B 2 370 ? 6.321 87.708 -39.969 1.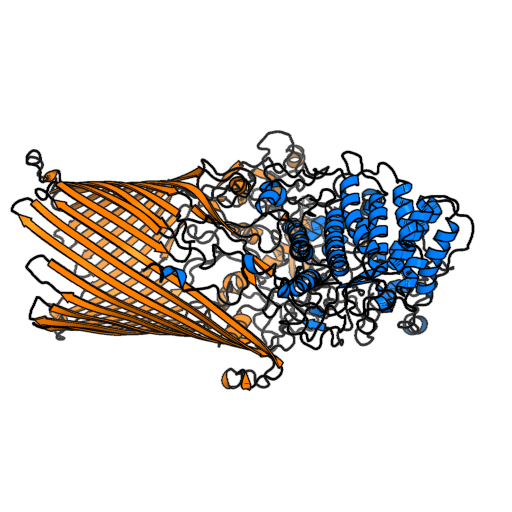00 65.08 345 ARG B CA 1
ATOM 5513 C C . ARG B 2 370 ? 5.648 88.912 -40.607 1.00 63.28 345 ARG B C 1
ATOM 5514 O O . ARG B 2 370 ? 6.290 89.656 -41.358 1.00 72.53 345 ARG B O 1
ATOM 5522 N N . MET B 2 371 ? 4.349 89.087 -40.349 1.00 52.18 346 MET B N 1
ATOM 5523 C CA . MET B 2 371 ? 3.653 90.287 -40.822 1.00 59.35 346 MET B CA 1
ATOM 5524 C C . MET B 2 371 ? 2.557 90.662 -39.832 1.00 66.90 346 MET B C 1
ATOM 5525 O O . MET B 2 371 ? 1.610 89.889 -39.649 1.00 63.63 346 MET B O 1
ATOM 5530 N N . ASN B 2 372 ? 2.703 91.842 -39.190 1.00 73.25 347 ASN B N 1
ATOM 5531 C CA . ASN B 2 372 ? 1.793 92.369 -38.170 1.00 63.12 347 ASN B CA 1
ATOM 5532 C C . ASN B 2 372 ? 1.240 93.725 -38.601 1.00 62.74 347 ASN B C 1
ATOM 5533 O O . ASN B 2 372 ? 1.866 94.440 -39.389 1.00 65.80 347 ASN B O 1
ATOM 5538 N N . SER B 2 373 ? 0.071 94.099 -38.067 1.00 65.10 348 SER B N 1
ATOM 5539 C CA . SER B 2 373 ? -0.490 95.427 -38.352 1.00 69.19 348 SER B CA 1
ATOM 5540 C C . SER B 2 373 ? -1.603 95.793 -37.366 1.00 72.38 348 SER B C 1
ATOM 5541 O O . SER B 2 373 ? -2.198 94.923 -36.718 1.00 70.53 348 SER B O 1
ATOM 5544 N N . ASP B 2 374 ? -1.891 97.105 -37.289 1.00 70.39 349 ASP B N 1
ATOM 5545 C CA . ASP B 2 374 ? -2.929 97.672 -36.425 1.00 71.42 349 ASP B CA 1
ATOM 5546 C C . ASP B 2 374 ? -3.658 98.799 -37.160 1.00 66.02 349 ASP B C 1
ATOM 5547 O O . ASP B 2 374 ? -3.105 99.435 -38.059 1.00 60.56 349 ASP B O 1
ATOM 5552 N N . TYR B 2 375 ? -4.910 99.045 -36.771 1.00 65.34 350 TYR B N 1
ATOM 5553 C CA . TYR B 2 375 ? -5.772 100.002 -37.462 1.00 63.27 350 TYR B CA 1
ATOM 5554 C C . TYR B 2 375 ? -6.586 100.784 -36.448 1.00 76.91 350 TYR B C 1
ATOM 5555 O O . TYR B 2 375 ? -7.453 100.214 -35.780 1.00 84.85 350 TYR B O 1
ATOM 5564 N N . LYS B 2 376 ? -6.350 102.092 -36.375 1.00 85.71 351 LYS B N 1
ATOM 5565 C CA . LYS B 2 376 ? -7.091 102.953 -35.452 1.00 87.85 351 LYS B CA 1
ATOM 5566 C C . LYS B 2 376 ? -8.393 103.393 -36.111 1.00 87.12 351 LYS B C 1
ATOM 5567 O O . LYS B 2 376 ? -8.444 104.387 -36.826 1.00 91.34 351 LYS B O 1
ATOM 5573 N N . LEU B 2 377 ? -9.455 102.628 -35.880 1.00 81.95 352 LEU B N 1
ATOM 5574 C CA . LEU B 2 377 ? -10.800 103.120 -36.121 1.00 88.67 352 LEU B CA 1
ATOM 5575 C C . LEU B 2 377 ? -11.198 104.083 -34.999 1.00 105.16 352 LEU B C 1
ATOM 5576 O O . LEU B 2 377 ? -10.490 104.218 -33.996 1.00 115.04 352 LEU B O 1
ATOM 5581 N N . ILE B 2 378 ? -12.351 104.743 -35.177 1.00 106.57 353 ILE B N 1
ATOM 5582 C CA . ILE B 2 378 ? -12.961 105.650 -34.200 1.00 108.46 353 ILE B CA 1
ATOM 5583 C C . ILE B 2 378 ? -11.872 106.314 -33.374 1.00 116.61 353 ILE B C 1
ATOM 5584 O O . ILE B 2 378 ? -11.795 106.119 -32.156 1.00 116.99 353 ILE B O 1
ATOM 5589 N N . ASP B 2 379 ? -11.048 107.121 -34.044 1.00 124.22 354 ASP B N 1
ATOM 5590 C CA . ASP B 2 379 ? -9.668 107.400 -33.660 1.00 127.52 354 ASP B CA 1
ATOM 5591 C C . ASP B 2 379 ? -9.450 107.529 -32.160 1.00 123.98 354 ASP B C 1
ATOM 5592 O O . ASP B 2 379 ? -9.723 108.574 -31.561 1.00 123.08 354 ASP B O 1
ATOM 5597 N N . ASP B 2 380 ? -9.008 106.419 -31.565 1.00 119.51 355 ASP B N 1
ATOM 5598 C CA . ASP B 2 380 ? -8.483 106.301 -30.207 1.00 116.77 355 ASP B CA 1
ATOM 5599 C C . ASP B 2 380 ? -9.555 105.929 -29.189 1.00 108.66 355 ASP B C 1
ATOM 5600 O O . ASP B 2 380 ? -9.405 106.199 -27.992 1.00 112.56 355 ASP B O 1
ATOM 5605 N N . ILE B 2 381 ? -10.641 105.315 -29.657 1.00 95.99 356 ILE B N 1
ATOM 5606 C CA . ILE B 2 381 ? -11.530 104.563 -28.775 1.00 83.86 356 ILE B CA 1
ATOM 5607 C C . ILE B 2 381 ? -11.786 103.134 -29.254 1.00 81.43 356 ILE B C 1
ATOM 5608 O O . ILE B 2 381 ? -12.223 102.285 -28.449 1.00 84.25 356 ILE B O 1
ATOM 5613 N N . LEU B 2 382 ? -11.518 102.787 -30.518 1.00 77.26 357 LEU B N 1
ATOM 5614 C CA . LEU B 2 382 ? -11.738 101.431 -31.032 1.00 73.66 357 LEU B CA 1
ATOM 5615 C C . LEU B 2 382 ? -10.629 101.047 -32.005 1.00 69.25 357 LEU B C 1
ATOM 5616 O O . LEU B 2 382 ? -10.531 101.604 -33.104 1.00 59.41 357 LEU B O 1
ATOM 5621 N N . THR B 2 383 ? -9.847 100.038 -31.629 1.00 67.73 358 THR B N 1
ATOM 5622 C CA . THR B 2 383 ? -8.631 99.668 -32.341 1.00 80.68 358 THR B CA 1
ATOM 5623 C C . THR B 2 383 ? -8.652 98.179 -32.691 1.00 90.80 358 THR B C 1
ATOM 5624 O O . THR B 2 383 ? -9.042 97.349 -31.861 1.00 94.75 358 THR B O 1
ATOM 5628 N N . ILE B 2 384 ? -8.238 97.848 -33.928 1.00 87.68 359 ILE B N 1
ATOM 5629 C CA . ILE B 2 384 ? -8.187 96.473 -34.438 1.00 81.31 359 ILE B CA 1
ATOM 5630 C C . ILE B 2 384 ? -6.764 96.159 -34.887 1.00 74.24 359 ILE B C 1
ATOM 5631 O O . ILE B 2 384 ? -6.088 97.015 -35.470 1.00 78.93 359 ILE B O 1
ATOM 5636 N N . GLY B 2 385 ? -6.313 94.928 -34.628 1.00 61.20 360 GLY B N 1
ATOM 5637 C CA . GLY B 2 385 ? -4.941 94.562 -34.906 1.00 59.79 360 GLY B CA 1
ATOM 5638 C C . GLY B 2 385 ? -4.752 93.082 -35.180 1.00 63.39 360 GLY B C 1
ATOM 5639 O O . GLY B 2 385 ? -5.692 92.286 -35.141 1.00 60.53 360 GLY B O 1
ATOM 5640 N N . GLN B 2 386 ? -3.498 92.720 -35.444 1.00 65.29 361 GLN B N 1
ATOM 5641 C CA . GLN B 2 386 ? -3.159 91.373 -35.870 1.00 57.53 361 GLN B CA 1
ATOM 5642 C C . GLN B 2 386 ? -1.649 91.187 -35.798 1.00 59.87 361 GLN B C 1
ATOM 5643 O O . GLN B 2 386 ? -0.885 92.095 -36.136 1.00 62.24 361 GLN B O 1
ATOM 5649 N N . HIS B 2 387 ? -1.229 90.018 -35.340 1.00 63.25 362 HIS B N 1
ATOM 5650 C CA . HIS B 2 387 ? 0.121 89.537 -35.567 1.00 64.13 362 HIS B CA 1
ATOM 5651 C C . HIS B 2 387 ? 0.016 88.191 -36.257 1.00 61.70 362 HIS B C 1
ATOM 5652 O O . HIS B 2 387 ? -0.947 87.451 -36.047 1.00 66.69 362 HIS B O 1
ATOM 5659 N N . PHE B 2 388 ? 0.987 87.905 -37.116 1.00 57.61 363 PHE B N 1
ATOM 5660 C CA . PHE B 2 388 ? 1.028 86.632 -37.806 1.00 56.14 363 PHE B CA 1
ATOM 5661 C C . PHE B 2 388 ? 2.464 86.329 -38.175 1.00 58.08 363 PHE B C 1
ATOM 5662 O O . PHE B 2 388 ? 3.222 87.218 -38.575 1.00 60.68 363 PHE B O 1
ATOM 5670 N N . THR B 2 389 ? 2.831 85.067 -38.031 1.00 59.58 364 THR B N 1
ATOM 5671 C CA . THR B 2 389 ? 4.119 84.618 -38.512 1.00 66.34 364 THR B CA 1
ATOM 5672 C C . THR B 2 389 ? 3.947 83.231 -39.104 1.00 65.29 364 THR B C 1
ATOM 5673 O O . THR B 2 389 ? 2.955 82.540 -38.860 1.00 66.39 364 THR B O 1
ATOM 5677 N N . LEU B 2 390 ? 4.928 82.855 -39.912 1.00 61.40 365 LEU B N 1
ATOM 5678 C CA . LEU B 2 390 ? 4.852 81.710 -40.804 1.00 51.29 365 LEU B CA 1
ATOM 5679 C C . LEU B 2 390 ? 6.262 81.192 -40.971 1.00 52.40 365 LEU B C 1
ATOM 5680 O O . LEU B 2 390 ? 7.146 81.951 -41.377 1.00 55.68 365 LEU B O 1
ATOM 5685 N N . ASN B 2 391 ? 6.466 79.916 -40.653 1.00 55.53 366 ASN B N 1
ATOM 5686 C CA . ASN B 2 391 ? 7.783 79.299 -40.701 1.00 63.01 366 ASN B CA 1
ATOM 5687 C C . ASN B 2 391 ? 7.707 78.003 -41.491 1.00 58.40 366 ASN B C 1
ATOM 5688 O O . ASN B 2 391 ? 6.779 77.212 -41.300 1.00 52.04 366 ASN B O 1
ATOM 5693 N N . ARG B 2 392 ? 8.678 77.783 -42.372 1.00 55.12 367 ARG B N 1
ATOM 5694 C CA . ARG B 2 392 ? 8.899 76.478 -42.972 1.00 51.37 367 ARG B CA 1
ATOM 5695 C C . ARG B 2 392 ? 10.290 76.001 -42.599 1.00 56.99 367 ARG B C 1
ATOM 5696 O O . ARG B 2 392 ? 11.272 76.724 -42.796 1.00 62.60 367 ARG B O 1
ATOM 5704 N N . THR B 2 393 ? 10.365 74.786 -42.065 1.00 54.91 368 THR B N 1
ATOM 5705 C CA . THR B 2 393 ? 11.597 74.203 -41.562 1.00 56.58 368 THR B CA 1
ATOM 5706 C C . THR B 2 393 ? 11.802 72.810 -42.151 1.00 53.99 368 THR B C 1
ATOM 5707 O O . THR B 2 393 ? 10.846 72.039 -42.311 1.00 52.13 368 THR B O 1
ATOM 5711 N N . SER B 2 394 ? 13.050 72.481 -42.468 1.00 48.42 369 SER B N 1
ATOM 5712 C CA . SER B 2 394 ? 13.342 71.154 -42.979 1.00 53.20 369 SER B CA 1
ATOM 5713 C C . SER B 2 394 ? 14.739 70.755 -42.514 1.00 54.00 369 SER B C 1
ATOM 5714 O O . SER B 2 394 ? 15.632 71.608 -42.416 1.00 48.23 369 SER B O 1
ATOM 5717 N N . GLU B 2 395 ? 14.907 69.463 -42.186 1.00 44.46 370 GLU B N 1
ATOM 5718 C CA . GLU B 2 395 ? 16.057 69.023 -41.399 1.00 44.97 370 GLU B CA 1
ATOM 5719 C C . GLU B 2 395 ? 16.251 67.517 -41.506 1.00 44.23 370 GLU B C 1
ATOM 5720 O O . GLU B 2 395 ? 15.285 66.749 -41.525 1.00 45.07 370 GLU B O 1
ATOM 5726 N N . VAL B 2 396 ? 17.511 67.111 -41.549 1.00 34.73 371 VAL B N 1
ATOM 5727 C CA . VAL B 2 396 ? 17.899 65.731 -41.306 1.00 51.69 371 VAL B CA 1
ATOM 5728 C C . VAL B 2 396 ? 18.593 65.719 -39.950 1.00 52.40 371 VAL B C 1
ATOM 5729 O O . VAL B 2 396 ? 19.726 66.202 -39.815 1.00 56.24 371 VAL B O 1
ATOM 5733 N N . GLN B 2 397 ? 17.895 65.194 -38.942 1.00 60.25 372 GLN B N 1
ATOM 5734 C CA . GLN B 2 397 ? 18.438 65.038 -37.597 1.00 58.72 372 GLN B CA 1
ATOM 5735 C C . GLN B 2 397 ? 19.469 63.915 -37.568 1.00 62.27 372 GLN B C 1
ATOM 5736 O O . GLN B 2 397 ? 19.365 62.925 -38.297 1.00 72.84 372 GLN B O 1
ATOM 5742 N N . ALA B 2 398 ? 20.461 64.061 -36.697 1.00 60.67 373 ALA B N 1
ATOM 5743 C CA . ALA B 2 398 ? 21.367 62.961 -36.436 1.00 53.73 373 ALA B CA 1
ATOM 5744 C C . ALA B 2 398 ? 20.647 61.846 -35.678 1.00 52.55 373 ALA B C 1
ATOM 5745 O O . ALA B 2 398 ? 19.604 62.058 -35.056 1.00 49.93 373 ALA B O 1
ATOM 5747 N N . PRO B 2 399 ? 21.156 60.632 -35.748 1.00 58.23 374 PRO B N 1
ATOM 5748 C CA . PRO B 2 399 ? 20.576 59.565 -34.929 1.00 52.28 374 PRO B CA 1
ATOM 5749 C C . PRO B 2 399 ? 20.995 59.728 -33.480 1.00 55.48 374 PRO B C 1
ATOM 5750 O O . PRO B 2 399 ? 22.067 60.256 -33.170 1.00 58.97 374 PRO B O 1
ATOM 5754 N N . GLY B 2 400 ? 20.117 59.290 -32.586 1.00 57.10 375 GLY B N 1
ATOM 5755 C CA . GLY B 2 400 ? 20.412 59.411 -31.170 1.00 56.94 375 GLY B CA 1
ATOM 5756 C C . GLY B 2 400 ? 21.686 58.671 -30.794 1.00 52.22 375 GLY B C 1
ATOM 5757 O O . GLY B 2 400 ? 21.950 57.559 -31.262 1.00 50.40 375 GLY B O 1
ATOM 5758 N N . GLY B 2 401 ? 22.489 59.313 -29.949 1.00 47.15 376 GLY B N 1
ATOM 5759 C CA . GLY B 2 401 ? 23.709 58.711 -29.444 1.00 46.32 376 GLY B CA 1
ATOM 5760 C C . GLY B 2 401 ? 24.723 58.363 -30.508 1.00 54.70 376 GLY B C 1
ATOM 5761 O O . GLY B 2 401 ? 25.530 57.443 -30.316 1.00 55.23 376 GLY B O 1
ATOM 5762 N N . ILE B 2 402 ? 24.704 59.077 -31.632 1.00 57.65 377 ILE B N 1
ATOM 5763 C CA . ILE B 2 402 ? 25.665 58.809 -32.695 1.00 61.65 377 ILE B CA 1
ATOM 5764 C C . ILE B 2 402 ? 27.090 59.067 -32.210 1.00 62.33 377 ILE B C 1
ATOM 5765 O O . ILE B 2 402 ? 28.018 58.321 -32.540 1.00 67.31 377 ILE B O 1
ATOM 5770 N N . ILE B 2 403 ? 27.294 60.118 -31.422 1.00 60.28 378 ILE B N 1
ATOM 5771 C CA . ILE B 2 403 ? 28.653 60.446 -31.010 1.00 60.19 378 ILE B CA 1
ATOM 5772 C C . ILE B 2 403 ? 29.204 59.362 -30.099 1.00 66.88 378 ILE B C 1
ATOM 5773 O O . ILE B 2 403 ? 30.313 58.852 -30.311 1.00 62.77 378 ILE B O 1
ATOM 5778 N N . GLU B 2 404 ? 28.434 59.005 -29.064 1.00 72.89 379 GLU B N 1
ATOM 5779 C CA . GLU B 2 404 ? 28.907 58.048 -28.074 1.00 68.67 379 GLU B CA 1
ATOM 5780 C C . GLU B 2 404 ? 29.225 56.714 -28.722 1.00 62.80 379 GLU B C 1
ATOM 5781 O O . GLU B 2 404 ? 30.237 56.084 -28.393 1.00 67.68 379 GLU B O 1
ATOM 5787 N N . THR B 2 405 ? 28.408 56.289 -29.689 1.00 57.49 380 THR B N 1
ATOM 5788 C CA . THR B 2 405 ? 28.701 55.019 -30.339 1.00 54.80 380 THR B CA 1
ATOM 5789 C C . THR B 2 405 ? 29.977 55.082 -31.171 1.00 57.15 380 THR B C 1
ATOM 5790 O O . THR B 2 405 ? 30.626 54.050 -31.367 1.00 61.00 380 THR B O 1
ATOM 5794 N N . ALA B 2 406 ? 30.374 56.272 -31.619 1.00 55.95 381 ALA B N 1
ATOM 5795 C CA . ALA B 2 406 ? 31.660 56.455 -32.288 1.00 55.25 381 ALA B CA 1
ATOM 5796 C C . ALA B 2 406 ? 32.837 56.393 -31.322 1.00 61.97 381 ALA B C 1
ATOM 5797 O O . ALA B 2 406 ? 33.936 55.980 -31.715 1.00 58.33 381 ALA B O 1
ATOM 5799 N N . LEU B 2 407 ? 32.647 56.837 -30.079 1.00 66.01 382 LEU B N 1
ATOM 5800 C CA . LEU B 2 407 ? 33.660 56.617 -29.057 1.00 60.48 382 LEU B CA 1
ATOM 5801 C C . LEU B 2 407 ? 33.661 55.176 -28.558 1.00 59.92 382 LEU B C 1
ATOM 5802 O O . LEU B 2 407 ? 34.650 54.750 -27.955 1.00 67.85 382 LEU B O 1
ATOM 5807 N N . ASP B 2 408 ? 32.597 54.411 -28.827 1.00 53.40 383 ASP B N 1
ATOM 5808 C CA . ASP B 2 408 ? 32.486 53.044 -28.324 1.00 60.15 383 ASP B CA 1
ATOM 5809 C C . ASP B 2 408 ? 33.136 52.016 -29.243 1.00 57.14 383 ASP B C 1
ATOM 5810 O O . ASP B 2 408 ? 33.693 51.024 -28.756 1.00 50.36 383 ASP B O 1
ATOM 5815 N N . ILE B 2 409 ? 33.127 52.251 -30.545 1.00 60.53 384 ILE B N 1
ATOM 5816 C CA . ILE B 2 409 ? 33.572 51.238 -31.505 1.00 63.82 384 ILE B CA 1
ATOM 5817 C C . ILE B 2 409 ? 35.096 51.276 -31.604 1.00 59.27 384 ILE B C 1
ATOM 5818 O O . ILE B 2 409 ? 35.671 52.363 -31.723 1.00 55.27 384 ILE B O 1
ATOM 5823 N N . PRO B 2 410 ? 35.778 50.133 -31.556 1.00 61.10 385 PRO B N 1
ATOM 5824 C CA . PRO B 2 410 ? 37.241 50.155 -31.473 1.00 61.00 385 PRO B CA 1
ATOM 5825 C C . PRO B 2 410 ? 37.894 50.673 -32.740 1.00 54.72 385 PRO B C 1
ATOM 5826 O O . PRO B 2 410 ? 37.361 50.559 -33.845 1.00 50.82 385 PRO B O 1
ATOM 5830 N N . SER B 2 411 ? 39.092 51.215 -32.555 1.00 50.18 386 SER B N 1
ATOM 5831 C CA . SER B 2 411 ? 39.834 51.838 -33.640 1.00 53.60 386 SER B CA 1
ATOM 5832 C C . SER B 2 411 ? 40.380 50.838 -34.656 1.00 53.61 386 SER B C 1
ATOM 5833 O O . SER B 2 411 ? 40.860 51.255 -35.715 1.00 51.80 386 SER B O 1
ATOM 5836 N N . ALA B 2 412 ? 40.342 49.537 -34.358 1.00 61.24 387 ALA B N 1
ATOM 5837 C CA . ALA B 2 412 ? 40.889 48.546 -35.287 1.00 63.67 387 ALA B CA 1
ATOM 5838 C C . ALA B 2 412 ? 39.971 48.325 -36.490 1.00 59.95 387 ALA B C 1
ATOM 5839 O O . ALA B 2 412 ? 40.438 47.931 -37.567 1.00 52.82 387 ALA B O 1
ATOM 5841 N N . ILE B 2 413 ? 38.679 48.575 -36.321 1.00 55.83 388 ILE B N 1
ATOM 5842 C CA . ILE B 2 413 ? 37.700 48.419 -37.400 1.00 57.79 388 ILE B CA 1
ATOM 5843 C C . ILE B 2 413 ? 37.857 49.569 -38.392 1.00 69.53 388 ILE B C 1
ATOM 5844 O O . ILE B 2 413 ? 37.885 50.742 -37.979 1.00 69.70 388 ILE B O 1
ATOM 5849 N N . PRO B 2 414 ? 37.956 49.299 -39.694 1.00 72.29 389 PRO B N 1
ATOM 5850 C CA . PRO B 2 414 ? 38.150 50.371 -40.677 1.00 65.89 389 PRO B CA 1
ATOM 5851 C C . PRO B 2 414 ? 36.840 51.023 -41.099 1.00 64.91 389 PRO B C 1
ATOM 5852 O O . PRO B 2 414 ? 35.750 50.469 -40.947 1.00 62.27 389 PRO B O 1
ATOM 5856 N N . VAL B 2 415 ? 36.967 52.220 -41.668 1.00 65.17 390 VAL B N 1
ATOM 5857 C CA . VAL B 2 415 ? 35.786 52.884 -42.211 1.00 64.43 390 VAL B CA 1
ATOM 5858 C C . VAL B 2 415 ? 35.322 52.198 -43.489 1.00 61.63 390 VAL B C 1
ATOM 5859 O O . VAL B 2 415 ? 34.118 52.124 -43.769 1.00 59.03 390 VAL B O 1
ATOM 5863 N N . TYR B 2 416 ? 36.265 51.704 -44.291 1.00 63.22 391 TYR B N 1
ATOM 5864 C CA . TYR B 2 416 ? 35.963 51.049 -45.558 1.00 64.05 391 TYR B CA 1
ATOM 5865 C C . TYR B 2 416 ? 36.539 49.638 -45.591 1.00 56.50 391 TYR B C 1
ATOM 5866 O O . TYR B 2 416 ? 37.665 49.399 -45.135 1.00 45.04 391 TYR B O 1
ATOM 5875 N N . ALA B 2 417 ? 35.771 48.712 -46.158 1.00 61.90 392 ALA B N 1
ATOM 5876 C CA . ALA B 2 417 ? 36.206 47.327 -46.333 1.00 63.14 392 ALA B CA 1
ATOM 5877 C C . ALA B 2 417 ? 37.325 47.250 -47.382 1.00 73.93 392 ALA B C 1
ATOM 5878 O O . ALA B 2 417 ? 37.838 48.267 -47.860 1.00 79.26 392 ALA B O 1
ATOM 5880 N N . SER B 2 418 ? 37.734 46.029 -47.748 1.00 72.99 393 SER B N 1
ATOM 5881 C CA . SER B 2 418 ? 38.830 45.892 -48.706 1.00 68.14 393 SER B CA 1
ATOM 5882 C C . SER B 2 418 ? 38.441 46.445 -50.068 1.00 67.28 393 SER B C 1
ATOM 5883 O O . SER B 2 418 ? 39.237 47.141 -50.708 1.00 71.15 393 SER B O 1
ATOM 5886 N N . ASP B 2 419 ? 37.229 46.142 -50.532 1.00 64.03 394 ASP B N 1
ATOM 5887 C CA . ASP B 2 419 ? 36.630 46.897 -51.629 1.00 63.77 394 ASP B CA 1
ATOM 5888 C C . ASP B 2 419 ? 36.028 48.178 -51.064 1.00 72.30 394 ASP B C 1
ATOM 5889 O O . ASP B 2 419 ? 36.370 48.585 -49.953 1.00 80.23 394 ASP B O 1
ATOM 5894 N N . GLY B 2 420 ? 35.125 48.829 -51.779 1.00 69.31 395 GLY B N 1
ATOM 5895 C CA . GLY B 2 420 ? 34.698 50.118 -51.262 1.00 64.62 395 GLY B CA 1
ATOM 5896 C C . GLY B 2 420 ? 33.511 50.079 -50.330 1.00 53.47 395 GLY B C 1
ATOM 5897 O O . GLY B 2 420 ? 32.905 51.116 -50.060 1.00 58.71 395 GLY B O 1
ATOM 5898 N N . SER B 2 421 ? 33.140 48.904 -49.848 1.00 53.08 396 SER B N 1
ATOM 5899 C CA . SER B 2 421 ? 31.927 48.838 -49.052 1.00 54.48 396 SER B CA 1
ATOM 5900 C C . SER B 2 421 ? 32.195 49.347 -47.637 1.00 55.82 396 SER B C 1
ATOM 5901 O O . SER B 2 421 ? 33.338 49.609 -47.230 1.00 45.75 396 SER B O 1
ATOM 5904 N N . TRP B 2 422 ? 31.115 49.497 -46.881 1.00 59.61 397 TRP B N 1
ATOM 5905 C CA . TRP B 2 422 ? 31.248 50.013 -45.529 1.00 51.77 397 TRP B CA 1
ATOM 5906 C C . TRP B 2 422 ? 31.919 48.973 -44.642 1.00 56.27 397 TRP B C 1
ATOM 5907 O O . TRP B 2 422 ? 31.554 47.790 -44.665 1.00 61.86 397 TRP B O 1
ATOM 5918 N N . GLY B 2 423 ? 32.902 49.410 -43.864 1.00 51.99 398 GLY B N 1
ATOM 5919 C CA . GLY B 2 423 ? 33.542 48.524 -42.916 1.00 58.12 398 GLY B CA 1
ATOM 5920 C C . GLY B 2 423 ? 32.649 48.178 -41.731 1.00 60.80 398 GLY B C 1
ATOM 5921 O O . GLY B 2 423 ? 31.582 48.756 -41.501 1.00 66.49 398 GLY B O 1
ATOM 5922 N N . GLY B 2 424 ? 33.110 47.200 -40.958 1.00 57.02 399 GLY B N 1
ATOM 5923 C CA . GLY B 2 424 ? 32.383 46.741 -39.799 1.00 58.34 399 GLY B CA 1
ATOM 5924 C C . GLY B 2 424 ? 33.213 45.791 -38.964 1.00 57.99 399 GLY B C 1
ATOM 5925 O O . GLY B 2 424 ? 34.382 45.527 -39.255 1.00 62.44 399 GLY B O 1
ATOM 5926 N N . PRO B 2 425 ? 32.622 45.261 -37.900 1.00 50.06 400 PRO B N 1
ATOM 5927 C CA . PRO B 2 425 ? 33.329 44.270 -37.086 1.00 49.27 400 PRO B CA 1
ATOM 5928 C C . PRO B 2 425 ? 33.242 42.871 -37.685 1.00 52.66 400 PRO B C 1
ATOM 5929 O O . PRO B 2 425 ? 32.210 42.469 -38.230 1.00 51.46 400 PRO B O 1
ATOM 5933 N N . VAL B 2 426 ? 34.337 42.119 -37.571 1.00 56.44 401 VAL B N 1
ATOM 5934 C CA . VAL B 2 426 ? 34.299 40.683 -37.822 1.00 63.06 401 VAL B CA 1
ATOM 5935 C C . VAL B 2 426 ? 34.592 39.957 -36.516 1.00 57.22 401 VAL B C 1
ATOM 5936 O O . VAL B 2 426 ? 35.165 40.519 -35.578 1.00 60.14 401 VAL B O 1
ATOM 5940 N N . GLY B 2 427 ? 34.170 38.696 -36.463 1.00 51.60 402 GLY B N 1
ATOM 5941 C CA . GLY B 2 427 ? 34.552 37.817 -35.367 1.00 48.48 402 GLY B CA 1
ATOM 5942 C C . GLY B 2 427 ? 34.023 38.266 -34.017 1.00 58.31 402 GLY B C 1
ATOM 5943 O O . GLY B 2 427 ? 32.830 38.537 -33.841 1.00 62.24 402 GLY B O 1
ATOM 5944 N N . GLY B 2 428 ? 34.935 38.345 -33.043 1.00 61.27 403 GLY B N 1
ATOM 5945 C CA . GLY B 2 428 ? 34.605 38.709 -31.683 1.00 57.12 403 GLY B CA 1
ATOM 5946 C C . GLY B 2 428 ? 34.420 40.185 -31.436 1.00 58.72 403 GLY B C 1
ATOM 5947 O O . GLY B 2 428 ? 33.961 40.547 -30.352 1.00 63.02 403 GLY B O 1
ATOM 5948 N N . TRP B 2 429 ? 34.740 41.043 -32.414 1.00 56.15 404 TRP B N 1
ATOM 5949 C CA . TRP B 2 429 ? 34.635 42.487 -32.227 1.00 53.27 404 TRP B CA 1
ATOM 5950 C C . TRP B 2 429 ? 33.193 42.878 -31.895 1.00 55.07 404 TRP B C 1
ATOM 5951 O O . TRP B 2 429 ? 32.253 42.146 -32.216 1.00 60.07 404 TRP B O 1
ATOM 5962 N N . PRO B 2 430 ? 33.000 44.019 -31.229 1.00 51.58 405 PRO B N 1
ATOM 5963 C CA . PRO B 2 430 ? 31.679 44.338 -30.680 1.00 47.58 405 PRO B CA 1
ATOM 5964 C C . PRO B 2 430 ? 30.599 44.348 -31.744 1.00 46.90 405 PRO B C 1
ATOM 5965 O O . PRO B 2 430 ? 30.808 44.813 -32.864 1.00 55.88 405 PRO B O 1
ATOM 5969 N N . ASP B 2 431 ? 29.434 43.831 -31.369 1.00 43.75 406 ASP B N 1
ATOM 5970 C CA . ASP B 2 431 ? 28.217 43.877 -32.169 1.00 45.82 406 ASP B CA 1
ATOM 5971 C C . ASP B 2 431 ? 27.683 45.304 -32.284 1.00 50.78 406 ASP B C 1
ATOM 5972 O O . ASP B 2 431 ? 26.546 45.578 -31.889 1.00 53.41 406 ASP B O 1
ATOM 5977 N N . ARG B 2 432 ? 28.497 46.217 -32.817 1.00 58.88 407 ARG B N 1
ATOM 5978 C CA . ARG B 2 432 ? 28.137 47.623 -33.006 1.00 56.65 407 ARG B CA 1
ATOM 5979 C C . ARG B 2 432 ? 28.412 48.018 -34.447 1.00 59.37 407 ARG B C 1
ATOM 5980 O O . ARG B 2 432 ? 29.495 47.738 -34.976 1.00 61.67 407 ARG B O 1
ATOM 5988 N N . ARG B 2 433 ? 27.454 48.698 -35.066 1.00 60.39 408 ARG B N 1
ATOM 5989 C CA . ARG B 2 433 ? 27.591 48.988 -36.480 1.00 61.97 408 ARG B CA 1
ATOM 5990 C C . ARG B 2 433 ? 28.476 50.211 -36.707 1.00 65.35 408 ARG B C 1
ATOM 5991 O O . ARG B 2 433 ? 28.812 50.955 -35.785 1.00 71.11 408 ARG B O 1
ATOM 5999 N N . ASN B 2 434 ? 28.842 50.408 -37.965 1.00 64.93 409 ASN B N 1
ATOM 6000 C CA . ASN B 2 434 ? 29.711 51.480 -38.430 1.00 61.40 409 ASN B CA 1
ATOM 6001 C C . ASN B 2 434 ? 29.032 52.842 -38.313 1.00 60.42 409 ASN B C 1
ATOM 6002 O O . ASN B 2 434 ? 28.089 53.118 -39.069 1.00 62.29 409 ASN B O 1
ATOM 6007 N N . PRO B 2 435 ? 29.503 53.732 -37.432 1.00 52.44 410 PRO B N 1
ATOM 6008 C CA . PRO B 2 435 ? 28.768 54.987 -37.193 1.00 54.38 410 PRO B CA 1
ATOM 6009 C C . PRO B 2 435 ? 28.682 55.872 -38.422 1.00 57.68 410 PRO B C 1
ATOM 6010 O O . PRO B 2 435 ? 27.646 56.516 -38.653 1.00 50.45 410 PRO B O 1
ATOM 6014 N N . ARG B 2 436 ? 29.752 55.922 -39.222 1.00 59.81 411 ARG B N 1
ATOM 6015 C CA . ARG B 2 436 ? 29.687 56.636 -40.493 1.00 51.18 411 ARG B CA 1
ATOM 6016 C C . ARG B 2 436 ? 28.634 56.024 -41.407 1.00 47.17 411 ARG B C 1
ATOM 6017 O O . ARG B 2 436 ? 27.800 56.736 -41.977 1.00 53.63 411 ARG B O 1
ATOM 6025 N N . ALA B 2 437 ? 28.635 54.694 -41.524 1.00 44.51 412 ALA B N 1
ATOM 6026 C CA . ALA B 2 437 ? 27.638 54.033 -42.357 1.00 47.17 412 ALA B CA 1
ATOM 6027 C C . ALA B 2 437 ? 26.226 54.310 -41.853 1.00 45.39 412 ALA B C 1
ATOM 6028 O O . ALA B 2 437 ? 25.305 54.483 -42.659 1.00 50.71 412 ALA B O 1
ATOM 6030 N N . VAL B 2 438 ? 26.035 54.382 -40.526 1.00 47.13 413 VAL B N 1
ATOM 6031 C CA . VAL B 2 438 ? 24.712 54.718 -39.987 1.00 45.84 413 VAL B CA 1
ATOM 6032 C C . VAL B 2 438 ? 24.284 56.103 -40.453 1.00 44.53 413 VAL B C 1
ATOM 6033 O O . VAL B 2 438 ? 23.123 56.308 -40.831 1.00 50.76 413 VAL B O 1
ATOM 6037 N N . LEU B 2 439 ? 25.213 57.070 -40.468 1.00 38.77 414 LEU B N 1
ATOM 6038 C CA . LEU B 2 439 ? 24.839 58.422 -40.894 1.00 45.32 414 LEU B CA 1
ATOM 6039 C C . LEU B 2 439 ? 24.407 58.422 -42.352 1.00 49.21 414 LEU B C 1
ATOM 6040 O O . LEU B 2 439 ? 23.350 58.958 -42.697 1.00 57.85 414 LEU B O 1
ATOM 6045 N N . GLU B 2 440 ? 25.202 57.790 -43.218 1.00 39.88 415 GLU B N 1
ATOM 6046 C CA . GLU B 2 440 ? 24.855 57.707 -44.631 1.00 48.56 415 GLU B CA 1
ATOM 6047 C C . GLU B 2 440 ? 23.473 57.079 -44.837 1.00 49.90 415 GLU B C 1
ATOM 6048 O O . GLU B 2 440 ? 22.698 57.537 -45.691 1.00 48.12 415 GLU B O 1
ATOM 6054 N N . TYR B 2 441 ? 23.140 56.039 -44.057 1.00 35.47 416 TYR B N 1
ATOM 6055 C CA . TYR B 2 441 ? 21.826 55.424 -44.185 1.00 41.59 416 TYR B CA 1
ATOM 6056 C C . TYR B 2 441 ? 20.728 56.336 -43.656 1.00 45.72 416 TYR B C 1
ATOM 6057 O O . TYR B 2 441 ? 19.567 56.221 -44.067 1.00 53.40 416 TYR B O 1
ATOM 6066 N N . ASN B 2 442 ? 21.076 57.237 -42.746 1.00 45.25 417 ASN B N 1
ATOM 6067 C CA . ASN B 2 442 ? 20.168 58.237 -42.205 1.00 47.44 417 ASN B CA 1
ATOM 6068 C C . ASN B 2 442 ? 20.014 59.468 -43.108 1.00 50.29 417 ASN B C 1
ATOM 6069 O O . ASN B 2 442 ? 19.062 60.237 -42.930 1.00 54.90 417 ASN B O 1
ATOM 6074 N N . LYS B 2 443 ? 20.885 59.646 -44.106 1.00 47.46 418 LYS B N 1
ATOM 6075 C CA . LYS B 2 443 ? 21.048 60.958 -44.724 1.00 51.95 418 LYS B CA 1
ATOM 6076 C C . LYS B 2 443 ? 19.807 61.455 -45.461 1.00 48.96 418 LYS B C 1
ATOM 6077 O O . LYS B 2 443 ? 19.710 62.660 -45.724 1.00 47.36 418 LYS B O 1
ATOM 6083 N N . ASP B 2 444 ? 18.861 60.581 -45.794 1.00 49.25 419 ASP B N 1
ATOM 6084 C CA . ASP B 2 444 ? 17.668 60.970 -46.542 1.00 45.48 419 ASP B CA 1
ATOM 6085 C C . ASP B 2 444 ? 16.432 61.111 -45.662 1.00 46.56 419 ASP B C 1
ATOM 6086 O O . ASP B 2 444 ? 15.343 61.327 -46.194 1.00 49.91 419 ASP B O 1
ATOM 6091 N N . ASN B 2 445 ? 16.552 60.932 -44.344 1.00 40.26 420 ASN B N 1
ATOM 6092 C CA . ASN B 2 445 ? 15.394 61.002 -43.448 1.00 41.51 420 ASN B CA 1
ATOM 6093 C C . ASN B 2 445 ? 15.154 62.469 -43.107 1.00 50.97 420 ASN B C 1
ATOM 6094 O O . ASN B 2 445 ? 15.658 62.991 -42.121 1.00 56.98 420 ASN B O 1
ATOM 6099 N N . ARG B 2 446 ? 14.386 63.160 -43.931 1.00 54.38 421 ARG B N 1
ATOM 6100 C CA . ARG B 2 446 ? 14.248 64.599 -43.794 1.00 58.50 421 ARG B CA 1
ATOM 6101 C C . ARG B 2 446 ? 12.796 64.941 -43.509 1.00 53.43 421 ARG B C 1
ATOM 6102 O O . ARG B 2 446 ? 11.901 64.519 -44.248 1.00 58.01 421 ARG B O 1
ATOM 6110 N N . TYR B 2 447 ? 12.560 65.683 -42.431 1.00 46.37 422 TYR B N 1
ATOM 6111 C CA . TYR B 2 447 ? 11.208 66.139 -42.155 1.00 48.06 422 TYR B CA 1
ATOM 6112 C C . TYR B 2 447 ? 11.023 67.554 -42.688 1.00 50.92 422 TYR B C 1
ATOM 6113 O O . TYR B 2 447 ? 11.986 68.292 -42.901 1.00 49.94 422 TYR B O 1
ATOM 6122 N N . THR B 2 448 ? 9.760 67.908 -42.921 1.00 45.25 423 THR B N 1
ATOM 6123 C 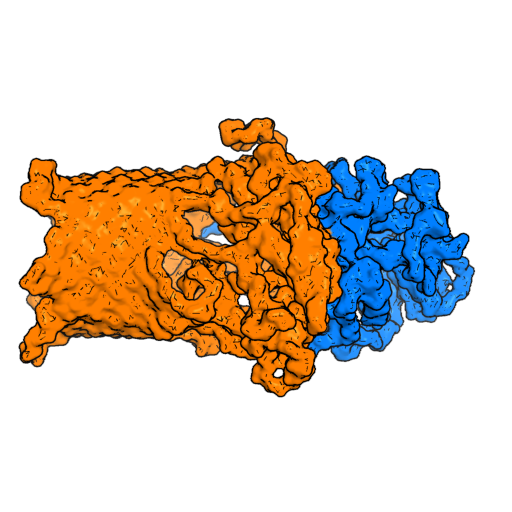CA . THR B 2 448 ? 9.354 69.223 -43.399 1.00 41.34 423 THR B CA 1
ATOM 6124 C C . THR B 2 448 ? 8.282 69.739 -42.449 1.00 45.21 423 THR B C 1
ATOM 6125 O O . THR B 2 448 ? 7.190 69.159 -42.362 1.00 42.98 423 THR B O 1
ATOM 6129 N N . TYR B 2 449 ? 8.590 70.836 -41.754 1.00 49.15 424 TYR B N 1
ATOM 6130 C CA . TYR B 2 449 ? 7.797 71.343 -40.640 1.00 51.59 424 TYR B CA 1
ATOM 6131 C C . TYR B 2 449 ? 7.283 72.729 -41.007 1.00 52.20 424 TYR B C 1
ATOM 6132 O O . TYR B 2 449 ? 8.073 73.630 -41.299 1.00 59.21 424 TYR B O 1
ATOM 6141 N N . TRP B 2 450 ? 5.961 72.879 -41.031 1.00 48.01 425 TRP B N 1
ATOM 6142 C CA . TRP B 2 450 ? 5.290 74.139 -41.321 1.00 45.80 425 TRP B CA 1
ATOM 6143 C C . TRP B 2 450 ? 4.579 74.612 -40.057 1.00 50.47 425 TRP B C 1
ATOM 6144 O O . TRP B 2 450 ? 3.772 73.869 -39.491 1.00 46.17 425 TRP B O 1
ATOM 6155 N N . ARG B 2 451 ? 4.841 75.859 -39.639 1.00 49.24 426 ARG B N 1
ATOM 6156 C CA . ARG B 2 451 ? 4.209 76.424 -38.457 1.00 47.94 426 ARG B CA 1
ATOM 6157 C C . ARG B 2 451 ? 3.726 77.845 -38.736 1.00 59.79 426 ARG B C 1
ATOM 6158 O O . ARG B 2 451 ? 4.461 78.650 -39.319 1.00 61.80 426 ARG B O 1
ATOM 6166 N N . MET B 2 452 ? 2.495 78.146 -38.300 1.00 65.12 427 MET B N 1
ATOM 6167 C CA . MET B 2 452 ? 1.891 79.470 -38.284 1.00 71.91 427 MET B CA 1
ATOM 6168 C C . MET B 2 452 ? 1.275 79.749 -36.943 1.00 69.49 427 MET B C 1
ATOM 6169 O O . MET B 2 452 ? 0.432 78.986 -36.456 1.00 69.27 427 MET B O 1
ATOM 6174 N N . PHE B 2 453 ? 1.508 80.959 -36.497 1.00 62.68 428 PHE B N 1
ATOM 6175 C CA . PHE B 2 453 ? 0.888 81.361 -35.269 1.00 62.60 428 PHE B CA 1
ATOM 6176 C C . PHE B 2 453 ? 0.739 82.865 -35.283 1.00 63.77 428 PHE B C 1
ATOM 6177 O O . PHE B 2 453 ? 1.646 83.597 -35.693 1.00 68.58 428 PHE B O 1
ATOM 6185 N N . GLY B 2 454 ? -0.446 83.301 -34.938 1.00 58.45 429 GLY B N 1
ATOM 6186 C CA . GLY B 2 454 ? -0.710 84.704 -34.830 1.00 59.38 429 GLY B CA 1
ATOM 6187 C C . GLY B 2 454 ? -1.881 84.885 -33.939 1.00 60.67 429 GLY B C 1
ATOM 6188 O O . GLY B 2 454 ? -2.269 83.981 -33.196 1.00 63.59 429 GLY B O 1
ATOM 6189 N N . ASP B 2 455 ? -2.459 86.070 -34.033 1.00 61.45 430 ASP B N 1
ATOM 6190 C CA . ASP B 2 455 ? -3.535 86.461 -33.142 1.00 61.10 430 ASP B CA 1
ATOM 6191 C C . ASP B 2 455 ? -4.187 87.692 -33.734 1.00 54.53 430 ASP B C 1
ATOM 6192 O O . ASP B 2 455 ? -3.537 88.471 -34.435 1.00 56.54 430 ASP B O 1
ATOM 6197 N N . ALA B 2 456 ? -5.472 87.844 -33.456 1.00 49.96 431 ALA B N 1
ATOM 6198 C CA . ALA B 2 456 ? -6.245 89.002 -33.857 1.00 63.16 431 ALA B CA 1
ATOM 6199 C C . ALA B 2 456 ? -6.999 89.496 -32.632 1.00 70.83 431 ALA B C 1
ATOM 6200 O O . ALA B 2 456 ? -7.486 88.688 -31.829 1.00 68.08 431 ALA B O 1
ATOM 6202 N N . TYR B 2 457 ? -7.070 90.824 -32.477 1.00 74.67 432 TYR B N 1
ATOM 6203 C CA . TYR B 2 457 ? -7.595 91.428 -31.260 1.00 71.64 432 TYR B CA 1
ATOM 6204 C C . TYR B 2 457 ? -8.385 92.679 -31.595 1.00 70.65 432 TYR B C 1
ATOM 6205 O O . TYR B 2 457 ? -8.104 93.361 -32.579 1.00 71.74 432 TYR B O 1
ATOM 6214 N N . VAL B 2 458 ? -9.369 92.976 -30.752 1.00 71.55 433 VAL B N 1
ATOM 6215 C CA . VAL B 2 458 ? -10.082 94.246 -30.760 1.00 69.42 433 VAL B CA 1
ATOM 6216 C C . VAL B 2 458 ? -9.886 94.884 -29.391 1.00 74.28 433 VAL B C 1
ATOM 6217 O O . VAL B 2 458 ? -9.891 94.182 -28.371 1.00 70.44 433 VAL B O 1
ATOM 6221 N N . ASN B 2 459 ? -9.683 96.211 -29.372 1.00 81.00 434 ASN B N 1
ATOM 6222 C CA . ASN B 2 459 ? -9.469 96.973 -28.141 1.00 78.35 434 ASN B CA 1
ATOM 6223 C C . ASN B 2 459 ? -10.433 98.151 -28.108 1.00 76.50 434 ASN B C 1
ATOM 6224 O O . ASN B 2 459 ? -10.325 99.076 -28.918 1.00 73.51 434 ASN B O 1
ATOM 6229 N N . LEU B 2 460 ? -11.361 98.126 -27.158 1.00 77.98 435 LEU B N 1
ATOM 6230 C CA . LEU B 2 460 ? -12.356 99.175 -26.990 1.00 76.53 435 LEU B CA 1
ATOM 6231 C C . LEU B 2 460 ? -12.011 100.005 -25.753 1.00 73.48 435 LEU B C 1
ATOM 6232 O O . LEU B 2 460 ? -11.802 99.456 -24.665 1.00 65.59 435 LEU B O 1
ATOM 6237 N N . THR B 2 461 ? -11.919 101.325 -25.931 1.00 78.91 436 THR B N 1
ATOM 6238 C CA . THR B 2 461 ? -11.628 102.271 -24.851 1.00 79.42 436 THR B CA 1
ATOM 6239 C C . THR B 2 461 ? -12.849 103.165 -24.723 1.00 76.09 436 THR B C 1
ATOM 6240 O O . THR B 2 461 ? -12.945 104.185 -25.418 1.00 80.93 436 THR B O 1
ATOM 6244 N N . PRO B 2 462 ? -13.817 102.819 -23.875 1.00 69.41 437 PRO B N 1
ATOM 6245 C CA . PRO B 2 462 ? -15.059 103.607 -23.845 1.00 69.81 437 PRO B CA 1
ATOM 6246 C C . PRO B 2 462 ? -14.955 104.942 -23.107 1.00 82.29 437 PRO B C 1
ATOM 6247 O O . PRO B 2 462 ? -15.652 105.876 -23.512 1.00 86.87 437 PRO B O 1
ATOM 6251 N N . PHE B 2 463 ? -14.131 105.089 -22.061 1.00 84.60 438 PHE B N 1
ATOM 6252 C CA . PHE B 2 463 ? -13.962 106.420 -21.464 1.00 94.53 438 PHE B CA 1
ATOM 6253 C C . PHE B 2 463 ? -12.640 106.533 -20.716 1.00 105.05 438 PHE B C 1
ATOM 6254 O O . PHE B 2 463 ? -12.402 105.805 -19.746 1.00 109.40 438 PHE B O 1
ATOM 6262 N N . LYS B 2 464 ? -11.795 107.464 -21.171 1.00 107.79 439 LYS B N 1
ATOM 6263 C CA . LYS B 2 464 ? -10.571 107.919 -20.509 1.00 106.21 439 LYS B CA 1
ATOM 6264 C C . LYS B 2 464 ? -9.691 106.795 -19.965 1.00 103.96 439 LYS B C 1
ATOM 6265 O O . LYS B 2 464 ? -8.599 106.553 -20.488 1.00 106.73 439 LYS B O 1
ATOM 6271 N N . GLY B 2 465 ? -10.145 106.102 -18.928 1.00 100.27 440 GLY B N 1
ATOM 6272 C CA . GLY B 2 465 ? -9.292 105.107 -18.304 1.00 100.10 440 GLY B CA 1
ATOM 6273 C C . GLY B 2 465 ? -9.665 103.654 -18.538 1.00 89.75 440 GLY B C 1
ATOM 6274 O O . GLY B 2 465 ? -8.946 102.747 -18.101 1.00 84.60 440 GLY B O 1
ATOM 6275 N N . PHE B 2 466 ? -10.775 103.416 -19.229 1.00 83.30 441 PHE B N 1
ATOM 6276 C CA . PHE B 2 466 ? -11.322 102.074 -19.355 1.00 83.24 441 PHE B CA 1
ATOM 6277 C C . PHE B 2 466 ? -10.795 101.382 -20.612 1.00 77.34 441 PHE B C 1
ATOM 6278 O O . PHE B 2 466 ? -10.519 102.025 -21.626 1.00 74.06 441 PHE B O 1
ATOM 6286 N N . ASN B 2 467 ? -10.649 100.055 -20.537 1.00 80.45 442 ASN B N 1
ATOM 6287 C CA . ASN B 2 467 ? -10.263 99.278 -21.712 1.00 77.46 442 ASN B CA 1
ATOM 6288 C C . ASN B 2 467 ? -10.853 97.878 -21.657 1.00 78.86 442 ASN B C 1
ATOM 6289 O O . ASN B 2 467 ? -10.679 97.159 -20.672 1.00 77.48 442 ASN B O 1
ATOM 6294 N N . LEU B 2 468 ? -11.559 97.518 -22.723 1.00 81.77 443 LEU B N 1
ATOM 6295 C CA . LEU B 2 468 ? -11.998 96.162 -23.007 1.00 77.52 443 LEU B CA 1
ATOM 6296 C C . LEU B 2 468 ? -11.125 95.628 -24.130 1.00 73.16 443 LEU B C 1
ATOM 6297 O O . LEU B 2 468 ? -10.989 96.289 -25.164 1.00 73.63 443 LEU B O 1
ATOM 6302 N N . ARG B 2 469 ? -10.536 94.445 -23.943 1.00 69.15 444 ARG B N 1
ATOM 6303 C CA . ARG B 2 469 ? -9.734 93.838 -25.003 1.00 68.82 444 ARG B CA 1
ATOM 6304 C C . ARG B 2 469 ? -10.026 92.353 -25.141 1.00 70.27 444 ARG B C 1
ATOM 6305 O O . ARG B 2 469 ? -9.985 91.605 -24.161 1.00 71.77 444 ARG B O 1
ATOM 6313 N N . SER B 2 470 ? -10.274 91.923 -26.367 1.00 68.88 445 SER B N 1
ATOM 6314 C CA . SER B 2 470 ? -10.449 90.514 -26.663 1.00 74.85 445 SER B CA 1
ATOM 6315 C C . SER B 2 470 ? -9.395 90.086 -27.670 1.00 74.76 445 SER B C 1
ATOM 6316 O O . SER B 2 470 ? -9.056 90.846 -28.579 1.00 82.37 445 SER B O 1
ATOM 6319 N N . THR B 2 471 ? -8.884 88.870 -27.512 1.00 62.78 446 THR B N 1
ATOM 6320 C CA . THR B 2 471 ? -7.834 88.372 -28.384 1.00 60.23 446 THR B CA 1
ATOM 6321 C C . THR B 2 471 ? -8.167 86.944 -28.778 1.00 67.17 446 THR B C 1
ATOM 6322 O O . THR B 2 471 ? -8.563 86.152 -27.921 1.00 73.17 446 THR B O 1
ATOM 6326 N N . PHE B 2 472 ? -8.033 86.613 -30.066 1.00 65.70 447 PHE B N 1
ATOM 6327 C CA . PHE B 2 472 ? -8.111 85.223 -30.496 1.00 59.22 447 PHE B CA 1
ATOM 6328 C C . PHE B 2 472 ? -6.790 84.804 -31.119 1.00 54.88 447 PHE B C 1
ATOM 6329 O O . PHE B 2 472 ? -6.283 85.487 -32.012 1.00 54.16 447 PHE B O 1
ATOM 6337 N N . GLY B 2 473 ? -6.262 83.657 -30.667 1.00 51.33 448 GLY B N 1
ATOM 6338 C CA . GLY B 2 473 ? -4.958 83.166 -31.079 1.00 52.52 448 GLY B CA 1
ATOM 6339 C C . GLY B 2 473 ? -4.975 81.787 -31.719 1.00 60.85 448 GLY B C 1
ATOM 6340 O O . GLY B 2 473 ? -5.870 80.976 -31.458 1.00 57.22 448 GLY B O 1
ATOM 6341 N N . LEU B 2 474 ? -3.972 81.504 -32.553 1.00 61.80 449 LEU B N 1
ATOM 6342 C CA . LEU B 2 474 ? -3.946 80.251 -33.295 1.00 61.48 449 LEU B CA 1
ATOM 6343 C C . LEU B 2 474 ? -2.507 79.842 -33.567 1.00 56.13 449 LEU B C 1
ATOM 6344 O O . LEU B 2 474 ? -1.692 80.661 -33.992 1.00 60.71 449 LEU B O 1
ATOM 6349 N N . ASP B 2 475 ? -2.204 78.577 -33.319 1.00 45.50 450 ASP B N 1
ATOM 6350 C CA . ASP B 2 475 ? -0.851 78.041 -33.459 1.00 50.65 450 ASP B CA 1
ATOM 6351 C C . ASP B 2 475 ? -1.003 76.641 -34.061 1.00 59.66 450 ASP B C 1
ATOM 6352 O O . ASP B 2 475 ? -1.328 75.675 -33.357 1.00 63.85 450 ASP B O 1
ATOM 6357 N N . TYR B 2 476 ? -0.800 76.542 -35.372 1.00 57.33 451 TYR B N 1
ATOM 6358 C CA . TYR B 2 476 ? -0.961 75.294 -36.106 1.00 53.48 451 TYR B CA 1
ATOM 6359 C C . TYR B 2 476 ? 0.355 74.929 -36.781 1.00 54.43 451 TYR B C 1
ATOM 6360 O O . TYR B 2 476 ? 0.885 75.706 -37.583 1.00 56.97 451 TYR B O 1
ATOM 6369 N N . ALA B 2 477 ? 0.877 73.750 -36.449 1.00 47.58 452 ALA B N 1
ATOM 6370 C CA . ALA B 2 477 ? 2.093 73.215 -37.034 1.00 41.44 452 ALA B CA 1
ATOM 6371 C C . ALA B 2 477 ? 1.848 71.783 -37.472 1.00 47.84 452 ALA B C 1
ATOM 6372 O O . ALA B 2 477 ? 0.997 71.082 -36.909 1.00 49.01 452 ALA B O 1
ATOM 6374 N N . ASN B 2 478 ? 2.609 71.350 -38.476 1.00 41.08 453 ASN B N 1
ATOM 6375 C CA . ASN B 2 478 ? 2.491 69.989 -38.965 1.00 41.45 453 ASN B CA 1
ATOM 6376 C C . ASN B 2 478 ? 3.855 69.532 -39.467 1.00 46.73 453 ASN B C 1
ATOM 6377 O O . ASN B 2 478 ? 4.565 70.272 -40.158 1.00 41.74 453 ASN B O 1
ATOM 6382 N N . LYS B 2 479 ? 4.231 68.317 -39.079 1.00 40.77 454 LYS B N 1
ATOM 6383 C CA . LYS B 2 479 ? 5.514 67.751 -39.453 1.00 44.05 454 LYS B CA 1
ATOM 6384 C C . LYS B 2 479 ? 5.263 66.514 -40.306 1.00 53.76 454 LYS B C 1
ATOM 6385 O O . LYS B 2 479 ? 4.332 65.743 -40.050 1.00 60.89 454 LYS B O 1
ATOM 6391 N N . GLN B 2 480 ? 6.091 66.351 -41.331 1.00 49.06 455 GLN B N 1
ATOM 6392 C CA . GLN B 2 480 ? 5.926 65.330 -42.348 1.00 45.50 455 GLN B CA 1
ATOM 6393 C C . GLN B 2 480 ? 7.301 64.747 -42.606 1.00 40.80 455 GLN B C 1
ATOM 6394 O O . GLN B 2 480 ? 8.285 65.490 -42.616 1.00 38.95 455 GLN B O 1
ATOM 6400 N N . ALA B 2 481 ? 7.388 63.428 -42.770 1.00 40.58 456 ALA B N 1
ATOM 6401 C CA . ALA B 2 481 ? 8.685 62.848 -43.115 1.00 48.56 456 ALA B CA 1
ATOM 6402 C C . ALA B 2 481 ? 8.546 61.408 -43.600 1.00 44.87 456 ALA B C 1
ATOM 6403 O O . ALA B 2 481 ? 7.559 60.718 -43.323 1.00 47.10 456 ALA B O 1
ATOM 6405 N N . ARG B 2 482 ? 9.572 60.971 -44.325 1.00 35.95 457 ARG B N 1
ATOM 6406 C CA . ARG B 2 482 ? 9.780 59.567 -44.641 1.00 38.29 457 ARG B CA 1
ATOM 6407 C C . ARG B 2 482 ? 11.117 59.124 -44.060 1.00 37.02 457 ARG B C 1
ATOM 6408 O O . ARG B 2 482 ? 12.150 59.759 -44.297 1.00 43.85 457 ARG B O 1
ATOM 6416 N N . TYR B 2 483 ? 11.076 58.067 -43.263 1.00 33.00 458 TYR B N 1
ATOM 6417 C CA . TYR B 2 483 ? 12.262 57.473 -42.666 1.00 36.56 458 TYR B CA 1
ATOM 6418 C C . TYR B 2 483 ? 12.569 56.189 -43.437 1.00 45.08 458 TYR B C 1
ATOM 6419 O O . TYR B 2 483 ? 11.722 55.286 -43.526 1.00 45.48 458 TYR B O 1
ATOM 6428 N N . PHE B 2 484 ? 13.759 56.137 -44.031 1.00 38.29 459 PHE B N 1
ATOM 6429 C CA . PHE B 2 484 ? 14.152 55.082 -44.952 1.00 37.92 459 PHE B CA 1
ATOM 6430 C C . PHE B 2 484 ? 15.014 54.045 -44.242 1.00 46.51 459 PHE B C 1
ATOM 6431 O O . PHE B 2 484 ? 15.981 54.398 -43.553 1.00 46.53 459 PHE B O 1
ATOM 6439 N N . THR B 2 485 ? 14.673 52.768 -44.441 1.00 39.79 460 THR B N 1
ATOM 6440 C CA . THR B 2 485 ? 15.449 51.641 -43.949 1.00 44.70 460 THR B CA 1
ATOM 6441 C C . THR B 2 485 ? 16.058 50.916 -45.137 1.00 46.39 460 THR B C 1
ATOM 6442 O O . THR B 2 485 ? 15.328 50.350 -45.959 1.00 45.43 460 THR B O 1
ATOM 6446 N N . TYR B 2 486 ? 17.374 50.894 -45.198 1.00 42.33 461 TYR B N 1
ATOM 6447 C CA . TYR B 2 486 ? 18.108 50.267 -46.279 1.00 37.78 461 TYR B CA 1
ATOM 6448 C C . TYR B 2 486 ? 18.812 48.997 -45.799 1.00 48.98 461 TYR B C 1
ATOM 6449 O O . TYR B 2 486 ? 19.235 48.925 -44.646 1.00 52.77 461 TYR B O 1
ATOM 6458 N N . PRO B 2 487 ? 19.005 48.002 -46.671 1.00 49.11 462 PRO B N 1
ATOM 6459 C CA . PRO B 2 487 ? 19.756 46.820 -46.271 1.00 39.94 462 PRO B CA 1
ATOM 6460 C C . PRO B 2 487 ? 21.189 47.162 -45.911 1.00 48.76 462 PRO B C 1
ATOM 6461 O O . PRO B 2 487 ? 21.785 48.089 -46.454 1.00 55.43 462 PRO B O 1
ATOM 6465 N N . TYR B 2 488 ? 21.741 46.397 -44.976 1.00 52.55 463 TYR B N 1
ATOM 6466 C CA . TYR B 2 488 ? 23.163 46.478 -44.698 1.00 53.93 463 TYR B CA 1
ATOM 6467 C C . TYR B 2 488 ? 23.678 45.087 -44.344 1.00 52.35 463 TYR B C 1
ATOM 6468 O O . TYR B 2 488 ? 22.928 44.207 -43.903 1.00 46.67 463 TYR B O 1
ATOM 6477 N N . GLN B 2 489 ? 24.969 44.903 -44.586 1.00 48.00 464 GLN B N 1
ATOM 6478 C CA . GLN B 2 489 ? 25.686 43.666 -44.336 1.00 50.07 464 GLN B CA 1
ATOM 6479 C C . GLN B 2 489 ? 27.168 44.017 -44.294 1.00 53.37 464 GLN B C 1
ATOM 6480 O O . GLN B 2 489 ? 27.862 43.969 -45.314 1.00 54.31 464 GLN B O 1
ATOM 6486 N N . GLU B 2 490 ? 27.647 44.426 -43.119 1.00 51.53 465 GLU B N 1
ATOM 6487 C CA . GLU B 2 490 ? 28.991 44.979 -42.961 1.00 52.61 465 GLU B CA 1
ATOM 6488 C C . GLU B 2 490 ? 29.718 44.153 -41.907 1.00 46.85 465 GLU B C 1
ATOM 6489 O O . GLU B 2 490 ? 29.547 44.385 -40.705 1.00 47.41 465 GLU B O 1
ATOM 6495 N N . GLY B 2 491 ? 30.529 43.194 -42.365 1.00 47.16 466 GLY B N 1
ATOM 6496 C CA . GLY B 2 491 ? 31.050 42.178 -41.454 1.00 49.80 466 GLY B CA 1
ATOM 6497 C C . GLY B 2 491 ? 29.902 41.381 -40.847 1.00 53.50 466 GLY B C 1
ATOM 6498 O O . GLY B 2 491 ? 28.996 40.922 -41.553 1.00 58.94 466 GLY B O 1
ATOM 6499 N N . THR B 2 492 ? 29.906 41.238 -39.519 1.00 46.66 467 THR B N 1
ATOM 6500 C CA . THR B 2 492 ? 28.868 40.461 -38.846 1.00 47.66 467 THR B CA 1
ATOM 6501 C C . THR B 2 492 ? 27.568 41.229 -38.677 1.00 48.60 467 THR B C 1
ATOM 6502 O O . THR B 2 492 ? 26.571 40.645 -38.240 1.00 54.77 467 THR B O 1
ATOM 6506 N N . GLN B 2 493 ? 27.555 42.509 -38.998 1.00 44.95 468 GLN B N 1
ATOM 6507 C CA . GLN B 2 493 ? 26.366 43.321 -38.800 1.00 49.75 468 GLN B CA 1
ATOM 6508 C C . GLN B 2 493 ? 25.401 43.058 -39.938 1.00 52.05 468 GLN B C 1
ATOM 6509 O O . GLN B 2 493 ? 25.808 42.991 -41.104 1.00 52.73 468 GLN B O 1
ATOM 6515 N N . THR B 2 494 ? 24.125 42.884 -39.622 1.00 46.77 469 THR B N 1
ATOM 6516 C CA . THR B 2 494 ? 23.279 42.546 -40.751 1.00 46.17 469 THR B CA 1
ATOM 6517 C C . THR B 2 494 ? 21.827 42.889 -40.497 1.00 51.37 469 THR B C 1
ATOM 6518 O O . THR B 2 494 ? 21.316 42.819 -39.377 1.00 48.02 469 THR B O 1
ATOM 6522 N N . ASN B 2 495 ? 21.189 43.233 -41.599 1.00 55.59 470 ASN B N 1
ATOM 6523 C CA . ASN B 2 495 ? 19.804 43.617 -41.695 1.00 54.40 470 ASN B CA 1
ATOM 6524 C C . ASN B 2 495 ? 18.976 42.461 -42.196 1.00 53.31 470 ASN B C 1
ATOM 6525 O O . ASN B 2 495 ? 17.755 42.592 -42.305 1.00 60.12 470 ASN B O 1
ATOM 6530 N N . ASN B 2 496 ? 19.632 41.336 -42.506 1.00 49.95 471 ASN B N 1
ATOM 6531 C CA . ASN B 2 496 ? 19.213 40.394 -43.545 1.00 52.01 471 ASN B CA 1
ATOM 6532 C C . ASN B 2 496 ? 19.067 41.232 -44.811 1.00 63.02 471 ASN B C 1
ATOM 6533 O O . ASN B 2 496 ? 20.019 41.920 -45.212 1.00 77.79 471 ASN B O 1
ATOM 6538 N N . GLY B 2 497 ? 17.925 41.247 -45.459 1.00 57.85 472 GLY B N 1
ATOM 6539 C CA . GLY B 2 497 ? 17.885 42.147 -46.608 1.00 50.50 472 GLY B CA 1
ATOM 6540 C C . GLY B 2 497 ? 16.834 43.212 -46.440 1.00 43.14 472 GLY B C 1
ATOM 6541 O O . GLY B 2 497 ? 16.179 43.594 -47.408 1.00 45.79 472 GLY B O 1
ATOM 6542 N N . LYS B 2 498 ? 16.650 43.672 -45.206 1.00 38.64 473 LYS B N 1
ATOM 6543 C CA . LYS B 2 498 ? 15.481 44.471 -44.893 1.00 36.49 473 LYS B CA 1
ATOM 6544 C C . LYS B 2 498 ? 15.519 45.782 -45.661 1.00 44.31 473 LYS B C 1
ATOM 6545 O O . LYS B 2 498 ? 16.577 46.392 -45.871 1.00 43.94 473 LYS B O 1
ATOM 6551 N N . SER B 2 499 ? 14.352 46.206 -46.098 1.00 42.18 474 SER B N 1
ATOM 6552 C CA . SER B 2 499 ? 14.223 47.540 -46.634 1.00 38.97 474 SER B CA 1
ATOM 6553 C C . SER B 2 499 ? 12.824 47.972 -46.256 1.00 38.13 474 SER B C 1
ATOM 6554 O O . SER B 2 499 ? 11.885 47.168 -46.312 1.00 40.42 474 SER B O 1
ATOM 6557 N N . ALA B 2 500 ? 12.678 49.220 -45.845 1.00 31.12 475 ALA B N 1
ATOM 6558 C CA . ALA B 2 500 ? 11.328 49.693 -45.598 1.00 29.72 475 ALA B CA 1
ATOM 6559 C C . ALA B 2 500 ? 11.329 51.203 -45.635 1.00 40.01 475 ALA B C 1
ATOM 6560 O O . ALA B 2 500 ? 12.383 51.849 -45.688 1.00 47.37 475 ALA B O 1
ATOM 6562 N N . VAL B 2 501 ? 10.120 51.753 -45.614 1.00 37.76 476 VAL B N 1
ATOM 6563 C CA . VAL B 2 501 ? 9.918 53.187 -45.503 1.00 39.65 476 VAL B CA 1
ATOM 6564 C C . VAL B 2 501 ? 8.751 53.423 -44.559 1.00 41.70 476 VAL B C 1
ATOM 6565 O O . VAL B 2 501 ? 7.752 52.692 -44.601 1.00 48.95 476 VAL B O 1
ATOM 6569 N N . GLU B 2 502 ? 8.903 54.407 -43.667 1.00 34.99 477 GLU B N 1
ATOM 6570 C CA . GLU B 2 502 ? 7.815 54.879 -42.813 1.00 34.78 477 GLU B CA 1
ATOM 6571 C C . GLU B 2 502 ? 7.513 56.328 -43.179 1.00 49.63 477 GLU B C 1
ATOM 6572 O O . GLU B 2 502 ? 8.402 57.196 -43.125 1.00 52.27 477 GLU B O 1
ATOM 6578 N N . ALA B 2 503 ? 6.264 56.578 -43.563 1.00 40.94 478 ALA B N 1
ATOM 6579 C CA . ALA B 2 503 ? 5.775 57.904 -43.905 1.00 38.85 478 ALA B CA 1
ATOM 6580 C C . ALA B 2 503 ? 5.022 58.435 -42.688 1.00 47.96 478 ALA B C 1
ATOM 6581 O O . ALA B 2 503 ? 3.879 58.039 -42.448 1.00 49.64 478 ALA B O 1
ATOM 6583 N N . LYS B 2 504 ? 5.663 59.333 -41.923 1.00 47.61 479 LYS B N 1
ATOM 6584 C CA . LYS B 2 504 ? 5.127 59.832 -40.658 1.00 47.86 479 LYS B CA 1
ATOM 6585 C C . LYS B 2 504 ? 4.487 61.208 -40.858 1.00 50.05 479 LYS B C 1
ATOM 6586 O O . LYS B 2 504 ? 5.020 62.064 -41.578 1.00 52.32 479 LYS B O 1
ATOM 6592 N N . GLN B 2 505 ? 3.349 61.422 -40.201 1.00 42.84 480 GLN B N 1
ATOM 6593 C CA . GLN B 2 505 ? 2.675 62.714 -40.177 1.00 39.67 480 GLN B CA 1
ATOM 6594 C C . GLN B 2 505 ? 2.309 63.103 -38.746 1.00 40.62 480 GLN B C 1
ATOM 6595 O O . GLN B 2 505 ? 1.901 62.255 -37.951 1.00 42.93 480 GLN B O 1
ATOM 6601 N N . GLU B 2 506 ? 2.460 64.394 -38.420 1.00 49.73 481 GLU B N 1
ATOM 6602 C CA . GLU B 2 506 ? 2.075 64.961 -37.126 1.00 41.74 481 GLU B CA 1
ATOM 6603 C C . GLU B 2 506 ? 1.366 66.294 -37.316 1.00 44.17 481 GLU B C 1
ATOM 6604 O O . GLU B 2 506 ? 1.725 67.087 -38.196 1.00 44.03 481 GLU B O 1
ATOM 6610 N N . HIS B 2 507 ? 0.358 66.530 -36.479 1.00 50.29 482 HIS B N 1
ATOM 6611 C CA . HIS B 2 507 ? -0.386 67.783 -36.419 1.00 52.80 482 HIS B CA 1
ATOM 6612 C C . HIS B 2 507 ? -0.517 68.254 -34.978 1.00 52.25 482 HIS B C 1
ATOM 6613 O O . HIS B 2 507 ? -0.771 67.450 -34.080 1.00 54.02 482 HIS B O 1
ATOM 6620 N N . TRP B 2 508 ? -0.335 69.562 -34.771 1.00 55.62 483 TRP B N 1
ATOM 6621 C CA . TRP B 2 508 ? -0.575 70.242 -33.496 1.00 44.78 483 TRP B CA 1
ATOM 6622 C C . TRP B 2 508 ? -1.324 71.530 -33.804 1.00 50.33 483 TRP B C 1
ATOM 6623 O O . TRP B 2 508 ? -0.732 72.450 -34.378 1.00 51.08 483 TRP B O 1
ATOM 6634 N N . THR B 2 509 ? -2.594 71.624 -33.415 1.00 49.88 484 THR B N 1
ATOM 6635 C CA . THR B 2 509 ? -3.324 72.883 -33.503 1.00 59.28 484 THR B CA 1
ATOM 6636 C C . THR B 2 509 ? -3.633 73.380 -32.089 1.00 61.99 484 THR B C 1
ATOM 6637 O O . THR B 2 509 ? -4.150 72.625 -31.254 1.00 56.37 484 THR B O 1
ATOM 6641 N N . LYS B 2 510 ? -3.281 74.640 -31.813 1.00 54.70 485 LYS B N 1
ATOM 6642 C CA . LYS B 2 510 ? -3.519 75.260 -30.511 1.00 47.53 485 LYS B CA 1
ATOM 6643 C C . LYS B 2 510 ? -4.239 76.579 -30.729 1.00 53.62 485 LYS B C 1
ATOM 6644 O O . LYS B 2 510 ? -3.708 77.470 -31.396 1.00 62.73 485 LYS B O 1
ATOM 6650 N N . TRP B 2 511 ? -5.436 76.719 -30.174 1.00 55.29 486 TRP B N 1
ATOM 6651 C CA . TRP B 2 511 ? -6.089 78.014 -30.220 1.00 62.24 486 TRP B CA 1
ATOM 6652 C C . TRP B 2 511 ? -6.334 78.585 -28.817 1.00 62.13 486 TRP B C 1
ATOM 6653 O O . TRP B 2 511 ? -6.424 77.861 -27.817 1.00 58.92 486 TRP B O 1
ATOM 6664 N N . MET B 2 512 ? -6.407 79.918 -28.757 1.00 59.17 487 MET B N 1
ATOM 6665 C CA . MET B 2 512 ? -6.464 80.668 -27.507 1.00 54.95 487 MET B CA 1
ATOM 6666 C C . MET B 2 512 ? -7.456 81.807 -27.652 1.00 56.62 487 MET B C 1
ATOM 6667 O O . MET B 2 512 ? -7.569 82.405 -28.724 1.00 64.30 487 MET B O 1
ATOM 6672 N N . TRP B 2 513 ? -8.152 82.127 -26.568 1.00 50.36 488 TRP B N 1
ATOM 6673 C CA . TRP B 2 513 ? -9.014 83.293 -26.567 1.00 51.97 488 TRP B CA 1
ATOM 6674 C C . TRP B 2 513 ? -9.006 83.937 -25.183 1.00 58.57 488 TRP B C 1
ATOM 6675 O O . TRP B 2 513 ? -8.946 83.240 -24.167 1.00 67.00 488 TRP B O 1
ATOM 6686 N N . ASN B 2 514 ? -9.081 85.268 -25.146 1.00 55.80 489 ASN B N 1
ATOM 6687 C CA . ASN B 2 514 ? -9.156 85.982 -23.880 1.00 60.82 489 ASN B CA 1
ATOM 6688 C C . ASN B 2 514 ? -10.062 87.197 -24.010 1.00 68.94 489 ASN B C 1
ATOM 6689 O O . ASN B 2 514 ? -10.334 87.693 -25.107 1.00 71.88 489 ASN B O 1
ATOM 6694 N N . ALA B 2 515 ? -10.548 87.650 -22.863 1.00 69.58 490 ALA B N 1
ATOM 6695 C CA . ALA B 2 515 ? -11.099 88.986 -22.697 1.00 62.59 490 ALA B CA 1
ATOM 6696 C C . ALA B 2 515 ? -10.425 89.574 -21.471 1.00 63.44 490 ALA B C 1
ATOM 6697 O O . ALA B 2 515 ? -10.094 88.835 -20.540 1.00 53.06 490 ALA B O 1
ATOM 6699 N N . ILE B 2 516 ? -10.155 90.881 -21.501 1.00 65.45 491 ILE B N 1
ATOM 6700 C CA . ILE B 2 516 ? -9.518 91.570 -20.387 1.00 66.72 491 ILE B CA 1
ATOM 6701 C C . ILE B 2 516 ? -10.074 92.978 -20.305 1.00 70.82 491 ILE B C 1
ATOM 6702 O O . ILE B 2 516 ? -10.189 93.674 -21.318 1.00 76.58 491 ILE B O 1
ATOM 6707 N N . ALA B 2 517 ? -10.388 93.400 -19.081 1.00 72.60 492 ALA B N 1
ATOM 6708 C CA . ALA B 2 517 ? -10.898 94.730 -18.765 1.00 71.94 492 ALA B CA 1
ATOM 6709 C C . ALA B 2 517 ? -9.955 95.396 -17.775 1.00 75.47 492 ALA B C 1
ATOM 6710 O O . ALA B 2 517 ? -9.721 94.854 -16.687 1.00 79.80 492 ALA B O 1
ATOM 6712 N N . THR B 2 518 ? -9.411 96.565 -18.153 1.00 80.88 493 THR B N 1
ATOM 6713 C CA . THR B 2 518 ? -8.501 97.332 -17.295 1.00 83.38 493 THR B CA 1
ATOM 6714 C C . THR B 2 518 ? -8.993 98.764 -17.085 1.00 89.69 493 THR B C 1
ATOM 6715 O O . THR B 2 518 ? -9.552 99.389 -17.992 1.00 90.63 493 THR B O 1
ATOM 6719 N N . TYR B 2 519 ? -8.780 99.278 -15.871 1.00 89.69 494 TYR B N 1
ATOM 6720 C CA . TYR B 2 519 ? -9.196 100.629 -15.493 1.00 84.19 494 TYR B CA 1
ATOM 6721 C C . TYR B 2 519 ? -8.084 101.283 -14.678 1.00 82.81 494 TYR B C 1
ATOM 6722 O O . TYR B 2 519 ? -7.701 100.775 -13.620 1.00 77.77 494 TYR B O 1
ATOM 6731 N N . GLN B 2 520 ? -7.579 102.409 -15.172 1.00 86.97 495 GLN B N 1
ATOM 6732 C CA . GLN B 2 520 ? -6.562 103.200 -14.505 1.00 93.54 495 GLN B CA 1
ATOM 6733 C C . GLN B 2 520 ? -7.159 104.544 -14.085 1.00 99.72 495 GLN B C 1
ATOM 6734 O O . GLN B 2 520 ? -8.099 105.048 -14.706 1.00 100.20 495 GLN B O 1
ATOM 6740 N N . LEU B 2 521 ? -6.607 105.128 -13.023 1.00 99.39 496 LEU B N 1
ATOM 6741 C CA . LEU B 2 521 ? -7.160 106.354 -12.467 1.00 99.08 496 LEU B CA 1
ATOM 6742 C C . LEU B 2 521 ? -6.110 107.035 -11.597 1.00 100.58 496 LEU B C 1
ATOM 6743 O O . LEU B 2 521 ? -5.405 106.372 -10.830 1.00 98.98 496 LEU B O 1
ATOM 6748 N N . GLU B 2 522 ? -6.031 108.360 -11.702 1.00 101.34 497 GLU B N 1
ATOM 6749 C CA . GLU B 2 522 ? -4.978 109.121 -11.036 1.00 107.95 497 GLU B CA 1
ATOM 6750 C C . GLU B 2 522 ? -5.587 110.337 -10.344 1.00 111.01 497 GLU B C 1
ATOM 6751 O O . GLU B 2 522 ? -6.218 111.167 -11.006 1.00 114.38 497 GLU B O 1
ATOM 6757 N N . VAL B 2 523 ? -5.416 110.445 -9.019 1.00 106.81 498 VAL B N 1
ATOM 6758 C CA . VAL B 2 523 ? -5.936 111.580 -8.242 1.00 106.50 498 VAL B CA 1
ATOM 6759 C C . VAL B 2 523 ? -4.800 112.165 -7.396 1.00 111.51 498 VAL B C 1
ATOM 6760 O O . VAL B 2 523 ? -4.534 111.731 -6.269 1.00 115.84 498 VAL B O 1
ATOM 6764 N N . GLY B 2 524 ? -4.120 113.178 -7.942 1.00 112.28 499 GLY B N 1
ATOM 6765 C CA . GLY B 2 524 ? -3.003 113.831 -7.280 1.00 114.07 499 GLY B CA 1
ATOM 6766 C C . GLY B 2 524 ? -1.869 112.898 -6.893 1.00 113.89 499 GLY B C 1
ATOM 6767 O O . GLY B 2 524 ? -0.966 112.623 -7.693 1.00 108.13 499 GLY B O 1
ATOM 6768 N N . LYS B 2 525 ? -1.910 112.406 -5.656 1.00 117.92 500 LYS B N 1
ATOM 6769 C CA . LYS B 2 525 ? -0.909 111.449 -5.206 1.00 116.57 500 LYS B CA 1
ATOM 6770 C C . LYS B 2 525 ? -1.312 110.027 -5.580 1.00 108.59 500 LYS B C 1
ATOM 6771 O O . LYS B 2 525 ? -0.547 109.314 -6.241 1.00 107.75 500 LYS B O 1
ATOM 6777 N N . HIS B 2 526 ? -2.517 109.616 -5.177 1.00 105.51 501 HIS B N 1
ATOM 6778 C CA . HIS B 2 526 ? -3.003 108.257 -5.403 1.00 103.87 501 HIS B CA 1
ATOM 6779 C C . HIS B 2 526 ? -3.056 107.908 -6.884 1.00 103.13 501 HIS B C 1
ATOM 6780 O O . HIS B 2 526 ? -3.672 108.624 -7.679 1.00 107.92 501 HIS B O 1
ATOM 6787 N N . ARG B 2 527 ? -2.452 106.776 -7.243 1.00 96.10 502 ARG B N 1
ATOM 6788 C CA . ARG B 2 527 ? -2.649 106.161 -8.551 1.00 96.17 502 ARG B CA 1
ATOM 6789 C C . ARG B 2 527 ? -3.122 104.727 -8.346 1.00 94.96 502 ARG B C 1
ATOM 6790 O O . ARG B 2 527 ? -2.600 104.017 -7.480 1.00 92.04 502 ARG B O 1
ATOM 6798 N N . GLY B 2 528 ? -4.120 104.310 -9.127 1.00 93.46 503 GLY B N 1
ATOM 6799 C CA . GLY B 2 528 ? -4.660 102.965 -9.004 1.00 87.49 503 GLY B CA 1
ATOM 6800 C C . GLY B 2 528 ? -5.039 102.306 -10.320 1.00 87.80 503 GLY B C 1
ATOM 6801 O O . GLY B 2 528 ? -5.522 102.975 -11.237 1.00 89.05 503 GLY B O 1
ATOM 6802 N N . ASP B 2 529 ? -4.818 100.991 -10.427 1.00 88.87 504 ASP B N 1
ATOM 6803 C CA . ASP B 2 529 ? -5.130 100.204 -11.620 1.00 84.34 504 ASP B CA 1
ATOM 6804 C C . ASP B 2 529 ? -5.823 98.914 -11.216 1.00 73.95 504 ASP B C 1
ATOM 6805 O O . ASP B 2 529 ? -5.321 98.191 -10.355 1.00 71.93 504 ASP B O 1
ATOM 6810 N N . VAL B 2 530 ? -6.951 98.605 -11.855 1.00 78.35 505 VAL B N 1
ATOM 6811 C CA . VAL B 2 530 ? -7.607 97.312 -11.688 1.00 75.31 505 VAL B CA 1
ATOM 6812 C C . VAL B 2 530 ? -7.720 96.619 -13.038 1.00 79.74 505 VAL B C 1
ATOM 6813 O O . VAL B 2 530 ? -7.785 97.263 -14.091 1.00 81.79 505 VAL B O 1
ATOM 6817 N N . MET B 2 531 ? -7.773 95.286 -12.996 1.00 77.98 506 MET B N 1
ATOM 6818 C CA . MET B 2 531 ? -7.775 94.488 -14.216 1.00 75.54 506 MET B CA 1
ATOM 6819 C C . MET B 2 531 ? -8.398 93.128 -13.941 1.00 78.74 506 MET B C 1
ATOM 6820 O O . MET B 2 531 ? -7.965 92.436 -13.014 1.00 78.14 506 MET B O 1
ATOM 6825 N N . ILE B 2 532 ? -9.369 92.726 -14.770 1.00 74.45 507 ILE B N 1
ATOM 6826 C CA . ILE B 2 532 ? -9.963 91.397 -14.683 1.00 68.61 507 ILE B CA 1
ATOM 6827 C C . ILE B 2 532 ? -9.933 90.741 -16.058 1.00 65.03 507 ILE B C 1
ATOM 6828 O O . ILE B 2 532 ? -9.979 91.418 -17.092 1.00 54.49 507 ILE B O 1
ATOM 6833 N N . GLY B 2 533 ? -9.875 89.405 -16.068 1.00 59.00 508 GLY B N 1
ATOM 6834 C CA . GLY B 2 533 ? -9.807 88.708 -17.335 1.00 49.53 508 GLY B CA 1
ATOM 6835 C C . GLY B 2 533 ? -10.106 87.230 -17.254 1.00 59.61 508 GLY B C 1
ATOM 6836 O O . GLY B 2 533 ? -10.345 86.659 -16.188 1.00 70.49 508 GLY B O 1
ATOM 6837 N N . MET B 2 534 ? -10.060 86.612 -18.423 1.00 62.81 509 MET B N 1
ATOM 6838 C CA . MET B 2 534 ? -10.408 85.216 -18.608 1.00 63.67 509 MET B CA 1
ATOM 6839 C C . MET B 2 534 ? -9.690 84.736 -19.863 1.00 65.64 509 MET B C 1
ATOM 6840 O O . MET B 2 534 ? -9.451 85.519 -20.789 1.00 67.00 509 MET B O 1
ATOM 6845 N N . GLU B 2 535 ? -9.326 83.454 -19.889 1.00 66.77 510 GLU B N 1
ATOM 6846 C CA . GLU B 2 535 ? -8.605 82.914 -21.042 1.00 66.68 510 GLU B CA 1
ATOM 6847 C C . GLU B 2 535 ? -8.910 81.430 -21.193 1.00 70.38 510 GLU B C 1
ATOM 6848 O O . GLU B 2 535 ? -8.513 80.625 -20.345 1.00 78.06 510 GLU B O 1
ATOM 6854 N N . LEU B 2 536 ? -9.599 81.071 -22.273 1.00 63.50 511 LEU B N 1
ATOM 6855 C CA . LEU B 2 536 ? -9.770 79.676 -22.648 1.00 54.64 511 LEU B CA 1
ATOM 6856 C C . LEU B 2 536 ? -8.610 79.254 -23.540 1.00 53.74 511 LEU B C 1
ATOM 6857 O O . LEU B 2 536 ? -8.202 80.006 -24.432 1.00 45.54 511 LEU B O 1
ATOM 6862 N N . ASN B 2 537 ? -8.082 78.041 -23.299 1.00 55.05 512 ASN B N 1
ATOM 6863 C CA . ASN B 2 537 ? -7.023 77.459 -24.127 1.00 52.88 512 ASN B CA 1
ATOM 6864 C C . ASN B 2 537 ? -7.359 76.025 -24.518 1.00 57.78 512 ASN B C 1
ATOM 6865 O O . ASN B 2 537 ? -7.906 75.266 -23.714 1.00 58.41 512 ASN B O 1
ATOM 6870 N N . ARG B 2 538 ? -7.012 75.651 -25.750 1.00 55.58 513 ARG B N 1
ATOM 6871 C CA . ARG B 2 538 ? -7.178 74.279 -26.210 1.00 54.99 513 ARG B CA 1
ATOM 6872 C C . ARG B 2 538 ? -5.988 73.889 -27.077 1.00 53.47 513 ARG B C 1
ATOM 6873 O O . ARG B 2 538 ? -5.443 74.711 -27.817 1.00 60.70 513 ARG B O 1
ATOM 6881 N N . GLU B 2 539 ? -5.571 72.632 -26.962 1.00 42.40 514 GLU B N 1
ATOM 6882 C CA . GLU B 2 539 ? -4.617 72.074 -27.900 1.00 45.39 514 GLU B CA 1
ATOM 6883 C C . GLU B 2 539 ? -5.073 70.675 -28.283 1.00 53.39 514 GLU B C 1
ATOM 6884 O O . GLU B 2 539 ? -5.415 69.874 -27.413 1.00 54.06 514 GLU B O 1
ATOM 6890 N N . ASP B 2 540 ? -5.094 70.397 -29.581 1.00 60.48 515 ASP B N 1
ATOM 6891 C CA . ASP B 2 540 ? -5.438 69.092 -30.121 1.00 56.61 515 ASP B CA 1
ATOM 6892 C C . ASP B 2 540 ? -4.248 68.583 -30.907 1.00 55.46 515 ASP B C 1
ATOM 6893 O O . ASP B 2 540 ? -3.709 69.299 -31.757 1.00 55.02 515 ASP B O 1
ATOM 6898 N N . ASP B 2 541 ? -3.826 67.361 -30.609 1.00 57.33 516 ASP B N 1
ATOM 6899 C CA . ASP B 2 541 ? -2.717 66.739 -31.308 1.00 54.41 516 ASP B CA 1
ATOM 6900 C C . ASP B 2 541 ? -3.185 65.442 -31.949 1.00 57.44 516 ASP B C 1
ATOM 6901 O O . ASP B 2 541 ? -4.171 64.827 -31.515 1.00 56.50 516 ASP B O 1
ATOM 6906 N N . SER B 2 542 ? -2.454 65.047 -32.992 1.00 49.61 517 SER B N 1
ATOM 6907 C CA . SER B 2 542 ? -2.694 63.816 -33.733 1.00 52.16 517 SER B CA 1
ATOM 6908 C C . SER B 2 542 ? -1.442 63.486 -34.527 1.00 55.43 517 SER B C 1
ATOM 6909 O O . SER B 2 542 ? -0.813 64.379 -35.102 1.00 49.69 517 SER B O 1
ATOM 6912 N N . HIS B 2 543 ? -1.088 62.204 -34.560 1.00 49.05 518 HIS B N 1
ATOM 6913 C CA . HIS B 2 543 ? -0.056 61.731 -35.463 1.00 43.58 518 HIS B CA 1
ATOM 6914 C C . HIS B 2 543 ? -0.517 60.392 -36.027 1.00 46.99 518 HIS B C 1
ATOM 6915 O O . HIS B 2 543 ? -1.507 59.814 -35.565 1.00 51.84 518 HIS B O 1
ATOM 6922 N N . PHE B 2 544 ? 0.176 59.929 -37.076 1.00 41.39 519 PHE B N 1
ATOM 6923 C CA . PHE B 2 544 ? -0.123 58.660 -37.739 1.00 36.81 519 PHE B CA 1
ATOM 6924 C C . PHE B 2 544 ? 0.892 58.409 -38.839 1.00 40.01 519 PHE B C 1
ATOM 6925 O O . PHE B 2 544 ? 1.458 59.365 -39.386 1.00 37.22 519 PHE B O 1
ATOM 6933 N N . SER B 2 545 ? 1.133 57.136 -39.166 1.00 37.19 520 SER B N 1
ATOM 6934 C CA . SER B 2 545 ? 2.117 56.800 -40.191 1.00 41.72 520 SER B CA 1
ATOM 6935 C C . SER B 2 545 ? 1.705 55.549 -40.959 1.00 45.84 520 SER B C 1
ATOM 6936 O O . SER B 2 545 ? 0.758 54.840 -40.601 1.00 42.87 520 SER B O 1
ATOM 6939 N N . GLY B 2 546 ? 2.442 55.303 -42.036 1.00 46.08 521 GLY B N 1
ATOM 6940 C CA . GLY B 2 546 ? 2.375 54.073 -42.789 1.00 34.94 521 GLY B CA 1
ATOM 6941 C C . GLY B 2 546 ? 3.763 53.500 -43.001 1.00 43.69 521 GLY B C 1
ATOM 6942 O O . GLY B 2 546 ? 4.695 54.189 -43.446 1.00 48.24 521 GLY B O 1
ATOM 6943 N N . TYR B 2 547 ? 3.903 52.221 -42.692 1.00 43.33 522 TYR B N 1
ATOM 6944 C CA . TYR B 2 547 ? 5.154 51.487 -42.798 1.00 43.40 522 TYR B CA 1
ATOM 6945 C C . TYR B 2 547 ? 4.965 50.342 -43.794 1.00 50.09 522 TYR B C 1
ATOM 6946 O O . TYR B 2 547 ? 3.903 49.707 -43.826 1.00 48.22 522 TYR B O 1
ATOM 6955 N N . LYS B 2 548 ? 5.978 50.081 -44.622 1.00 45.69 523 LYS B N 1
ATOM 6956 C CA . LYS B 2 548 ? 5.906 48.961 -45.545 1.00 34.98 523 LYS B CA 1
ATOM 6957 C C . LYS B 2 548 ? 7.314 48.512 -45.880 1.00 40.89 523 LYS B C 1
ATOM 6958 O O . LYS B 2 548 ? 8.219 49.340 -46.021 1.00 41.89 523 LYS B O 1
ATOM 6964 N N . GLU B 2 549 ? 7.488 47.199 -46.011 1.00 49.41 524 GLU B N 1
ATOM 6965 C CA . GLU B 2 549 ? 8.792 46.599 -46.243 1.00 51.80 524 GLU B CA 1
ATOM 6966 C C . GLU B 2 549 ? 8.946 46.199 -47.708 1.00 48.34 524 GLU B C 1
ATOM 6967 O O . GLU B 2 549 ? 7.978 46.152 -48.470 1.00 45.12 524 GLU B O 1
ATOM 6973 N N . ASP B 2 550 ? 10.201 45.941 -48.093 1.00 52.27 525 ASP B N 1
ATOM 6974 C CA . ASP B 2 550 ? 10.621 45.307 -49.352 1.00 51.78 525 ASP B CA 1
ATOM 6975 C C . ASP B 2 550 ? 10.414 46.179 -50.584 1.00 47.64 525 ASP B C 1
ATOM 6976 O O . ASP B 2 550 ? 9.287 46.348 -51.071 1.00 44.59 525 ASP B O 1
ATOM 6981 N N . PHE B 2 551 ? 11.523 46.683 -51.123 1.00 40.49 526 PHE B N 1
ATOM 6982 C CA . PHE B 2 551 ? 11.497 47.607 -52.248 1.00 48.00 526 PHE B CA 1
ATOM 6983 C C . PHE B 2 551 ? 12.536 47.203 -53.271 1.00 49.39 526 PHE B C 1
ATOM 6984 O O . PHE B 2 551 ? 13.706 47.008 -52.925 1.00 45.77 526 PHE B O 1
ATOM 6992 N N . SER B 2 552 ? 12.099 47.116 -54.532 1.00 47.85 527 SER B N 1
ATOM 6993 C CA . SER B 2 552 ? 12.981 46.690 -55.614 1.00 42.99 527 SER B CA 1
ATOM 6994 C C . SER B 2 552 ? 14.121 47.678 -55.846 1.00 47.49 527 SER B C 1
ATOM 6995 O O . SER B 2 552 ? 15.237 47.270 -56.186 1.00 55.73 527 SER B O 1
ATOM 6998 N N . ILE B 2 553 ? 13.869 48.977 -55.660 1.00 50.09 528 ILE B N 1
ATOM 6999 C CA . ILE B 2 553 ? 14.839 50.038 -55.942 1.00 49.79 528 ILE B CA 1
ATOM 7000 C C . ILE B 2 553 ? 15.067 50.846 -54.670 1.00 49.65 528 ILE B C 1
ATOM 7001 O O . ILE B 2 553 ? 14.132 51.463 -54.147 1.00 51.98 528 ILE B O 1
ATOM 7006 N N . LEU B 2 554 ? 16.314 50.867 -54.190 1.00 49.06 529 LEU B N 1
ATOM 7007 C CA . LEU B 2 554 ? 16.632 51.446 -52.878 1.00 44.58 529 LEU B CA 1
ATOM 7008 C C . LEU B 2 554 ? 16.984 52.925 -53.021 1.00 41.33 529 LEU B C 1
ATOM 7009 O O . LEU B 2 554 ? 18.115 53.354 -52.802 1.00 45.00 529 LEU B O 1
ATOM 7014 N N . THR B 2 555 ? 15.967 53.715 -53.369 1.00 40.85 530 THR B N 1
ATOM 7015 C CA . THR B 2 555 ? 16.099 55.156 -53.545 1.00 47.52 530 THR B CA 1
ATOM 7016 C C . THR B 2 555 ? 14.843 55.847 -53.017 1.00 47.67 530 THR B C 1
ATOM 7017 O O . THR B 2 555 ? 13.757 55.247 -52.997 1.00 46.41 530 THR B O 1
ATOM 7021 N N . PRO B 2 556 ? 14.968 57.084 -52.534 1.00 46.00 531 PRO B N 1
ATOM 7022 C CA . PRO B 2 556 ? 13.762 57.766 -52.040 1.00 41.30 531 PRO B CA 1
ATOM 7023 C C . PRO B 2 556 ? 12.717 57.936 -53.118 1.00 42.18 531 PRO B C 1
ATOM 7024 O O . PRO B 2 556 ? 11.520 57.804 -52.826 1.00 43.08 531 PRO B O 1
ATOM 7028 N N . ASP B 2 557 ? 13.141 58.188 -54.369 1.00 46.40 532 ASP B N 1
ATOM 7029 C CA . ASP B 2 557 ? 12.186 58.334 -55.474 1.00 42.87 532 ASP B CA 1
ATOM 7030 C C . ASP B 2 557 ? 11.285 57.125 -55.591 1.00 48.54 532 ASP B C 1
ATOM 7031 O O . ASP B 2 557 ? 10.084 57.253 -55.853 1.00 49.29 532 ASP B O 1
ATOM 7036 N N . TYR B 2 558 ? 11.859 55.938 -55.427 1.00 49.75 533 TYR B N 1
ATOM 7037 C CA . TYR B 2 558 ? 11.100 54.713 -55.594 1.00 46.81 533 TYR B CA 1
ATOM 7038 C C . TYR B 2 558 ? 10.311 54.351 -54.342 1.00 47.10 533 TYR B C 1
ATOM 7039 O O . TYR B 2 558 ? 9.183 53.871 -54.450 1.00 56.62 533 TYR B O 1
ATOM 7048 N N . MET B 2 559 ? 10.861 54.615 -53.153 1.00 37.27 534 MET B N 1
ATOM 7049 C CA . MET B 2 559 ? 10.401 53.976 -51.919 1.00 34.59 534 MET B CA 1
ATOM 7050 C C . MET B 2 559 ? 9.228 54.717 -51.287 1.00 39.63 534 MET B C 1
ATOM 7051 O O . MET B 2 559 ? 9.337 55.378 -50.252 1.00 51.23 534 MET B O 1
ATOM 7056 N N . TRP B 2 560 ? 8.080 54.572 -51.913 1.00 33.89 535 TRP B N 1
ATOM 7057 C CA . TRP B 2 560 ? 6.830 54.984 -51.286 1.00 40.18 535 TRP B CA 1
ATOM 7058 C C . TRP B 2 560 ? 6.001 53.761 -50.933 1.00 48.42 535 TRP B C 1
ATOM 7059 O O . TRP B 2 560 ? 6.145 52.701 -51.551 1.00 52.89 535 TRP B O 1
ATOM 7070 N N . PRO B 2 561 ? 5.115 53.867 -49.945 1.00 52.16 536 PRO B N 1
ATOM 7071 C CA . PRO B 2 561 ? 4.320 52.684 -49.559 1.00 50.71 536 PRO B CA 1
ATOM 7072 C C . PRO B 2 561 ? 3.635 51.971 -50.731 1.00 46.59 536 PRO B C 1
ATOM 7073 O O . PRO B 2 561 ? 3.528 50.735 -50.715 1.00 48.19 536 PRO B O 1
ATOM 7077 N N . ASP B 2 562 ? 3.189 52.703 -51.755 1.00 41.89 537 ASP B N 1
ATOM 7078 C CA . ASP B 2 562 ? 2.538 52.056 -52.887 1.00 42.20 537 ASP B CA 1
ATOM 7079 C C . ASP B 2 562 ? 3.436 51.004 -53.527 1.00 48.65 537 ASP B C 1
ATOM 7080 O O . ASP B 2 562 ? 2.945 49.969 -53.988 1.00 42.70 537 ASP B O 1
ATOM 7085 N N . ALA B 2 563 ? 4.749 51.248 -53.533 1.00 43.74 538 ALA B N 1
ATOM 7086 C CA . ALA B 2 563 ? 5.741 50.453 -54.234 1.00 39.62 538 ALA B CA 1
ATOM 7087 C C . ALA B 2 563 ? 6.299 49.277 -53.421 1.00 48.24 538 ALA B C 1
ATOM 7088 O O . ALA B 2 563 ? 7.105 48.494 -53.954 1.00 55.17 538 ALA B O 1
ATOM 7090 N N . GLY B 2 564 ? 5.937 49.144 -52.152 1.00 48.85 539 GLY B N 1
ATOM 7091 C CA . GLY B 2 564 ? 6.486 48.077 -51.356 1.00 48.52 539 GLY B CA 1
ATOM 7092 C C . GLY B 2 564 ? 5.763 46.773 -51.623 1.00 53.92 539 GLY B C 1
ATOM 7093 O O . GLY B 2 564 ? 4.587 46.757 -51.983 1.00 61.63 539 GLY B O 1
ATOM 7094 N N . SER B 2 565 ? 6.490 45.665 -51.436 1.00 51.80 540 SER B N 1
ATOM 7095 C CA . SER B 2 565 ? 5.957 44.323 -51.661 1.00 53.68 540 SER B CA 1
ATOM 7096 C C . SER B 2 565 ? 5.855 43.462 -50.415 1.00 57.78 540 SER B C 1
ATOM 7097 O O . SER B 2 565 ? 5.156 42.449 -50.459 1.00 66.18 540 SER B O 1
ATOM 7100 N N . GLY B 2 566 ? 6.535 43.817 -49.325 1.00 51.97 541 GLY B N 1
ATOM 7101 C CA . GLY B 2 566 ? 6.428 43.104 -48.068 1.00 36.41 541 GLY B CA 1
ATOM 7102 C C . GLY B 2 566 ? 5.249 43.566 -47.237 1.00 39.70 541 GLY B C 1
ATOM 7103 O O . GLY B 2 566 ? 4.296 44.170 -47.736 1.00 39.38 541 GLY B O 1
ATOM 7104 N N . THR B 2 567 ? 5.313 43.259 -45.941 1.00 50.56 542 THR B N 1
ATOM 7105 C CA . THR B 2 567 ? 4.197 43.538 -45.048 1.00 51.02 542 THR B CA 1
ATOM 7106 C C . THR B 2 567 ? 4.167 45.010 -44.651 1.00 55.38 542 THR B C 1
ATOM 7107 O O . THR B 2 567 ? 5.146 45.753 -44.785 1.00 53.11 542 THR B O 1
ATOM 7111 N N . ALA B 2 568 ? 3.027 45.402 -44.096 1.00 53.62 543 ALA B N 1
ATOM 7112 C CA . ALA B 2 568 ? 2.741 46.774 -43.739 1.00 41.82 543 ALA B CA 1
ATOM 7113 C C . ALA B 2 568 ? 2.276 46.844 -42.298 1.00 47.59 543 ALA B C 1
ATOM 7114 O O . ALA B 2 568 ? 1.697 45.893 -41.772 1.00 52.49 543 ALA B O 1
ATOM 7116 N N . GLN B 2 569 ? 2.533 47.991 -41.674 1.00 50.60 544 GLN B N 1
ATOM 7117 C CA . GLN B 2 569 ? 1.968 48.343 -40.382 1.00 43.04 544 GLN B CA 1
ATOM 7118 C C . GLN B 2 569 ? 1.413 49.750 -40.477 1.00 48.27 544 GLN B C 1
ATOM 7119 O O . GLN B 2 569 ? 1.940 50.590 -41.210 1.00 50.28 544 GLN B O 1
ATOM 7125 N N . ALA B 2 570 ? 0.355 50.009 -39.718 1.00 49.81 545 ALA B N 1
ATOM 7126 C CA . ALA B 2 570 ? -0.240 51.332 -39.642 1.00 42.32 545 ALA B CA 1
ATOM 7127 C C . ALA B 2 570 ? -0.268 51.792 -38.192 1.00 50.79 545 ALA B C 1
ATOM 7128 O O . ALA B 2 570 ? -0.793 51.089 -37.326 1.00 65.52 545 ALA B O 1
ATOM 7130 N N . TYR B 2 571 ? 0.275 52.973 -37.932 1.00 48.65 546 TYR B N 1
ATOM 7131 C CA . TYR B 2 571 ? 0.352 53.534 -36.594 1.00 44.66 546 TYR B CA 1
ATOM 7132 C C . TYR B 2 571 ? -0.406 54.858 -36.518 1.00 49.41 546 TYR B C 1
ATOM 7133 O O . TYR B 2 571 ? -0.776 55.449 -37.533 1.00 53.13 546 TYR B O 1
ATOM 7142 N N . GLY B 2 572 ? -0.628 55.333 -35.294 1.00 53.07 547 GLY B N 1
ATOM 7143 C CA . GLY B 2 572 ? -1.245 56.627 -35.057 1.00 41.21 547 GLY B CA 1
ATOM 7144 C C . GLY B 2 572 ? -2.203 56.793 -33.898 1.00 41.24 547 GLY B C 1
ATOM 7145 O O . GLY B 2 572 ? -2.900 55.866 -33.485 1.00 43.77 547 GLY B O 1
ATOM 7146 N N . ALA B 2 573 ? -2.262 58.015 -33.369 1.00 48.26 548 ALA B N 1
ATOM 7147 C CA . ALA B 2 573 ? -3.082 58.331 -32.202 1.00 43.31 548 ALA B CA 1
ATOM 7148 C C . ALA B 2 573 ? -3.250 59.843 -32.117 1.00 50.27 548 ALA B C 1
ATOM 7149 O O . ALA B 2 573 ? -2.791 60.596 -32.984 1.00 55.72 548 ALA B O 1
ATOM 7151 N N . GLY B 2 574 ? -3.907 60.280 -31.044 1.00 55.86 549 GLY B N 1
ATOM 7152 C CA . GLY B 2 574 ? -4.047 61.691 -30.736 1.00 51.03 549 GLY B CA 1
ATOM 7153 C C . GLY B 2 574 ? -4.329 61.926 -29.268 1.00 45.86 549 GLY B C 1
ATOM 7154 O O . GLY B 2 574 ? -4.794 61.034 -28.554 1.00 42.61 549 GLY B O 1
ATOM 7155 N N . GLU B 2 575 ? -4.033 63.152 -28.825 1.00 47.25 550 GLU B N 1
ATOM 7156 C CA . GLU B 2 575 ? -4.283 63.613 -27.460 1.00 36.49 550 GLU B CA 1
ATOM 7157 C C . GLU B 2 575 ? -4.509 65.117 -27.475 1.00 52.82 550 GLU B C 1
ATOM 7158 O O . GLU B 2 575 ? -4.248 65.797 -28.472 1.00 69.90 550 GLU B O 1
ATOM 7164 N N . GLY B 2 576 ? -4.989 65.635 -26.357 1.00 50.87 551 GLY B N 1
ATOM 7165 C CA . GLY B 2 576 ? -5.362 67.035 -26.291 1.00 52.04 551 GLY B CA 1
ATOM 7166 C C . GLY B 2 576 ? -5.634 67.459 -24.870 1.00 51.90 551 GLY B C 1
ATOM 7167 O O . GLY B 2 576 ? -5.790 66.618 -23.979 1.00 49.55 551 GLY B O 1
ATOM 7168 N N . TYR B 2 577 ? -5.642 68.783 -24.658 1.00 52.88 552 TYR B N 1
ATOM 7169 C CA . TYR B 2 577 ? -5.980 69.322 -23.343 1.00 56.03 552 TYR B CA 1
ATOM 7170 C C . TYR B 2 577 ? -6.502 70.743 -23.466 1.00 59.46 552 TYR B C 1
ATOM 7171 O O . TYR B 2 577 ? -6.201 71.463 -24.423 1.00 64.09 552 TYR B O 1
ATOM 7180 N N . SER B 2 578 ? -7.307 71.131 -22.483 1.00 56.38 553 SER B N 1
ATOM 7181 C CA . SER B 2 578 ? -7.936 72.443 -22.465 1.00 57.72 553 SER B CA 1
ATOM 7182 C C . SER B 2 578 ? -7.721 73.103 -21.105 1.00 60.05 553 SER B C 1
ATOM 7183 O O . SER B 2 578 ? -7.576 72.430 -20.083 1.00 58.98 553 SER B O 1
ATOM 7186 N N . LEU B 2 579 ? -7.663 74.437 -21.115 1.00 60.23 554 LEU B N 1
ATOM 7187 C CA . LEU B 2 579 ? -7.335 75.245 -19.943 1.00 55.01 554 LEU B CA 1
ATOM 7188 C C . LEU B 2 579 ? -8.277 76.438 -19.862 1.00 57.36 554 LEU B C 1
ATOM 7189 O O . LEU B 2 579 ? -8.421 77.179 -20.842 1.00 58.49 554 LEU B O 1
ATOM 7194 N N . VAL B 2 580 ? -8.924 76.615 -18.709 1.00 49.86 555 VAL B N 1
ATOM 7195 C CA . VAL B 2 580 ? -9.696 77.816 -18.421 1.00 49.75 555 VAL B CA 1
ATOM 7196 C C . VAL B 2 580 ? -8.972 78.584 -17.327 1.00 55.78 555 VAL B C 1
ATOM 7197 O O . VAL B 2 580 ? -8.332 78.000 -16.445 1.00 60.07 555 VAL B O 1
ATOM 7201 N N . SER B 2 581 ? -9.061 79.908 -17.400 1.00 53.79 556 SER B N 1
ATOM 7202 C CA . SER B 2 581 ? -8.219 80.775 -16.585 1.00 54.42 556 SER B CA 1
ATOM 7203 C C . SER B 2 581 ? -8.985 82.061 -16.278 1.00 52.76 556 SER B C 1
ATOM 7204 O O . SER B 2 581 ? -9.416 82.755 -17.200 1.00 47.89 556 SER B O 1
ATOM 7207 N N . PHE B 2 582 ? -9.200 82.355 -14.991 1.00 54.11 557 PHE B N 1
ATOM 7208 C CA . PHE B 2 582 ? -9.828 83.594 -14.544 1.00 56.76 557 PHE B CA 1
ATOM 7209 C C . PHE B 2 582 ? -8.836 84.345 -13.680 1.00 62.30 557 PHE B C 1
ATOM 7210 O O . PHE B 2 582 ? -8.181 83.741 -12.825 1.00 69.31 557 PHE B O 1
ATOM 7218 N N . PHE B 2 583 ? -8.723 85.655 -13.878 1.00 52.62 558 PHE B N 1
ATOM 7219 C CA . PHE B 2 583 ? -7.661 86.339 -13.155 1.00 56.34 558 PHE B CA 1
ATOM 7220 C C . PHE B 2 583 ? -7.999 87.810 -12.954 1.00 63.85 558 PHE B C 1
ATOM 7221 O O . PHE B 2 583 ? -8.863 88.375 -13.632 1.00 60.19 558 PHE B O 1
ATOM 7229 N N . GLY B 2 584 ? -7.285 88.420 -12.008 1.00 65.67 559 GLY B N 1
ATOM 7230 C CA . GLY B 2 584 ? -7.482 89.811 -11.655 1.00 68.59 559 GLY B CA 1
ATOM 7231 C C . GLY B 2 584 ? -6.245 90.371 -10.992 1.00 76.14 559 GLY B C 1
ATOM 7232 O O . GLY B 2 584 ? -5.434 89.632 -10.421 1.00 75.09 559 GLY B O 1
ATOM 7233 N N . LYS B 2 585 ? -6.098 91.694 -11.081 1.00 80.71 560 LYS B N 1
ATOM 7234 C CA . LYS B 2 585 ? -4.953 92.381 -10.500 1.00 84.68 560 LYS B CA 1
ATOM 7235 C C . LYS B 2 585 ? -5.380 93.763 -10.023 1.00 88.31 560 LYS B C 1
ATOM 7236 O O . LYS B 2 585 ? -6.306 94.368 -10.570 1.00 93.16 560 LYS B O 1
ATOM 7242 N N . MET B 2 586 ? -4.686 94.265 -9.003 1.00 86.42 561 MET B N 1
ATOM 7243 C CA . MET B 2 586 ? -4.988 95.573 -8.420 1.00 82.46 561 MET B CA 1
ATOM 7244 C C . MET B 2 586 ? -3.673 96.239 -8.034 1.00 80.52 561 MET B C 1
ATOM 7245 O O . MET B 2 586 ? -2.984 95.754 -7.134 1.00 77.44 561 MET B O 1
ATOM 7250 N N . ASN B 2 587 ? -3.327 97.337 -8.706 1.00 83.41 562 ASN B N 1
ATOM 7251 C CA . ASN B 2 587 ? -2.118 98.108 -8.427 1.00 85.21 562 ASN B CA 1
ATOM 7252 C C . ASN B 2 587 ? -2.491 99.426 -7.755 1.00 83.38 562 ASN B C 1
ATOM 7253 O O . ASN B 2 587 ? -3.445 100.092 -8.168 1.00 80.79 562 ASN B O 1
ATOM 7258 N N . TYR B 2 588 ? -1.720 99.814 -6.738 1.00 85.04 563 TYR B N 1
ATOM 7259 C CA . TYR B 2 588 ? -1.955 101.067 -6.028 1.00 84.51 563 TYR B CA 1
ATOM 7260 C C . TYR B 2 588 ? -0.636 101.673 -5.558 1.00 87.43 563 TYR B C 1
ATOM 7261 O O . TYR B 2 588 ? 0.213 100.975 -4.994 1.00 79.79 563 TYR B O 1
ATOM 7270 N N . SER B 2 589 ? -0.501 102.993 -5.738 1.00 94.18 564 SER B N 1
ATOM 7271 C CA . SER B 2 589 ? 0.695 103.721 -5.307 1.00 97.62 564 SER B CA 1
ATOM 7272 C C . SER B 2 589 ? 0.316 105.066 -4.705 1.00 99.76 564 SER B C 1
ATOM 7273 O O . SER B 2 589 ? -0.292 105.905 -5.377 1.00 97.19 564 SER B O 1
ATOM 7276 N N . TYR B 2 590 ? 0.689 105.270 -3.439 1.00 107.16 565 TYR B N 1
ATOM 7277 C CA . TYR B 2 590 ? 0.325 106.473 -2.699 1.00 115.72 565 TYR B CA 1
ATOM 7278 C C . TYR B 2 590 ? 1.001 107.714 -3.258 1.00 124.62 565 TYR B C 1
ATOM 7279 O O . TYR B 2 590 ? 0.325 108.615 -3.755 1.00 133.65 565 TYR B O 1
ATOM 7288 N N . ALA B 2 591 ? 2.317 107.811 -3.121 1.00 117.61 566 ALA B N 1
ATOM 7289 C CA . ALA B 2 591 ? 3.013 109.039 -3.480 1.00 111.11 566 ALA B CA 1
ATOM 7290 C C . ALA B 2 591 ? 4.270 108.703 -4.260 1.00 112.15 566 ALA B C 1
ATOM 7291 O O . ALA B 2 591 ? 5.335 109.289 -4.038 1.00 124.21 566 ALA B O 1
ATOM 7293 N N . ASP B 2 592 ? 4.158 107.749 -5.183 1.00 100.24 567 ASP B N 1
ATOM 7294 C CA . ASP B 2 592 ? 5.319 107.104 -5.790 1.00 106.37 567 ASP B CA 1
ATOM 7295 C C . ASP B 2 592 ? 6.368 106.793 -4.729 1.00 103.08 567 ASP B C 1
ATOM 7296 O O . ASP B 2 592 ? 7.577 106.839 -4.980 1.00 105.34 567 ASP B O 1
ATOM 7301 N N . ARG B 2 593 ? 5.894 106.478 -3.556 1.00 94.56 568 ARG B N 1
ATOM 7302 C CA . ARG B 2 593 ? 6.600 106.199 -2.320 1.00 96.48 568 ARG B CA 1
ATOM 7303 C C . ARG B 2 593 ? 6.159 104.874 -1.729 1.00 98.18 568 ARG B C 1
ATOM 7304 O O . ARG B 2 593 ? 6.985 104.126 -1.199 1.00 99.01 568 ARG B O 1
ATOM 7312 N N . TYR B 2 594 ? 4.873 104.559 -1.831 1.00 94.32 569 TYR B N 1
ATOM 7313 C CA . TYR B 2 594 ? 4.305 103.324 -1.316 1.00 90.49 569 TYR B CA 1
ATOM 7314 C C . TYR B 2 594 ? 3.575 102.641 -2.461 1.00 98.08 569 TYR B C 1
ATOM 7315 O O . TYR B 2 594 ? 2.637 103.217 -3.021 1.00 102.29 569 TYR B O 1
ATOM 7324 N N . LEU B 2 595 ? 4.023 101.441 -2.838 1.00 89.69 570 LEU B N 1
ATOM 7325 C CA . LEU B 2 595 ? 3.350 100.651 -3.854 1.00 86.01 570 LEU B CA 1
ATOM 7326 C C . LEU B 2 595 ? 2.692 99.439 -3.200 1.00 89.10 570 LEU B C 1
ATOM 7327 O O . LEU B 2 595 ? 3.168 98.918 -2.188 1.00 87.41 570 LEU B O 1
ATOM 7332 N N . LEU B 2 596 ? 1.572 99.008 -3.776 1.00 92.44 571 LEU B N 1
ATOM 7333 C CA . LEU B 2 596 ? 0.903 97.779 -3.368 1.00 87.92 571 LEU B CA 1
ATOM 7334 C C . LEU B 2 596 ? 0.218 97.164 -4.580 1.00 90.63 571 LEU B C 1
ATOM 7335 O O . LEU B 2 596 ? -0.477 97.861 -5.331 1.00 92.61 571 LEU B O 1
ATOM 7340 N N . SER B 2 597 ? 0.398 95.856 -4.760 1.00 93.99 572 SER B N 1
ATOM 7341 C CA . SER B 2 597 ? -0.290 95.142 -5.828 1.00 89.53 572 SER B CA 1
ATOM 7342 C C . SER B 2 597 ? -0.828 93.803 -5.336 1.00 81.56 572 SER B C 1
ATOM 7343 O O . SER B 2 597 ? -0.167 93.090 -4.574 1.00 71.91 572 SER B O 1
ATOM 7346 N N . LEU B 2 598 ? -2.061 93.501 -5.749 1.00 80.98 573 LEU B N 1
ATOM 7347 C CA . LEU B 2 598 ? -2.745 92.253 -5.447 1.00 73.21 573 LEU B CA 1
ATOM 7348 C C . LEU B 2 598 ? -3.118 91.544 -6.740 1.00 71.72 573 LEU B C 1
ATOM 7349 O O . LEU B 2 598 ? -3.312 92.174 -7.785 1.00 73.15 573 LEU B O 1
ATOM 7354 N N . THR B 2 599 ? -3.260 90.229 -6.640 1.00 73.44 574 THR B N 1
ATOM 7355 C CA . THR B 2 599 ? -3.343 89.357 -7.796 1.00 68.90 574 THR B CA 1
ATOM 7356 C C . THR B 2 599 ? -4.104 88.106 -7.411 1.00 67.20 574 THR B C 1
ATOM 7357 O O . THR B 2 599 ? -3.827 87.500 -6.374 1.00 66.83 574 THR B O 1
ATOM 7361 N N . LEU B 2 600 ? -5.040 87.707 -8.263 1.00 67.44 575 LEU B N 1
ATOM 7362 C CA . LEU B 2 600 ? -5.818 86.508 -7.999 1.00 69.65 575 LEU B CA 1
ATOM 7363 C C . LEU B 2 600 ? -6.123 85.794 -9.318 1.00 68.67 575 LEU B C 1
ATOM 7364 O O . LEU B 2 600 ? -6.532 86.445 -10.286 1.00 66.68 575 LEU B O 1
ATOM 7369 N N . ARG B 2 601 ? -5.935 84.465 -9.348 1.00 65.23 576 ARG B N 1
ATOM 7370 C CA . ARG B 2 601 ? -6.059 83.649 -10.563 1.00 65.06 576 ARG B CA 1
ATOM 7371 C C . ARG B 2 601 ? -6.621 82.272 -10.223 1.00 66.40 576 ARG B C 1
ATOM 7372 O O . ARG B 2 601 ? -6.004 81.549 -9.438 1.00 72.04 576 ARG B O 1
ATOM 7380 N N . ARG B 2 602 ? -7.782 81.905 -10.801 1.00 62.72 577 ARG B N 1
ATOM 7381 C CA . ARG B 2 602 ? -8.288 80.522 -10.805 1.00 55.51 577 ARG B CA 1
ATOM 7382 C C . ARG B 2 602 ? -7.892 79.897 -12.136 1.00 52.10 577 ARG B C 1
ATOM 7383 O O . ARG B 2 602 ? -8.238 80.429 -13.192 1.00 54.63 577 ARG B O 1
ATOM 7391 N N . ASP B 2 603 ? -7.152 78.795 -12.089 1.00 57.30 578 ASP B N 1
ATOM 7392 C CA . ASP B 2 603 ? -6.770 78.041 -13.283 1.00 62.25 578 ASP B CA 1
ATOM 7393 C C . ASP B 2 603 ? -7.439 76.674 -13.251 1.00 65.22 578 ASP B C 1
ATOM 7394 O O . ASP B 2 603 ? -7.391 75.980 -12.226 1.00 58.97 578 ASP B O 1
ATOM 7399 N N . GLY B 2 604 ? -8.061 76.295 -14.366 1.00 63.90 579 GLY B N 1
ATOM 7400 C CA . GLY B 2 604 ? -8.643 74.975 -14.513 1.00 61.24 579 GLY B CA 1
ATOM 7401 C C . GLY B 2 604 ? -8.041 74.227 -15.687 1.00 56.01 579 GLY B C 1
ATOM 7402 O O . GLY B 2 604 ? -7.747 74.811 -16.732 1.00 63.01 579 GLY B O 1
ATOM 7403 N N . SER B 2 605 ? -7.892 72.913 -15.524 1.00 48.61 580 SER B N 1
ATOM 7404 C CA . SER B 2 605 ? -7.132 72.107 -16.480 1.00 50.00 580 SER B CA 1
ATOM 7405 C C . SER B 2 605 ? -7.735 70.720 -16.640 1.00 48.79 580 SER B C 1
ATOM 7406 O O . SER B 2 605 ? -7.872 70.005 -15.644 1.00 46.04 580 SER B O 1
ATOM 7409 N N . SER B 2 606 ? -8.067 70.334 -17.882 1.00 49.63 581 SER B N 1
ATOM 7410 C CA . SER B 2 606 ? -8.674 69.024 -18.149 1.00 48.79 581 SER B CA 1
ATOM 7411 C C . SER B 2 606 ? -7.785 67.846 -17.787 1.00 49.17 581 SER B C 1
ATOM 7412 O O . SER B 2 606 ? -8.229 66.707 -17.947 1.00 56.88 581 SER B O 1
ATOM 7415 N N . ARG B 2 607 ? -6.562 68.077 -17.314 1.00 46.46 582 ARG B N 1
ATOM 7416 C CA . ARG B 2 607 ? -5.724 66.979 -16.858 1.00 46.60 582 ARG B CA 1
ATOM 7417 C C . ARG B 2 607 ? -6.084 66.480 -15.461 1.00 55.70 582 ARG B C 1
ATOM 7418 O O . ARG B 2 607 ? -5.460 65.523 -14.993 1.00 54.00 582 ARG B O 1
ATOM 7426 N N . PHE B 2 608 ? -7.045 67.101 -14.776 1.00 59.61 583 PHE B N 1
ATOM 7427 C CA . PHE B 2 608 ? -7.487 66.642 -13.466 1.00 54.64 583 PHE B CA 1
ATOM 7428 C C . PHE B 2 608 ? -8.979 66.352 -13.516 1.00 53.51 583 PHE B C 1
ATOM 7429 O O . PHE B 2 608 ? -9.697 66.874 -14.374 1.00 55.95 583 PHE B O 1
ATOM 7437 N N . GLY B 2 609 ? -9.445 65.518 -12.583 1.00 43.35 584 GLY B N 1
ATOM 7438 C CA . GLY B 2 609 ? -10.864 65.256 -12.479 1.00 37.85 584 GLY B CA 1
ATOM 7439 C C . GLY B 2 609 ? -11.590 66.474 -11.938 1.00 50.72 584 GLY B C 1
ATOM 7440 O O . GLY B 2 609 ? -10.982 67.405 -11.413 1.00 48.16 584 GLY B O 1
ATOM 7441 N N . LYS B 2 610 ? -12.925 66.452 -12.046 1.00 59.48 585 LYS B N 1
ATOM 7442 C CA . LYS B 2 610 ? -13.725 67.603 -11.625 1.00 53.62 585 LYS B CA 1
ATOM 7443 C C . LYS B 2 610 ? -13.386 68.015 -10.208 1.00 57.43 585 LYS B C 1
ATOM 7444 O O . LYS B 2 610 ? -13.452 69.208 -9.869 1.00 61.11 585 LYS B O 1
ATOM 7450 N N . ASN B 2 611 ? -12.974 67.049 -9.387 1.00 56.97 586 ASN B N 1
ATOM 7451 C CA . ASN B 2 611 ? -12.747 67.233 -7.956 1.00 55.92 586 ASN B CA 1
ATOM 7452 C C . ASN B 2 611 ? -11.442 67.961 -7.647 1.00 54.87 586 ASN B C 1
ATOM 7453 O O . ASN B 2 611 ? -11.199 68.301 -6.486 1.00 54.37 586 ASN B O 1
ATOM 7458 N N . HIS B 2 612 ? -10.578 68.178 -8.641 1.00 48.58 587 HIS B N 1
ATOM 7459 C CA . HIS B 2 612 ? -9.422 69.042 -8.434 1.00 51.85 587 HIS B CA 1
ATOM 7460 C C . HIS B 2 612 ? -9.173 69.952 -9.644 1.00 57.34 587 HIS B C 1
ATOM 7461 O O . HIS B 2 612 ? -8.056 70.449 -9.839 1.00 62.93 587 HIS B O 1
ATOM 7468 N N . ARG B 2 613 ? -10.216 70.215 -10.437 1.00 51.01 588 ARG B N 1
ATOM 7469 C CA . ARG B 2 613 ? -10.006 70.786 -11.760 1.00 57.26 588 ARG B CA 1
ATOM 7470 C C . ARG B 2 613 ? -9.408 72.194 -11.680 1.00 61.00 588 ARG B C 1
ATOM 7471 O O . ARG B 2 613 ? -8.477 72.520 -12.428 1.00 58.55 588 ARG B O 1
ATOM 7479 N N . TYR B 2 614 ? -9.903 73.026 -10.758 1.00 57.52 589 TYR B N 1
ATOM 7480 C CA . TYR B 2 614 ? -9.429 74.393 -10.582 1.00 55.23 589 TYR B CA 1
ATOM 7481 C C . TYR B 2 614 ? -8.552 74.512 -9.337 1.00 52.06 589 TYR B C 1
ATOM 7482 O O . TYR B 2 614 ? -8.737 73.783 -8.366 1.00 52.24 589 TYR B O 1
ATOM 7491 N N . ALA B 2 615 ? -7.594 75.446 -9.372 1.00 53.15 590 ALA B N 1
ATOM 7492 C CA . ALA B 2 615 ? -6.863 75.888 -8.183 1.00 50.18 590 ALA B CA 1
ATOM 7493 C C . ALA B 2 615 ? -6.748 77.408 -8.187 1.00 60.25 590 ALA B C 1
ATOM 7494 O O . ALA B 2 615 ? -6.637 78.016 -9.257 1.00 68.82 590 ALA B O 1
ATOM 7496 N N . THR B 2 616 ? -6.776 78.028 -7.001 1.00 59.28 591 THR B N 1
ATOM 7497 C CA . THR B 2 616 ? -6.794 79.484 -6.892 1.00 55.17 591 THR B CA 1
ATOM 7498 C C . THR B 2 616 ? -5.480 79.976 -6.298 1.00 59.58 591 THR B C 1
ATOM 7499 O O . THR B 2 616 ? -5.003 79.423 -5.305 1.00 69.12 591 THR B O 1
ATOM 7503 N N . PHE B 2 617 ? -4.898 81.014 -6.904 1.00 60.24 592 PHE B N 1
ATOM 7504 C CA . PHE B 2 617 ? -3.566 81.497 -6.528 1.00 65.81 592 PHE B CA 1
ATOM 7505 C C . PHE B 2 617 ? -3.573 83.003 -6.283 1.00 69.65 592 PHE B C 1
ATOM 7506 O O . PHE B 2 617 ? -3.897 83.782 -7.206 1.00 76.09 592 PHE B O 1
ATOM 7514 N N . PRO B 2 618 ? -3.196 83.466 -5.093 1.00 63.08 593 PRO B N 1
ATOM 7515 C CA . PRO B 2 618 ? -3.118 84.912 -4.846 1.00 70.30 593 PRO B CA 1
ATOM 7516 C C . PRO B 2 618 ? -1.690 85.432 -4.740 1.00 71.39 593 PRO B C 1
ATOM 7517 O O . PRO B 2 618 ? -0.749 84.641 -4.599 1.00 72.62 593 PRO B O 1
ATOM 7521 N N . SER B 2 619 ? -1.513 86.754 -4.811 1.00 61.31 594 SER B N 1
ATOM 7522 C CA . SER B 2 619 ? -0.235 87.344 -4.438 1.00 62.28 594 SER B CA 1
ATOM 7523 C C . SER B 2 619 ? -0.441 88.736 -3.861 1.00 71.00 594 SER B C 1
ATOM 7524 O O . SER B 2 619 ? -1.388 89.450 -4.210 1.00 75.31 594 SER B O 1
ATOM 7527 N N . VAL B 2 620 ? 0.449 89.081 -2.934 1.00 72.22 595 VAL B N 1
ATOM 7528 C CA . VAL B 2 620 ? 0.611 90.425 -2.402 1.00 74.46 595 VAL B CA 1
ATOM 7529 C C . VAL B 2 620 ? 2.043 90.859 -2.672 1.00 74.22 595 VAL B C 1
ATOM 7530 O O . VAL B 2 620 ? 2.988 90.151 -2.307 1.00 72.81 595 VAL B O 1
ATOM 7534 N N . SER B 2 621 ? 2.206 92.014 -3.309 1.00 72.41 596 SER B N 1
ATOM 7535 C CA . SER B 2 621 ? 3.518 92.611 -3.495 1.00 70.76 596 SER B CA 1
ATOM 7536 C C . SER B 2 621 ? 3.487 94.008 -2.896 1.00 80.08 596 SER B C 1
ATOM 7537 O O . SER B 2 621 ? 2.517 94.747 -3.090 1.00 91.26 596 SER B O 1
ATOM 7540 N N . LEU B 2 622 ? 4.515 94.343 -2.104 1.00 79.67 597 LEU B N 1
ATOM 7541 C CA . LEU B 2 622 ? 4.558 95.590 -1.335 1.00 79.26 597 LEU B CA 1
ATOM 7542 C C . LEU B 2 622 ? 5.846 96.351 -1.612 1.00 81.20 597 LEU B C 1
ATOM 7543 O O . LEU B 2 622 ? 6.911 95.746 -1.760 1.00 82.49 597 LEU B O 1
ATOM 7548 N N . GLY B 2 623 ? 5.749 97.682 -1.650 1.00 81.71 598 GLY B N 1
ATOM 7549 C CA . GLY B 2 623 ? 6.898 98.491 -2.014 1.00 82.53 598 GLY B CA 1
ATOM 7550 C C . GLY B 2 623 ? 7.027 99.807 -1.278 1.00 88.01 598 GLY B C 1
ATOM 7551 O O . GLY B 2 623 ? 6.051 100.548 -1.109 1.00 97.19 598 GLY B O 1
ATOM 7552 N N . TRP B 2 624 ? 8.243 100.109 -0.839 1.00 80.54 599 TRP B N 1
ATOM 7553 C CA . TRP B 2 624 ? 8.536 101.345 -0.134 1.00 77.47 599 TRP B CA 1
ATOM 7554 C C . TRP B 2 624 ? 9.777 101.943 -0.776 1.00 83.92 599 TRP B C 1
ATOM 7555 O O . TRP B 2 624 ? 10.839 101.310 -0.780 1.00 86.01 599 TRP B O 1
ATOM 7566 N N . ARG B 2 625 ? 9.626 103.139 -1.358 1.00 83.28 600 ARG B N 1
ATOM 7567 C CA . ARG B 2 625 ? 10.733 103.877 -1.966 1.00 87.49 600 ARG B CA 1
ATOM 7568 C C . ARG B 2 625 ? 11.299 104.830 -0.913 1.00 94.47 600 ARG B C 1
ATOM 7569 O O . ARG B 2 625 ? 10.790 105.942 -0.707 1.00 92.58 600 ARG B O 1
ATOM 7577 N N . ILE B 2 626 ? 12.373 104.384 -0.255 1.00 92.69 601 ILE B N 1
ATOM 7578 C CA . ILE B 2 626 ? 12.925 105.108 0.883 1.00 88.13 601 ILE B CA 1
ATOM 7579 C C . ILE B 2 626 ? 13.387 106.493 0.468 1.00 88.07 601 ILE B C 1
ATOM 7580 O O . ILE B 2 626 ? 13.015 107.495 1.087 1.00 91.99 601 ILE B O 1
ATOM 7585 N N . THR B 2 627 ? 14.197 106.573 -0.593 1.00 86.50 602 THR B N 1
ATOM 7586 C CA . THR B 2 627 ? 14.899 107.821 -0.902 1.00 94.17 602 THR B CA 1
ATOM 7587 C C . THR B 2 627 ? 13.940 108.956 -1.255 1.00 95.65 602 THR B C 1
ATOM 7588 O O . THR B 2 627 ? 14.290 110.128 -1.100 1.00 95.70 602 THR B O 1
ATOM 7592 N N . GLN B 2 628 ? 12.734 108.627 -1.734 1.00 96.06 603 GLN B N 1
ATOM 7593 C CA . GLN B 2 628 ? 11.681 109.619 -1.927 1.00 100.92 603 GLN B CA 1
ATOM 7594 C C . GLN B 2 628 ? 11.177 110.208 -0.612 1.00 107.58 603 GLN B C 1
ATOM 7595 O O . GLN B 2 628 ? 10.623 111.316 -0.614 1.00 109.23 603 GLN B O 1
ATOM 7601 N N . GLU B 2 629 ? 11.343 109.491 0.500 1.00 108.14 604 GLU B N 1
ATOM 7602 C CA . GLU B 2 629 ? 10.861 109.977 1.786 1.00 111.44 604 GLU B CA 1
ATOM 7603 C C . GLU B 2 629 ? 11.575 111.265 2.174 1.00 120.98 604 GLU B C 1
ATOM 7604 O O . GLU B 2 629 ? 12.711 111.525 1.767 1.00 123.20 604 GLU B O 1
ATOM 7610 N N . ASN B 2 630 ? 10.888 112.069 2.984 1.00 128.30 605 ASN B N 1
ATOM 7611 C CA . ASN B 2 630 ? 11.401 113.381 3.365 1.00 135.59 605 ASN B CA 1
ATOM 7612 C C . ASN B 2 630 ? 12.681 113.269 4.189 1.00 129.07 605 ASN B C 1
ATOM 7613 O O . ASN B 2 630 ? 13.634 114.029 3.972 1.00 127.92 605 ASN B O 1
ATOM 7618 N N . PHE B 2 631 ? 12.722 112.327 5.140 1.00 119.50 606 PHE B N 1
ATOM 7619 C CA . PHE B 2 631 ? 13.873 112.207 6.032 1.00 108.84 606 PHE B CA 1
ATOM 7620 C C . PHE B 2 631 ? 15.135 111.752 5.308 1.00 110.55 606 PHE B C 1
ATOM 7621 O O . PHE B 2 631 ? 16.234 111.919 5.850 1.00 107.95 606 PHE B O 1
ATOM 7629 N N . MET B 2 632 ? 15.001 111.189 4.099 1.00 112.30 607 MET B N 1
ATOM 7630 C CA . MET B 2 632 ? 16.120 110.786 3.250 1.00 109.99 607 MET B CA 1
ATOM 7631 C C . MET B 2 632 ? 16.697 111.942 2.443 1.00 114.28 607 MET B C 1
ATOM 7632 O O . MET B 2 632 ? 17.513 111.705 1.544 1.00 110.78 607 MET B O 1
ATOM 7637 N N . LYS B 2 633 ? 16.284 113.176 2.736 1.00 120.86 608 LYS B N 1
ATOM 7638 C CA . LYS B 2 633 ? 16.768 114.326 1.982 1.00 121.29 608 LYS B CA 1
ATOM 7639 C C . LYS B 2 633 ? 18.292 114.444 2.042 1.00 120.53 608 LYS B C 1
ATOM 7640 O O . LYS B 2 633 ? 18.930 114.794 1.042 1.00 116.33 608 LYS B O 1
ATOM 7646 N N . GLU B 2 634 ? 18.897 114.105 3.187 1.00 121.76 609 GLU B N 1
ATOM 7647 C CA . GLU B 2 634 ? 20.287 114.458 3.475 1.00 120.93 609 GLU B CA 1
ATOM 7648 C C . GLU B 2 634 ? 21.317 113.611 2.729 1.00 115.92 609 GLU B C 1
ATOM 7649 O O . GLU B 2 634 ? 22.489 113.997 2.677 1.00 116.44 609 GLU B O 1
ATOM 7655 N N . LEU B 2 635 ? 20.934 112.483 2.143 1.00 115.38 610 LEU B N 1
ATOM 7656 C CA . LEU B 2 635 ? 21.911 111.574 1.540 1.00 117.52 610 LEU B CA 1
ATOM 7657 C C . LEU B 2 635 ? 21.930 111.764 0.025 1.00 123.01 610 LEU B C 1
ATOM 7658 O O . LEU B 2 635 ? 21.191 111.108 -0.712 1.00 121.98 610 LEU B O 1
ATOM 7663 N N . THR B 2 636 ? 22.819 112.659 -0.437 1.00 126.37 611 THR B N 1
ATOM 7664 C CA . THR B 2 636 ? 22.943 112.963 -1.865 1.00 119.69 611 THR B CA 1
ATOM 7665 C C . THR B 2 636 ? 23.609 111.827 -2.641 1.00 108.77 611 THR B C 1
ATOM 7666 O O . THR B 2 636 ? 23.338 111.649 -3.833 1.00 105.61 611 THR B O 1
ATOM 7670 N N . TRP B 2 637 ? 24.478 111.058 -1.997 1.00 105.42 612 TRP B N 1
ATOM 7671 C CA . TRP B 2 637 ? 25.117 109.901 -2.623 1.00 107.76 612 TRP B CA 1
ATOM 7672 C C . TRP B 2 637 ? 24.195 108.679 -2.714 1.00 107.43 612 TRP B C 1
ATOM 7673 O O . TRP B 2 637 ? 24.671 107.550 -2.613 1.00 110.77 612 TRP B O 1
ATOM 7684 N N . LEU B 2 638 ? 22.887 108.869 -2.902 1.00 105.31 613 LEU B N 1
ATOM 7685 C CA . LEU B 2 638 ? 21.935 107.754 -2.872 1.00 104.23 613 LEU B CA 1
ATOM 7686 C C . LEU B 2 638 ? 20.720 108.152 -3.723 1.00 100.07 613 LEU B C 1
ATOM 7687 O O . LEU B 2 638 ? 19.759 108.721 -3.209 1.00 98.12 613 LEU B O 1
ATOM 7692 N N . ASP B 2 639 ? 20.767 107.823 -5.019 1.00 100.16 614 ASP B N 1
ATOM 7693 C CA . ASP B 2 639 ? 19.673 108.213 -5.913 1.00 103.54 614 ASP B CA 1
ATOM 7694 C C . ASP B 2 639 ? 18.405 107.421 -5.644 1.00 106.33 614 ASP B C 1
ATOM 7695 O O . ASP B 2 639 ? 17.293 107.965 -5.720 1.00 105.10 614 ASP B O 1
ATOM 7700 N N . ASP B 2 640 ? 18.547 106.140 -5.339 1.00 110.77 615 ASP B N 1
ATOM 7701 C CA . ASP B 2 640 ? 17.395 105.289 -5.130 1.00 107.41 615 ASP B CA 1
ATOM 7702 C C . ASP B 2 640 ? 17.698 104.273 -4.046 1.00 95.45 615 ASP B C 1
ATOM 7703 O O . ASP B 2 640 ? 18.847 103.879 -3.827 1.00 87.47 615 ASP B O 1
ATOM 7708 N N . LEU B 2 641 ? 16.636 103.898 -3.342 1.00 95.57 616 LEU B N 1
ATOM 7709 C CA . LEU B 2 641 ? 16.701 102.804 -2.385 1.00 94.37 616 LEU B CA 1
ATOM 7710 C C . LEU B 2 641 ? 15.268 102.287 -2.251 1.00 96.75 616 LEU B C 1
ATOM 7711 O O . LEU B 2 641 ? 14.477 102.850 -1.493 1.00 93.10 616 LEU B O 1
ATOM 7716 N N . LYS B 2 642 ? 14.925 101.272 -3.055 1.00 93.61 617 LYS B N 1
ATOM 7717 C CA . LYS B 2 642 ? 13.585 100.682 -3.061 1.00 92.45 617 LYS B CA 1
ATOM 7718 C C . LYS B 2 642 ? 13.588 99.402 -2.233 1.00 92.19 617 LYS B C 1
ATOM 7719 O O . LYS B 2 642 ? 14.571 98.652 -2.240 1.00 93.30 617 LYS B O 1
ATOM 7725 N N . LEU B 2 643 ? 12.507 99.175 -1.495 1.00 87.51 618 LEU B N 1
ATOM 7726 C CA . LEU B 2 643 ? 12.375 97.968 -0.695 1.00 85.39 618 LEU B CA 1
ATOM 7727 C C . LEU B 2 643 ? 11.075 97.250 -1.041 1.00 88.80 618 LEU B C 1
ATOM 7728 O O . LEU B 2 643 ? 9.987 97.721 -0.685 1.00 88.27 618 LEU B O 1
ATOM 7733 N N . ARG B 2 644 ? 11.193 96.074 -1.680 1.00 84.99 619 ARG B N 1
ATOM 7734 C CA . ARG B 2 644 ? 10.046 95.305 -2.140 1.00 80.60 619 ARG B CA 1
ATOM 7735 C C . ARG B 2 644 ? 9.936 94.000 -1.372 1.00 82.75 619 ARG B C 1
ATOM 7736 O O . ARG B 2 644 ? 10.940 93.404 -0.975 1.00 85.53 619 ARG B O 1
ATOM 7744 N N . ALA B 2 645 ? 8.697 93.553 -1.181 1.00 80.75 620 ALA B N 1
ATOM 7745 C CA . ALA B 2 645 ? 8.423 92.306 -0.483 1.00 76.22 620 ALA B CA 1
ATOM 7746 C C . ALA B 2 645 ? 7.190 91.666 -1.100 1.00 88.15 620 ALA B C 1
ATOM 7747 O O . ALA B 2 645 ? 6.162 92.333 -1.245 1.00 96.80 620 ALA B O 1
ATOM 7749 N N . SER B 2 646 ? 7.289 90.374 -1.424 1.00 83.78 621 SER B N 1
ATOM 7750 C CA . SER B 2 646 ? 6.297 89.681 -2.219 1.00 78.54 621 SER B CA 1
ATOM 7751 C C . SER B 2 646 ? 5.884 88.382 -1.539 1.00 77.27 621 SER B C 1
ATOM 7752 O O . SER B 2 646 ? 6.622 87.782 -0.752 1.00 68.52 621 SER B O 1
ATOM 7755 N N . TRP B 2 647 ? 4.693 87.931 -1.903 1.00 80.99 622 TRP B N 1
ATOM 7756 C CA . TRP B 2 647 ? 4.187 86.632 -1.484 1.00 72.36 622 TRP B CA 1
ATOM 7757 C C . TRP B 2 647 ? 3.167 86.209 -2.521 1.00 68.83 622 TRP B C 1
ATOM 7758 O O . TRP B 2 647 ? 2.201 86.936 -2.769 1.00 68.78 622 TRP B O 1
ATOM 7769 N N . GLY B 2 648 ? 3.387 85.053 -3.130 1.00 70.92 623 GLY B N 1
ATOM 7770 C CA . GLY B 2 648 ? 2.496 84.605 -4.179 1.00 78.81 623 GLY B CA 1
ATOM 7771 C C . GLY B 2 648 ? 2.574 83.112 -4.363 1.00 79.50 623 GLY B C 1
ATOM 7772 O O . GLY B 2 648 ? 3.545 82.456 -3.970 1.00 75.52 623 GLY B O 1
ATOM 7773 N N . GLN B 2 649 ? 1.528 82.578 -4.967 1.00 80.55 624 GLN B N 1
ATOM 7774 C CA . GLN B 2 649 ? 1.480 81.177 -5.307 1.00 79.87 624 GLN B CA 1
ATOM 7775 C C . GLN B 2 649 ? 1.320 81.050 -6.806 1.00 87.07 624 GLN B C 1
ATOM 7776 O O . GLN B 2 649 ? 0.643 81.868 -7.435 1.00 95.47 624 GLN B O 1
ATOM 7782 N N . THR B 2 650 ? 1.991 80.049 -7.374 1.00 82.59 625 THR B N 1
ATOM 7783 C CA . THR B 2 650 ? 1.767 79.618 -8.743 1.00 75.22 625 THR B CA 1
ATOM 7784 C C . THR B 2 650 ? 1.614 78.102 -8.745 1.00 83.92 625 THR B C 1
ATOM 7785 O O . THR B 2 650 ? 1.999 77.414 -7.794 1.00 89.59 625 THR B O 1
ATOM 7789 N N . GLY B 2 651 ? 1.039 77.580 -9.823 1.00 83.71 626 GLY B N 1
ATOM 7790 C CA . GLY B 2 651 ? 0.732 76.166 -9.929 1.00 82.39 626 GLY B CA 1
ATOM 7791 C C . GLY B 2 651 ? 1.567 75.454 -10.976 1.00 77.72 626 GLY B C 1
ATOM 7792 O O . GLY B 2 651 ? 2.009 76.057 -11.957 1.00 78.79 626 GLY B O 1
ATOM 7793 N N . ASN B 2 652 ? 1.798 74.164 -10.744 1.00 69.29 627 ASN B N 1
ATOM 7794 C CA . ASN B 2 652 ? 2.386 73.275 -11.729 1.00 61.51 627 ASN B CA 1
ATOM 7795 C C . ASN B 2 652 ? 1.328 72.298 -12.211 1.00 59.25 627 ASN B C 1
ATOM 7796 O O . ASN B 2 652 ? 0.580 71.723 -11.415 1.00 60.38 627 ASN B O 1
ATOM 7801 N N . GLN B 2 653 ? 1.302 72.105 -13.499 1.00 57.33 628 GLN B N 1
ATOM 7802 C CA . GLN B 2 653 ? 0.247 71.351 -14.154 1.00 49.99 628 GLN B CA 1
ATOM 7803 C C . GLN B 2 653 ? 0.800 70.547 -15.319 1.00 50.86 628 GLN B C 1
ATOM 7804 O O . GLN B 2 653 ? 0.036 69.836 -15.977 1.00 57.16 628 GLN B O 1
ATOM 7810 N N . GLU B 2 654 ? 2.104 70.620 -15.583 1.00 50.95 629 GLU B N 1
ATOM 7811 C CA . GLU B 2 654 ? 2.730 69.909 -16.698 1.00 60.53 629 GLU B CA 1
ATOM 7812 C C . GLU B 2 654 ? 2.874 68.421 -16.365 1.00 57.55 629 GLU B C 1
ATOM 7813 O O . GLU B 2 654 ? 3.846 67.984 -15.745 1.00 54.63 629 GLU B O 1
ATOM 7819 N N . ILE B 2 655 ? 1.881 67.643 -16.806 1.00 50.46 630 ILE B N 1
ATOM 7820 C CA . ILE B 2 655 ? 1.807 66.200 -16.629 1.00 48.06 630 ILE B CA 1
ATOM 7821 C C . ILE B 2 655 ? 1.145 65.612 -17.868 1.00 49.84 630 ILE B C 1
ATOM 7822 O O . ILE B 2 655 ? 0.582 66.327 -18.696 1.00 49.82 630 ILE B O 1
ATOM 7827 N N . SER B 2 656 ? 1.182 64.287 -17.974 1.00 53.65 631 SER B N 1
ATOM 7828 C CA . SER B 2 656 ? 0.536 63.611 -19.096 1.00 50.07 631 SER B CA 1
ATOM 7829 C C . SER B 2 656 ? -0.946 63.980 -19.187 1.00 49.28 631 SER B C 1
ATOM 7830 O O . SER B 2 656 ? -1.611 64.232 -18.179 1.00 53.78 631 SER B O 1
ATOM 7833 N N . ASN B 2 657 ? -1.464 64.027 -20.417 1.00 48.81 632 ASN B N 1
ATOM 7834 C CA . ASN B 2 657 ? -2.883 64.304 -20.597 1.00 51.20 632 ASN B CA 1
ATOM 7835 C C . ASN B 2 657 ? -3.767 63.178 -20.096 1.00 55.03 632 ASN B C 1
ATOM 7836 O O . ASN B 2 657 ? -4.969 63.401 -19.894 1.00 54.70 632 ASN B O 1
ATOM 7841 N N . LEU B 2 658 ? -3.199 61.991 -19.885 1.00 51.51 633 LEU B N 1
ATOM 7842 C CA . LEU B 2 658 ? -3.932 60.843 -19.372 1.00 57.03 633 LEU B CA 1
ATOM 7843 C C . LEU B 2 658 ? -3.484 60.465 -17.974 1.00 58.64 633 LEU B C 1
ATOM 7844 O O . LEU B 2 658 ? -3.734 59.339 -17.531 1.00 62.97 633 LEU B O 1
ATOM 7849 N N . ALA B 2 659 ? -2.841 61.402 -17.269 1.00 58.56 634 ALA B N 1
ATOM 7850 C CA . ALA B 2 659 ? -2.268 61.145 -15.951 1.00 52.14 634 ALA B CA 1
ATOM 7851 C C . ALA B 2 659 ? -3.241 60.484 -14.991 1.00 45.85 634 ALA B C 1
ATOM 7852 O O . ALA B 2 659 ? -2.821 59.699 -14.137 1.00 53.69 634 ALA B O 1
ATOM 7854 N N . ARG B 2 660 ? -4.528 60.788 -15.098 1.00 43.91 635 ARG B N 1
ATOM 7855 C CA . ARG B 2 660 ? -5.486 60.367 -14.086 1.00 48.45 635 ARG B CA 1
ATOM 7856 C C . ARG B 2 660 ? -6.164 59.049 -14.406 1.00 55.54 635 ARG B C 1
ATOM 7857 O O . ARG B 2 660 ? -6.949 58.574 -13.579 1.00 54.27 635 ARG B O 1
ATOM 7865 N N . TYR B 2 661 ? -5.885 58.455 -15.570 1.00 55.63 636 TYR B N 1
ATOM 7866 C CA . TYR B 2 661 ? -6.587 57.271 -16.060 1.00 52.54 636 TYR B CA 1
ATOM 7867 C C . TYR B 2 661 ? -5.812 55.982 -15.810 1.00 45.61 636 TYR B C 1
ATOM 7868 O O . TYR B 2 661 ? -4.578 55.957 -15.845 1.00 39.75 636 TYR B O 1
ATOM 7877 N N . THR B 2 662 ? -6.554 54.905 -15.560 1.00 43.84 637 THR B N 1
ATOM 7878 C CA . THR B 2 662 ? -6.022 53.563 -15.780 1.00 41.42 637 THR B CA 1
ATOM 7879 C C . THR B 2 662 ? -6.130 53.304 -17.273 1.00 42.88 637 THR B C 1
ATOM 7880 O O . THR B 2 662 ? -7.242 53.347 -17.823 1.00 45.42 637 THR B O 1
ATOM 7884 N N . ILE B 2 663 ? -4.990 53.096 -17.941 1.00 42.73 638 ILE B N 1
ATOM 7885 C CA . ILE B 2 663 ? -4.945 52.989 -19.405 1.00 44.10 638 ILE B CA 1
ATOM 7886 C C . ILE B 2 663 ? -4.679 51.539 -19.805 1.00 43.07 638 ILE B C 1
ATOM 7887 O O . ILE B 2 663 ? -3.621 50.974 -19.481 1.00 42.72 638 ILE B O 1
ATOM 7892 N N . TYR B 2 664 ? -5.629 50.945 -20.522 1.00 46.42 639 TYR B N 1
ATOM 7893 C CA . TYR B 2 664 ? -5.408 49.686 -21.233 1.00 52.97 639 TYR B CA 1
ATOM 7894 C C . TYR B 2 664 ? -5.297 49.954 -22.728 1.00 49.77 639 TYR B C 1
ATOM 7895 O O . TYR B 2 664 ? -6.181 50.581 -23.329 1.00 54.63 639 TYR B O 1
ATOM 7904 N N . ALA B 2 665 ? -4.203 49.534 -23.298 1.00 40.35 640 ALA B N 1
ATOM 7905 C CA . ALA B 2 665 ? -3.932 49.669 -24.717 1.00 41.94 640 ALA B CA 1
ATOM 7906 C C . ALA B 2 665 ? -4.008 48.309 -25.412 1.00 48.98 640 ALA B C 1
ATOM 7907 O O . ALA B 2 665 ? -3.665 47.282 -24.818 1.00 51.97 640 ALA B O 1
ATOM 7909 N N . PRO B 2 666 ? -4.461 48.262 -26.665 1.00 50.77 641 PRO B N 1
ATOM 7910 C CA . PRO B 2 666 ? -4.535 46.962 -27.349 1.00 46.13 641 PRO B CA 1
ATOM 7911 C C . PRO B 2 666 ? -3.168 46.362 -27.643 1.00 45.14 641 PRO B C 1
ATOM 7912 O O . PRO B 2 666 ? -3.005 45.140 -27.527 1.00 44.56 641 PRO B O 1
ATOM 7916 N N . ASN B 2 667 ? -2.178 47.192 -27.996 1.00 45.44 642 ASN B N 1
ATOM 7917 C CA . ASN B 2 667 ? -0.797 46.780 -28.258 1.00 41.20 642 ASN B CA 1
ATOM 7918 C C . ASN B 2 667 ? -0.632 45.330 -28.750 1.00 45.09 642 ASN B C 1
ATOM 7919 O O . ASN B 2 667 ? -0.067 44.476 -28.043 1.00 37.68 642 ASN B O 1
ATOM 7924 N N . TYR B 2 668 ? -1.127 45.065 -29.969 1.00 38.08 643 TYR B N 1
ATOM 7925 C CA . TYR B 2 668 ? -1.000 43.754 -30.601 1.00 43.20 643 TYR B CA 1
ATOM 7926 C C . TYR B 2 668 ? 0.460 43.350 -30.747 1.00 49.75 643 TYR B C 1
ATOM 7927 O O . TYR B 2 668 ? 0.812 42.178 -30.531 1.00 57.71 643 TYR B O 1
ATOM 7936 N N . GLY B 2 669 ? 1.321 44.303 -31.111 1.00 37.62 644 GLY B N 1
ATOM 7937 C CA . GLY B 2 669 ? 2.754 44.062 -31.162 1.00 42.49 644 GLY B CA 1
ATOM 7938 C C . GLY B 2 669 ? 3.362 44.440 -32.497 1.00 45.61 644 GLY B C 1
ATOM 7939 O O . GLY B 2 669 ? 4.224 43.747 -33.057 1.00 42.08 644 GLY B O 1
ATOM 7940 N N . THR B 2 670 ? 2.916 45.577 -33.002 1.00 47.98 645 THR B N 1
ATOM 7941 C CA . THR B 2 670 ? 3.260 46.026 -34.335 1.00 40.12 645 THR B CA 1
ATOM 7942 C C . THR B 2 670 ? 4.375 47.053 -34.354 1.00 38.49 645 THR B C 1
ATOM 7943 O O . THR B 2 670 ? 4.694 47.579 -35.416 1.00 47.24 645 THR B O 1
ATOM 7947 N N . THR B 2 671 ? 4.977 47.365 -33.224 1.00 47.52 646 THR B N 1
ATOM 7948 C CA . THR B 2 671 ? 6.042 48.352 -33.219 1.00 50.52 646 THR B CA 1
ATOM 7949 C C . THR B 2 671 ? 7.359 47.665 -32.921 1.00 41.84 646 THR B C 1
ATOM 7950 O O . THR B 2 671 ? 7.410 46.673 -32.188 1.00 53.71 646 THR B O 1
ATOM 7954 N N . ASP B 2 672 ? 8.414 48.189 -33.527 1.00 39.42 647 ASP B N 1
ATOM 7955 C CA . ASP B 2 672 ? 9.753 47.713 -33.258 1.00 42.78 647 ASP B CA 1
ATOM 7956 C C . ASP B 2 672 ? 10.021 47.771 -31.756 1.00 49.25 647 ASP B C 1
ATOM 7957 O O . ASP B 2 672 ? 9.346 48.474 -30.996 1.00 47.28 647 ASP B O 1
ATOM 7962 N N . SER B 2 673 ? 11.002 46.987 -31.329 1.00 41.61 648 SER B N 1
ATOM 7963 C CA . SER B 2 673 ? 11.441 46.999 -29.950 1.00 34.27 648 SER B CA 1
ATOM 7964 C C . SER B 2 673 ? 12.705 46.169 -29.897 1.00 44.60 648 SER B C 1
ATOM 7965 O O . SER B 2 673 ? 12.911 45.292 -30.743 1.00 48.79 648 SER B O 1
ATOM 7968 N N . PHE B 2 674 ? 13.557 46.451 -28.916 1.00 44.33 649 PHE B N 1
ATOM 7969 C CA . PHE B 2 674 ? 14.894 45.873 -28.918 1.00 50.48 649 PHE B CA 1
ATOM 7970 C C . PHE B 2 674 ? 14.940 44.529 -28.182 1.00 48.30 649 PHE B C 1
ATOM 7971 O O . PHE B 2 674 ? 14.579 44.441 -27.010 1.00 50.75 649 PHE B O 1
ATOM 7979 N N . GLY B 2 675 ? 15.421 43.497 -28.867 1.00 46.50 650 GLY B N 1
ATOM 7980 C CA . GLY B 2 675 ? 15.744 42.227 -28.239 1.00 46.94 650 GLY B CA 1
ATOM 7981 C C . GLY B 2 675 ? 14.586 41.473 -27.635 1.00 45.88 650 GLY B C 1
ATOM 7982 O O . GLY B 2 675 ? 14.816 40.585 -26.817 1.00 50.90 650 GLY B O 1
ATOM 7983 N N . GLY B 2 676 ? 13.350 41.772 -28.044 1.00 39.41 651 GLY B N 1
ATOM 7984 C CA . GLY B 2 676 ? 12.156 41.284 -27.385 1.00 35.29 651 GLY B CA 1
ATOM 7985 C C . GLY B 2 676 ? 11.298 42.445 -26.908 1.00 48.08 651 GLY B C 1
ATOM 7986 O O . GLY B 2 676 ? 11.218 43.483 -27.578 1.00 69.30 651 GLY B O 1
ATOM 7987 N N . GLN B 2 677 ? 10.675 42.274 -25.740 1.00 42.29 652 GLN B N 1
ATOM 7988 C CA . GLN B 2 677 ? 9.973 43.350 -25.033 1.00 48.07 652 GLN B CA 1
ATOM 7989 C C . GLN B 2 677 ? 8.867 43.990 -25.842 1.00 48.57 652 GLN B C 1
ATOM 7990 O O . GLN B 2 677 ? 8.548 45.157 -25.636 1.00 58.65 652 GLN B O 1
ATOM 7996 N N . SER B 2 678 ? 8.284 43.293 -26.802 1.00 54.16 653 SER B N 1
ATOM 7997 C CA . SER B 2 678 ? 7.108 43.839 -27.468 1.00 38.71 653 SER B CA 1
ATOM 7998 C C . SER B 2 678 ? 5.998 44.137 -26.468 1.00 39.43 653 SER B C 1
ATOM 7999 O O . SER B 2 678 ? 5.322 45.164 -26.562 1.00 44.08 653 SER B O 1
ATOM 8002 N N . TYR B 2 679 ? 5.820 43.270 -25.483 1.00 35.70 654 TYR B N 1
ATOM 8003 C CA . TYR B 2 679 ? 4.636 43.286 -24.641 1.00 34.98 654 TYR B CA 1
ATOM 8004 C C . TYR B 2 679 ? 3.363 43.266 -25.471 1.00 37.15 654 TYR B C 1
ATOM 8005 O O . TYR B 2 679 ? 2.342 43.830 -25.074 1.00 40.14 654 TYR B O 1
ATOM 8014 N N . GLY B 2 680 ? 3.412 42.592 -26.623 1.00 40.07 655 GLY B N 1
ATOM 8015 C CA . GLY B 2 680 ? 2.215 42.422 -27.423 1.00 40.46 655 GLY B CA 1
ATOM 8016 C C . GLY B 2 680 ? 1.178 41.559 -26.728 1.00 42.05 655 GLY B C 1
ATOM 8017 O O . GLY B 2 680 ? 1.490 40.730 -25.856 1.00 42.44 655 GLY B O 1
ATOM 8018 N N . THR B 2 681 ? -0.084 41.781 -27.107 1.00 34.40 656 THR B N 1
ATOM 8019 C CA . THR B 2 681 ? -1.200 41.003 -26.595 1.00 41.11 656 THR B CA 1
ATOM 8020 C C . THR B 2 681 ? -1.681 39.946 -27.581 1.00 47.19 656 THR B C 1
ATOM 8021 O O . THR B 2 681 ? -2.686 39.286 -27.317 1.00 48.82 656 THR B O 1
ATOM 8025 N N . ALA B 2 682 ? -0.999 39.777 -28.709 1.00 52.36 657 ALA B N 1
ATOM 8026 C CA . ALA B 2 682 ? -1.350 38.747 -29.675 1.00 44.89 657 ALA B CA 1
ATOM 8027 C C . ALA B 2 682 ? -0.637 37.444 -29.340 1.00 49.28 657 ALA B C 1
ATOM 8028 O O . ALA B 2 682 ? 0.558 37.440 -29.031 1.00 43.88 657 ALA B O 1
ATOM 8030 N N . TYR B 2 683 ? -1.373 36.336 -29.431 1.00 50.10 658 TYR B N 1
ATOM 8031 C CA . TYR B 2 683 ? -0.813 35.022 -29.175 1.00 47.95 658 TYR B CA 1
ATOM 8032 C C . TYR B 2 683 ? -1.416 33.961 -30.095 1.00 50.28 658 TYR B C 1
ATOM 8033 O O . TYR B 2 683 ? -2.626 33.945 -30.353 1.00 48.39 658 TYR B O 1
ATOM 8042 N N . ASP B 2 684 ? -0.555 33.041 -30.535 1.00 42.70 659 ASP B N 1
ATOM 8043 C CA . ASP B 2 684 ? -0.944 31.873 -31.312 1.00 39.94 659 ASP B CA 1
ATOM 8044 C C . ASP B 2 684 ? -1.668 30.820 -30.477 1.00 41.58 659 ASP B C 1
ATOM 8045 O O . ASP B 2 684 ? -1.194 29.679 -30.348 1.00 39.27 659 ASP B O 1
ATOM 8050 N N . ILE B 2 685 ? -2.833 31.176 -29.928 1.00 38.04 660 ILE B N 1
ATOM 8051 C CA . ILE B 2 685 ? -3.493 30.301 -28.962 1.00 41.35 660 ILE B CA 1
ATOM 8052 C C . ILE B 2 685 ? -3.874 28.954 -29.565 1.00 48.69 660 ILE B C 1
ATOM 8053 O O . ILE B 2 685 ? -4.082 27.989 -28.817 1.00 53.29 660 ILE B O 1
ATOM 8058 N N . THR B 2 686 ? -3.983 28.860 -30.905 1.00 39.23 661 THR B N 1
ATOM 8059 C CA . THR B 2 686 ? -4.383 27.620 -31.566 1.00 37.43 661 THR B CA 1
ATOM 8060 C C . THR B 2 686 ? -3.214 26.719 -31.960 1.00 41.28 661 THR B C 1
ATOM 8061 O O . THR B 2 686 ? -3.433 25.530 -32.208 1.00 50.81 661 THR B O 1
ATOM 8065 N N . GLY B 2 687 ? -1.981 27.229 -31.999 1.00 41.48 662 GLY B N 1
ATOM 8066 C CA . GLY B 2 687 ? -0.843 26.413 -32.377 1.00 42.22 662 GLY B CA 1
ATOM 8067 C C . GLY B 2 687 ? -0.564 26.384 -33.862 1.00 53.21 662 GLY B C 1
ATOM 8068 O O . GLY B 2 687 ? 0.385 25.715 -34.287 1.00 59.53 662 GLY B O 1
ATOM 8069 N N . SER B 2 688 ? -1.380 27.073 -34.657 1.00 51.96 663 SER B N 1
ATOM 8070 C CA . SER B 2 688 ? -1.185 27.300 -36.079 1.00 49.82 663 SER B CA 1
ATOM 8071 C C . SER B 2 688 ? 0.274 27.491 -36.471 1.00 46.50 663 SER B C 1
ATOM 8072 O O . SER B 2 688 ? 0.745 26.932 -37.460 1.00 50.84 663 SER B O 1
ATOM 8075 N N . ASN B 2 689 ? 0.967 28.345 -35.732 1.00 46.05 664 ASN B N 1
ATOM 8076 C CA . ASN B 2 689 ? 2.326 28.877 -35.921 1.00 30.01 664 ASN B CA 1
ATOM 8077 C C . ASN B 2 689 ? 2.241 30.180 -36.699 1.00 36.80 664 ASN B C 1
ATOM 8078 O O . ASN B 2 689 ? 3.294 30.724 -37.081 1.00 45.62 664 ASN B O 1
ATOM 8083 N N . GLY B 2 690 ? 1.041 30.691 -36.982 1.00 37.55 665 GLY B N 1
ATOM 8084 C CA . GLY B 2 690 ? 0.888 32.029 -37.524 1.00 50.03 665 GLY B CA 1
ATOM 8085 C C . GLY B 2 690 ? 0.162 32.033 -38.854 1.00 47.45 665 GLY B C 1
ATOM 8086 O O . GLY B 2 690 ? -0.885 31.361 -39.007 1.00 45.41 665 GLY B O 1
ATOM 8087 N N . GLY B 2 691 ? 0.673 32.811 -39.793 1.00 42.20 666 GLY B N 1
ATOM 8088 C CA . GLY B 2 691 ? 0.020 32.950 -41.081 1.00 39.52 666 GLY B CA 1
ATOM 8089 C C . GLY B 2 691 ? -1.396 33.480 -41.023 1.00 41.61 666 GLY B C 1
ATOM 8090 O O . GLY B 2 691 ? -2.269 32.993 -41.753 1.00 56.04 666 GLY B O 1
ATOM 8091 N N . GLY B 2 692 ? -1.645 34.471 -40.185 1.00 39.76 667 GLY B N 1
ATOM 8092 C CA . GLY B 2 692 ? -2.958 35.080 -40.125 1.00 41.67 667 GLY B CA 1
ATOM 8093 C C . GLY B 2 692 ? -2.977 36.083 -39.001 1.00 45.54 667 GLY B C 1
ATOM 8094 O O . GLY B 2 692 ? -1.980 36.288 -38.305 1.00 48.77 667 GLY B O 1
ATOM 8095 N N . VAL B 2 693 ? -4.124 36.730 -38.847 1.00 46.05 668 VAL B N 1
ATOM 8096 C CA . VAL B 2 693 ? -4.348 37.538 -37.661 1.00 45.61 668 VAL B CA 1
ATOM 8097 C C . VAL B 2 693 ? -4.425 36.616 -36.447 1.00 54.03 668 VAL B C 1
ATOM 8098 O O . VAL B 2 693 ? -5.247 35.691 -36.392 1.00 46.95 668 VAL B O 1
ATOM 8102 N N . LEU B 2 694 ? -3.552 36.856 -35.473 1.00 51.83 669 LEU B N 1
ATOM 8103 C CA . LEU B 2 694 ? -3.663 36.215 -34.176 1.00 42.95 669 LEU B CA 1
ATOM 8104 C C . LEU B 2 694 ? -4.783 36.854 -33.352 1.00 45.91 669 LEU B C 1
ATOM 8105 O O . LEU B 2 694 ? -5.062 38.051 -33.487 1.00 54.70 669 LEU B O 1
ATOM 8110 N N . PRO B 2 695 ? -5.438 36.084 -32.486 1.00 43.94 670 PRO B N 1
ATOM 8111 C CA . PRO B 2 695 ? -6.232 36.710 -31.416 1.00 38.06 670 PRO B CA 1
ATOM 8112 C C . PRO B 2 695 ? -5.321 37.523 -30.504 1.00 38.22 670 PRO B C 1
ATOM 8113 O O . PRO B 2 695 ? -4.117 37.272 -30.410 1.00 43.97 670 PRO B O 1
ATOM 8117 N N . SER B 2 696 ? -5.892 38.529 -29.847 1.00 42.37 671 SER B N 1
ATOM 8118 C CA . SER B 2 696 ? -5.077 39.488 -29.103 1.00 34.18 671 SER B CA 1
ATOM 8119 C C . SER B 2 696 ? -5.920 40.090 -27.984 1.00 34.71 671 SER B C 1
ATOM 8120 O O . SER B 2 696 ? -7.053 39.670 -27.743 1.00 37.70 671 SER B O 1
ATOM 8123 N N . GLY B 2 697 ? -5.380 41.095 -27.295 1.00 41.94 672 GLY B N 1
ATOM 8124 C CA . GLY B 2 697 ? -6.178 41.715 -26.250 1.00 49.93 672 GLY B CA 1
ATOM 8125 C C . GLY B 2 697 ? -5.791 43.108 -25.795 1.00 56.12 672 GLY B C 1
ATOM 8126 O O . GLY B 2 697 ? -5.662 44.037 -26.601 1.00 55.03 672 GLY B O 1
ATOM 8127 N N . PHE B 2 698 ? -5.632 43.262 -24.480 1.00 56.08 673 PHE B N 1
ATOM 8128 C CA . PHE B 2 698 ? -5.312 44.542 -23.873 1.00 43.40 673 PHE B CA 1
ATOM 8129 C C . PHE B 2 698 ? -4.244 44.351 -22.805 1.00 42.98 673 PHE B C 1
ATOM 8130 O O . PHE B 2 698 ? -4.206 43.328 -22.124 1.00 52.56 673 PHE B O 1
ATOM 8138 N N . LYS B 2 699 ? -3.385 45.351 -22.660 1.00 39.72 674 LYS B N 1
ATOM 8139 C CA . LYS B 2 699 ? -2.398 45.400 -21.590 1.00 44.86 674 LYS B CA 1
ATOM 8140 C C . LYS B 2 699 ? -2.433 46.780 -20.920 1.00 48.74 674 LYS B C 1
ATOM 8141 O O . LYS B 2 699 ? -2.830 47.781 -21.535 1.00 48.36 674 LYS B O 1
ATOM 8147 N N . ARG B 2 700 ? -2.007 46.824 -19.652 1.00 41.72 675 ARG B N 1
ATOM 8148 C CA . ARG B 2 700 ? -2.076 48.042 -18.851 1.00 47.53 675 ARG B CA 1
ATOM 8149 C C . ARG B 2 700 ? -0.825 48.896 -19.017 1.00 48.34 675 ARG B C 1
ATOM 8150 O O . ARG B 2 700 ? 0.299 48.402 -18.860 1.00 51.09 675 ARG B O 1
ATOM 8158 N N . ASN B 2 701 ? -1.028 50.185 -19.302 1.00 39.44 676 ASN B N 1
ATOM 8159 C CA . ASN B 2 701 ? 0.074 51.140 -19.375 1.00 46.24 676 ASN B CA 1
ATOM 8160 C C . ASN B 2 701 ? 0.255 51.935 -18.102 1.00 50.86 676 ASN B C 1
ATOM 8161 O O . ASN B 2 701 ? 1.390 52.287 -17.766 1.00 53.08 676 ASN B O 1
ATOM 8166 N N . GLN B 2 702 ? -0.831 52.244 -17.399 1.00 50.27 677 GLN B N 1
ATOM 8167 C CA . GLN B 2 702 ? -0.696 52.937 -16.139 1.00 51.94 677 GLN B CA 1
ATOM 8168 C C . GLN B 2 702 ? -1.993 52.780 -15.359 1.00 56.21 677 GLN B C 1
ATOM 8169 O O . GLN B 2 702 ? -3.048 52.475 -15.922 1.00 58.20 677 GLN B O 1
ATOM 8175 N N . ILE B 2 703 ? -1.881 52.981 -14.036 1.00 53.13 678 ILE B N 1
ATOM 8176 C CA . ILE B 2 703 ? -2.992 52.964 -13.095 1.00 49.64 678 ILE B CA 1
ATOM 8177 C C . ILE B 2 703 ? -3.412 54.396 -12.804 1.00 54.13 678 ILE B C 1
ATOM 8178 O O . ILE B 2 703 ? -2.568 55.273 -12.594 1.00 59.77 678 ILE B O 1
ATOM 8183 N N . GLY B 2 704 ? -4.721 54.630 -12.752 1.00 56.66 679 GLY B N 1
ATOM 8184 C CA . GLY B 2 704 ? -5.247 55.970 -12.628 1.00 57.15 679 GLY B CA 1
ATOM 8185 C C . GLY B 2 704 ? -5.165 56.511 -11.221 1.00 49.88 679 GLY B C 1
ATOM 8186 O O . GLY B 2 704 ? -4.716 55.850 -10.293 1.00 46.52 679 GLY B O 1
ATOM 8187 N N . ASN B 2 705 ? -5.627 57.755 -11.068 1.00 51.27 680 ASN B N 1
ATOM 8188 C CA . ASN B 2 705 ? -5.586 58.440 -9.778 1.00 48.49 680 ASN B CA 1
ATOM 8189 C C . ASN B 2 705 ? -6.802 59.362 -9.690 1.00 53.60 680 ASN B C 1
ATOM 8190 O O . ASN B 2 705 ? -6.813 60.447 -10.287 1.00 53.59 680 ASN B O 1
ATOM 8195 N N . ASP B 2 706 ? -7.806 58.930 -8.921 1.00 60.35 681 ASP B N 1
ATOM 8196 C CA . ASP B 2 706 ? -9.012 59.712 -8.686 1.00 61.15 681 ASP B CA 1
ATOM 8197 C C . ASP B 2 706 ? -8.753 60.958 -7.871 1.00 62.42 681 ASP B C 1
ATOM 8198 O O . ASP B 2 706 ? -9.671 61.769 -7.710 1.00 65.83 681 ASP B O 1
ATOM 8203 N N . ASN B 2 707 ? -7.546 61.110 -7.327 1.00 58.98 682 ASN B N 1
ATOM 8204 C CA . ASN B 2 707 ? -7.258 62.168 -6.368 1.00 60.04 682 ASN B CA 1
ATOM 8205 C C . ASN B 2 707 ? -6.030 62.980 -6.775 1.00 60.36 682 ASN B C 1
ATOM 8206 O O . ASN B 2 707 ? -5.407 63.617 -5.920 1.00 62.08 682 ASN B O 1
ATOM 8211 N N . ILE B 2 708 ? -5.671 62.973 -8.062 1.00 57.39 683 ILE B N 1
ATOM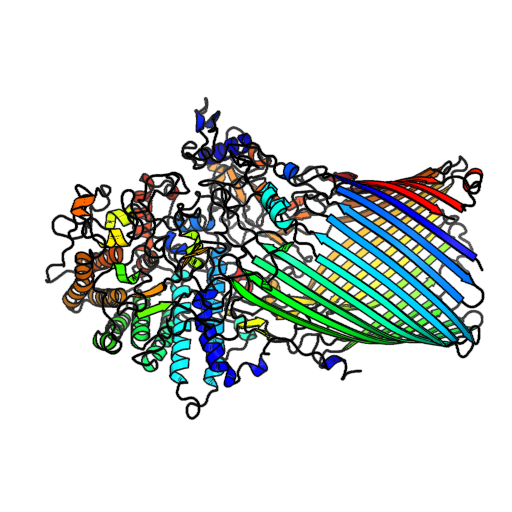 8212 C CA . ILE B 2 708 ? -4.541 63.763 -8.545 1.00 52.90 683 ILE B CA 1
ATOM 8213 C C . ILE B 2 708 ? -4.947 65.233 -8.605 1.00 51.02 683 ILE B C 1
ATOM 8214 O O . ILE B 2 708 ? -6.032 65.577 -9.094 1.00 51.24 683 ILE B O 1
ATOM 8219 N N . LYS B 2 709 ? -4.083 66.108 -8.082 1.00 54.27 684 LYS B N 1
ATOM 8220 C CA . LYS B 2 709 ? -4.394 67.532 -7.929 1.00 55.46 684 LYS B CA 1
ATOM 8221 C C . LYS B 2 709 ? -3.183 68.373 -8.331 1.00 56.83 684 LYS B C 1
ATOM 8222 O O . LYS B 2 709 ? -2.109 67.853 -8.660 1.00 50.27 684 LYS B O 1
ATOM 8228 N N . TRP B 2 710 ? -3.373 69.695 -8.287 1.00 61.94 685 TRP B N 1
ATOM 8229 C CA . TRP B 2 710 ? -2.344 70.653 -8.675 1.00 53.18 685 TRP B CA 1
ATOM 8230 C C . TRP B 2 710 ? -1.146 70.585 -7.736 1.00 51.25 685 TRP B C 1
ATOM 8231 O O . TRP B 2 710 ? -1.307 70.494 -6.521 1.00 61.00 685 TRP B O 1
ATOM 8242 N N . GLU B 2 711 ? 0.065 70.652 -8.296 1.00 47.59 686 GLU B N 1
ATOM 8243 C CA . GLU B 2 711 ? 1.240 70.976 -7.494 1.00 54.28 686 GLU B CA 1
ATOM 8244 C C . GLU B 2 711 ? 1.277 72.484 -7.255 1.00 65.81 686 GLU B C 1
ATOM 8245 O O . GLU B 2 711 ? 1.264 73.272 -8.208 1.00 63.73 686 GLU B O 1
ATOM 8251 N N . THR B 2 712 ? 1.319 72.888 -5.990 1.00 69.33 687 THR B N 1
ATOM 8252 C CA . THR B 2 712 ? 1.267 74.292 -5.610 1.00 73.78 687 THR B CA 1
ATOM 8253 C C . THR B 2 712 ? 2.629 74.728 -5.083 1.00 73.30 687 THR B C 1
ATOM 8254 O O . THR B 2 712 ? 3.209 74.059 -4.220 1.00 78.75 687 THR B O 1
ATOM 8258 N N . THR B 2 713 ? 3.125 75.850 -5.592 1.00 65.92 688 THR B N 1
ATOM 8259 C CA . THR B 2 713 ? 4.385 76.436 -5.160 1.00 69.11 688 THR B CA 1
ATOM 8260 C C . THR B 2 713 ? 4.102 77.791 -4.515 1.00 74.47 688 THR B C 1
ATOM 8261 O O . THR B 2 713 ? 3.698 78.739 -5.193 1.00 78.25 688 THR B O 1
ATOM 8265 N N . THR B 2 714 ? 4.359 77.896 -3.218 1.00 66.94 689 THR B N 1
ATOM 8266 C CA . THR B 2 714 ? 4.264 79.162 -2.510 1.00 68.66 689 THR B CA 1
ATOM 8267 C C . THR B 2 714 ? 5.641 79.809 -2.439 1.00 72.75 689 THR B C 1
ATOM 8268 O O . THR B 2 714 ? 6.601 79.189 -1.969 1.00 74.34 689 THR B O 1
ATOM 8272 N N . GLN B 2 715 ? 5.720 81.069 -2.869 1.00 74.88 690 GLN B N 1
ATOM 8273 C CA . GLN B 2 715 ? 6.979 81.769 -3.074 1.00 80.59 690 GLN B CA 1
ATOM 8274 C C . GLN B 2 715 ? 6.958 83.082 -2.306 1.00 89.59 690 GLN B C 1
ATOM 8275 O O . GLN B 2 715 ? 5.945 83.787 -2.283 1.00 95.40 690 GLN B O 1
ATOM 8281 N N . THR B 2 716 ? 8.073 83.398 -1.660 1.00 86.30 691 THR B N 1
ATOM 8282 C CA . THR B 2 716 ? 8.209 84.621 -0.886 1.00 81.37 691 THR B CA 1
ATOM 8283 C C . THR B 2 716 ? 9.586 85.187 -1.158 1.00 83.99 691 THR B C 1
ATOM 8284 O O . THR B 2 716 ? 10.589 84.482 -1.015 1.00 80.92 691 THR B O 1
ATOM 8288 N N . ASN B 2 717 ? 9.642 86.448 -1.563 1.00 90.75 692 ASN B N 1
ATOM 8289 C CA . ASN B 2 717 ? 10.936 87.082 -1.717 1.00 96.18 692 ASN B CA 1
ATOM 8290 C C . ASN B 2 717 ? 10.858 88.502 -1.193 1.00 93.35 692 ASN B C 1
ATOM 8291 O O . ASN B 2 717 ? 9.818 89.153 -1.299 1.00 99.93 692 ASN B O 1
ATOM 8296 N N . VAL B 2 718 ? 11.943 88.944 -0.565 1.00 89.08 693 VAL B N 1
ATOM 8297 C CA . VAL B 2 718 ? 12.114 90.322 -0.130 1.00 87.47 693 VAL B CA 1
ATOM 8298 C C . VAL B 2 718 ? 13.373 90.867 -0.791 1.00 93.83 693 VAL B C 1
ATOM 8299 O O . VAL B 2 718 ? 14.392 90.172 -0.882 1.00 91.94 693 VAL B O 1
ATOM 8303 N N . GLY B 2 719 ? 13.296 92.110 -1.273 1.00 95.07 694 GLY B N 1
ATOM 8304 C CA . GLY B 2 719 ? 14.352 92.669 -2.084 1.00 92.08 694 GLY B CA 1
ATOM 8305 C C . GLY B 2 719 ? 14.728 94.070 -1.645 1.00 89.94 694 GLY B C 1
ATOM 8306 O O . GLY B 2 719 ? 13.940 94.795 -1.039 1.00 92.70 694 GLY B O 1
ATOM 8307 N N . ILE B 2 720 ? 15.964 94.440 -1.980 1.00 86.43 695 ILE B N 1
ATOM 8308 C CA . ILE B 2 720 ? 16.492 95.780 -1.755 1.00 87.34 695 ILE B CA 1
ATOM 8309 C C . ILE B 2 720 ? 17.314 96.178 -2.975 1.00 94.53 695 ILE B C 1
ATOM 8310 O O . ILE B 2 720 ? 18.464 95.749 -3.117 1.00 98.47 695 ILE B O 1
ATOM 8315 N N . ASP B 2 721 ? 16.743 96.971 -3.883 1.00 97.08 696 ASP B N 1
ATOM 8316 C CA . ASP B 2 721 ? 17.529 97.453 -5.012 1.00 98.15 696 ASP B CA 1
ATOM 8317 C C . ASP B 2 721 ? 17.875 98.917 -4.799 1.00 96.24 696 ASP B C 1
ATOM 8318 O O . ASP B 2 721 ? 17.202 99.637 -4.056 1.00 99.97 696 ASP B O 1
ATOM 8323 N N . PHE B 2 722 ? 18.958 99.349 -5.436 1.00 93.58 697 PHE B N 1
ATOM 8324 C CA . PHE B 2 722 ? 19.536 100.638 -5.084 1.00 93.13 697 PHE B CA 1
ATOM 8325 C C . PHE B 2 722 ? 20.349 101.185 -6.249 1.00 91.74 697 PHE B C 1
ATOM 8326 O O . PHE B 2 722 ? 20.606 100.499 -7.243 1.00 87.88 697 PHE B O 1
ATOM 8334 N N . SER B 2 723 ? 20.744 102.447 -6.110 1.00 97.55 698 SER B N 1
ATOM 8335 C CA . SER B 2 723 ? 21.692 103.083 -7.017 1.00 99.42 698 SER B CA 1
ATOM 8336 C C . SER B 2 723 ? 22.254 104.314 -6.315 1.00 96.06 698 SER B C 1
ATOM 8337 O O . SER B 2 723 ? 21.501 105.099 -5.731 1.00 90.03 698 SER B O 1
ATOM 8340 N N . LEU B 2 724 ? 23.575 104.468 -6.387 1.00 98.22 699 LEU B N 1
ATOM 8341 C CA . LEU B 2 724 ? 24.309 105.499 -5.681 1.00 98.29 699 LEU B CA 1
ATOM 8342 C C . LEU B 2 724 ? 25.131 106.301 -6.676 1.00 106.45 699 LEU B C 1
ATOM 8343 O O . LEU B 2 724 ? 25.399 105.866 -7.803 1.00 107.05 699 LEU B O 1
ATOM 8348 N N . PHE B 2 725 ? 25.572 107.465 -6.195 1.00 113.41 700 PHE B N 1
ATOM 8349 C CA . PHE B 2 725 ? 26.376 108.420 -6.929 1.00 111.96 700 PHE B CA 1
ATOM 8350 C C . PHE B 2 725 ? 25.462 108.925 -8.024 1.00 109.01 700 PHE B C 1
ATOM 8351 O O . PHE B 2 725 ? 24.350 109.348 -7.715 1.00 113.41 700 PHE B O 1
ATOM 8359 N N . LYS B 2 726 ? 25.846 108.931 -9.287 1.00 106.46 701 LYS B N 1
ATOM 8360 C CA . LYS B 2 726 ? 24.822 109.345 -10.261 1.00 114.56 701 LYS B CA 1
ATOM 8361 C C . LYS B 2 726 ? 24.734 108.165 -11.213 1.00 117.79 701 LYS B C 1
ATOM 8362 O O . LYS B 2 726 ? 25.461 108.083 -12.199 1.00 118.68 701 LYS B O 1
ATOM 8368 N N . GLN B 2 727 ? 23.898 107.199 -10.824 1.00 121.78 702 GLN B N 1
ATOM 8369 C CA . GLN B 2 727 ? 23.682 105.925 -11.548 1.00 120.50 702 GLN B CA 1
ATOM 8370 C C . GLN B 2 727 ? 24.993 105.344 -12.065 1.00 120.73 702 GLN B C 1
ATOM 8371 O O . GLN B 2 727 ? 25.122 104.956 -13.226 1.00 128.71 702 GLN B O 1
ATOM 8377 N N . SER B 2 728 ? 26.003 105.355 -11.196 1.00 111.42 703 SER B N 1
ATOM 8378 C CA . SER B 2 728 ? 27.263 104.693 -11.490 1.00 104.32 703 SER B CA 1
ATOM 8379 C C . SER B 2 728 ? 27.448 103.388 -10.732 1.00 106.06 703 SER B C 1
ATOM 8380 O O . SER B 2 728 ? 28.294 102.587 -11.125 1.00 104.32 703 SER B O 1
ATOM 8383 N N . LEU B 2 729 ? 26.662 103.138 -9.670 1.00 105.41 704 LEU B N 1
ATOM 8384 C CA . LEU B 2 729 ? 26.837 101.951 -8.828 1.00 105.34 704 LEU B CA 1
ATOM 8385 C C . LEU B 2 729 ? 25.448 101.387 -8.492 1.00 107.52 704 LEU B C 1
ATOM 8386 O O . LEU B 2 729 ? 24.890 101.614 -7.416 1.00 111.67 704 LEU B O 1
ATOM 8391 N N . TYR B 2 730 ? 24.887 100.633 -9.431 1.00 103.58 705 TYR B N 1
ATOM 8392 C CA . TYR B 2 730 ? 23.575 100.037 -9.259 1.00 97.82 705 TYR B CA 1
ATOM 8393 C C . TYR B 2 730 ? 23.710 98.625 -8.714 1.00 95.92 705 TYR B C 1
ATOM 8394 O O . TYR B 2 730 ? 24.679 97.913 -8.999 1.00 91.17 705 TYR B O 1
ATOM 8403 N N . GLY B 2 731 ? 22.722 98.225 -7.923 1.00 96.07 706 GLY B N 1
ATOM 8404 C CA . GLY B 2 731 ? 22.745 96.897 -7.349 1.00 92.16 706 GLY B CA 1
ATOM 8405 C C . GLY B 2 731 ? 21.389 96.522 -6.798 1.00 88.06 706 GLY B C 1
ATOM 8406 O O . GLY B 2 731 ? 20.448 97.320 -6.786 1.00 90.89 706 GLY B O 1
ATOM 8407 N N . SER B 2 732 ? 21.315 95.278 -6.334 1.00 78.89 707 SER B N 1
ATOM 8408 C CA . SER B 2 732 ? 20.103 94.691 -5.794 1.00 80.28 707 SER B CA 1
ATOM 8409 C C . SER B 2 732 ? 20.509 93.545 -4.879 1.00 87.59 707 SER B C 1
ATOM 8410 O O . SER B 2 732 ? 21.473 92.828 -5.167 1.00 91.14 707 SER B O 1
ATOM 8413 N N . LEU B 2 733 ? 19.780 93.387 -3.776 1.00 85.98 708 LEU B N 1
ATOM 8414 C CA . LEU B 2 733 ? 19.937 92.237 -2.890 1.00 83.92 708 LEU B CA 1
ATOM 8415 C C . LEU B 2 733 ? 18.568 91.617 -2.658 1.00 86.53 708 LEU B C 1
ATOM 8416 O O . LEU B 2 733 ? 17.700 92.240 -2.035 1.00 85.91 708 LEU B O 1
ATOM 8421 N N . GLU B 2 734 ? 18.379 90.395 -3.155 1.00 86.88 709 GLU B N 1
ATOM 8422 C CA . GLU B 2 734 ? 17.117 89.676 -3.077 1.00 82.83 709 GLU B CA 1
ATOM 8423 C C . GLU B 2 734 ? 17.257 88.464 -2.162 1.00 82.09 709 GLU B C 1
ATOM 8424 O O . GLU B 2 734 ? 18.353 87.954 -1.922 1.00 84.26 709 GLU B O 1
ATOM 8430 N N . TYR B 2 735 ? 16.129 88.021 -1.626 1.00 79.51 710 TYR B N 1
ATOM 8431 C CA . TYR B 2 735 ? 16.070 86.787 -0.856 1.00 83.23 710 TYR B CA 1
ATOM 8432 C C . TYR B 2 735 ? 14.765 86.116 -1.227 1.00 92.16 710 TYR B C 1
ATOM 8433 O O . TYR B 2 735 ? 13.707 86.708 -1.012 1.00 97.80 710 TYR B O 1
ATOM 8442 N N . TYR B 2 736 ? 14.830 84.901 -1.773 1.00 89.64 711 TYR B N 1
ATOM 8443 C CA . TYR B 2 736 ? 13.641 84.161 -2.172 1.00 87.16 711 TYR B CA 1
ATOM 8444 C C . TYR B 2 736 ? 13.515 82.887 -1.343 1.00 83.35 711 TYR B C 1
ATOM 8445 O O . TYR B 2 736 ? 14.510 82.318 -0.883 1.00 81.41 711 TYR B O 1
ATOM 8454 N N . TYR B 2 737 ? 12.272 82.448 -1.155 1.00 79.70 712 TYR B N 1
ATOM 8455 C CA . TYR B 2 737 ? 11.938 81.212 -0.443 1.00 74.61 712 TYR B CA 1
ATOM 8456 C C . TYR B 2 737 ? 10.740 80.625 -1.188 1.00 76.55 712 TYR B C 1
ATOM 8457 O O . TYR B 2 737 ? 9.594 81.017 -0.946 1.00 75.26 712 TYR B O 1
ATOM 8466 N N . LYS B 2 738 ? 11.024 79.709 -2.117 1.00 76.50 713 LYS B N 1
ATOM 8467 C CA . LYS B 2 738 ? 10.006 78.951 -2.835 1.00 78.52 713 LYS B CA 1
ATOM 8468 C C . LYS B 2 738 ? 9.838 77.593 -2.163 1.00 81.18 713 LYS B C 1
ATOM 8469 O O . LYS B 2 738 ? 10.830 76.902 -1.905 1.00 85.83 713 LYS B O 1
ATOM 8475 N N . LYS B 2 739 ? 8.595 77.225 -1.853 1.00 74.99 714 LYS B N 1
ATOM 8476 C CA . LYS B 2 739 ? 8.285 75.895 -1.334 1.00 68.55 714 LYS B CA 1
ATOM 8477 C C . LYS B 2 739 ? 7.183 75.261 -2.179 1.00 70.76 714 LYS B C 1
ATOM 8478 O O . LYS B 2 739 ? 6.103 75.843 -2.346 1.00 64.80 714 LYS B O 1
ATOM 8484 N N . ALA B 2 740 ? 7.462 74.075 -2.718 1.00 68.95 715 ALA B N 1
ATOM 8485 C CA . ALA B 2 740 ? 6.514 73.345 -3.544 1.00 62.93 715 ALA B CA 1
ATOM 8486 C C . ALA B 2 740 ? 5.794 72.289 -2.716 1.00 62.39 715 ALA B C 1
ATOM 8487 O O . ALA B 2 740 ? 6.385 71.661 -1.832 1.00 63.93 715 ALA B O 1
ATOM 8489 N N . THR B 2 741 ? 4.510 72.104 -3.004 1.00 61.01 716 THR B N 1
ATOM 8490 C CA . THR B 2 741 ? 3.667 71.177 -2.265 1.00 60.53 716 THR B CA 1
ATOM 8491 C C . THR B 2 741 ? 2.931 70.280 -3.250 1.00 61.37 716 THR B C 1
ATOM 8492 O O . THR B 2 741 ? 2.591 70.702 -4.362 1.00 61.70 716 THR B O 1
ATOM 8496 N N . ASP B 2 742 ? 2.716 69.024 -2.841 1.00 65.67 717 ASP B N 1
ATOM 8497 C CA . ASP B 2 742 ? 2.038 68.025 -3.671 1.00 65.47 717 ASP B CA 1
ATOM 8498 C C . ASP B 2 742 ? 2.749 67.861 -5.012 1.00 55.91 717 ASP B C 1
ATOM 8499 O O . ASP B 2 742 ? 2.134 67.899 -6.076 1.00 57.28 717 ASP B O 1
ATOM 8504 N N . ILE B 2 743 ? 4.071 67.699 -4.949 1.00 53.70 718 ILE B N 1
ATOM 8505 C CA . ILE B 2 743 ? 4.882 67.615 -6.161 1.00 57.33 718 ILE B CA 1
ATOM 8506 C C . ILE B 2 743 ? 4.367 66.491 -7.060 1.00 52.28 718 ILE B C 1
ATOM 8507 O O . ILE B 2 743 ? 4.028 65.397 -6.590 1.00 49.20 718 ILE B O 1
ATOM 8512 N N . LEU B 2 744 ? 4.275 66.773 -8.359 1.00 45.29 719 LEU B N 1
ATOM 8513 C CA . LEU B 2 744 ? 3.768 65.823 -9.327 1.00 46.18 719 LEU B CA 1
ATOM 8514 C C . LEU B 2 744 ? 4.927 65.050 -9.943 1.00 54.38 719 LEU B C 1
ATOM 8515 O O . LEU B 2 744 ? 5.905 65.651 -10.398 1.00 56.15 719 LEU B O 1
ATOM 8520 N N . THR B 2 745 ? 4.820 63.719 -9.938 1.00 56.21 720 THR B N 1
ATOM 8521 C CA . THR B 2 745 ? 5.715 62.864 -10.711 1.00 64.68 720 THR B CA 1
ATOM 8522 C C . THR B 2 745 ? 4.952 61.654 -11.222 1.00 65.16 720 THR B C 1
ATOM 8523 O O . THR B 2 745 ? 4.092 61.098 -10.528 1.00 60.34 720 THR B O 1
ATOM 8527 N N . GLU B 2 746 ? 5.272 61.260 -12.448 1.00 57.85 721 GLU B N 1
ATOM 8528 C CA . GLU B 2 746 ? 5.006 59.888 -12.831 1.00 55.29 721 GLU B CA 1
ATOM 8529 C C . GLU B 2 746 ? 5.883 59.052 -11.920 1.00 53.77 721 GLU B C 1
ATOM 8530 O O . GLU B 2 746 ? 7.108 59.147 -11.983 1.00 56.68 721 GLU B O 1
ATOM 8536 N N . MET B 2 747 ? 5.280 58.279 -11.029 1.00 51.14 722 MET B N 1
ATOM 8537 C CA . MET B 2 747 ? 6.028 57.394 -10.150 1.00 50.65 722 MET B CA 1
ATOM 8538 C C . MET B 2 747 ? 5.760 55.948 -10.543 1.00 58.07 722 MET B C 1
ATOM 8539 O O . MET B 2 747 ? 4.599 55.535 -10.645 1.00 64.03 722 MET B O 1
ATOM 8544 N N . ALA B 2 748 ? 6.826 55.181 -10.754 1.00 54.21 723 ALA B N 1
ATOM 8545 C CA . ALA B 2 748 ? 6.677 53.782 -11.103 1.00 48.31 723 ALA B CA 1
ATOM 8546 C C . ALA B 2 748 ? 5.931 53.032 -9.992 1.00 53.35 723 ALA B C 1
ATOM 8547 O O . ALA B 2 748 ? 5.539 53.591 -8.960 1.00 57.93 723 ALA B O 1
ATOM 8549 N N . GLY B 2 749 ? 5.704 51.740 -10.208 1.00 44.96 724 GLY B N 1
ATOM 8550 C CA . GLY B 2 749 ? 5.040 50.909 -9.230 1.00 46.83 724 GLY B CA 1
ATOM 8551 C C . GLY B 2 749 ? 5.977 49.854 -8.655 1.00 44.29 724 GLY B C 1
ATOM 8552 O O . GLY B 2 749 ? 7.090 49.641 -9.145 1.00 46.44 724 GLY B O 1
ATOM 8553 N N . VAL B 2 750 ? 5.512 49.192 -7.588 1.00 43.55 725 VAL B N 1
ATOM 8554 C CA . VAL B 2 750 ? 6.317 48.098 -7.029 1.00 51.85 725 VAL B CA 1
ATOM 8555 C C . VAL B 2 750 ? 6.341 46.931 -8.016 1.00 49.16 725 VAL B C 1
ATOM 8556 O O . VAL B 2 750 ? 5.435 46.765 -8.847 1.00 47.90 725 VAL B O 1
ATOM 8560 N N . GLY B 2 751 ? 7.409 46.133 -7.936 1.00 52.45 726 GLY B N 1
ATOM 8561 C CA . GLY B 2 751 ? 7.582 45.016 -8.851 1.00 46.96 726 GLY B CA 1
ATOM 8562 C C . GLY B 2 751 ? 6.396 44.072 -8.877 1.00 45.93 726 GLY B C 1
ATOM 8563 O O . GLY B 2 751 ? 5.845 43.775 -9.940 1.00 55.76 726 GLY B O 1
ATOM 8564 N N . VAL B 2 752 ? 5.976 43.596 -7.706 1.00 43.53 727 VAL B N 1
ATOM 8565 C CA . VAL B 2 752 ? 4.922 42.588 -7.632 1.00 46.77 727 VAL B CA 1
ATOM 8566 C C . VAL B 2 752 ? 3.597 43.092 -8.170 1.00 46.37 727 VAL B C 1
ATOM 8567 O O . VAL B 2 752 ? 2.711 42.289 -8.478 1.00 57.50 727 VAL B O 1
ATOM 8571 N N . LEU B 2 753 ? 3.434 44.405 -8.300 1.00 41.16 728 LEU B N 1
ATOM 8572 C CA . LEU B 2 753 ? 2.235 44.929 -8.945 1.00 46.28 728 LEU B CA 1
ATOM 8573 C C . LEU B 2 753 ? 2.308 44.771 -10.468 1.00 46.98 728 LEU B C 1
ATOM 8574 O O . LEU B 2 753 ? 1.268 44.659 -11.131 1.00 53.98 728 LEU B O 1
ATOM 8579 N N . GLY B 2 754 ? 3.518 44.760 -11.035 1.00 39.77 729 GLY B N 1
ATOM 8580 C CA . GLY B 2 754 ? 3.700 44.282 -12.393 1.00 44.48 729 GLY B CA 1
ATOM 8581 C C . GLY B 2 754 ? 3.368 45.301 -13.476 1.00 46.12 729 GLY B C 1
ATOM 8582 O O . GLY B 2 754 ? 3.581 46.502 -13.320 1.00 39.95 729 GLY B O 1
ATOM 8583 N N . GLU B 2 755 ? 2.858 44.792 -14.602 1.00 54.00 730 GLU B N 1
ATOM 8584 C CA . GLU B 2 755 ? 2.785 45.584 -15.827 1.00 50.75 730 GLU B CA 1
ATOM 8585 C C . GLU B 2 755 ? 1.864 46.784 -15.640 1.00 52.48 730 GLU B C 1
ATOM 8586 O O . GLU B 2 755 ? 0.758 46.668 -15.097 1.00 57.46 730 GLU B O 1
ATOM 8592 N N . GLY B 2 756 ? 2.336 47.944 -16.072 1.00 46.07 731 GLY B N 1
ATOM 8593 C CA . GLY B 2 756 ? 1.490 49.114 -16.051 1.00 50.97 731 GLY B CA 1
ATOM 8594 C C . GLY B 2 756 ? 1.171 49.598 -14.666 1.00 49.26 731 GLY B C 1
ATOM 8595 O O . GLY B 2 756 ? 0.087 50.133 -14.440 1.00 58.78 731 GLY B O 1
ATOM 8596 N N . GLY B 2 757 ? 2.079 49.397 -13.725 1.00 44.22 732 GLY B N 1
ATOM 8597 C CA . GLY B 2 757 ? 1.915 49.923 -12.387 1.00 50.57 732 GLY B CA 1
ATOM 8598 C C . GLY B 2 757 ? 2.284 51.384 -12.207 1.00 52.92 732 GLY B C 1
ATOM 8599 O O . GLY B 2 757 ? 2.010 51.937 -11.142 1.00 51.42 732 GLY B O 1
ATOM 8600 N N . SER B 2 758 ? 2.898 52.010 -13.208 1.00 52.03 733 SER B N 1
ATOM 8601 C CA . SER B 2 758 ? 3.236 53.420 -13.114 1.00 53.17 733 SER B CA 1
ATOM 8602 C C . SER B 2 758 ? 1.991 54.251 -12.847 1.00 53.86 733 SER B C 1
ATOM 8603 O O . SER B 2 758 ? 0.908 53.973 -13.367 1.00 54.13 733 SER B O 1
ATOM 8606 N N . ARG B 2 759 ? 2.160 55.290 -12.039 1.00 57.56 734 ARG B N 1
ATOM 8607 C CA . ARG B 2 759 ? 1.071 56.131 -11.568 1.00 55.50 734 ARG B CA 1
ATOM 8608 C C . ARG B 2 759 ? 1.516 57.585 -11.563 1.00 61.02 734 ARG B C 1
ATOM 8609 O O . ARG B 2 759 ? 2.681 57.880 -11.274 1.00 61.91 734 ARG B O 1
ATOM 8617 N N . TRP B 2 760 ? 0.595 58.492 -11.892 1.00 58.64 735 TRP B N 1
ATOM 8618 C CA . TRP B 2 760 ? 0.835 59.928 -11.741 1.00 54.90 735 TRP B CA 1
ATOM 8619 C C . TRP B 2 760 ? 0.328 60.349 -10.373 1.00 59.55 735 TRP B C 1
ATOM 8620 O O . TRP B 2 760 ? -0.863 60.199 -10.081 1.00 63.43 735 TRP B O 1
ATOM 8631 N N . ILE B 2 761 ? 1.224 60.849 -9.518 1.00 58.92 736 ILE B N 1
ATOM 8632 C CA . ILE B 2 761 ? 0.862 61.121 -8.127 1.00 54.63 736 ILE B CA 1
ATOM 8633 C C . ILE B 2 761 ? 1.382 62.484 -7.659 1.00 60.52 736 ILE B C 1
ATOM 8634 O O . ILE B 2 761 ? 2.336 63.029 -8.213 1.00 60.24 736 ILE B O 1
ATOM 8639 N N . ASN B 2 762 ? 0.740 63.014 -6.608 1.00 62.74 737 ASN B N 1
ATOM 8640 C CA . ASN B 2 762 ? 1.225 64.125 -5.808 1.00 63.46 737 ASN B CA 1
ATOM 8641 C C . ASN B 2 762 ? 2.028 63.569 -4.650 1.00 61.80 737 ASN B C 1
ATOM 8642 O O . ASN B 2 762 ? 1.510 62.798 -3.848 1.00 60.18 737 ASN B O 1
ATOM 8647 N N . SER B 2 763 ? 3.284 63.982 -4.539 1.00 59.70 738 SER B N 1
ATOM 8648 C CA . SER B 2 763 ? 4.206 63.283 -3.653 1.00 68.69 738 SER B CA 1
ATOM 8649 C C . SER B 2 763 ? 5.133 64.274 -2.956 1.00 71.54 738 SER B C 1
ATOM 8650 O O . SER B 2 763 ? 6.218 64.568 -3.451 1.00 74.53 738 SER B O 1
ATOM 8653 N N . GLY B 2 764 ? 4.716 64.773 -1.798 1.00 72.49 739 GLY B N 1
ATOM 8654 C CA . GLY B 2 764 ? 5.633 65.428 -0.873 1.00 75.34 739 GLY B CA 1
ATOM 8655 C C . GLY B 2 764 ? 5.838 66.917 -1.099 1.00 73.60 739 GLY B C 1
ATOM 8656 O O . GLY B 2 764 ? 5.109 67.585 -1.838 1.00 70.24 739 GLY B O 1
ATOM 8657 N N . ALA B 2 765 ? 6.882 67.437 -0.451 1.00 65.62 740 ALA B N 1
ATOM 8658 C CA . ALA B 2 765 ? 7.147 68.863 -0.458 1.00 64.40 740 ALA B CA 1
ATOM 8659 C C . ALA B 2 765 ? 8.648 69.116 -0.472 1.00 60.34 740 ALA B C 1
ATOM 8660 O O . ALA B 2 765 ? 9.433 68.386 0.145 1.00 53.69 740 ALA B O 1
ATOM 8662 N N . MET B 2 766 ? 9.016 70.191 -1.161 1.00 64.98 741 MET B N 1
ATOM 8663 C CA . MET B 2 766 ? 10.373 70.680 -1.326 1.00 67.45 741 MET B CA 1
ATOM 8664 C C . MET B 2 766 ? 10.458 72.122 -0.840 1.00 61.88 741 MET B C 1
ATOM 8665 O O . MET B 2 766 ? 9.453 72.825 -0.739 1.00 56.13 741 MET B O 1
ATOM 8670 N N . LYS B 2 767 ? 11.686 72.568 -0.587 1.00 63.35 742 LYS B N 1
ATOM 8671 C CA . LYS B 2 767 ? 11.964 73.934 -0.173 1.00 62.73 742 LYS B CA 1
ATOM 8672 C C . LYS B 2 767 ? 13.271 74.382 -0.806 1.00 70.86 742 LYS B C 1
ATOM 8673 O O . LYS B 2 767 ? 14.256 73.637 -0.795 1.00 69.07 742 LYS B O 1
ATOM 8679 N N . ASN B 2 768 ? 13.270 75.596 -1.362 1.00 77.66 743 ASN B N 1
ATOM 8680 C CA . ASN B 2 768 ? 14.428 76.158 -2.055 1.00 76.14 743 ASN B CA 1
ATOM 8681 C C . ASN B 2 768 ? 14.546 77.629 -1.681 1.00 79.11 743 ASN B C 1
ATOM 8682 O O . ASN B 2 768 ? 13.756 78.454 -2.150 1.00 80.35 743 ASN B O 1
ATOM 8687 N N . GLN B 2 769 ? 15.532 77.965 -0.858 1.00 78.10 744 GLN B N 1
ATOM 8688 C CA . GLN B 2 769 ? 15.736 79.338 -0.434 1.00 75.40 744 GLN B CA 1
ATOM 8689 C C . GLN B 2 769 ? 17.178 79.746 -0.688 1.00 75.86 744 GLN B C 1
ATOM 8690 O O . GLN B 2 769 ? 18.090 78.921 -0.593 1.00 74.72 744 GLN B O 1
ATOM 8696 N N . GLY B 2 770 ? 17.376 81.024 -1.019 1.00 75.04 745 GLY B N 1
ATOM 8697 C CA . GLY B 2 770 ? 18.684 81.482 -1.439 1.00 77.25 745 GLY B CA 1
ATOM 8698 C C . GLY B 2 770 ? 18.869 82.985 -1.361 1.00 83.41 745 GLY B C 1
ATOM 8699 O O . GLY B 2 770 ? 18.017 83.716 -0.850 1.00 82.74 745 GLY B O 1
ATOM 8700 N N . PHE B 2 771 ? 20.016 83.431 -1.881 1.00 86.00 746 PHE B N 1
ATOM 8701 C CA . PHE B 2 771 ? 20.429 84.831 -1.884 1.00 85.50 746 PHE B CA 1
ATOM 8702 C C . PHE B 2 771 ? 20.954 85.220 -3.261 1.00 87.99 746 PHE B C 1
ATOM 8703 O O . PHE B 2 771 ? 21.849 84.557 -3.795 1.00 90.37 746 PHE B O 1
ATOM 8711 N N . GLU B 2 772 ? 20.420 86.304 -3.820 1.00 83.63 747 GLU B N 1
ATOM 8712 C CA . GLU B 2 772 ? 20.964 86.905 -5.028 1.00 83.18 747 GLU B CA 1
ATOM 8713 C C . GLU B 2 772 ? 21.440 88.313 -4.698 1.00 85.24 747 GLU B C 1
ATOM 8714 O O . GLU B 2 772 ? 20.836 89.006 -3.872 1.00 81.30 747 GLU B O 1
ATOM 8720 N N . PHE B 2 773 ? 22.540 88.734 -5.325 1.00 88.46 748 PHE B N 1
ATOM 8721 C CA . PHE B 2 773 ? 23.077 90.070 -5.056 1.00 89.59 748 PHE B CA 1
ATOM 8722 C C . PHE B 2 773 ? 23.842 90.540 -6.294 1.00 95.94 748 PHE B C 1
ATOM 8723 O O . PHE B 2 773 ? 25.024 90.234 -6.462 1.00 101.63 748 PHE B O 1
ATOM 8731 N N . ASN B 2 774 ? 23.160 91.299 -7.148 1.00 92.98 749 ASN B N 1
ATOM 8732 C CA . ASN B 2 774 ? 23.796 91.853 -8.334 1.00 88.94 749 ASN B CA 1
ATOM 8733 C C . ASN B 2 774 ? 24.333 93.243 -8.026 1.00 91.98 749 ASN B C 1
ATOM 8734 O O . ASN B 2 774 ? 23.746 93.987 -7.234 1.00 93.68 749 ASN B O 1
ATOM 8739 N N . LEU B 2 775 ? 25.477 93.569 -8.620 1.00 90.29 750 LEU B N 1
ATOM 8740 C CA . LEU B 2 775 ? 26.108 94.864 -8.420 1.00 87.61 750 LEU B CA 1
ATOM 8741 C C . LEU B 2 775 ? 26.690 95.338 -9.744 1.00 87.25 750 LEU B C 1
ATOM 8742 O O . LEU B 2 775 ? 27.220 94.536 -10.518 1.00 85.11 750 LEU B O 1
ATOM 8747 N N . GLY B 2 776 ? 26.587 96.647 -10.001 1.00 87.87 751 GLY B N 1
ATOM 8748 C CA . GLY B 2 776 ? 27.072 97.213 -11.238 1.00 86.67 751 GLY B CA 1
ATOM 8749 C C . GLY B 2 776 ? 27.929 98.440 -10.996 1.00 88.91 751 GLY B C 1
ATOM 8750 O O . GLY B 2 776 ? 27.899 99.045 -9.928 1.00 92.95 751 GLY B O 1
ATOM 8751 N N . TYR B 2 777 ? 28.709 98.794 -12.021 1.00 91.65 752 TYR B N 1
ATOM 8752 C CA . TYR B 2 777 ? 29.476 100.042 -12.018 1.00 89.25 752 TYR B CA 1
ATOM 8753 C C . TYR B 2 777 ? 29.613 100.534 -13.456 1.00 93.91 752 TYR B C 1
ATOM 8754 O O . TYR B 2 777 ? 30.369 99.956 -14.242 1.00 92.95 752 TYR B O 1
ATOM 8763 N N . ARG B 2 778 ? 28.893 101.602 -13.798 1.00 98.75 753 ARG B N 1
ATOM 8764 C CA . ARG B 2 778 ? 28.940 102.192 -15.130 1.00 94.40 753 ARG B CA 1
ATOM 8765 C C . ARG B 2 778 ? 29.513 103.600 -15.039 1.00 99.41 753 ARG B C 1
ATOM 8766 O O . ARG B 2 778 ? 29.137 104.374 -14.152 1.00 106.86 753 ARG B O 1
ATOM 8774 N N . ASN B 2 779 ? 30.417 103.933 -15.961 1.00 99.96 754 ASN B N 1
ATOM 8775 C CA . ASN B 2 779 ? 31.036 105.251 -15.957 1.00 96.69 754 ASN B CA 1
ATOM 8776 C C . ASN B 2 779 ? 31.911 105.420 -17.195 1.00 98.94 754 ASN B C 1
ATOM 8777 O O . ASN B 2 779 ? 32.597 104.482 -17.607 1.00 96.26 754 ASN B O 1
ATOM 8782 N N . LYS B 2 780 ? 31.885 106.623 -17.775 1.00 104.46 755 LYS B N 1
ATOM 8783 C CA . LYS B 2 780 ? 32.828 106.981 -18.826 1.00 106.92 755 LYS B CA 1
ATOM 8784 C C . LYS B 2 780 ? 34.125 107.497 -18.200 1.00 111.28 755 LYS B C 1
ATOM 8785 O O . LYS B 2 780 ? 34.181 107.833 -17.014 1.00 116.57 755 LYS B O 1
ATOM 8791 N N . THR B 2 781 ? 35.182 107.547 -19.010 1.00 106.12 756 THR B N 1
ATOM 8792 C CA . THR B 2 781 ? 36.507 107.884 -18.515 1.00 105.22 756 THR B CA 1
ATOM 8793 C C . THR B 2 781 ? 36.964 109.286 -18.887 1.00 118.78 756 THR B C 1
ATOM 8794 O O . THR B 2 781 ? 37.938 109.766 -18.295 1.00 127.80 756 THR B O 1
ATOM 8798 N N . ALA B 2 782 ? 36.294 109.958 -19.830 1.00 119.03 757 ALA B N 1
ATOM 8799 C CA . ALA B 2 782 ? 36.748 111.241 -20.386 1.00 116.99 757 ALA B CA 1
ATOM 8800 C C . ALA B 2 782 ? 38.202 111.137 -20.861 1.00 113.52 757 ALA B C 1
ATOM 8801 O O . ALA B 2 782 ? 39.096 111.868 -20.436 1.00 106.96 757 ALA B O 1
ATOM 8803 N N . PHE B 2 783 ? 38.405 110.182 -21.761 1.00 119.16 758 PHE B N 1
ATOM 8804 C CA . PHE B 2 783 ? 39.684 109.776 -22.330 1.00 119.44 758 PHE B CA 1
ATOM 8805 C C . PHE B 2 783 ? 39.239 108.872 -23.479 1.00 118.38 758 PHE B C 1
ATOM 8806 O O . PHE B 2 783 ? 40.050 108.278 -24.197 1.00 122.62 758 PHE B O 1
ATOM 8814 N N . GLY B 2 784 ? 37.915 108.822 -23.669 1.00 111.14 759 GLY B N 1
ATOM 8815 C CA . GLY B 2 784 ? 37.284 108.173 -24.798 1.00 107.76 759 GLY B CA 1
ATOM 8816 C C . GLY B 2 784 ? 36.640 106.831 -24.527 1.00 105.46 759 GLY B C 1
ATOM 8817 O O . GLY B 2 784 ? 36.154 106.199 -25.474 1.00 106.46 759 GLY B O 1
ATOM 8818 N N . LEU B 2 785 ? 36.598 106.386 -23.273 1.00 101.31 760 LEU B N 1
ATOM 8819 C CA . LEU B 2 785 ? 36.233 105.020 -22.922 1.00 96.27 760 LEU B CA 1
ATOM 8820 C C . LEU B 2 785 ? 35.014 105.011 -22.009 1.00 93.46 760 LEU B C 1
ATOM 8821 O O . LEU B 2 785 ? 34.977 105.730 -21.010 1.00 87.34 760 LEU B O 1
ATOM 8826 N N . THR B 2 786 ? 34.040 104.168 -22.334 1.00 96.40 761 THR B N 1
ATOM 8827 C CA . THR B 2 786 ? 32.931 103.859 -21.442 1.00 93.76 761 THR B CA 1
ATOM 8828 C C . THR B 2 786 ? 33.053 102.408 -20.999 1.00 94.26 761 THR B C 1
ATOM 8829 O O . THR B 2 786 ? 33.269 101.521 -21.832 1.00 92.28 761 THR B O 1
ATOM 8833 N N . TYR B 2 787 ? 32.931 102.173 -19.691 1.00 93.33 762 TYR B N 1
ATOM 8834 C CA . TYR B 2 787 ? 32.829 100.830 -19.142 1.00 84.04 762 TYR B CA 1
ATOM 8835 C C . TYR B 2 787 ? 31.498 100.669 -18.415 1.00 82.68 762 TYR B C 1
ATOM 8836 O O . TYR B 2 787 ? 30.966 101.615 -17.837 1.00 80.63 762 TYR B O 1
ATOM 8845 N N . ASP B 2 788 ? 30.953 99.456 -18.468 1.00 90.85 763 ASP B N 1
ATOM 8846 C CA . ASP B 2 788 ? 29.687 99.134 -17.811 1.00 88.70 763 ASP B CA 1
ATOM 8847 C C . ASP B 2 788 ? 29.816 97.701 -17.320 1.00 86.64 763 ASP B C 1
ATOM 8848 O O . ASP B 2 788 ? 29.652 96.750 -18.091 1.00 101.60 763 ASP B O 1
ATOM 8853 N N . LEU B 2 789 ? 30.122 97.555 -16.042 1.00 84.02 764 LEU B N 1
ATOM 8854 C CA . LEU B 2 789 ? 30.484 96.271 -15.459 1.00 84.48 764 LEU B CA 1
ATOM 8855 C C . LEU B 2 789 ? 29.361 95.821 -14.534 1.00 82.88 764 LEU B C 1
ATOM 8856 O O . LEU B 2 789 ? 29.068 96.490 -13.538 1.00 87.60 764 LEU B O 1
ATOM 8861 N N . ASN B 2 790 ? 28.746 94.690 -14.864 1.00 73.26 765 ASN B N 1
ATOM 8862 C CA . ASN B 2 790 ? 27.530 94.215 -14.221 1.00 78.79 765 ASN B CA 1
ATOM 8863 C C . ASN B 2 790 ? 27.783 92.805 -13.722 1.00 85.69 765 ASN B C 1
ATOM 8864 O O . ASN B 2 790 ? 27.992 91.893 -14.530 1.00 85.22 765 ASN B O 1
ATOM 8869 N N . GLY B 2 791 ? 27.764 92.630 -12.399 1.00 83.06 766 GLY B N 1
ATOM 8870 C CA . GLY B 2 791 ? 28.008 91.351 -11.775 1.00 75.09 766 GLY B CA 1
ATOM 8871 C C . GLY B 2 791 ? 26.752 90.765 -11.147 1.00 74.86 766 GLY B C 1
ATOM 8872 O O . GLY B 2 791 ? 25.698 91.406 -11.080 1.00 71.80 766 GLY B O 1
ATOM 8873 N N . ASN B 2 792 ? 26.898 89.512 -10.690 1.00 73.65 767 ASN B N 1
ATOM 8874 C CA . ASN B 2 792 ? 25.844 88.727 -10.047 1.00 77.62 767 ASN B CA 1
ATOM 8875 C C . ASN B 2 792 ? 26.484 87.556 -9.323 1.00 88.49 767 ASN B C 1
ATOM 8876 O O . ASN B 2 792 ? 27.189 86.759 -9.950 1.00 91.32 767 ASN B O 1
ATOM 8881 N N . ILE B 2 793 ? 26.200 87.414 -8.032 1.00 88.26 768 ILE B N 1
ATOM 8882 C CA . ILE B 2 793 ? 26.565 86.209 -7.298 1.00 81.21 768 ILE B CA 1
ATOM 8883 C C . ILE B 2 793 ? 25.347 85.722 -6.520 1.00 80.63 768 ILE B C 1
ATOM 8884 O O . ILE B 2 793 ? 24.636 86.519 -5.896 1.00 76.39 768 ILE B O 1
ATOM 8889 N N . SER B 2 794 ? 25.096 84.417 -6.583 1.00 82.36 769 SER B N 1
ATOM 8890 C CA . SER B 2 794 ? 23.927 83.812 -5.972 1.00 77.09 769 SER B CA 1
ATOM 8891 C C . SER B 2 794 ? 24.333 82.577 -5.176 1.00 75.77 769 SER B C 1
ATOM 8892 O O . SER B 2 794 ? 25.308 81.889 -5.498 1.00 73.63 769 SER B O 1
ATOM 8895 N N . THR B 2 795 ? 23.570 82.311 -4.126 1.00 71.55 770 THR B N 1
ATOM 8896 C CA . THR B 2 795 ? 23.663 81.066 -3.391 1.00 69.63 770 THR B CA 1
ATOM 8897 C C . THR B 2 795 ? 22.253 80.531 -3.193 1.00 78.33 770 THR B C 1
ATOM 8898 O O . THR B 2 795 ? 21.272 81.277 -3.232 1.00 76.31 770 THR B O 1
ATOM 8902 N N . TYR B 2 796 ? 22.157 79.215 -3.029 1.00 83.29 771 TYR B N 1
ATOM 8903 C CA . TYR B 2 796 ? 20.877 78.573 -2.793 1.00 81.11 771 TYR B CA 1
ATOM 8904 C C . TYR B 2 796 ? 21.150 77.291 -2.034 1.00 78.31 771 TYR B C 1
ATOM 8905 O O . TYR B 2 796 ? 22.206 76.677 -2.197 1.00 81.62 771 TYR B O 1
ATOM 8914 N N . ARG B 2 797 ? 20.205 76.917 -1.175 1.00 73.57 772 ARG B N 1
ATOM 8915 C CA . ARG B 2 797 ? 20.198 75.604 -0.552 1.00 67.34 772 ARG B CA 1
ATOM 8916 C C . ARG B 2 797 ? 18.806 75.012 -0.702 1.00 69.78 772 ARG B C 1
ATOM 8917 O O . ARG B 2 797 ? 17.802 75.730 -0.637 1.00 68.64 772 ARG B O 1
ATOM 8925 N N . ASN B 2 798 ? 18.760 73.700 -0.909 1.00 70.03 773 ASN B N 1
ATOM 8926 C CA . ASN B 2 798 ? 17.547 72.987 -1.264 1.00 71.17 773 ASN B CA 1
ATOM 8927 C C . ASN B 2 798 ? 17.335 71.836 -0.289 1.00 68.42 773 ASN B C 1
ATOM 8928 O O . ASN B 2 798 ? 18.299 71.248 0.209 1.00 68.48 773 ASN B O 1
ATOM 8933 N N . GLU B 2 799 ? 16.070 71.509 -0.016 1.00 66.37 774 GLU B N 1
ATOM 8934 C CA . GLU B 2 799 ? 15.777 70.475 0.971 1.00 62.37 774 GLU B CA 1
ATOM 8935 C C . GLU B 2 799 ? 14.366 69.912 0.802 1.00 65.21 774 GLU B C 1
ATOM 8936 O O . GLU B 2 799 ? 13.406 70.679 0.670 1.00 70.09 774 GLU B O 1
ATOM 8942 N N . ILE B 2 800 ? 14.243 68.547 0.845 1.00 55.28 775 ILE B N 1
ATOM 8943 C CA . ILE B 2 800 ? 12.964 67.829 0.853 1.00 53.97 775 ILE B CA 1
ATOM 8944 C C . ILE B 2 800 ? 12.414 67.757 2.277 1.00 60.33 775 ILE B C 1
ATOM 8945 O O . ILE B 2 800 ? 13.151 67.448 3.229 1.00 62.59 775 ILE B O 1
ATOM 8950 N N . LEU B 2 801 ? 11.108 68.013 2.434 1.00 64.80 776 LEU B N 1
ATOM 8951 C CA . LEU B 2 801 ? 10.472 68.110 3.752 1.00 71.22 776 LEU B CA 1
ATOM 8952 C C . LEU B 2 801 ? 9.576 66.927 4.102 1.00 83.65 776 LEU B C 1
ATOM 8953 O O . LEU B 2 801 ? 9.705 66.352 5.191 1.00 89.81 776 LEU B O 1
ATOM 8958 N N . GLU B 2 802 ? 8.630 66.565 3.230 1.00 81.69 777 GLU B N 1
ATOM 8959 C CA . GLU B 2 802 ? 7.800 65.385 3.428 1.00 79.24 777 GLU B CA 1
ATOM 8960 C C . GLU B 2 802 ? 7.837 64.529 2.170 1.00 76.59 777 GLU B C 1
ATOM 8961 O O . GLU B 2 802 ? 8.071 65.026 1.065 1.00 71.05 777 GLU B O 1
ATOM 8967 N N . LEU B 2 803 ? 7.623 63.228 2.360 1.00 76.81 778 LEU B N 1
ATOM 8968 C CA . LEU B 2 803 ? 7.588 62.214 1.309 1.00 66.51 778 LEU B CA 1
ATOM 8969 C C . LEU B 2 803 ? 6.759 61.024 1.779 1.00 61.33 778 LEU B C 1
ATOM 8970 O O . LEU B 2 803 ? 6.980 60.526 2.893 1.00 62.66 778 LEU B O 1
ATOM 8975 N N . PRO B 2 804 ? 5.809 60.540 0.976 1.00 63.46 779 PRO B N 1
ATOM 8976 C CA . PRO B 2 804 ? 5.141 59.274 1.309 1.00 63.77 779 PRO B CA 1
ATOM 8977 C C . PRO B 2 804 ? 6.184 58.215 1.643 1.00 65.40 779 PRO B C 1
ATOM 8978 O O . PRO B 2 804 ? 7.276 58.197 1.070 1.00 71.61 779 PRO B O 1
ATOM 8982 N N . GLU B 2 805 ? 5.856 57.341 2.596 1.00 59.39 780 GLU B N 1
ATOM 8983 C CA . GLU B 2 805 ? 6.848 56.366 3.036 1.00 68.21 780 GLU B CA 1
ATOM 8984 C C . GLU B 2 805 ? 7.347 55.514 1.871 1.00 69.14 780 GLU B C 1
ATOM 8985 O O . GLU B 2 805 ? 8.526 55.160 1.828 1.00 78.11 780 GLU B O 1
ATOM 8991 N N . THR B 2 806 ? 6.479 55.207 0.900 1.00 58.42 781 THR B N 1
ATOM 8992 C CA . THR B 2 806 ? 6.885 54.359 -0.220 1.00 55.50 781 THR B CA 1
ATOM 8993 C C . THR B 2 806 ? 7.859 55.070 -1.157 1.00 56.85 781 THR B C 1
ATOM 8994 O O . THR B 2 806 ? 8.776 54.436 -1.693 1.00 58.69 781 THR B O 1
ATOM 8998 N N . VAL B 2 807 ? 7.697 56.383 -1.349 1.00 60.58 782 VAL B N 1
ATOM 8999 C CA . VAL B 2 807 ? 8.564 57.130 -2.262 1.00 53.58 782 VAL B CA 1
ATOM 9000 C C . VAL B 2 807 ? 9.956 57.340 -1.665 1.00 59.26 782 VAL B C 1
ATOM 9001 O O . VAL B 2 807 ? 10.957 57.361 -2.392 1.00 56.98 782 VAL B O 1
ATOM 9005 N N . ALA B 2 808 ? 10.051 57.484 -0.339 1.00 69.20 783 ALA B N 1
ATOM 9006 C CA . ALA B 2 808 ? 11.337 57.761 0.301 1.00 69.18 783 ALA B CA 1
ATOM 9007 C C . ALA B 2 808 ? 12.307 56.582 0.182 1.00 71.65 783 ALA B C 1
ATOM 9008 O O . ALA B 2 808 ? 13.512 56.778 -0.034 1.00 70.78 783 ALA B O 1
ATOM 9010 N N . ALA B 2 809 ? 11.810 55.352 0.337 1.00 77.24 784 ALA B N 1
ATOM 9011 C CA . ALA B 2 809 ? 12.641 54.163 0.145 1.00 60.84 784 ALA B CA 1
ATOM 9012 C C . ALA B 2 809 ? 12.840 53.812 -1.320 1.00 60.85 784 ALA B C 1
ATOM 9013 O O . ALA B 2 809 ? 13.862 53.216 -1.654 1.00 64.46 784 ALA B O 1
ATOM 9015 N N . ASN B 2 810 ? 11.879 54.151 -2.183 1.00 54.98 785 ASN B N 1
ATOM 9016 C CA . ASN B 2 810 ? 12.058 54.091 -3.634 1.00 52.18 785 ASN B CA 1
ATOM 9017 C C . ASN B 2 810 ? 13.329 54.820 -4.082 1.00 52.15 785 ASN B C 1
ATOM 9018 O O . ASN B 2 810 ? 14.160 54.264 -4.798 1.00 48.08 785 ASN B O 1
ATOM 9023 N N . GLY B 2 811 ? 13.493 56.078 -3.685 1.00 55.39 786 GLY B N 1
ATOM 9024 C CA . GLY B 2 811 ? 14.671 56.837 -4.061 1.00 55.27 786 GLY B CA 1
ATOM 9025 C C . GLY B 2 811 ? 14.527 57.735 -5.278 1.00 58.55 786 GLY B C 1
ATOM 9026 O O . GLY B 2 811 ? 15.549 58.177 -5.818 1.00 54.94 786 GLY B O 1
ATOM 9027 N N . LYS B 2 812 ? 13.295 58.025 -5.718 1.00 57.15 787 LYS B N 1
ATOM 9028 C CA . LYS B 2 812 ? 13.094 58.923 -6.853 1.00 56.48 787 LYS B CA 1
ATOM 9029 C C . LYS B 2 812 ? 13.778 60.262 -6.641 1.00 64.86 787 LYS B C 1
ATOM 9030 O O . LYS B 2 812 ? 14.387 60.808 -7.571 1.00 67.60 787 LYS B O 1
ATOM 9036 N N . PHE B 2 813 ? 13.668 60.824 -5.436 1.00 63.52 788 PHE B N 1
ATOM 9037 C CA . PHE B 2 813 ? 14.211 62.149 -5.183 1.00 60.89 788 PHE B CA 1
ATOM 9038 C C . PHE B 2 813 ? 15.630 62.101 -4.653 1.00 57.76 788 PHE B C 1
ATOM 9039 O O . PHE B 2 813 ? 16.260 63.158 -4.532 1.00 58.69 788 PHE B O 1
ATOM 9047 N N . GLY B 2 814 ? 16.143 60.907 -4.358 1.00 50.40 789 GLY B N 1
ATOM 9048 C CA . GLY B 2 814 ? 17.511 60.740 -3.911 1.00 49.66 789 GLY B CA 1
ATOM 9049 C C . GLY B 2 814 ? 17.633 59.648 -2.872 1.00 54.62 789 GLY B C 1
ATOM 9050 O O . GLY B 2 814 ? 16.619 59.139 -2.381 1.00 62.98 789 GLY B O 1
ATOM 9051 N N . GLY B 2 815 ? 18.865 59.288 -2.515 1.00 51.05 790 GLY B N 1
ATOM 9052 C CA . GLY B 2 815 ? 19.099 58.304 -1.485 1.00 52.24 790 GLY B CA 1
ATOM 9053 C C . GLY B 2 815 ? 19.293 56.890 -1.978 1.00 57.58 790 GLY B C 1
ATOM 9054 O O . GLY B 2 815 ? 19.586 56.013 -1.161 1.00 59.57 790 GLY B O 1
ATOM 9055 N N . ASN B 2 816 ? 19.107 56.644 -3.283 1.00 61.12 791 ASN B N 1
ATOM 9056 C CA . ASN B 2 816 ? 19.515 55.405 -3.954 1.00 59.67 791 ASN B CA 1
ATOM 9057 C C . ASN B 2 816 ? 18.842 54.167 -3.364 1.00 64.84 791 ASN B C 1
ATOM 9058 O O . ASN B 2 816 ? 19.361 53.052 -3.469 1.00 63.41 791 ASN B O 1
ATOM 9063 N N . GLY B 2 817 ? 17.682 54.347 -2.739 1.00 64.76 792 GLY B N 1
ATOM 9064 C CA . GLY B 2 817 ? 17.000 53.237 -2.114 1.00 51.45 792 GLY B CA 1
ATOM 9065 C C . GLY B 2 817 ? 17.630 52.707 -0.841 1.00 51.89 792 GLY B C 1
ATOM 9066 O O . GLY B 2 817 ? 17.220 51.641 -0.382 1.00 57.80 792 GLY B O 1
ATOM 9067 N N . VAL B 2 818 ? 18.599 53.406 -0.238 1.00 47.35 793 VAL B N 1
ATOM 9068 C CA . VAL B 2 818 ? 19.207 52.902 0.988 1.00 48.91 793 VAL B CA 1
ATOM 9069 C C . VAL B 2 818 ? 18.969 53.870 2.139 1.00 54.77 793 VAL B C 1
ATOM 9070 O O . VAL B 2 818 ? 18.952 53.462 3.303 1.00 57.52 793 VAL B O 1
ATOM 9074 N N . LYS B 2 819 ? 18.815 55.161 1.838 1.00 63.20 794 LYS B N 1
ATOM 9075 C CA . LYS B 2 819 ? 18.504 56.154 2.865 1.00 63.33 794 LYS B CA 1
ATOM 9076 C C . LYS B 2 819 ? 17.476 57.129 2.315 1.00 56.32 794 LYS B C 1
ATOM 9077 O O . LYS B 2 819 ? 17.474 57.447 1.130 1.00 52.11 794 LYS B O 1
ATOM 9083 N N . SER B 2 820 ? 16.587 57.591 3.184 1.00 61.84 795 SER B N 1
ATOM 9084 C CA . SER B 2 820 ? 15.602 58.576 2.773 1.00 61.99 795 SER B CA 1
ATOM 9085 C C . SER B 2 820 ? 16.258 59.942 2.646 1.00 60.89 795 SER B C 1
ATOM 9086 O O . SER B 2 820 ? 17.104 60.324 3.463 1.00 63.83 795 SER B O 1
ATOM 9089 N N . VAL B 2 821 ? 15.869 60.673 1.594 1.00 52.66 796 VAL B N 1
ATOM 9090 C CA . VAL B 2 821 ? 16.490 61.953 1.285 1.00 50.05 796 VAL B CA 1
ATOM 9091 C C . VAL B 2 821 ? 15.780 63.090 2.004 1.00 59.30 796 VAL B C 1
ATOM 9092 O O . VAL B 2 821 ? 16.149 64.259 1.823 1.00 65.57 796 VAL B O 1
ATOM 9096 N N . VAL B 2 822 ? 14.726 62.783 2.767 1.00 49.91 797 VAL B N 1
ATOM 9097 C CA . VAL B 2 822 ? 14.065 63.791 3.588 1.00 51.97 797 VAL B CA 1
ATOM 9098 C C . VAL B 2 822 ? 15.080 64.486 4.490 1.00 60.84 797 VAL B C 1
ATOM 9099 O O . VAL B 2 822 ? 15.908 63.840 5.145 1.00 57.68 797 VAL B O 1
ATOM 9103 N N . GLY B 2 823 ? 15.019 65.821 4.522 1.00 63.68 798 GLY B N 1
ATOM 9104 C CA . GLY B 2 823 ? 16.036 66.610 5.177 1.00 63.92 798 GLY B CA 1
ATOM 9105 C C . GLY B 2 823 ? 17.315 66.790 4.390 1.00 63.67 798 GLY B C 1
ATOM 9106 O O . GLY B 2 823 ? 18.254 67.410 4.910 1.00 65.22 798 GLY B O 1
ATOM 9107 N N . HIS B 2 824 ? 17.387 66.275 3.161 1.00 61.00 799 HIS B N 1
ATOM 9108 C CA . HIS B 2 824 ? 18.544 66.401 2.279 1.00 55.90 799 HIS B CA 1
ATOM 9109 C C . HIS B 2 824 ? 18.124 67.094 0.985 1.00 58.84 799 HIS B C 1
ATOM 9110 O O . HIS B 2 824 ? 16.944 67.375 0.743 1.00 57.37 799 HIS B O 1
ATOM 9117 N N . THR B 2 825 ? 19.097 67.355 0.132 1.00 58.62 800 THR B N 1
ATOM 9118 C CA . THR B 2 825 ? 18.773 68.094 -1.068 1.00 62.06 800 THR B CA 1
ATOM 9119 C C . THR B 2 825 ? 18.322 67.137 -2.169 1.00 62.52 800 THR B C 1
ATOM 9120 O O . THR B 2 825 ? 18.635 65.942 -2.159 1.00 62.62 800 THR B O 1
ATOM 9124 N N . TYR B 2 826 ? 17.558 67.691 -3.115 1.00 62.69 801 TYR B N 1
ATOM 9125 C CA . TYR B 2 826 ? 16.934 66.922 -4.180 1.00 62.28 801 TYR B CA 1
ATOM 9126 C C . TYR B 2 826 ? 18.007 66.389 -5.122 1.00 68.91 801 TYR B C 1
ATOM 9127 O O . TYR B 2 826 ? 18.803 67.158 -5.669 1.00 71.23 801 TYR B O 1
ATOM 9136 N N . GLY B 2 827 ? 18.038 65.066 -5.294 1.00 68.49 802 GLY B N 1
ATOM 9137 C CA . GLY B 2 827 ? 19.040 64.419 -6.110 1.00 68.26 802 GLY B CA 1
ATOM 9138 C C . GLY B 2 827 ? 20.312 64.011 -5.391 1.00 72.71 802 GLY B C 1
ATOM 9139 O O . GLY B 2 827 ? 21.219 63.473 -6.040 1.00 74.46 802 GLY B O 1
ATOM 9140 N N . ALA B 2 828 ? 20.421 64.254 -4.084 1.00 67.35 803 ALA B N 1
ATOM 9141 C CA . ALA B 2 828 ? 21.607 63.815 -3.363 1.00 60.44 803 ALA B CA 1
ATOM 9142 C C . ALA B 2 828 ? 21.634 62.290 -3.307 1.00 62.47 803 ALA B C 1
ATOM 9143 O O . ALA B 2 828 ? 20.601 61.622 -3.419 1.00 65.81 803 ALA B O 1
ATOM 9145 N N . GLN B 2 829 ? 22.832 61.727 -3.163 1.00 54.11 804 GLN B N 1
ATOM 9146 C CA . GLN B 2 829 ? 22.974 60.292 -3.331 1.00 52.14 804 GLN B CA 1
ATOM 9147 C C . GLN B 2 829 ? 23.777 59.669 -2.210 1.00 56.07 804 GLN B C 1
ATOM 9148 O O . GLN B 2 829 ? 24.737 60.265 -1.701 1.00 54.68 804 GLN B O 1
ATOM 9154 N N . VAL B 2 830 ? 23.358 58.453 -1.846 1.00 52.05 805 VAL B N 1
ATOM 9155 C CA . VAL B 2 830 ? 24.061 57.599 -0.905 1.00 54.60 805 VAL B CA 1
ATOM 9156 C C . VAL B 2 830 ? 24.824 56.563 -1.702 1.00 60.40 805 VAL B C 1
ATOM 9157 O O . VAL B 2 830 ? 24.293 55.990 -2.655 1.00 61.88 805 VAL B O 1
ATOM 9161 N N . GLY B 2 831 ? 26.061 56.301 -1.301 1.00 63.05 806 GLY B N 1
ATOM 9162 C CA . GLY B 2 831 ? 26.843 55.275 -1.953 1.00 54.98 806 GLY B CA 1
ATOM 9163 C C . GLY B 2 831 ? 28.014 54.872 -1.087 1.00 62.07 806 GLY B C 1
ATOM 9164 O O . GLY B 2 831 ? 28.193 55.359 0.038 1.00 60.62 806 GLY B O 1
ATOM 9165 N N . TYR B 2 832 ? 28.803 53.944 -1.627 1.00 56.20 807 TYR B N 1
ATOM 9166 C CA . TYR B 2 832 ? 29.992 53.503 -0.926 1.00 55.98 807 TYR B CA 1
ATOM 9167 C C . TYR B 2 832 ? 31.064 54.585 -1.014 1.00 57.40 807 TYR B C 1
ATOM 9168 O O . TYR B 2 832 ? 30.983 55.520 -1.809 1.00 63.87 807 TYR B O 1
ATOM 9177 N N . ILE B 2 833 ? 32.075 54.468 -0.172 1.00 60.17 808 ILE B N 1
ATOM 9178 C CA . ILE B 2 833 ? 33.174 55.414 -0.175 1.00 60.65 808 ILE B CA 1
ATOM 9179 C C . ILE B 2 833 ? 34.406 54.676 -0.651 1.00 59.57 808 ILE B C 1
ATOM 9180 O O . ILE B 2 833 ? 34.805 53.671 -0.052 1.00 53.98 808 ILE B O 1
ATOM 9185 N N . ALA B 2 834 ? 34.998 55.167 -1.737 1.00 61.84 809 ALA B N 1
ATOM 9186 C CA . ALA B 2 834 ? 36.191 54.564 -2.315 1.00 60.97 809 ALA B CA 1
ATOM 9187 C C . ALA B 2 834 ? 37.412 55.086 -1.578 1.00 59.96 809 ALA B C 1
ATOM 9188 O O . ALA B 2 834 ? 37.714 56.279 -1.634 1.00 68.37 809 ALA B O 1
ATOM 9190 N N . ASP B 2 835 ? 38.123 54.187 -0.904 1.00 54.29 810 ASP B N 1
ATOM 9191 C CA . ASP B 2 835 ? 39.284 54.509 -0.079 1.00 57.95 810 ASP B CA 1
ATOM 9192 C C . ASP B 2 835 ? 40.593 54.098 -0.737 1.00 56.47 810 ASP B C 1
ATOM 9193 O O . ASP B 2 835 ? 41.507 53.611 -0.062 1.00 63.27 810 ASP B O 1
ATOM 9198 N N . GLY B 2 836 ? 40.720 54.273 -2.042 1.00 52.76 811 GLY B N 1
ATOM 9199 C CA . GLY B 2 836 ? 41.960 53.948 -2.710 1.00 54.20 811 GLY B CA 1
ATOM 9200 C C . GLY B 2 836 ? 41.998 52.534 -3.265 1.00 58.52 811 GLY B C 1
ATOM 9201 O O . GLY B 2 836 ? 40.981 51.896 -3.570 1.00 56.69 811 GLY B O 1
ATOM 9202 N N . ILE B 2 837 ? 43.225 52.047 -3.405 1.00 56.74 812 ILE B N 1
ATOM 9203 C CA . ILE B 2 837 ? 43.521 50.795 -4.083 1.00 52.84 812 ILE B CA 1
ATOM 9204 C C . ILE B 2 837 ? 44.384 49.911 -3.186 1.00 55.76 812 ILE B C 1
ATOM 9205 O O . ILE B 2 837 ? 45.432 50.348 -2.690 1.00 52.92 812 ILE B O 1
ATOM 9210 N N . PHE B 2 838 ? 43.936 48.673 -2.972 1.00 48.36 813 PHE B N 1
ATOM 9211 C CA . PHE B 2 838 ? 44.770 47.689 -2.303 1.00 49.68 813 PHE B CA 1
ATOM 9212 C C . PHE B 2 838 ? 46.083 47.541 -3.061 1.00 55.96 813 PHE B C 1
ATOM 9213 O O . PHE B 2 838 ? 46.087 47.345 -4.276 1.00 68.09 813 PHE B O 1
ATOM 9221 N N . LYS B 2 839 ? 47.197 47.631 -2.347 1.00 59.20 814 LYS B N 1
ATOM 9222 C CA . LYS B 2 839 ? 48.521 47.591 -2.955 1.00 62.48 814 LYS B CA 1
ATOM 9223 C C . LYS B 2 839 ? 49.320 46.363 -2.540 1.00 63.03 814 LYS B C 1
ATOM 9224 O O . LYS B 2 839 ? 50.458 46.188 -2.994 1.00 62.94 814 LYS B O 1
ATOM 9230 N N . SER B 2 840 ? 48.757 45.512 -1.691 1.00 61.93 815 SER B N 1
ATOM 9231 C CA . SER B 2 840 ? 49.409 44.306 -1.204 1.00 62.31 815 SER B CA 1
ATOM 9232 C C . SER B 2 840 ? 48.316 43.388 -0.681 1.00 65.31 815 SER B C 1
ATOM 9233 O O . SER B 2 840 ? 47.225 43.850 -0.337 1.00 67.92 815 SER B O 1
ATOM 9236 N N . GLN B 2 841 ? 48.592 42.083 -0.659 1.00 70.78 816 GLN B N 1
ATOM 9237 C CA . GLN B 2 841 ? 47.597 41.168 -0.104 1.00 76.56 816 GLN B CA 1
ATOM 9238 C C . GLN B 2 841 ? 47.365 41.446 1.374 1.00 79.21 816 GLN B C 1
ATOM 9239 O O . GLN B 2 841 ? 46.229 41.367 1.860 1.00 80.36 816 GLN B O 1
ATOM 9245 N N . ASP B 2 842 ? 48.435 41.760 2.109 1.00 79.01 817 ASP B N 1
ATOM 9246 C CA . ASP B 2 842 ? 48.284 42.124 3.513 1.00 80.32 817 ASP B CA 1
ATOM 9247 C C . ASP B 2 842 ? 47.251 43.237 3.681 1.00 78.62 817 ASP B C 1
ATOM 9248 O O . ASP B 2 842 ? 46.416 43.185 4.590 1.00 76.02 817 ASP B O 1
ATOM 9253 N N . GLU B 2 843 ? 47.261 44.230 2.784 1.00 74.05 818 GLU B N 1
ATOM 9254 C CA . GLU B 2 843 ? 46.237 45.272 2.818 1.00 71.33 818 GLU B CA 1
ATOM 9255 C C . GLU B 2 843 ? 44.844 44.732 2.534 1.00 73.15 818 GLU B C 1
ATOM 9256 O O . GLU B 2 843 ? 43.859 45.358 2.941 1.00 75.06 818 GLU B O 1
ATOM 9262 N N . VAL B 2 844 ? 44.745 43.594 1.842 1.00 66.60 819 VAL B N 1
ATOM 9263 C CA . VAL B 2 844 ? 43.448 42.976 1.592 1.00 59.58 819 VAL B CA 1
ATOM 9264 C C . VAL B 2 844 ? 42.951 42.269 2.842 1.00 64.86 819 VAL B C 1
ATOM 9265 O O . VAL B 2 844 ? 41.800 42.452 3.254 1.00 71.86 819 VAL B O 1
ATOM 9269 N N . ASP B 2 845 ? 43.808 41.444 3.463 1.00 65.67 820 ASP B N 1
ATOM 9270 C CA . ASP B 2 845 ? 43.417 40.788 4.707 1.00 70.24 820 ASP B CA 1
ATOM 9271 C C . ASP B 2 845 ? 43.193 41.797 5.817 1.00 62.99 820 ASP B C 1
ATOM 9272 O O . ASP B 2 845 ? 42.284 41.609 6.631 1.00 64.68 820 ASP B O 1
ATOM 9277 N N . ASN B 2 846 ? 43.989 42.878 5.852 1.00 60.03 821 ASN B N 1
ATOM 9278 C CA . ASN B 2 846 ? 43.928 43.907 6.893 1.00 54.92 821 ASN B CA 1
ATOM 9279 C C . ASN B 2 846 ? 42.744 44.851 6.749 1.00 58.63 821 ASN B C 1
ATOM 9280 O O . ASN B 2 846 ? 42.709 45.885 7.417 1.00 72.85 821 ASN B O 1
ATOM 9285 N N . HIS B 2 847 ? 41.805 44.546 5.880 1.00 55.87 822 HIS B N 1
ATOM 9286 C CA . HIS B 2 847 ? 40.645 45.378 5.637 1.00 58.98 822 HIS B CA 1
ATOM 9287 C C . HIS B 2 847 ? 39.422 44.509 5.870 1.00 59.82 822 HIS B C 1
ATOM 9288 O O . HIS B 2 847 ? 39.489 43.288 5.706 1.00 63.44 822 HIS B O 1
ATOM 9295 N N . ALA B 2 848 ? 38.320 45.129 6.285 1.00 58.01 823 ALA B N 1
ATOM 9296 C CA . ALA B 2 848 ? 37.047 44.427 6.339 1.00 60.61 823 ALA B CA 1
ATOM 9297 C C . ALA B 2 848 ? 36.892 43.527 5.121 1.00 68.26 823 ALA B C 1
ATOM 9298 O O . ALA B 2 848 ? 37.300 43.878 4.012 1.00 67.53 823 ALA B O 1
ATOM 9300 N N . THR B 2 849 ? 36.344 42.339 5.348 1.00 71.18 824 THR B N 1
ATOM 9301 C CA . THR B 2 849 ? 36.251 41.348 4.289 1.00 73.91 824 THR B CA 1
ATOM 9302 C C . THR B 2 849 ? 35.248 41.824 3.245 1.00 66.90 824 THR B C 1
ATOM 9303 O O . THR B 2 849 ? 34.089 42.113 3.564 1.00 59.92 824 THR B O 1
ATOM 9307 N N . GLN B 2 850 ? 35.706 41.945 1.999 1.00 71.15 825 GLN B N 1
ATOM 9308 C CA . GLN B 2 850 ? 34.835 42.317 0.896 1.00 69.14 825 GLN B CA 1
ATOM 9309 C C . GLN B 2 850 ? 35.163 41.453 -0.308 1.00 64.25 825 GLN B C 1
ATOM 9310 O O . GLN B 2 850 ? 36.335 41.202 -0.603 1.00 60.17 825 GLN B O 1
ATOM 9316 N N . GLU B 2 851 ? 34.107 41.014 -1.001 1.00 66.39 826 GLU B N 1
ATOM 9317 C CA . GLU B 2 851 ? 34.146 39.932 -1.990 1.00 69.86 826 GLU B CA 1
ATOM 9318 C C . GLU B 2 851 ? 35.260 40.006 -3.030 1.00 72.07 826 GLU B C 1
ATOM 9319 O O . GLU B 2 851 ? 36.119 39.116 -3.086 1.00 72.03 826 GLU B O 1
ATOM 9325 N N . GLY B 2 852 ? 35.235 41.036 -3.881 1.00 63.47 827 GLY B N 1
ATOM 9326 C CA . GLY B 2 852 ? 36.226 41.171 -4.925 1.00 61.16 827 GLY B CA 1
ATOM 9327 C C . GLY B 2 852 ? 37.569 41.708 -4.482 1.00 65.39 827 GLY B C 1
ATOM 9328 O O . GLY B 2 852 ? 38.432 41.950 -5.327 1.00 69.19 827 GLY B O 1
ATOM 9329 N N . ALA B 2 853 ? 37.785 41.884 -3.181 1.00 63.01 828 ALA B N 1
ATOM 9330 C CA . ALA B 2 853 ? 39.027 42.476 -2.713 1.00 63.63 828 ALA B CA 1
ATOM 9331 C C . ALA B 2 853 ? 40.225 41.674 -3.186 1.00 61.60 828 ALA B C 1
ATOM 9332 O O . ALA B 2 853 ? 40.309 40.461 -2.970 1.00 67.97 828 ALA B O 1
ATOM 9334 N N . ALA B 2 854 ? 41.153 42.368 -3.826 1.00 53.55 829 ALA B N 1
ATOM 9335 C CA . ALA B 2 854 ? 42.388 41.782 -4.317 1.00 52.96 829 ALA B CA 1
ATOM 9336 C C . ALA B 2 854 ? 43.355 42.925 -4.562 1.00 55.90 829 ALA B C 1
ATOM 9337 O O . ALA B 2 854 ? 42.964 44.095 -4.569 1.00 50.15 829 ALA B O 1
ATOM 9339 N N . VAL B 2 855 ? 44.624 42.573 -4.782 1.00 57.38 830 VAL B N 1
ATOM 9340 C CA . VAL B 2 855 ? 45.606 43.597 -5.102 1.00 56.11 830 VAL B CA 1
ATOM 9341 C C . VAL B 2 855 ? 45.176 44.333 -6.356 1.00 63.60 830 VAL B C 1
ATOM 9342 O O . VAL B 2 855 ? 44.672 43.731 -7.312 1.00 69.51 830 VAL B O 1
ATOM 9346 N N . GLY B 2 856 ? 45.337 45.655 -6.344 1.00 62.76 831 GLY B N 1
ATOM 9347 C CA . GLY B 2 856 ? 44.936 46.473 -7.465 1.00 58.99 831 GLY B CA 1
ATOM 9348 C C . GLY B 2 856 ? 43.471 46.854 -7.515 1.00 57.47 831 GLY B C 1
ATOM 9349 O O . GLY B 2 856 ? 43.119 47.744 -8.295 1.00 67.84 831 GLY B O 1
ATOM 9350 N N . ARG B 2 857 ? 42.601 46.216 -6.730 1.00 51.40 832 ARG B N 1
ATOM 9351 C CA . ARG B 2 857 ? 41.189 46.581 -6.703 1.00 54.38 832 ARG B CA 1
ATOM 9352 C C . ARG B 2 857 ? 40.949 47.803 -5.808 1.00 66.42 832 ARG B C 1
ATOM 9353 O O . ARG B 2 857 ? 41.841 48.286 -5.100 1.00 73.02 832 ARG B O 1
ATOM 9361 N N . ILE B 2 858 ? 39.704 48.282 -5.818 1.00 65.34 833 ILE B N 1
ATOM 9362 C CA . ILE B 2 858 ? 39.312 49.443 -5.025 1.00 57.79 833 ILE B CA 1
ATOM 9363 C C . ILE B 2 858 ? 38.944 48.983 -3.616 1.00 57.63 833 ILE B C 1
ATOM 9364 O O . ILE B 2 858 ? 38.103 48.096 -3.431 1.00 59.63 833 ILE B O 1
ATOM 9369 N N . ARG B 2 859 ? 39.587 49.573 -2.622 1.00 56.76 834 ARG B N 1
ATOM 9370 C CA . ARG B 2 859 ? 39.208 49.360 -1.232 1.00 57.68 834 ARG B CA 1
ATOM 9371 C C . ARG B 2 859 ? 38.030 50.272 -0.888 1.00 62.44 834 ARG B C 1
ATOM 9372 O O . ARG B 2 859 ? 38.103 51.487 -1.102 1.00 67.66 834 ARG B O 1
ATOM 9380 N N . TYR B 2 860 ? 36.944 49.694 -0.374 1.00 60.95 835 TYR B N 1
ATOM 9381 C CA . TYR B 2 860 ? 35.747 50.445 -0.007 1.00 59.88 835 TYR B CA 1
ATOM 9382 C C . TYR B 2 860 ? 35.613 50.462 1.511 1.00 68.58 835 TYR B C 1
ATOM 9383 O O . TYR B 2 860 ? 35.935 49.480 2.184 1.00 71.97 835 TYR B O 1
ATOM 9392 N N . ARG B 2 861 ? 35.130 51.574 2.049 1.00 67.65 836 ARG B N 1
ATOM 9393 C CA . ARG B 2 861 ? 35.249 51.802 3.478 1.00 64.24 836 ARG B CA 1
ATOM 9394 C C . ARG B 2 861 ? 34.167 51.075 4.261 1.00 61.25 836 ARG B C 1
ATOM 9395 O O . ARG B 2 861 ? 33.045 50.869 3.786 1.00 55.58 836 ARG B O 1
ATOM 9403 N N . ASP B 2 862 ? 34.535 50.693 5.488 1.00 66.11 837 ASP B N 1
ATOM 9404 C CA . ASP B 2 862 ? 33.671 49.986 6.430 1.00 62.54 837 ASP B CA 1
ATOM 9405 C C . ASP B 2 862 ? 32.997 51.020 7.336 1.00 64.15 837 ASP B C 1
ATOM 9406 O O . ASP B 2 862 ? 33.401 51.254 8.474 1.00 62.88 837 ASP B O 1
ATOM 9411 N N . ILE B 2 863 ? 31.926 51.631 6.813 1.00 69.34 838 ILE B N 1
ATOM 9412 C CA . ILE B 2 863 ? 31.348 52.839 7.415 1.00 71.20 838 ILE B CA 1
ATOM 9413 C C . ILE B 2 863 ? 30.921 52.579 8.854 1.00 71.99 838 ILE B C 1
ATOM 9414 O O . ILE B 2 863 ? 31.056 53.453 9.721 1.00 83.97 838 ILE B O 1
ATOM 9419 N N . ASP B 2 864 ? 30.412 51.376 9.137 1.00 60.07 839 ASP B N 1
ATOM 9420 C CA . ASP B 2 864 ? 29.845 51.035 10.440 1.00 57.68 839 ASP B CA 1
ATOM 9421 C C . ASP B 2 864 ? 30.763 50.174 11.297 1.00 64.11 839 ASP B C 1
ATOM 9422 O O . ASP B 2 864 ? 30.398 49.846 12.432 1.00 65.84 839 ASP B O 1
ATOM 9427 N N . HIS B 2 865 ? 31.928 49.784 10.779 1.00 68.98 840 HIS B N 1
ATOM 9428 C CA . HIS B 2 865 ? 32.951 49.095 11.564 1.00 71.15 840 HIS B CA 1
ATOM 9429 C C . HIS B 2 865 ? 32.513 47.708 12.037 1.00 72.92 840 HIS B C 1
ATOM 9430 O O . HIS B 2 865 ? 32.890 47.286 13.129 1.00 76.36 840 HIS B O 1
ATOM 9437 N N . ASN B 2 866 ? 31.726 46.978 11.239 1.00 71.34 841 ASN B N 1
ATOM 9438 C CA . ASN B 2 866 ? 31.350 45.613 11.600 1.00 64.19 841 ASN B CA 1
ATOM 9439 C C . ASN B 2 866 ? 32.359 44.577 11.136 1.00 65.21 841 ASN B C 1
ATOM 9440 O O . ASN B 2 866 ? 32.225 43.411 11.512 1.00 63.49 841 ASN B O 1
ATOM 9445 N N . GLY B 2 867 ? 33.349 44.966 10.326 1.00 67.12 842 GLY B N 1
ATOM 9446 C CA . GLY B 2 867 ? 34.334 44.041 9.804 1.00 64.20 842 GLY B CA 1
ATOM 9447 C C . GLY B 2 867 ? 33.977 43.400 8.479 1.00 68.20 842 GLY B C 1
ATOM 9448 O O . GLY B 2 867 ? 34.730 42.542 7.999 1.00 65.70 842 GLY B O 1
ATOM 9449 N N . VAL B 2 868 ? 32.851 43.770 7.878 1.00 65.00 843 VAL B N 1
ATOM 9450 C CA . VAL B 2 868 ? 32.542 43.370 6.516 1.00 62.87 843 VAL B CA 1
ATOM 9451 C C . VAL B 2 868 ? 32.072 44.590 5.739 1.00 63.78 843 VAL B C 1
ATOM 9452 O O . VAL B 2 868 ? 31.493 45.531 6.297 1.00 60.85 843 VAL B O 1
ATOM 9456 N N . ILE B 2 869 ? 32.308 44.545 4.433 1.00 61.58 844 ILE B N 1
ATOM 9457 C CA . ILE B 2 869 ? 31.777 45.511 3.488 1.00 57.79 844 ILE B CA 1
ATOM 9458 C C . ILE B 2 869 ? 30.535 44.890 2.861 1.00 62.08 844 ILE B C 1
ATOM 9459 O O . ILE B 2 869 ? 30.633 43.904 2.128 1.00 66.82 844 ILE B O 1
ATOM 9464 N N . ASP B 2 870 ? 29.364 45.436 3.164 1.00 58.65 845 ASP B N 1
ATOM 9465 C CA . ASP B 2 870 ? 28.126 45.015 2.515 1.00 55.72 845 ASP B CA 1
ATOM 9466 C C . ASP B 2 870 ? 27.271 46.263 2.295 1.00 62.05 845 ASP B C 1
ATOM 9467 O O . ASP B 2 870 ? 27.767 47.395 2.340 1.00 61.27 845 ASP B O 1
ATOM 9472 N N . GLU B 2 871 ? 25.965 46.061 2.063 1.00 66.26 846 GLU B N 1
ATOM 9473 C CA . GLU B 2 871 ? 25.096 47.125 1.557 1.00 67.09 846 GLU B CA 1
ATOM 9474 C C . GLU B 2 871 ? 24.883 48.260 2.561 1.00 67.66 846 GLU B C 1
ATOM 9475 O O . GLU B 2 871 ? 24.423 49.341 2.169 1.00 59.62 846 GLU B O 1
ATOM 9481 N N . ARG B 2 872 ? 25.187 48.042 3.841 1.00 66.00 847 ARG B N 1
ATOM 9482 C CA . ARG B 2 872 ? 25.060 49.120 4.812 1.00 60.43 847 ARG B CA 1
ATOM 9483 C C . ARG B 2 872 ? 26.251 50.069 4.779 1.00 60.07 847 ARG B C 1
ATOM 9484 O O . ARG B 2 872 ? 26.129 51.200 5.247 1.00 61.11 847 ARG B O 1
ATOM 9492 N N . ASP B 2 873 ? 27.389 49.654 4.215 1.00 60.24 848 ASP B N 1
ATOM 9493 C CA . ASP B 2 873 ? 28.592 50.489 4.220 1.00 59.51 848 ASP B CA 1
ATOM 9494 C C . ASP B 2 873 ? 28.484 51.601 3.174 1.00 57.00 848 ASP B C 1
ATOM 9495 O O . ASP B 2 873 ? 29.345 51.784 2.307 1.00 51.57 848 ASP B O 1
ATOM 9500 N N . GLN B 2 874 ? 27.395 52.363 3.296 1.00 62.77 849 GLN B N 1
ATOM 9501 C CA . GLN B 2 874 ? 27.087 53.499 2.439 1.00 64.52 849 GLN B CA 1
ATOM 9502 C C . GLN B 2 874 ? 26.691 54.716 3.273 1.00 70.84 849 GLN B C 1
ATOM 9503 O O . GLN B 2 874 ? 26.175 54.591 4.388 1.00 70.19 849 GLN B O 1
ATOM 9509 N N . ASN B 2 875 ? 26.942 55.901 2.712 1.00 71.70 850 ASN B N 1
ATOM 9510 C CA . ASN B 2 875 ? 26.561 57.171 3.320 1.00 65.67 850 ASN B CA 1
ATOM 9511 C C . ASN B 2 875 ? 26.355 58.208 2.218 1.00 66.96 850 ASN B C 1
ATOM 9512 O O . ASN B 2 875 ? 26.550 57.937 1.026 1.00 65.42 850 ASN B O 1
ATOM 9517 N N . TRP B 2 876 ? 25.975 59.412 2.630 1.00 64.30 851 TRP B N 1
ATOM 9518 C CA . TRP B 2 876 ? 25.790 60.517 1.696 1.00 57.02 851 TRP B CA 1
ATOM 9519 C C . TRP B 2 876 ? 27.135 60.925 1.086 1.00 59.00 851 TRP B C 1
ATOM 9520 O O . TRP B 2 876 ? 28.068 61.283 1.810 1.00 70.45 851 TRP B O 1
ATOM 9531 N N . ILE B 2 877 ? 27.244 60.860 -0.243 1.00 55.35 852 ILE B N 1
ATOM 9532 C CA . ILE B 2 877 ? 28.504 61.129 -0.929 1.00 55.81 852 ILE B CA 1
ATOM 9533 C C . ILE B 2 877 ? 28.357 62.110 -2.079 1.00 55.62 852 ILE B C 1
ATOM 9534 O O . ILE B 2 877 ? 29.355 62.443 -2.718 1.00 58.64 852 ILE B O 1
ATOM 9539 N N . TYR B 2 878 ? 27.148 62.579 -2.379 1.00 53.46 853 TYR B N 1
ATOM 9540 C CA . TYR B 2 878 ? 26.972 63.543 -3.456 1.00 53.04 853 TYR B CA 1
ATOM 9541 C C . TYR B 2 878 ? 25.859 64.523 -3.129 1.00 54.95 853 TYR B C 1
ATOM 9542 O O . TYR B 2 878 ? 24.750 64.117 -2.763 1.00 47.93 853 TYR B O 1
ATOM 9551 N N . ASP B 2 879 ? 26.160 65.811 -3.292 1.00 65.21 854 ASP B N 1
ATOM 9552 C CA . ASP B 2 879 ? 25.185 66.890 -3.146 1.00 65.28 854 ASP B CA 1
ATOM 9553 C C . ASP B 2 879 ? 25.328 67.801 -4.362 1.00 65.68 854 ASP B C 1
ATOM 9554 O O . ASP B 2 879 ? 26.425 68.357 -4.587 1.00 69.58 854 ASP B O 1
ATOM 9559 N N . PRO B 2 880 ? 24.278 67.969 -5.180 1.00 59.60 855 PRO B N 1
ATOM 9560 C CA . PRO B 2 880 ? 24.366 68.865 -6.346 1.00 59.02 855 PRO B CA 1
ATOM 9561 C C . PRO B 2 880 ? 24.384 70.345 -6.030 1.00 63.37 855 PRO B C 1
ATOM 9562 O O . PRO B 2 880 ? 24.673 71.134 -6.942 1.00 62.22 855 PRO B O 1
ATOM 9566 N N . THR B 2 881 ? 24.051 70.760 -4.806 1.00 67.76 856 THR B N 1
ATOM 9567 C CA . THR B 2 881 ? 24.015 72.160 -4.475 1.00 63.97 856 THR B CA 1
ATOM 9568 C C . THR B 2 881 ? 25.401 72.778 -4.648 1.00 69.08 856 THR B C 1
ATOM 9569 O O . THR B 2 881 ? 26.341 72.409 -3.917 1.00 65.02 856 THR B O 1
ATOM 9573 N N . PRO B 2 882 ? 25.573 73.742 -5.558 1.00 72.34 857 PRO B N 1
ATOM 9574 C CA . PRO B 2 882 ? 26.836 74.479 -5.581 1.00 70.74 857 PRO B CA 1
ATOM 9575 C C . PRO B 2 882 ? 26.889 75.422 -4.401 1.00 74.33 857 PRO B C 1
ATOM 9576 O O . PRO B 2 882 ? 25.860 75.875 -3.884 1.00 75.79 857 PRO B O 1
ATOM 9580 N N . SER B 2 883 ? 28.112 75.713 -3.966 1.00 69.91 858 SER B N 1
ATOM 9581 C CA . SER B 2 883 ? 28.249 76.619 -2.836 1.00 68.31 858 SER B CA 1
ATOM 9582 C C . SER B 2 883 ? 27.833 78.034 -3.231 1.00 73.01 858 SER B C 1
ATOM 9583 O O . SER B 2 883 ? 27.173 78.723 -2.449 1.00 79.56 858 SER B O 1
ATOM 9586 N N . PHE B 2 884 ? 28.197 78.479 -4.439 1.00 73.72 859 PHE B N 1
ATOM 9587 C CA . PHE B 2 884 ? 27.576 79.654 -5.047 1.00 71.28 859 PHE B CA 1
ATOM 9588 C C . PHE B 2 884 ? 27.780 79.611 -6.557 1.00 71.72 859 PHE B C 1
ATOM 9589 O O . PHE B 2 884 ? 28.518 78.772 -7.083 1.00 70.28 859 PHE B O 1
ATOM 9597 N N . SER B 2 885 ? 27.097 80.531 -7.249 1.00 74.32 860 SER B N 1
ATOM 9598 C CA . SER B 2 885 ? 27.160 80.661 -8.705 1.00 75.74 860 SER B CA 1
ATOM 9599 C C . SER B 2 885 ? 27.198 82.140 -9.078 1.00 80.05 860 SER B C 1
ATOM 9600 O O . SER B 2 885 ? 26.399 82.933 -8.569 1.00 79.58 860 SER B O 1
ATOM 9603 N N . TYR B 2 886 ? 28.106 82.514 -9.976 1.00 75.77 861 TYR B N 1
ATOM 9604 C CA . TYR B 2 886 ? 28.319 83.921 -10.266 1.00 75.65 861 TYR B CA 1
ATOM 9605 C C . TYR B 2 886 ? 28.272 84.176 -11.770 1.00 76.52 861 TYR B C 1
ATOM 9606 O O . TYR B 2 886 ? 28.130 83.259 -12.587 1.00 69.72 861 TYR B O 1
ATOM 9615 N N . GLY B 2 887 ? 28.387 85.459 -12.120 1.00 80.19 862 GLY B N 1
ATOM 9616 C CA . GLY B 2 887 ? 28.319 85.935 -13.488 1.00 77.83 862 GLY B CA 1
ATOM 9617 C C . GLY B 2 887 ? 28.717 87.395 -13.583 1.00 74.97 862 GLY B C 1
ATOM 9618 O O . GLY B 2 887 ? 28.215 88.226 -12.820 1.00 69.75 862 GLY B O 1
ATOM 9619 N N . LEU B 2 888 ? 29.624 87.720 -14.504 1.00 74.86 863 LEU B N 1
ATOM 9620 C CA . LEU B 2 888 ? 30.116 89.079 -14.677 1.00 75.58 863 LEU B CA 1
ATOM 9621 C C . LEU B 2 888 ? 30.096 89.443 -16.154 1.00 83.99 863 LEU B C 1
ATOM 9622 O O . LEU B 2 888 ? 30.466 88.628 -17.004 1.00 83.58 863 LEU B O 1
ATOM 9627 N N . ASN B 2 889 ? 29.677 90.675 -16.456 1.00 86.83 864 ASN B N 1
ATOM 9628 C CA . ASN B 2 889 ? 29.476 91.128 -17.828 1.00 85.86 864 ASN B CA 1
ATOM 9629 C C . ASN B 2 889 ? 30.223 92.436 -18.039 1.00 90.69 864 ASN B C 1
ATOM 9630 O O . ASN B 2 889 ? 29.923 93.440 -17.386 1.00 95.01 864 ASN B O 1
ATOM 9635 N N . ILE B 2 890 ? 31.178 92.433 -18.964 1.00 89.86 865 ILE B N 1
ATOM 9636 C CA . ILE B 2 890 ? 32.021 93.591 -19.247 1.00 84.93 865 ILE B CA 1
ATOM 9637 C C . ILE B 2 890 ? 31.564 94.204 -20.561 1.00 88.32 865 ILE B C 1
ATOM 9638 O O . ILE B 2 890 ? 31.397 93.488 -21.557 1.00 93.17 865 ILE B O 1
ATOM 9643 N N . TYR B 2 891 ? 31.378 95.524 -20.574 1.00 79.31 866 TYR B N 1
ATOM 9644 C CA . TYR B 2 891 ? 30.968 96.225 -21.786 1.00 79.64 866 TYR B CA 1
ATOM 9645 C C . TYR B 2 891 ? 31.795 97.499 -21.941 1.00 80.80 866 TYR B C 1
ATOM 9646 O O . TYR B 2 891 ? 31.856 98.316 -21.016 1.00 77.06 866 TYR B O 1
ATOM 9655 N N . LEU B 2 892 ? 32.437 97.665 -23.106 1.00 80.66 867 LEU B N 1
ATOM 9656 C CA . LEU B 2 892 ? 33.347 98.773 -23.373 1.00 85.44 867 LEU B CA 1
ATOM 9657 C C . LEU B 2 892 ? 33.029 99.427 -24.716 1.00 87.66 867 LEU B C 1
ATOM 9658 O O . LEU B 2 892 ? 32.791 98.737 -25.709 1.00 87.18 867 LEU B O 1
ATOM 9663 N N . GLU B 2 893 ? 33.032 100.759 -24.747 1.00 87.35 868 GLU B N 1
ATOM 9664 C CA . GLU B 2 893 ? 32.862 101.520 -25.980 1.00 89.86 868 GLU B CA 1
ATOM 9665 C C . GLU B 2 893 ? 33.998 102.522 -26.087 1.00 90.07 868 GLU B C 1
ATOM 9666 O O . GLU B 2 893 ? 34.273 103.264 -25.138 1.00 96.65 868 GLU B O 1
ATOM 9672 N N . TYR B 2 894 ? 34.648 102.548 -27.243 1.00 86.42 869 TYR B N 1
ATOM 9673 C CA . TYR B 2 894 ? 35.890 103.302 -27.390 1.00 86.92 869 TYR B CA 1
ATOM 9674 C C . TYR B 2 894 ? 36.140 103.494 -28.874 1.00 91.69 869 TYR B C 1
ATOM 9675 O O . TYR B 2 894 ? 36.248 102.506 -29.608 1.00 90.27 869 TYR B O 1
ATOM 9684 N N . LYS B 2 895 ? 36.210 104.752 -29.315 1.00 94.18 870 LYS B N 1
ATOM 9685 C CA . LYS B 2 895 ? 36.491 105.067 -30.715 1.00 91.80 870 LYS B CA 1
ATOM 9686 C C . LYS B 2 895 ? 35.548 104.318 -31.651 1.00 89.43 870 LYS B C 1
ATOM 9687 O O . LYS B 2 895 ? 35.948 103.841 -32.710 1.00 89.71 870 LYS B O 1
ATOM 9693 N N . ASN B 2 896 ? 34.288 104.184 -31.234 1.00 89.71 871 ASN B N 1
ATOM 9694 C CA . ASN B 2 896 ? 33.171 103.541 -31.933 1.00 91.00 871 ASN B CA 1
ATOM 9695 C C . ASN B 2 896 ? 33.281 102.014 -31.905 1.00 87.50 871 ASN B C 1
ATOM 9696 O O . ASN B 2 896 ? 32.310 101.332 -32.229 1.00 81.83 871 ASN B O 1
ATOM 9701 N N . PHE B 2 897 ? 34.427 101.458 -31.531 1.00 85.91 872 PHE B N 1
ATOM 9702 C CA . PHE B 2 897 ? 34.496 100.042 -31.238 1.00 85.60 872 PHE B CA 1
ATOM 9703 C C . PHE B 2 897 ? 33.686 99.730 -29.985 1.00 82.83 872 PHE B C 1
ATOM 9704 O O . PHE B 2 897 ? 33.347 100.618 -29.195 1.00 85.54 872 PHE B O 1
ATOM 9712 N N . ASP B 2 898 ? 33.369 98.451 -29.817 1.00 76.25 873 ASP B N 1
ATOM 9713 C CA . ASP B 2 898 ? 32.706 97.995 -28.608 1.00 77.88 873 ASP B CA 1
ATOM 9714 C C . ASP B 2 898 ? 33.098 96.550 -28.341 1.00 76.68 873 ASP B C 1
ATOM 9715 O O . ASP B 2 898 ? 33.145 95.727 -29.262 1.00 78.35 873 ASP B O 1
ATOM 9720 N N . LEU B 2 899 ? 33.385 96.255 -27.075 1.00 72.20 874 LEU B N 1
ATOM 9721 C CA . LEU B 2 899 ? 33.874 94.951 -26.653 1.00 77.73 874 LEU B CA 1
ATOM 9722 C C . LEU B 2 899 ? 33.001 94.433 -25.522 1.00 80.15 874 LEU B C 1
ATOM 9723 O O . LEU B 2 899 ? 32.710 95.170 -24.575 1.00 83.27 874 LEU B O 1
ATOM 9728 N N . THR B 2 900 ? 32.588 93.172 -25.618 1.00 77.04 875 THR B N 1
ATOM 9729 C CA . THR B 2 900 ? 31.675 92.571 -24.654 1.00 78.65 875 THR B CA 1
ATOM 9730 C C . THR B 2 900 ? 32.191 91.203 -24.242 1.00 80.29 875 THR B C 1
ATOM 9731 O O . THR B 2 900 ? 32.559 90.393 -25.100 1.00 81.37 875 THR B O 1
ATOM 9735 N N . MET B 2 901 ? 32.210 90.943 -22.934 1.00 83.47 876 MET B N 1
ATOM 9736 C CA . MET B 2 901 ? 32.558 89.635 -22.390 1.00 86.58 876 MET B CA 1
ATOM 9737 C C . MET B 2 901 ? 31.523 89.225 -21.354 1.00 87.03 876 MET B C 1
ATOM 9738 O O . MET B 2 901 ? 31.198 90.006 -20.453 1.00 93.65 876 MET B O 1
ATOM 9743 N N . PHE B 2 902 ? 31.008 88.007 -21.487 1.00 76.22 877 PHE B N 1
ATOM 9744 C CA . PHE B 2 902 ? 30.070 87.428 -20.533 1.00 76.74 877 PHE B CA 1
ATOM 9745 C C . PHE B 2 902 ? 30.740 86.221 -19.889 1.00 78.09 877 PHE B C 1
ATOM 9746 O O . PHE B 2 902 ? 31.036 85.235 -20.573 1.00 78.77 877 PHE B O 1
ATOM 9754 N N . TRP B 2 903 ? 30.988 86.309 -18.584 1.00 79.63 878 TRP B N 1
ATOM 9755 C CA . TRP B 2 903 ? 31.547 85.222 -17.794 1.00 80.27 878 TRP B CA 1
ATOM 9756 C C . TRP B 2 903 ? 30.482 84.677 -16.847 1.00 81.94 878 TRP B C 1
ATOM 9757 O O . TRP B 2 903 ? 29.699 85.441 -16.273 1.00 84.62 878 TRP B O 1
ATOM 9768 N N . GLN B 2 904 ? 30.453 83.359 -16.682 1.00 75.84 879 GLN B N 1
ATOM 9769 C CA . GLN B 2 904 ? 29.553 82.719 -15.734 1.00 69.62 879 GLN B CA 1
ATOM 9770 C C . GLN B 2 904 ? 30.318 81.619 -15.025 1.00 69.26 879 GLN B C 1
ATOM 9771 O O . GLN B 2 904 ? 31.076 80.881 -15.658 1.00 69.78 879 GLN B O 1
ATOM 9777 N N . GLY B 2 905 ? 30.122 81.509 -13.714 1.00 74.84 880 GLY B N 1
ATOM 9778 C CA . GLY B 2 905 ? 30.861 80.544 -12.925 1.00 77.77 880 GLY B CA 1
ATOM 9779 C C . GLY B 2 905 ? 29.968 79.799 -11.951 1.00 75.74 880 GLY B C 1
ATOM 9780 O O . GLY B 2 905 ? 28.855 80.227 -11.624 1.00 70.41 880 GLY B O 1
ATOM 9781 N N . VAL B 2 906 ? 30.489 78.659 -11.497 1.00 75.74 881 VAL B N 1
ATOM 9782 C CA . VAL B 2 906 ? 29.889 77.832 -10.454 1.00 73.18 881 VAL B CA 1
ATOM 9783 C C . VAL B 2 906 ? 31.041 77.285 -9.617 1.00 75.30 881 VAL B C 1
ATOM 9784 O O . VAL B 2 906 ? 31.963 76.671 -10.169 1.00 82.56 881 VAL B O 1
ATOM 9788 N N . GLN B 2 907 ? 31.007 77.515 -8.295 1.00 65.14 882 GLN B N 1
ATOM 9789 C CA . GLN B 2 907 ? 32.125 77.189 -7.409 1.00 66.99 882 GLN B CA 1
ATOM 9790 C C . GLN B 2 907 ? 31.735 76.194 -6.322 1.00 72.77 882 GLN B C 1
ATOM 9791 O O . GLN B 2 907 ? 30.674 76.318 -5.698 1.00 73.39 882 GLN B O 1
ATOM 9797 N N . GLY B 2 908 ? 32.632 75.232 -6.075 1.00 71.70 883 GLY B N 1
ATOM 9798 C CA . GLY B 2 908 ? 32.469 74.232 -5.035 1.00 64.90 883 GLY B CA 1
ATOM 9799 C C . GLY B 2 908 ? 31.242 73.358 -5.203 1.00 66.48 883 GLY B C 1
ATOM 9800 O O . GLY B 2 908 ? 30.317 73.432 -4.388 1.00 62.09 883 GLY B O 1
ATOM 9801 N N . VAL B 2 909 ? 31.203 72.525 -6.245 1.00 69.25 884 VAL B N 1
ATOM 9802 C CA . VAL B 2 909 ? 30.013 71.723 -6.523 1.00 69.88 884 VAL B CA 1
ATOM 9803 C C . VAL B 2 909 ? 30.414 70.298 -6.885 1.00 70.49 884 VAL B C 1
ATOM 9804 O O . VAL B 2 909 ? 31.308 70.080 -7.711 1.00 74.23 884 VAL B O 1
ATOM 9808 N N . ASP B 2 910 ? 29.755 69.332 -6.254 1.00 73.84 885 ASP B N 1
ATOM 9809 C CA . ASP B 2 910 ? 29.895 67.934 -6.634 1.00 73.68 885 ASP B CA 1
ATOM 9810 C C . ASP B 2 910 ? 29.282 67.681 -8.006 1.00 65.05 885 ASP B C 1
ATOM 9811 O O . ASP B 2 910 ? 28.188 68.160 -8.314 1.00 63.11 885 ASP B O 1
ATOM 9816 N N . ILE B 2 911 ? 29.967 66.892 -8.826 1.00 62.54 886 ILE B N 1
ATOM 9817 C CA . ILE B 2 911 ? 29.289 66.256 -9.946 1.00 66.31 886 ILE B CA 1
ATOM 9818 C C . ILE B 2 911 ? 29.546 64.757 -9.891 1.00 65.43 886 ILE B C 1
ATOM 9819 O O . ILE B 2 911 ? 30.479 64.277 -9.243 1.00 67.14 886 ILE B O 1
ATOM 9824 N N . ILE B 2 912 ? 28.690 64.029 -10.596 1.00 60.35 887 ILE B N 1
ATOM 9825 C CA . ILE B 2 912 ? 28.592 62.577 -10.524 1.00 60.70 887 ILE B CA 1
ATOM 9826 C C . ILE B 2 912 ? 28.483 62.052 -11.958 1.00 65.38 887 ILE B C 1
ATOM 9827 O O . ILE B 2 912 ? 27.711 62.587 -12.765 1.00 65.02 887 ILE B O 1
ATOM 9832 N N . SER B 2 913 ? 29.277 61.039 -12.303 1.00 66.90 888 SER B N 1
ATOM 9833 C CA . SER B 2 913 ? 29.311 60.653 -13.710 1.00 65.14 888 SER B CA 1
ATOM 9834 C C . SER B 2 913 ? 29.622 59.172 -13.917 1.00 61.60 888 SER B C 1
ATOM 9835 O O . SER B 2 913 ? 30.238 58.505 -13.075 1.00 57.46 888 SER B O 1
ATOM 9838 N N . ASP B 2 914 ? 29.197 58.681 -15.087 1.00 53.90 889 ASP B N 1
ATOM 9839 C CA . ASP B 2 914 ? 29.534 57.341 -15.550 1.00 48.58 889 ASP B CA 1
ATOM 9840 C C . ASP B 2 914 ? 30.731 57.328 -16.472 1.00 55.73 889 ASP B C 1
ATOM 9841 O O . ASP B 2 914 ? 31.317 56.259 -16.681 1.00 68.22 889 ASP B O 1
ATOM 9846 N N . VAL B 2 915 ? 31.084 58.485 -17.028 1.00 49.36 890 VAL B N 1
ATOM 9847 C CA . VAL B 2 915 ? 32.260 58.701 -17.864 1.00 57.40 890 VAL B CA 1
ATOM 9848 C C . VAL B 2 915 ? 33.430 57.849 -17.395 1.00 61.81 890 VAL B C 1
ATOM 9849 O O . VAL B 2 915 ? 34.081 57.164 -18.196 1.00 63.19 890 VAL B O 1
ATOM 9853 N N . LYS B 2 916 ? 33.665 57.836 -16.085 1.00 65.56 891 LYS B N 1
ATOM 9854 C CA . LYS B 2 916 ? 34.819 57.108 -15.583 1.00 61.72 891 LYS B CA 1
ATOM 9855 C C . LYS B 2 916 ? 34.695 55.601 -15.788 1.00 46.93 891 LYS B C 1
ATOM 9856 O O . LYS B 2 916 ? 35.724 54.927 -15.864 1.00 55.02 891 LYS B O 1
ATOM 9862 N N . LYS B 2 917 ? 33.482 55.059 -15.942 1.00 38.82 892 LYS B N 1
ATOM 9863 C CA . LYS B 2 917 ? 33.379 53.625 -16.243 1.00 49.77 892 LYS B CA 1
ATOM 9864 C C . LYS B 2 917 ? 33.896 53.297 -17.630 1.00 65.33 892 LYS B C 1
ATOM 9865 O O . LYS B 2 917 ? 34.223 52.136 -17.897 1.00 71.16 892 LYS B O 1
ATOM 9871 N N . LYS B 2 918 ? 33.954 54.283 -18.525 1.00 69.75 893 LYS B N 1
ATOM 9872 C CA . LYS B 2 918 ? 34.537 54.047 -19.837 1.00 63.41 893 LYS B CA 1
ATOM 9873 C C . LYS B 2 918 ? 36.017 54.388 -19.864 1.00 62.81 893 LYS B C 1
ATOM 9874 O O . LYS B 2 918 ? 36.785 53.748 -20.592 1.00 61.96 893 LYS B O 1
ATOM 9880 N N . SER B 2 919 ? 36.442 55.347 -19.048 1.00 61.70 894 SER B N 1
ATOM 9881 C CA . SER B 2 919 ? 37.816 55.824 -19.086 1.00 63.26 894 SER B CA 1
ATOM 9882 C C . SER B 2 919 ? 38.744 55.065 -18.152 1.00 59.84 894 SER B C 1
ATOM 9883 O O . SER B 2 919 ? 39.964 55.069 -18.369 1.00 55.02 894 SER B O 1
ATOM 9886 N N . ASP B 2 920 ? 38.202 54.429 -17.116 1.00 67.49 895 ASP B N 1
ATOM 9887 C CA . ASP B 2 920 ? 39.016 53.910 -16.026 1.00 69.33 895 ASP B CA 1
ATOM 9888 C C . ASP B 2 920 ? 38.917 52.399 -15.859 1.00 73.22 895 ASP B C 1
ATOM 9889 O O . ASP B 2 920 ? 39.653 51.835 -15.044 1.00 80.07 895 ASP B O 1
ATOM 9894 N N . PHE B 2 921 ? 38.084 51.716 -16.642 1.00 67.22 896 PHE B N 1
ATOM 9895 C CA . PHE B 2 921 ? 37.918 50.277 -16.493 1.00 63.45 896 PHE B CA 1
ATOM 9896 C C . PHE B 2 921 ? 37.868 49.606 -17.853 1.00 64.27 896 PHE B C 1
ATOM 9897 O O . PHE B 2 921 ? 37.228 50.108 -18.782 1.00 69.07 896 PHE B O 1
ATOM 9905 N N . TRP B 2 922 ? 38.526 48.451 -17.952 1.00 61.34 897 TRP B N 1
ATOM 9906 C CA . TRP B 2 922 ? 38.391 47.631 -19.150 1.00 55.28 897 TRP B CA 1
ATOM 9907 C C . TRP B 2 922 ? 37.060 46.903 -19.196 1.00 56.06 897 TRP B C 1
ATOM 9908 O O . TRP B 2 922 ? 36.642 46.481 -20.280 1.00 64.55 897 TRP B O 1
ATOM 9919 N N . SER B 2 923 ? 36.349 46.823 -18.062 1.00 55.61 898 SER B N 1
ATOM 9920 C CA . SER B 2 923 ? 35.273 45.853 -17.883 1.00 50.47 898 SER B CA 1
ATOM 9921 C C . SER B 2 923 ? 34.029 46.413 -17.173 1.00 46.57 898 SER B C 1
ATOM 9922 O O . SER B 2 923 ? 33.151 45.640 -16.772 1.00 43.02 898 SER B O 1
ATOM 9925 N N . ALA B 2 924 ? 33.890 47.724 -17.027 1.00 55.92 899 ALA B N 1
ATOM 9926 C CA . ALA B 2 924 ? 32.777 48.282 -16.255 1.00 55.44 899 ALA B CA 1
ATOM 9927 C C . ALA B 2 924 ? 31.576 48.542 -17.164 1.00 60.54 899 ALA B C 1
ATOM 9928 O O . ALA B 2 924 ? 31.061 49.655 -17.274 1.00 64.04 899 ALA B O 1
ATOM 9930 N N . SER B 2 925 ? 31.115 47.464 -17.796 1.00 58.23 900 SER B N 1
ATOM 9931 C CA . SER B 2 925 ? 30.276 47.564 -18.980 1.00 53.24 900 SER B CA 1
ATOM 9932 C C . SER B 2 925 ? 29.619 46.216 -19.216 1.00 61.04 900 SER B C 1
ATOM 9933 O O . SER B 2 925 ? 30.240 45.180 -18.979 1.00 72.27 900 SER B O 1
ATOM 9936 N N . ASN B 2 926 ? 28.375 46.224 -19.698 1.00 58.74 901 ASN B N 1
ATOM 9937 C CA . ASN B 2 926 ? 27.741 44.956 -20.024 1.00 56.99 901 ASN B CA 1
ATOM 9938 C C . ASN B 2 926 ? 28.248 44.353 -21.323 1.00 56.42 901 ASN B C 1
ATOM 9939 O O . ASN B 2 926 ? 28.157 43.134 -21.493 1.00 56.68 901 ASN B O 1
ATOM 9944 N N . VAL B 2 927 ? 28.770 45.141 -22.251 1.00 59.53 902 VAL B N 1
ATOM 9945 C CA . VAL B 2 927 ? 29.209 44.605 -23.537 1.00 60.13 902 VAL B CA 1
ATOM 9946 C C . VAL B 2 927 ? 30.725 44.707 -23.613 1.00 58.81 902 VAL B C 1
ATOM 9947 O O . VAL B 2 927 ? 31.307 45.744 -23.268 1.00 64.39 902 VAL B O 1
ATOM 9951 N N . GLY B 2 928 ? 31.366 43.613 -24.056 1.00 57.45 903 GLY B N 1
ATOM 9952 C CA . GLY B 2 928 ? 32.806 43.507 -23.994 1.00 55.76 903 GLY B CA 1
ATOM 9953 C C . GLY B 2 928 ? 33.518 44.017 -25.226 1.00 55.45 903 GLY B C 1
ATOM 9954 O O . GLY B 2 928 ? 32.926 44.217 -26.282 1.00 58.81 903 GLY B O 1
ATOM 9955 N N . PHE B 2 929 ? 34.805 44.275 -25.044 1.00 57.06 904 PHE B N 1
ATOM 9956 C CA . PHE B 2 929 ? 35.734 44.701 -26.085 1.00 60.19 904 PHE B CA 1
ATOM 9957 C C . PHE B 2 929 ? 35.391 46.050 -26.727 1.00 60.95 904 PHE B C 1
ATOM 9958 O O . PHE B 2 929 ? 35.951 46.378 -27.775 1.00 60.16 904 PHE B O 1
ATOM 9966 N N . LEU B 2 930 ? 34.508 46.856 -26.134 1.00 60.94 905 LEU B N 1
ATOM 9967 C CA . LEU B 2 930 ? 34.333 48.216 -26.638 1.00 55.51 905 LEU B CA 1
ATOM 9968 C C . LEU B 2 930 ? 35.601 49.035 -26.441 1.00 57.01 905 LEU B C 1
ATOM 9969 O O . LEU B 2 930 ? 36.435 48.737 -25.579 1.00 56.83 905 LEU B O 1
ATOM 9974 N N . ASN B 2 931 ? 35.744 50.078 -27.257 1.00 58.13 906 ASN B N 1
ATOM 9975 C CA . ASN B 2 931 ? 36.816 51.037 -27.034 1.00 58.54 906 ASN B CA 1
ATOM 9976 C C . ASN B 2 931 ? 36.604 51.741 -25.706 1.00 62.26 906 ASN B C 1
ATOM 9977 O O . ASN B 2 931 ? 35.474 51.892 -25.226 1.00 62.64 906 ASN B O 1
ATOM 9982 N N . LYS B 2 932 ? 37.712 52.155 -25.105 1.00 61.06 907 LYS B N 1
ATOM 9983 C CA . LYS B 2 932 ? 37.728 52.706 -23.766 1.00 60.34 907 LYS B CA 1
ATOM 9984 C C . LYS B 2 932 ? 38.570 53.975 -23.790 1.00 67.35 907 LYS B C 1
ATOM 9985 O O . LYS B 2 932 ? 39.235 54.274 -24.784 1.00 71.07 907 LYS B O 1
ATOM 9991 N N . GLY B 2 933 ? 38.538 54.730 -22.692 1.00 64.68 908 GLY B N 1
ATOM 9992 C CA . GLY B 2 933 ? 39.329 55.940 -22.597 1.00 66.72 908 GLY B CA 1
ATOM 9993 C C . GLY B 2 933 ? 40.822 55.685 -22.454 1.00 66.49 908 GLY B C 1
ATOM 9994 O O . GLY B 2 933 ? 41.291 54.569 -22.231 1.00 56.77 908 GLY B O 1
ATOM 9995 N N . THR B 2 934 ? 41.593 56.762 -22.587 1.00 69.74 909 THR B N 1
ATOM 9996 C CA . THR B 2 934 ? 43.044 56.663 -22.521 1.00 69.96 909 THR B CA 1
ATOM 9997 C C . THR B 2 934 ? 43.577 56.698 -21.103 1.00 69.34 909 THR B C 1
ATOM 9998 O O . THR B 2 934 ? 44.790 56.589 -20.919 1.00 74.63 909 THR B O 1
ATOM 10002 N N . ARG B 2 935 ? 42.721 56.880 -20.099 1.00 65.48 910 ARG B N 1
ATOM 10003 C CA . ARG B 2 935 ? 43.224 56.879 -18.729 1.00 67.99 910 ARG B CA 1
ATOM 10004 C C . ARG B 2 935 ? 43.634 55.480 -18.273 1.00 69.69 910 ARG B C 1
ATOM 10005 O O . ARG B 2 935 ? 44.499 55.366 -17.391 1.00 68.31 910 ARG B O 1
ATOM 10013 N N . LEU B 2 936 ? 43.053 54.435 -18.895 1.00 61.72 911 LEU B N 1
ATOM 10014 C CA . LEU B 2 936 ? 43.429 53.040 -18.671 1.00 60.85 911 LEU B CA 1
ATOM 10015 C C . LEU B 2 936 ? 44.929 52.810 -18.711 1.00 66.24 911 LEU B C 1
ATOM 10016 O O . LEU B 2 936 ? 45.454 51.997 -17.947 1.00 74.38 911 LEU B O 1
ATOM 10021 N N . LEU B 2 937 ? 45.628 53.438 -19.655 1.00 62.17 912 LEU B N 1
ATOM 10022 C CA . LEU B 2 937 ? 47.041 53.104 -19.774 1.00 66.47 912 LEU B CA 1
ATOM 10023 C C . LEU B 2 937 ? 47.874 53.613 -18.612 1.00 68.87 912 LEU B C 1
ATOM 10024 O O . LEU B 2 937 ? 49.079 53.334 -18.584 1.00 68.26 912 LEU B O 1
ATOM 10029 N N . ASN B 2 938 ? 47.278 54.358 -17.677 1.00 70.15 913 ASN B N 1
ATOM 10030 C CA . ASN B 2 938 ? 47.902 54.632 -16.391 1.00 75.71 913 ASN B CA 1
ATOM 10031 C C . ASN B 2 938 ? 47.225 53.860 -15.263 1.00 72.12 913 ASN B C 1
ATOM 10032 O O . ASN B 2 938 ? 47.360 54.230 -14.093 1.00 66.53 913 ASN B O 1
ATOM 10037 N N . ALA B 2 939 ? 46.520 52.777 -15.592 1.00 73.31 914 ALA B N 1
ATOM 10038 C CA . ALA B 2 939 ? 45.927 51.924 -14.572 1.00 69.68 914 ALA B CA 1
ATOM 10039 C C . ALA B 2 939 ? 46.992 51.379 -13.628 1.00 69.38 914 ALA B C 1
ATOM 10040 O O . ALA B 2 939 ? 48.196 51.409 -13.908 1.00 60.79 914 ALA B O 1
ATOM 10042 N N . TRP B 2 940 ? 46.523 50.861 -12.496 1.00 78.14 915 TRP B N 1
ATOM 10043 C CA . TRP B 2 940 ? 47.424 50.342 -11.480 1.00 77.50 915 TRP B CA 1
ATOM 10044 C C . TRP B 2 940 ? 48.059 49.032 -11.932 1.00 77.98 915 TRP B C 1
ATOM 10045 O O . TRP B 2 940 ? 47.421 48.198 -12.583 1.00 83.73 915 TRP B O 1
ATOM 10056 N N . SER B 2 941 ? 49.322 48.853 -11.560 1.00 71.88 916 SER B N 1
ATOM 10057 C CA . SER B 2 941 ? 50.125 47.707 -11.956 1.00 73.80 916 SER B CA 1
ATOM 10058 C C . SER B 2 941 ? 51.304 47.611 -10.991 1.00 75.57 916 SER B C 1
ATOM 10059 O O . SER B 2 941 ? 51.615 48.581 -10.290 1.00 80.18 916 SER B O 1
ATOM 10062 N N . PRO B 2 942 ? 51.948 46.446 -10.886 1.00 71.06 917 PRO B N 1
ATOM 10063 C CA . PRO B 2 942 ? 53.206 46.414 -10.126 1.00 71.92 917 PRO B CA 1
ATOM 10064 C C . PRO B 2 942 ? 54.227 47.380 -10.691 1.00 79.75 917 PRO B C 1
ATOM 10065 O O . PRO B 2 942 ? 54.966 48.028 -9.940 1.00 81.91 917 PRO B O 1
ATOM 10069 N N . THR B 2 943 ? 54.269 47.495 -12.018 1.00 85.76 918 THR B N 1
ATOM 10070 C CA . THR B 2 943 ? 55.141 48.444 -12.697 1.00 90.99 918 THR B CA 1
ATOM 10071 C C . THR B 2 943 ? 54.715 49.895 -12.466 1.00 84.89 918 THR B C 1
ATOM 10072 O O . THR B 2 943 ? 55.514 50.813 -12.693 1.00 82.14 918 THR B O 1
ATOM 10076 N N . ASN B 2 944 ? 53.486 50.115 -12.001 1.00 80.88 919 ASN B N 1
ATOM 10077 C CA . ASN B 2 944 ? 52.869 51.440 -11.959 1.00 77.99 919 ASN B CA 1
ATOM 10078 C C . ASN B 2 944 ? 52.076 51.560 -10.669 1.00 79.48 919 ASN B C 1
ATOM 10079 O O . ASN B 2 944 ? 50.841 51.542 -10.673 1.00 82.09 919 ASN B O 1
ATOM 10084 N N . PRO B 2 945 ? 52.763 51.702 -9.532 1.00 76.26 920 PRO B N 1
ATOM 10085 C CA . PRO B 2 945 ? 52.124 51.431 -8.236 1.00 75.50 920 PRO B CA 1
ATOM 10086 C C . PRO B 2 945 ? 51.407 52.591 -7.554 1.00 78.98 920 PRO B C 1
ATOM 10087 O O . PRO B 2 945 ? 50.619 52.327 -6.632 1.00 75.23 920 PRO B O 1
ATOM 10091 N N . ASN B 2 946 ? 51.629 53.844 -7.957 1.00 78.69 921 ASN B N 1
ATOM 10092 C CA . ASN B 2 946 ? 51.035 54.960 -7.225 1.00 78.74 921 ASN B CA 1
ATOM 10093 C C . ASN B 2 946 ? 49.960 55.686 -8.027 1.00 79.51 921 ASN B C 1
ATOM 10094 O O . ASN B 2 946 ? 50.076 56.897 -8.253 1.00 86.52 921 ASN B O 1
ATOM 10099 N N . SER B 2 947 ? 48.899 54.982 -8.431 1.00 71.33 922 SER B N 1
ATOM 10100 C CA . SER B 2 947 ? 47.887 55.547 -9.315 1.00 67.39 922 SER B CA 1
ATOM 10101 C C . SER B 2 947 ? 46.487 55.350 -8.751 1.00 68.23 922 SER B C 1
ATOM 10102 O O . SER B 2 947 ? 46.195 54.310 -8.167 1.00 70.67 922 SER B O 1
ATOM 10105 N N . ASP B 2 948 ? 45.619 56.357 -8.923 1.00 74.35 923 ASP B N 1
ATOM 10106 C CA . ASP B 2 948 ? 44.240 56.248 -8.445 1.00 78.75 923 ASP B CA 1
ATOM 10107 C C . ASP B 2 948 ? 43.432 55.210 -9.211 1.00 79.13 923 ASP B C 1
ATOM 10108 O O . ASP B 2 948 ? 42.360 54.820 -8.743 1.00 82.60 923 ASP B O 1
ATOM 10113 N N . ILE B 2 949 ? 43.904 54.783 -10.373 1.00 72.86 924 ILE B N 1
ATOM 10114 C CA . ILE B 2 949 ? 43.077 54.040 -11.330 1.00 63.14 924 ILE B CA 1
ATOM 10115 C C . ILE B 2 949 ? 43.286 52.563 -11.082 1.00 61.12 924 ILE B C 1
ATOM 10116 O O . ILE B 2 949 ? 44.429 52.082 -11.147 1.00 67.48 924 ILE B O 1
ATOM 10121 N N . PRO B 2 950 ? 42.223 51.782 -10.823 1.00 50.75 925 PRO B N 1
ATOM 10122 C CA . PRO B 2 950 ? 42.392 50.362 -10.492 1.00 55.67 925 PRO B CA 1
ATOM 10123 C C . PRO B 2 950 ? 42.980 49.551 -11.641 1.00 63.13 925 PRO B C 1
ATOM 10124 O O . PRO B 2 950 ? 42.905 49.922 -12.815 1.00 56.32 925 PRO B O 1
ATOM 10128 N N . ALA B 2 951 ? 43.583 48.420 -11.276 1.00 68.84 926 ALA B N 1
ATOM 10129 C CA . ALA B 2 951 ? 44.273 47.581 -12.247 1.00 67.24 926 ALA B CA 1
ATOM 10130 C C . ALA B 2 951 ? 43.297 47.049 -13.289 1.00 68.63 926 ALA B C 1
ATOM 10131 O O . ALA B 2 951 ? 42.164 46.674 -12.970 1.00 62.77 926 ALA B O 1
ATOM 10133 N N . LEU B 2 952 ? 43.737 47.036 -14.546 1.00 73.54 927 LEU B N 1
ATOM 10134 C CA . LEU B 2 952 ? 42.896 46.531 -15.625 1.00 68.86 927 LEU B CA 1
ATOM 10135 C C . LEU B 2 952 ? 42.531 45.075 -15.364 1.00 65.11 927 LEU B C 1
ATOM 10136 O O . LEU B 2 952 ? 43.359 44.286 -14.901 1.00 66.26 927 LEU B O 1
ATOM 10141 N N . THR B 2 953 ? 41.273 44.724 -15.628 1.00 61.87 928 THR B N 1
ATOM 10142 C CA . THR B 2 953 ? 40.822 43.350 -15.443 1.00 65.41 928 THR B CA 1
ATOM 10143 C C . THR B 2 953 ? 39.650 43.061 -16.372 1.00 68.44 928 THR B C 1
ATOM 10144 O O . THR B 2 953 ? 38.900 43.965 -16.750 1.00 71.05 928 THR B O 1
ATOM 10148 N N . ARG B 2 954 ? 39.499 41.784 -16.731 1.00 65.49 929 ARG B N 1
ATOM 10149 C CA . ARG B 2 954 ? 38.437 41.360 -17.639 1.00 67.13 929 ARG B CA 1
ATOM 10150 C C . ARG B 2 954 ? 37.127 41.082 -16.924 1.00 64.35 929 ARG B C 1
ATOM 10151 O O . ARG B 2 954 ? 36.161 40.671 -17.576 1.00 58.16 929 ARG B O 1
ATOM 10159 N N . SER B 2 955 ? 37.074 41.306 -15.616 1.00 70.42 930 SER B N 1
ATOM 10160 C CA . SER B 2 955 ? 35.939 40.907 -14.797 1.00 70.39 930 SER B CA 1
ATOM 10161 C C . SER B 2 955 ? 35.771 41.934 -13.688 1.00 65.91 930 SER B C 1
ATOM 10162 O O . SER B 2 955 ? 36.760 42.320 -13.055 1.00 65.21 930 SER B O 1
ATOM 10165 N N . ASP B 2 956 ? 34.536 42.377 -13.455 1.00 60.05 931 ASP B N 1
ATOM 10166 C CA . ASP B 2 956 ? 34.254 43.301 -12.362 1.00 60.39 931 ASP B CA 1
ATOM 10167 C C . ASP B 2 956 ? 33.750 42.518 -11.147 1.00 66.95 931 ASP B C 1
ATOM 10168 O O . ASP B 2 956 ? 32.601 42.629 -10.714 1.00 68.67 931 ASP B O 1
ATOM 10173 N N . THR B 2 957 ? 34.670 41.722 -10.585 1.00 63.39 932 THR B N 1
ATOM 10174 C CA . THR B 2 957 ? 34.372 40.940 -9.386 1.00 65.38 932 THR B CA 1
ATOM 10175 C C . THR B 2 957 ? 34.161 41.827 -8.166 1.00 67.89 932 THR B C 1
ATOM 10176 O O . THR B 2 957 ? 33.351 41.502 -7.286 1.00 67.64 932 THR B O 1
ATOM 10180 N N . ASN B 2 958 ? 34.859 42.957 -8.108 1.00 68.09 933 ASN B N 1
ATOM 10181 C CA . ASN B 2 958 ? 34.808 43.863 -6.972 1.00 57.90 933 ASN B CA 1
ATOM 10182 C C . ASN B 2 958 ? 33.628 44.821 -7.027 1.00 51.28 933 ASN B C 1
ATOM 10183 O O . ASN B 2 958 ? 33.512 45.672 -6.145 1.00 66.29 933 ASN B O 1
ATOM 10188 N N . ASN B 2 959 ? 32.750 44.692 -8.017 1.00 49.01 934 ASN B N 1
ATOM 10189 C CA . ASN B 2 959 ? 31.594 45.583 -8.206 1.00 53.35 934 ASN B CA 1
ATOM 10190 C C . ASN B 2 959 ? 31.981 47.061 -8.116 1.00 55.23 934 ASN B C 1
ATOM 10191 O O . ASN B 2 959 ? 31.327 47.862 -7.446 1.00 58.28 934 ASN B O 1
ATOM 10196 N N . GLU B 2 960 ? 33.055 47.428 -8.816 1.00 52.11 935 GLU B N 1
ATOM 10197 C CA . GLU B 2 960 ? 33.504 48.815 -8.875 1.00 48.53 935 GLU B CA 1
ATOM 10198 C C . GLU B 2 960 ? 32.567 49.693 -9.682 1.00 50.33 935 GLU B C 1
ATOM 10199 O O . GLU B 2 960 ? 32.770 50.911 -9.746 1.00 55.44 935 GLU B O 1
ATOM 10205 N N . GLN B 2 961 ? 31.539 49.101 -10.277 1.00 52.07 936 GLN B N 1
ATOM 10206 C CA . GLN B 2 961 ? 30.398 49.833 -10.802 1.00 57.81 936 GLN B CA 1
ATOM 10207 C C . GLN B 2 961 ? 29.415 50.247 -9.708 1.00 60.17 936 GLN B C 1
ATOM 10208 O O . GLN B 2 961 ? 28.331 50.744 -10.025 1.00 66.08 936 GLN B O 1
ATOM 10214 N N . ARG B 2 962 ? 29.760 50.048 -8.440 1.00 62.28 937 ARG B N 1
ATOM 10215 C CA . ARG B 2 962 ? 28.882 50.444 -7.348 1.00 64.90 937 ARG B CA 1
ATOM 10216 C C . ARG B 2 962 ? 28.968 51.950 -7.133 1.00 68.79 937 ARG B C 1
ATOM 10217 O O . ARG B 2 962 ? 30.045 52.550 -7.250 1.00 74.18 937 ARG B O 1
ATOM 10225 N N . VAL B 2 963 ? 27.813 52.555 -6.851 1.00 61.90 938 VAL B N 1
ATOM 10226 C CA . VAL B 2 963 ? 27.692 53.967 -6.501 1.00 57.64 938 VAL B CA 1
ATOM 10227 C C . VAL B 2 963 ? 28.742 54.308 -5.450 1.00 62.38 938 VAL B C 1
ATOM 10228 O O . VAL B 2 963 ? 28.632 53.885 -4.294 1.00 72.08 938 VAL B O 1
ATOM 10232 N N . SER B 2 964 ? 29.778 55.055 -5.843 1.00 54.36 939 SER B N 1
ATOM 10233 C CA . SER B 2 964 ? 30.878 55.336 -4.929 1.00 48.11 939 SER B CA 1
ATOM 10234 C C . SER B 2 964 ? 31.527 56.665 -5.261 1.00 52.85 939 SER B C 1
ATOM 10235 O O . SER B 2 964 ? 31.430 57.168 -6.383 1.00 58.75 939 SER B O 1
ATOM 10238 N N . THR B 2 965 ? 32.252 57.195 -4.270 1.00 55.61 940 THR B N 1
ATOM 10239 C CA . THR B 2 965 ? 33.005 58.434 -4.423 1.00 55.18 940 THR B CA 1
ATOM 10240 C C . THR B 2 965 ? 34.023 58.377 -5.557 1.00 57.11 940 THR B C 1
ATOM 10241 O O . THR B 2 965 ? 34.596 59.420 -5.898 1.00 63.04 940 THR B O 1
ATOM 10245 N N . TYR B 2 966 ? 34.268 57.196 -6.143 1.00 53.73 941 TYR B N 1
ATOM 10246 C CA . TYR B 2 966 ? 35.118 57.130 -7.330 1.00 56.05 941 TYR B CA 1
ATOM 10247 C C . TYR B 2 966 ? 34.498 57.898 -8.489 1.00 56.72 941 TYR B C 1
ATOM 10248 O O . TYR B 2 966 ? 35.217 58.404 -9.363 1.00 59.21 941 TYR B O 1
ATOM 10257 N N . PHE B 2 967 ? 33.170 58.002 -8.512 1.00 48.00 942 PHE B N 1
ATOM 10258 C CA . PHE B 2 967 ? 32.449 58.680 -9.578 1.00 53.11 942 PHE B CA 1
ATOM 10259 C C . PHE B 2 967 ? 32.047 60.117 -9.226 1.00 67.15 942 PHE B C 1
ATOM 10260 O O . PHE B 2 967 ? 31.463 60.812 -10.071 1.00 69.15 942 PHE B O 1
ATOM 10268 N N . VAL B 2 968 ? 32.362 60.582 -8.014 1.00 64.04 943 VAL B N 1
ATOM 10269 C CA . VAL B 2 968 ? 32.064 61.940 -7.566 1.00 58.30 943 VAL B CA 1
ATOM 10270 C C . VAL B 2 968 ? 33.322 62.787 -7.736 1.00 60.58 943 VAL B C 1
ATOM 10271 O O . VAL B 2 968 ? 34.410 62.380 -7.304 1.00 60.62 943 VAL B O 1
ATOM 10275 N N . GLU B 2 969 ? 33.186 63.959 -8.365 1.00 62.18 944 GLU B N 1
ATOM 10276 C CA . GLU B 2 969 ? 34.343 64.794 -8.675 1.00 67.66 944 GLU B CA 1
ATOM 10277 C C . GLU B 2 969 ? 34.024 66.266 -8.443 1.00 63.63 944 GLU B C 1
ATOM 10278 O O . GLU B 2 969 ? 32.861 66.682 -8.445 1.00 62.38 944 GLU B O 1
ATOM 10284 N N . ASN B 2 970 ? 35.087 67.048 -8.252 1.00 64.04 945 ASN B N 1
ATOM 10285 C CA . ASN B 2 970 ? 35.010 68.504 -8.120 1.00 62.68 945 ASN B CA 1
ATOM 10286 C C . ASN B 2 970 ? 34.598 69.115 -9.462 1.00 67.42 945 ASN B C 1
ATOM 10287 O O . ASN B 2 970 ? 35.410 69.257 -10.382 1.00 70.58 945 ASN B O 1
ATOM 10292 N N . GLY B 2 971 ? 33.331 69.488 -9.588 1.00 64.98 946 GLY B N 1
ATOM 10293 C CA . GLY B 2 971 ? 32.869 70.050 -10.836 1.00 67.75 946 GLY B CA 1
ATOM 10294 C C . GLY B 2 971 ? 32.835 71.567 -10.893 1.00 76.86 946 GLY B C 1
ATOM 10295 O O . GLY B 2 971 ? 32.045 72.120 -11.663 1.00 79.45 946 GLY B O 1
ATOM 10296 N N . SER B 2 972 ? 33.653 72.248 -10.092 1.00 82.60 947 SER B N 1
ATOM 10297 C CA . SER B 2 972 ? 33.688 73.701 -10.114 1.00 79.70 947 SER B CA 1
ATOM 10298 C C . SER B 2 972 ? 34.211 74.168 -11.461 1.00 81.97 947 SER B C 1
ATOM 10299 O O . SER B 2 972 ? 35.085 73.531 -12.058 1.00 90.57 947 SER B O 1
ATOM 10302 N N . PHE B 2 973 ? 33.713 75.310 -11.927 1.00 74.94 948 PHE B N 1
ATOM 10303 C CA . PHE B 2 973 ? 34.177 75.821 -13.209 1.00 68.15 948 PHE B CA 1
ATOM 10304 C C . PHE B 2 973 ? 34.015 77.334 -13.286 1.00 71.89 948 PHE B C 1
ATOM 10305 O O . PHE B 2 973 ? 33.398 77.974 -12.428 1.00 78.54 948 PHE B O 1
ATOM 10313 N N . LEU B 2 974 ? 34.590 77.894 -14.348 1.00 71.93 949 LEU B N 1
ATOM 10314 C CA . LEU B 2 974 ? 34.392 79.285 -14.754 1.00 72.71 949 LEU B CA 1
ATOM 10315 C C . LEU B 2 974 ? 34.620 79.334 -16.254 1.00 67.36 949 LEU B C 1
ATOM 10316 O O . LEU B 2 974 ? 35.660 78.858 -16.718 1.00 69.16 949 LEU B O 1
ATOM 10321 N N . LYS B 2 975 ? 33.658 79.868 -17.010 1.00 70.56 950 LYS B N 1
ATOM 10322 C CA . LYS B 2 975 ? 33.837 79.946 -18.459 1.00 79.34 950 LYS B CA 1
ATOM 10323 C C . LYS B 2 975 ? 33.296 81.266 -19.022 1.00 91.48 950 LYS B C 1
ATOM 10324 O O . LYS B 2 975 ? 32.410 81.897 -18.446 1.00 97.30 950 LYS B O 1
ATOM 10330 N N . LEU B 2 976 ? 33.856 81.653 -20.180 1.00 92.10 951 LEU B N 1
ATOM 10331 C CA . LEU B 2 976 ? 33.447 82.762 -21.009 1.00 84.05 951 LEU B CA 1
ATOM 10332 C C . LEU B 2 976 ? 32.328 82.274 -21.925 1.00 80.48 951 LEU B C 1
ATOM 10333 O O . LEU B 2 976 ? 32.587 81.740 -23.001 1.00 85.60 951 LEU B O 1
ATOM 10338 N N . ARG B 2 977 ? 31.059 82.508 -21.541 1.00 68.43 952 ARG B N 1
ATOM 10339 C CA . ARG B 2 977 ? 29.955 82.189 -22.454 1.00 68.00 952 ARG B CA 1
ATOM 10340 C C . ARG B 2 977 ? 30.134 82.891 -23.792 1.00 73.21 952 ARG B C 1
ATOM 10341 O O . ARG B 2 977 ? 29.920 82.292 -24.848 1.00 76.84 952 ARG B O 1
ATOM 10349 N N . ASN B 2 978 ? 30.457 84.178 -23.765 1.00 78.46 953 ASN B N 1
ATOM 10350 C CA . ASN B 2 978 ? 30.502 84.961 -24.984 1.00 79.74 953 ASN B CA 1
ATOM 10351 C C . ASN B 2 978 ? 31.555 86.051 -24.849 1.00 81.23 953 ASN B C 1
ATOM 10352 O O . ASN B 2 978 ? 31.652 86.702 -23.804 1.00 93.11 953 ASN B O 1
ATOM 10357 N N . ILE B 2 979 ? 32.346 86.233 -25.906 1.00 67.37 954 ILE B N 1
ATOM 10358 C CA . ILE B 2 979 ? 33.151 87.435 -26.091 1.00 73.04 954 ILE B CA 1
ATOM 10359 C C . ILE B 2 979 ? 32.805 88.006 -27.458 1.00 73.71 954 ILE B C 1
ATOM 10360 O O . ILE B 2 979 ? 32.507 87.253 -28.394 1.00 74.35 954 ILE B O 1
ATOM 10365 N N . GLN B 2 980 ? 32.806 89.334 -27.569 1.00 66.13 955 GLN B N 1
ATOM 10366 C CA . GLN B 2 980 ? 32.329 89.943 -28.801 1.00 63.21 955 GLN B CA 1
ATOM 10367 C C . GLN B 2 980 ? 32.885 91.350 -28.947 1.00 68.53 955 GLN B C 1
ATOM 10368 O O . GLN B 2 980 ? 32.835 92.150 -28.008 1.00 74.72 955 GLN B O 1
ATOM 10374 N N . LEU B 2 981 ? 33.398 91.644 -30.130 1.00 66.66 956 LEU B N 1
ATOM 10375 C CA . LEU B 2 981 ? 33.929 92.951 -30.467 1.00 68.90 956 LEU B CA 1
ATOM 10376 C C . LEU B 2 981 ? 33.216 93.441 -31.717 1.00 69.02 956 LEU B C 1
ATOM 10377 O O . LEU B 2 981 ? 32.907 92.648 -32.609 1.00 67.36 956 LEU B O 1
ATOM 10382 N N . GLY B 2 982 ? 32.936 94.733 -31.773 1.00 68.09 957 GLY B N 1
ATOM 10383 C CA . GLY B 2 982 ? 32.232 95.290 -32.913 1.00 68.21 957 GLY B CA 1
ATOM 10384 C C . GLY B 2 982 ? 32.641 96.718 -33.196 1.00 80.31 957 GLY B C 1
ATOM 10385 O O . GLY B 2 982 ? 33.017 97.469 -32.291 1.00 81.27 957 GLY B O 1
ATOM 10386 N N . TYR B 2 983 ? 32.570 97.090 -34.473 1.00 81.44 958 TYR B N 1
ATOM 10387 C CA . TYR B 2 983 ? 32.761 98.465 -34.915 1.00 89.24 958 TYR B CA 1
ATOM 10388 C C . TYR B 2 983 ? 31.414 99.011 -35.363 1.00 94.22 958 TYR B C 1
ATOM 10389 O O . TYR B 2 983 ? 30.702 98.356 -36.134 1.00 94.25 958 TYR B O 1
ATOM 10398 N N . THR B 2 984 ? 31.055 100.189 -34.854 1.00 93.32 959 THR B N 1
ATOM 10399 C CA . THR B 2 984 ? 29.893 100.932 -35.323 1.00 91.48 959 THR B CA 1
ATOM 10400 C C . THR B 2 984 ? 30.399 102.037 -36.235 1.00 92.99 959 THR B C 1
ATOM 10401 O O . THR B 2 984 ? 31.226 102.852 -35.817 1.00 98.21 959 THR B O 1
ATOM 10405 N N . VAL B 2 985 ? 29.926 102.056 -37.478 1.00 87.21 960 VAL B N 1
ATOM 10406 C CA . VAL B 2 985 ? 30.457 103.007 -38.453 1.00 87.21 960 VAL B CA 1
ATOM 10407 C C . VAL B 2 985 ? 29.859 104.385 -38.203 1.00 91.30 960 VAL B C 1
ATOM 10408 O O . VAL B 2 985 ? 28.627 104.539 -38.216 1.00 90.31 960 VAL B O 1
ATOM 10412 N N . PRO B 2 986 ? 30.690 105.408 -37.991 1.00 95.69 961 PRO B N 1
ATOM 10413 C CA . PRO B 2 986 ? 30.165 106.720 -37.593 1.00 101.13 961 PRO B CA 1
ATOM 10414 C C . PRO B 2 986 ? 29.274 107.302 -38.677 1.00 105.31 961 PRO B C 1
ATOM 10415 O O . PRO B 2 986 ? 29.559 107.180 -39.871 1.00 114.05 961 PRO B O 1
ATOM 10419 N N . ALA B 2 987 ? 28.179 107.933 -38.243 1.00 99.77 962 ALA B N 1
ATOM 10420 C CA . ALA B 2 987 ? 27.182 108.426 -39.185 1.00 101.75 962 ALA B CA 1
ATOM 10421 C C . ALA B 2 987 ? 27.758 109.430 -40.176 1.00 106.32 962 ALA B C 1
ATOM 10422 O O . ALA B 2 987 ? 27.195 109.590 -41.266 1.00 110.21 962 ALA B O 1
ATOM 10424 N N . VAL B 2 988 ? 28.868 110.098 -39.835 1.00 103.15 963 VAL B N 1
ATOM 10425 C CA . VAL B 2 988 ? 29.520 110.978 -40.802 1.00 110.46 963 VAL B CA 1
ATOM 10426 C C . VAL B 2 988 ? 29.800 110.231 -42.106 1.00 114.13 963 VAL B C 1
ATOM 10427 O O . VAL B 2 988 ? 29.731 110.818 -43.195 1.00 117.99 963 VAL B O 1
ATOM 10431 N N . ILE B 2 989 ? 30.072 108.919 -42.026 1.00 110.13 964 ILE B N 1
ATOM 10432 C CA . ILE B 2 989 ? 30.423 108.120 -43.204 1.00 111.24 964 ILE B CA 1
ATOM 10433 C C . ILE B 2 989 ? 29.300 107.162 -43.593 1.00 107.07 964 ILE B C 1
ATOM 10434 O O . ILE B 2 989 ? 29.270 106.659 -44.724 1.00 98.15 964 ILE B O 1
ATOM 10439 N N . SER B 2 990 ? 28.405 106.839 -42.661 1.00 111.70 965 SER B N 1
ATOM 10440 C CA . SER B 2 990 ? 27.408 105.826 -42.980 1.00 113.35 965 SER B CA 1
ATOM 10441 C C . SER B 2 990 ? 26.223 106.435 -43.725 1.00 114.73 965 SER B C 1
ATOM 10442 O O . SER B 2 990 ? 25.753 105.872 -44.721 1.00 113.98 965 SER B O 1
ATOM 10445 N N . LYS B 2 991 ? 25.763 107.617 -43.285 1.00 111.96 966 LYS B N 1
ATOM 10446 C CA . LYS B 2 991 ? 24.632 108.264 -43.930 1.00 107.60 966 LYS B CA 1
ATOM 10447 C C . LYS B 2 991 ? 24.992 108.801 -45.302 1.00 102.13 966 LYS B C 1
ATOM 10448 O O . LYS B 2 991 ? 24.118 109.264 -46.034 1.00 95.72 966 LYS B O 1
ATOM 10454 N N . LYS B 2 992 ? 26.270 108.799 -45.636 1.00 109.31 967 LYS B N 1
ATOM 10455 C CA . LYS B 2 992 ? 26.727 108.685 -47.023 1.00 118.20 967 LYS B CA 1
ATOM 10456 C C . LYS B 2 992 ? 25.763 107.904 -47.905 1.00 118.16 967 LYS B C 1
ATOM 10457 O O . LYS B 2 992 ? 25.326 108.374 -48.965 1.00 114.86 967 LYS B O 1
ATOM 10463 N N . MET B 2 993 ? 25.358 106.743 -47.411 1.00 120.11 968 MET B N 1
ATOM 10464 C CA . MET B 2 993 ? 24.601 105.747 -48.141 1.00 121.65 968 MET B CA 1
ATOM 10465 C C . MET B 2 993 ? 23.116 105.818 -47.877 1.00 122.71 968 MET B C 1
ATOM 10466 O O . MET B 2 993 ? 22.413 104.843 -48.183 1.00 120.99 968 MET B O 1
ATOM 10471 N N . ARG B 2 994 ? 22.621 106.947 -47.345 1.00 130.91 969 ARG B N 1
ATOM 10472 C CA . ARG B 2 994 ? 21.212 107.050 -46.993 1.00 132.76 969 ARG B CA 1
ATOM 10473 C C . ARG B 2 994 ? 20.855 105.949 -46.008 1.00 121.36 969 ARG B C 1
ATOM 10474 O O . ARG B 2 994 ? 19.714 105.488 -45.955 1.00 121.44 969 ARG B O 1
ATOM 10482 N N . MET B 2 995 ? 21.815 105.601 -45.148 1.00 110.52 970 MET B N 1
ATOM 10483 C CA . MET B 2 995 ? 21.632 104.548 -44.156 1.00 106.13 970 MET B CA 1
ATOM 10484 C C . MET B 2 995 ? 22.046 105.064 -42.787 1.00 103.45 970 MET B C 1
ATOM 10485 O O . MET B 2 995 ? 23.152 105.589 -42.623 1.00 104.30 970 MET B O 1
ATOM 10490 N N . ASP B 2 996 ? 21.147 104.919 -41.811 1.00 101.80 971 ASP B N 1
ATOM 10491 C CA . ASP B 2 996 ? 21.343 105.404 -40.448 1.00 107.87 971 ASP B CA 1
ATOM 10492 C C . ASP B 2 996 ? 22.534 104.713 -39.783 1.00 106.12 971 ASP B C 1
ATOM 10493 O O . ASP B 2 996 ? 23.591 105.335 -39.595 1.00 106.01 971 ASP B O 1
ATOM 10498 N N . ARG B 2 997 ? 22.358 103.449 -39.380 1.00 101.88 972 ARG B N 1
ATOM 10499 C CA . ARG B 2 997 ? 23.350 102.693 -38.630 1.00 101.01 972 ARG B CA 1
ATOM 10500 C C . ARG B 2 997 ? 23.926 101.562 -39.478 1.00 102.70 972 ARG B C 1
ATOM 10501 O O . ARG B 2 997 ? 23.229 100.948 -40.296 1.00 105.21 972 ARG B O 1
ATOM 10509 N N . LEU B 2 998 ? 25.214 101.282 -39.264 1.00 100.08 973 LEU B N 1
ATOM 10510 C CA . LEU B 2 998 ? 25.907 100.196 -39.964 1.00 94.89 973 LEU B CA 1
ATOM 10511 C C . LEU B 2 998 ? 26.974 99.658 -39.019 1.00 97.14 973 LEU B C 1
ATOM 10512 O O . LEU B 2 998 ? 27.912 100.383 -38.672 1.00 104.52 973 LEU B O 1
ATOM 10517 N N . ARG B 2 999 ? 26.834 98.404 -38.593 1.00 91.73 974 ARG B N 1
ATOM 10518 C CA . ARG B 2 999 ? 27.658 97.857 -37.523 1.00 91.50 974 ARG B CA 1
ATOM 10519 C C . ARG B 2 999 ? 28.175 96.476 -37.903 1.00 97.84 974 ARG B C 1
ATOM 10520 O O . ARG B 2 999 ? 27.437 95.660 -38.463 1.00 104.94 974 ARG B O 1
ATOM 10528 N N . PHE B 2 1000 ? 29.444 96.219 -37.594 1.00 96.13 975 PHE B N 1
ATOM 10529 C CA . PHE B 2 1000 ? 30.067 94.918 -37.796 1.00 89.82 975 PHE B CA 1
ATOM 10530 C C . PHE B 2 1000 ? 30.436 94.354 -36.435 1.00 89.83 975 PHE B C 1
ATOM 10531 O O . PHE B 2 1000 ? 30.985 95.071 -35.595 1.00 96.38 975 PHE B O 1
ATOM 10539 N N . TYR B 2 1001 ? 30.154 93.075 -36.224 1.00 87.80 976 TYR B N 1
ATOM 10540 C CA . TYR B 2 1001 ? 30.491 92.411 -34.977 1.00 85.78 976 TYR B CA 1
ATOM 10541 C C . TYR B 2 1001 ? 31.117 91.055 -35.256 1.00 85.66 976 TYR B C 1
ATOM 10542 O O . TYR B 2 1001 ? 30.765 90.363 -36.215 1.00 86.21 976 TYR B O 1
ATOM 10551 N N . CYS B 2 1002 ? 32.048 90.682 -34.392 1.00 82.61 977 CYS B N 1
ATOM 10552 C CA . CYS B 2 1002 ? 32.622 89.352 -34.394 1.00 82.92 977 CYS B CA 1
ATOM 10553 C C . CYS B 2 1002 ? 32.478 88.794 -32.984 1.00 82.23 977 CYS B C 1
ATOM 10554 O O . CYS B 2 1002 ? 32.804 89.489 -32.018 1.00 85.42 977 CYS B O 1
ATOM 10557 N N . SER B 2 1003 ? 31.967 87.561 -32.859 1.00 78.35 978 SER B N 1
ATOM 10558 C CA . SER B 2 1003 ? 31.635 87.000 -31.550 1.00 73.89 978 SER B CA 1
ATOM 10559 C C . SER B 2 1003 ? 32.062 85.538 -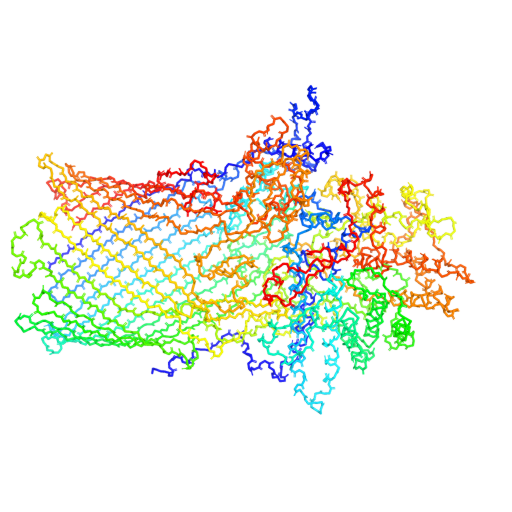31.443 1.00 78.15 978 SER B C 1
ATOM 10560 O O . SER B 2 1003 ? 32.200 84.828 -32.442 1.00 85.65 978 SER B O 1
ATOM 10563 N N . ALA B 2 1004 ? 32.259 85.089 -30.202 1.00 76.92 979 ALA B N 1
ATOM 10564 C CA . ALA B 2 1004 ? 32.691 83.721 -29.935 1.00 73.50 979 ALA B CA 1
ATOM 10565 C C . ALA B 2 1004 ? 32.010 83.165 -28.686 1.00 72.62 979 ALA B C 1
ATOM 10566 O O . ALA B 2 1004 ? 32.023 83.809 -27.637 1.00 72.66 979 ALA B O 1
ATOM 10568 N N . GLN B 2 1005 ? 31.427 81.968 -28.793 1.00 74.23 980 GLN B N 1
ATOM 10569 C CA . GLN B 2 1005 ? 30.755 81.297 -27.681 1.00 67.06 980 GLN B CA 1
ATOM 10570 C C . GLN B 2 1005 ? 31.569 80.101 -27.200 1.00 62.77 980 GLN B C 1
ATOM 10571 O O . GLN B 2 1005 ? 32.220 79.415 -27.992 1.00 58.49 980 GLN B O 1
ATOM 10577 N N . ASN B 2 1006 ? 31.520 79.856 -25.887 1.00 65.65 981 ASN B N 1
ATOM 10578 C CA . ASN B 2 1006 ? 32.086 78.648 -25.277 1.00 72.98 981 ASN B CA 1
ATOM 10579 C C . ASN B 2 1006 ? 33.572 78.482 -25.585 1.00 81.25 981 ASN B C 1
ATOM 10580 O O . ASN B 2 1006 ? 34.062 77.365 -25.765 1.00 84.63 981 ASN B O 1
ATOM 10585 N N . LEU B 2 1007 ? 34.305 79.592 -25.651 1.00 88.70 982 LEU B N 1
ATOM 10586 C CA . LEU B 2 1007 ? 35.713 79.493 -26.033 1.00 93.35 982 LEU B CA 1
ATOM 10587 C C . LEU B 2 1007 ? 36.565 78.960 -24.883 1.00 94.80 982 LEU B C 1
ATOM 10588 O O . LEU B 2 1007 ? 37.346 78.018 -25.058 1.00 99.43 982 LEU B O 1
ATOM 10593 N N . LEU B 2 1008 ? 36.433 79.549 -23.704 1.00 88.63 983 LEU B N 1
ATOM 10594 C CA . LEU B 2 1008 ? 37.324 79.268 -22.594 1.00 83.59 983 LEU B CA 1
ATOM 10595 C C . LEU B 2 1008 ? 36.554 78.592 -21.470 1.00 86.34 983 LEU B C 1
ATOM 10596 O O . LEU B 2 1008 ? 35.363 78.849 -21.267 1.00 90.24 983 LEU B O 1
ATOM 10601 N N . THR B 2 1009 ? 37.250 77.712 -20.755 1.00 82.84 984 THR B N 1
ATOM 10602 C CA . THR B 2 1009 ? 36.699 76.991 -19.617 1.00 77.19 984 THR B CA 1
ATOM 10603 C C . THR B 2 1009 ? 37.850 76.739 -18.657 1.00 76.05 984 THR B C 1
ATOM 10604 O O . THR B 2 1009 ? 38.923 76.317 -19.097 1.00 75.57 984 THR B O 1
ATOM 10608 N N . ILE B 2 1010 ? 37.647 77.024 -17.370 1.00 74.42 985 ILE B N 1
ATOM 10609 C CA . ILE B 2 1010 ? 38.619 76.691 -16.329 1.00 73.03 985 ILE B CA 1
ATOM 10610 C C . ILE B 2 1010 ? 37.966 75.746 -15.336 1.00 76.07 985 ILE B C 1
ATOM 10611 O O . ILE B 2 1010 ? 36.998 76.118 -14.663 1.00 77.63 985 ILE B O 1
ATOM 10616 N N . LYS B 2 1011 ? 38.520 74.544 -15.223 1.00 77.11 986 LYS B N 1
ATOM 10617 C CA . LYS B 2 1011 ? 37.948 73.432 -14.483 1.00 76.94 986 LYS B CA 1
ATOM 10618 C C . LYS B 2 1011 ? 38.767 73.169 -13.222 1.00 79.28 986 LYS B C 1
ATOM 10619 O O . LYS B 2 1011 ? 39.807 73.788 -12.978 1.00 75.92 986 LYS B O 1
ATOM 10625 N N . SER B 2 1012 ? 38.285 72.238 -12.406 1.00 82.36 987 SER B N 1
ATOM 10626 C CA . SER B 2 1012 ? 39.088 71.785 -11.282 1.00 85.79 987 SER B CA 1
ATOM 10627 C C . SER B 2 1012 ? 40.150 70.818 -11.787 1.00 88.55 987 SER B C 1
ATOM 10628 O O . SER B 2 1012 ? 39.942 70.092 -12.763 1.00 97.21 987 SER B O 1
ATOM 10631 N N . LYS B 2 1013 ? 41.310 70.819 -11.128 1.00 85.24 988 LYS B N 1
ATOM 10632 C CA . LYS B 2 1013 ? 42.362 69.894 -11.537 1.00 84.83 988 LYS B CA 1
ATOM 10633 C C . LYS B 2 1013 ? 41.910 68.445 -11.375 1.00 86.62 988 LYS B C 1
ATOM 10634 O O . LYS B 2 1013 ? 42.152 67.609 -12.253 1.00 85.54 988 LYS B O 1
ATOM 10640 N N . ASN B 2 1014 ? 41.218 68.136 -10.270 1.00 84.50 989 ASN B N 1
ATOM 10641 C CA . ASN B 2 1014 ? 40.756 66.790 -9.956 1.00 74.53 989 ASN B CA 1
ATOM 10642 C C . ASN B 2 1014 ? 39.447 66.441 -10.636 1.00 76.93 989 ASN B C 1
ATOM 10643 O O . ASN B 2 1014 ? 38.767 65.483 -10.228 1.00 76.51 989 ASN B O 1
ATOM 10648 N N . PHE B 2 1015 ? 39.060 67.220 -11.640 1.00 79.59 990 PHE B N 1
ATOM 10649 C CA . PHE B 2 1015 ? 38.019 66.830 -12.576 1.00 74.06 990 PHE B CA 1
ATOM 10650 C C . PHE B 2 1015 ? 38.690 66.201 -13.789 1.00 74.80 990 PHE B C 1
ATOM 10651 O O . PHE B 2 1015 ? 39.721 66.689 -14.263 1.00 76.76 990 PHE B O 1
ATOM 10659 N N . THR B 2 1016 ? 38.125 65.099 -14.268 1.00 76.31 991 THR B N 1
ATOM 10660 C CA . THR B 2 1016 ? 38.787 64.300 -15.292 1.00 82.48 991 THR B CA 1
ATOM 10661 C C . THR B 2 1016 ? 37.923 64.117 -16.529 1.00 75.52 991 THR B C 1
ATOM 10662 O O . THR B 2 1016 ? 38.251 63.295 -17.381 1.00 75.57 991 THR B O 1
ATOM 10666 N N . GLY B 2 1017 ? 36.833 64.864 -16.652 1.00 77.20 992 GLY B N 1
ATOM 10667 C CA . GLY B 2 1017 ? 35.969 64.791 -17.809 1.00 77.33 992 GLY B CA 1
ATOM 10668 C C . GLY B 2 1017 ? 36.260 65.877 -18.826 1.00 81.54 992 GLY B C 1
ATOM 10669 O O . GLY B 2 1017 ? 37.341 66.479 -18.856 1.00 87.24 992 GLY B O 1
ATOM 10670 N N . GLU B 2 1018 ? 35.273 66.140 -19.674 1.00 74.79 993 GLU B N 1
ATOM 10671 C CA . GLU B 2 1018 ? 35.471 67.164 -20.687 1.00 80.57 993 GLU B CA 1
ATOM 10672 C C . GLU B 2 1018 ? 34.970 68.526 -20.212 1.00 76.61 993 GLU B C 1
ATOM 10673 O O . GLU B 2 1018 ? 35.716 69.510 -20.239 1.00 75.43 993 GLU B O 1
ATOM 10679 N N . ASP B 2 1019 ? 33.724 68.577 -19.742 1.00 68.23 994 ASP B N 1
ATOM 10680 C CA . ASP B 2 1019 ? 33.008 69.793 -19.391 1.00 66.04 994 ASP B CA 1
ATOM 10681 C C . ASP B 2 1019 ? 32.305 69.589 -18.046 1.00 69.73 994 ASP B C 1
ATOM 10682 O O . ASP B 2 1019 ? 31.359 68.798 -17.948 1.00 67.19 994 ASP B O 1
ATOM 10687 N N . PRO B 2 1020 ? 32.734 70.285 -16.986 1.00 70.54 995 PRO B N 1
ATOM 10688 C CA . PRO B 2 1020 ? 32.131 70.050 -15.664 1.00 64.18 995 PRO B CA 1
ATOM 10689 C C . PRO B 2 1020 ? 30.666 70.436 -15.585 1.00 68.93 995 PRO B C 1
ATOM 10690 O O . PRO B 2 1020 ? 29.943 69.882 -14.749 1.00 68.05 995 PRO B O 1
ATOM 10694 N N . GLU B 2 1021 ? 30.208 71.380 -16.413 1.00 74.04 996 GLU B N 1
ATOM 10695 C CA . GLU B 2 1021 ? 28.812 71.807 -16.364 1.00 73.03 996 GLU B CA 1
ATOM 10696 C C . GLU B 2 1021 ? 27.879 70.740 -16.925 1.00 73.60 996 GLU B C 1
ATOM 10697 O O . GLU B 2 1021 ? 26.693 70.705 -16.577 1.00 76.02 996 GLU B O 1
ATOM 10703 N N . ASN B 2 1022 ? 28.385 69.865 -17.787 1.00 72.22 997 ASN B N 1
ATOM 10704 C CA . ASN B 2 1022 ? 27.596 68.774 -18.352 1.00 73.07 997 ASN B CA 1
ATOM 10705 C C . ASN B 2 1022 ? 28.385 67.481 -18.175 1.00 73.55 997 ASN B C 1
ATOM 10706 O O . ASN B 2 1022 ? 28.913 66.909 -19.138 1.00 80.12 997 ASN B O 1
ATOM 10711 N N . PRO B 2 1023 ? 28.458 66.973 -16.942 1.00 65.22 998 PRO B N 1
ATOM 10712 C CA . PRO B 2 1023 ? 29.461 65.946 -16.619 1.00 65.00 998 PRO B CA 1
ATOM 10713 C C . PRO B 2 1023 ? 29.172 64.583 -17.225 1.00 67.81 998 PRO B C 1
ATOM 10714 O O . PRO B 2 1023 ? 30.073 63.729 -17.230 1.00 61.04 998 PRO B O 1
ATOM 10718 N N . ASN B 2 1024 ? 27.949 64.357 -17.720 1.00 69.45 999 ASN B N 1
ATOM 10719 C CA . ASN B 2 1024 ? 27.564 63.086 -18.316 1.00 70.58 999 ASN B CA 1
ATOM 10720 C C . ASN B 2 1024 ? 28.141 62.883 -19.703 1.00 67.85 999 ASN B C 1
ATOM 10721 O O . ASN B 2 1024 ? 28.240 61.742 -20.150 1.00 69.35 999 ASN B O 1
ATOM 10726 N N . PHE B 2 1025 ? 28.483 63.951 -20.405 1.00 69.22 1000 PHE B N 1
ATOM 10727 C CA . PHE B 2 1025 ? 28.913 63.833 -21.786 1.00 70.70 1000 PHE B CA 1
ATOM 10728 C C . PHE B 2 1025 ? 30.415 63.610 -21.858 1.00 69.09 1000 PHE B C 1
ATOM 10729 O O . PHE B 2 1025 ? 31.177 64.054 -20.995 1.00 59.70 1000 PHE B O 1
ATOM 10737 N N . SER B 2 1026 ? 30.833 62.876 -22.884 1.00 79.31 1001 SER B N 1
ATOM 10738 C CA . SER B 2 1026 ? 32.249 62.689 -23.157 1.00 84.15 1001 SER B CA 1
ATOM 10739 C C . SER B 2 1026 ? 32.750 63.661 -24.214 1.00 83.27 1001 SER B C 1
ATOM 10740 O O . SER B 2 1026 ? 33.876 63.516 -24.700 1.00 81.23 1001 SER B O 1
ATOM 10743 N N . TYR B 2 1027 ? 31.936 64.649 -24.568 1.00 85.00 1002 TYR B N 1
ATOM 10744 C CA . TYR B 2 1027 ? 32.269 65.659 -25.554 1.00 85.09 1002 TYR B CA 1
ATOM 10745 C C . TYR B 2 1027 ? 31.799 67.010 -25.046 1.00 84.94 1002 TYR B C 1
ATOM 10746 O O . TYR B 2 1027 ? 30.814 67.091 -24.301 1.00 86.73 1002 TYR B O 1
ATOM 10755 N N . PRO B 2 1028 ? 32.480 68.084 -25.432 1.00 85.39 1003 PRO B N 1
ATOM 10756 C CA . PRO B 2 1028 ? 32.109 69.417 -24.941 1.00 85.32 1003 PRO B CA 1
ATOM 10757 C C . PRO B 2 1028 ? 31.094 70.094 -25.842 1.00 87.29 1003 PRO B C 1
ATOM 10758 O O . PRO B 2 1028 ? 30.586 69.485 -26.788 1.00 84.29 1003 PRO B O 1
ATOM 10762 N N . ILE B 2 1029 ? 30.779 71.350 -25.548 1.00 93.95 1004 ILE B N 1
ATOM 10763 C CA . ILE B 2 1029 ? 29.972 72.172 -26.445 1.00 94.36 1004 ILE B CA 1
ATOM 10764 C C . ILE B 2 1029 ? 30.952 72.764 -27.453 1.00 99.41 1004 ILE B C 1
ATOM 10765 O O . ILE B 2 1029 ? 32.024 73.238 -27.051 1.00 105.67 1004 ILE B O 1
ATOM 10770 N N . PRO B 2 1030 ? 30.665 72.725 -28.756 1.00 98.80 1005 PRO B N 1
ATOM 10771 C CA . PRO B 2 1030 ? 31.630 73.247 -29.730 1.00 95.33 1005 PRO B CA 1
ATOM 10772 C C . PRO B 2 1030 ? 31.685 74.763 -29.698 1.00 91.59 1005 PRO B C 1
ATOM 10773 O O . PRO B 2 1030 ? 30.694 75.440 -29.414 1.00 94.04 1005 PRO B O 1
ATOM 10777 N N . VAL B 2 1031 ? 32.874 75.294 -29.990 1.00 87.64 1006 VAL B N 1
ATOM 10778 C CA . VAL B 2 1031 ? 33.049 76.739 -30.054 1.00 84.28 1006 VAL B CA 1
ATOM 10779 C C . VAL B 2 1031 ? 32.360 77.280 -31.299 1.00 81.22 1006 VAL B C 1
ATOM 10780 O O . VAL B 2 1031 ? 32.246 76.593 -32.321 1.00 87.95 1006 VAL B O 1
ATOM 10784 N N . ASN B 2 1032 ? 31.850 78.506 -31.202 1.00 83.41 1007 ASN B N 1
ATOM 10785 C CA . ASN B 2 1032 ? 31.287 79.216 -32.346 1.00 84.00 1007 ASN B CA 1
ATOM 10786 C C . ASN B 2 1032 ? 32.033 80.524 -32.530 1.00 79.59 1007 ASN B C 1
ATOM 10787 O O . ASN B 2 1032 ? 32.143 81.311 -31.586 1.00 78.57 1007 ASN B O 1
ATOM 10792 N N . ILE B 2 1033 ? 32.578 80.732 -33.727 1.00 72.71 1008 ILE B N 1
ATOM 10793 C CA . ILE B 2 1033 ? 32.987 82.054 -34.192 1.00 67.55 1008 ILE B CA 1
ATOM 10794 C C . ILE B 2 1033 ? 31.913 82.548 -35.154 1.00 73.74 1008 ILE B C 1
ATOM 10795 O O . ILE B 2 1033 ? 31.476 81.801 -36.041 1.00 81.26 1008 ILE B O 1
ATOM 10800 N N . THR B 2 1034 ? 31.474 83.796 -34.981 1.00 71.20 1009 THR B N 1
ATOM 10801 C CA . THR B 2 1034 ? 30.495 84.405 -35.873 1.00 69.31 1009 THR B CA 1
ATOM 10802 C C . THR B 2 1034 ? 30.980 85.770 -36.349 1.00 67.12 1009 THR B C 1
ATOM 10803 O O . THR B 2 1034 ? 31.611 86.522 -35.602 1.00 63.64 1009 THR B O 1
ATOM 10807 N N . PHE B 2 1035 ? 30.681 86.072 -37.612 1.00 67.45 1010 PHE B N 1
ATOM 10808 C CA . PHE B 2 1035 ? 30.859 87.391 -38.203 1.00 65.82 1010 PHE B CA 1
ATOM 10809 C C . PHE B 2 1035 ? 29.508 87.883 -38.681 1.00 61.88 1010 PHE B C 1
ATOM 10810 O O . PHE B 2 1035 ? 28.741 87.123 -39.276 1.00 62.96 1010 PHE B O 1
ATOM 10818 N N . GLY B 2 1036 ? 29.209 89.145 -38.405 1.00 61.04 1011 GLY B N 1
ATOM 10819 C CA . GLY B 2 1036 ? 27.886 89.655 -38.693 1.00 62.90 1011 GLY B CA 1
ATOM 10820 C C . GLY B 2 1036 ? 27.899 91.141 -38.966 1.00 69.67 1011 GLY B C 1
ATOM 10821 O O . GLY B 2 1036 ? 28.855 91.857 -38.647 1.00 69.21 1011 GLY B O 1
ATOM 10822 N N . LEU B 2 1037 ? 26.818 91.593 -39.584 1.00 69.90 1012 LEU B N 1
ATOM 10823 C CA . LEU B 2 1037 ? 26.580 93.007 -39.802 1.00 71.36 1012 LEU B CA 1
ATOM 10824 C C . LEU B 2 1037 ? 25.137 93.311 -39.433 1.00 76.22 1012 LEU B C 1
ATOM 10825 O O . LEU B 2 1037 ? 24.271 92.428 -39.470 1.00 82.53 1012 LEU B O 1
ATOM 10830 N N . ASN B 2 1038 ? 24.902 94.563 -39.023 1.00 73.79 1013 ASN B N 1
ATOM 10831 C CA . ASN B 2 1038 ? 23.563 95.093 -38.763 1.00 81.81 1013 ASN B CA 1
ATOM 10832 C C . ASN B 2 1038 ? 23.485 96.428 -39.482 1.00 83.25 1013 ASN B C 1
ATOM 10833 O O . ASN B 2 1038 ? 23.644 97.487 -38.881 1.00 86.25 1013 ASN B O 1
ATOM 10838 N N . ILE B 2 1039 ? 23.276 96.374 -40.790 1.00 84.41 1014 ILE B N 1
ATOM 10839 C CA . ILE B 2 1039 ? 22.999 97.589 -41.531 1.00 84.65 1014 ILE B CA 1
ATOM 10840 C C . ILE B 2 1039 ? 21.577 98.031 -41.200 1.00 84.97 1014 ILE B C 1
ATOM 10841 O O . ILE B 2 1039 ? 20.691 97.208 -40.930 1.00 79.18 1014 ILE B O 1
ATOM 10846 N N . GLY B 2 1040 ? 21.367 99.342 -41.146 1.00 87.13 1015 GLY B N 1
ATOM 10847 C CA . GLY B 2 1040 ? 20.085 99.851 -40.710 1.00 89.91 1015 GLY B CA 1
ATOM 10848 C C . GLY B 2 1040 ? 19.749 101.161 -41.378 1.00 101.56 1015 GLY B C 1
ATOM 10849 O O . GLY B 2 1040 ? 20.378 102.186 -41.098 1.00 107.48 1015 GLY B O 1
ATOM 10850 N N . PHE B 2 1041 ? 18.771 101.142 -42.275 1.00 106.23 1016 PHE B N 1
ATOM 10851 C CA . PHE B 2 1041 ? 18.337 102.359 -42.952 1.00 111.77 1016 PHE B CA 1
ATOM 10852 C C . PHE B 2 1041 ? 17.191 103.003 -42.181 1.00 116.06 1016 PHE B C 1
ATOM 10853 O O . PHE B 2 1041 ? 16.146 103.313 -42.751 1.00 118.02 1016 PHE B O 1
#

Secondary structure (DSSP, 8-state):
--SSTT----SS-EETTTTTSHHHHHHHHHHHHHHHHHS-BTTS-TT-TTTGGGSTTEEEESSSTTTTHHHHHHHHTSS--TT-HHHHHHHHHHHHHHHHHHHHHHHHTTS-TTT-TTHHHHHHHHHHHHHHHHHHHHHHHSS------TT--GGGGGG--SSSS-HHHHHHHHHHHHHHHHHHS-S--SSTTS--HHHHHHHHHHHHHHHHB--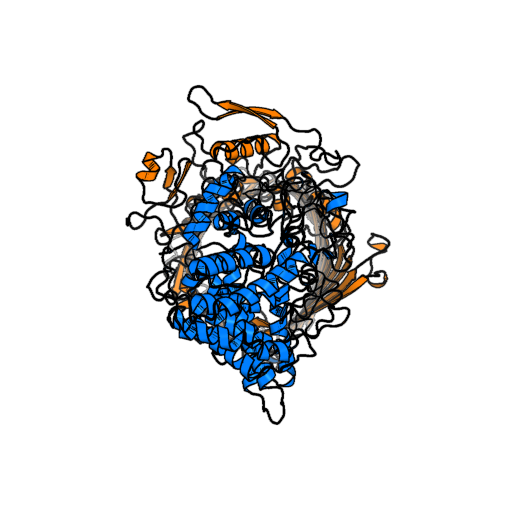-SSSSS---B-HHHHHHHHHHH-HHHHHHTT----SSGGGGG-GGGTT-TTEEEEE---BSSSSSS-S--GGGGGGS-GGGTS--EEEEPHHHHHHTEE-SSS-B-TTTTTTS---TTT-EE-TTHHHHEE-TTSEETTEEEEE--SSTTT-TTTTTT-S-EE-TT---TT-TTEEESSSEEE-PPEEEEEHHHHHHHHHHHHHHH-SS-HHHHHHHHHHHHHHHHH--TTTTTHHHHT--EE---PPP-S---HHHHHHHHHHHHHHHHTTSS-HHHHHHHTT-HHHHHHHHHHHHHTT-GGGGG--PPTTTTTSPPPPHHHHHHTTS-S---TTT-/--EEEEEEEEEEEEE------B--HHHHHHHHHHHHHHTT--GGG-TT-EEEEEEE-SSS-EEEEEEEE-SBSSTT--SB-----HHHHHB--EEEEEEEEEEEEEETTEEEEEEEEEEEEE-SBTT-EEEEEEEEEEEEEEEHHHHEEEEEEEEEEEEEEEPPPTTHHHHHHHS-TTS-SB-SSSSBP---TTS-S---HHHHHHHHTT--EEEEEEEEEEEEEE--STTEEEEEEEEEEEEEEEEEEEE---EETTEEBTB--EEEEEEEEEEEEEEEEEEEEEEEETTEEEEEEEEEEEEEEEEEEEEEEEE--SS-STTT-SGGG--S-EEEEEEEEEEEEEEEEEEEEEESSSSEEEEEEEEEEEETTS-GGGSEEEEEEEEEEEETTTSGGGGG-TT-SEEEEEEEEEEEEE--S-TTTTS-EEE---S-S--SSB--------TT---BSSPPP---EEEEB--TT---EEEEEEEEEEEEEETTTTEEEEEEEEEEEEES-EEEE---GGG-TT--EEEE--EEEEEEEEEEEEEEEE-SSSEEEEEEEEEEEEEEEEEE--HHHHHHTSSSSTTTS--BTS-TT-EEEB-EEEE--SHHHHHTS-B-TT--TTSEEE--TT-SSB-STTS-EEEE----SEEEEEEEEEEETTEEEEEEEEEEES-EEE-SHHHHHS-SSSSSSTT---BGGGGG--BTTB-S-SSPPP-S--TT-TTSSBGGGEEE--EEEEEEEEEEEEPPHHHHGGGT-SEEEEEEEEES--EEE-TT--SS-TTSTT-SS-PPEEEEEEEEEE-

Solvent-accessible surface area: 55660 Å² total; per-residue (Å²): 68,100,90,8,3,73,141,44,103,25,108,65,38,17,26,25,137,74,11,31,29,84,133,57,4,51,46,5,0,10,1,1,2,0,0,4,4,6,1,3,16,12,28,1,2,14,15,4,8,3,1,4,3,10,0,7,2,0,7,2,0,0,4,2,11,4,17,8,24,24,14,4,11,1,0,11,8,95,4,10,28,10,82,12,97,1,0,13,34,0,0,78,16,0,0,38,3,1,14,8,1,7,24,0,1,60,0,0,54,112,22,72,98,179,98,39,107,69,31,50,46,19,16,0,0,0,53,0,3,6,0,6,0,3,0,9,0,1,14,0,0,7,47,1,1,16,2,48,64,36,87,51,128,37,93,44,20,38,132,30,20,2,65,89,65,70,21,29,82,6,12,52,66,2,0,54,4,0,44,60,0,45,92,40,9,28,80,96,26,150,59,112,0,13,0,3,24,1,0,0,0,0,2,0,0,29,0,15,3,17,10,0,12,39,12,72,32,95,32,10,46,57,73,33,62,48,92,99,9,0,107,34,0,16,122,9,2,46,70,134,13,1,74,105,21,51,44,20,42,19,123,4,0,0,32,12,16,15,28,127,88,38,38,28,46,0,15,4,6,2,6,2,7,0,18,104,2,41,13,32,17,5,7,0,10,33,0,13,1,18,3,10,1,12,62,28,12,14,6,3,19,3,1,0,0,19,4,0,2,0,2,1,12,9,49,75,120,0,40,7,38,57,109,58,39,20,119,137,65,27,104,39,77,98,33,33,0,1,0,0,0,10,2,0,1,3,12,32,30,18,9,3,6,49,26,128,64,68,60,0,83,147,57,60,50,10,1,8,2,89,22,35,0,20,50,35,4,1,4,12,27,7,4,44,25,99,22,133,6,26,69,38,20,38,28,28,6,9,0,12,12,50,26,30,5,4,15,0,11,0,9,0,5,40,0,1,0,2,0,30,10,88,79,65,86,11,53,74,0,0,47,22,0,19,87,0,2,54,18,0,37,53,0,32,85,46,2,139,67,19,112,149,89,68,17,1,38,54,88,12,37,60,15,98,110,115,98,30,66,55,109,71,0,14,88,4,0,51,32,2,11,14,2,0,11,0,6,37,9,20,26,3,11,3,2,9,8,19,40,43,1,64,88,43,1,44,60,8,7,125,50,0,30,104,77,4,48,19,4,112,91,23,16,12,64,95,33,41,10,16,16,2,0,0,0,37,102,11,40,16,23,6,70,72,46,16,58,28,6,99,38,25,116,106,120,109,69,47,78,62,48,13,13,69,10,30,6,65,49,90,52,26,16,98,31,2,51,12,81,41,1,0,87,2,0,11,32,0,10,16,52,44,52,42,106,0,69,43,7,10,6,24,6,51,12,97,65,15,142,57,109,124,45,40,37,49,37,124,26,47,92,48,58,154,53,29,27,90,154,75,62,5,32,38,21,90,20,80,7,16,97,44,0,15,78,77,1,68,15,53,75,85,60,88,14,52,26,49,15,62,141,105,12,49,52,66,92,14,79,15,67,68,74,38,61,18,21,26,44,37,14,38,50,26,102,112,31,14,80,67,26,19,40,114,56,80,106,80,97,78,45,36,69,3,50,70,68,7,56,8,77,5,7,33,2,99,36,34,81,43,8,6,64,31,2,2,22,0,1,3,1,0,8,19,119,10,62,101,68,57,44,0,0,0,16,23,3,5,6,51,67,38,0,0,43,0,42,0,55,46,23,90,43,17,94,21,25,54,101,55,36,58,16,42,56,31,55,28,65,32,58,121,207,9,50,44,77,91,33,17,98,7,89,23,63,1,32,44,86,3,36,65,16,47,27,37,50,134,8,24,21,17,13,20,85,55,41,4,0,0,34,32,88,36,44,53,63,49,64,78,54,71,12,34,46,19,51,86,118,88,112,76,71,138,66,79,19,43,63,41,114,14,46,43,24,49,30,31,60,33,45,87,109,14,25,18,58,15,64,15,104,93,88,41,39,126,70,0,127,44,148,33,16,98,18,86,49,25,92,52,48,53,16,86,16,45,1,35,0,14,62,40,17,93,101,27,84,5,104,25,82,52,85,42,63,18,66,50,100,116,112,22,0,0,14,15,0,10,146,87,46,10,65,20,72,8,44,28,62,38,88,9,100,60,17,24,100,24,110,132,23,183,144,65,125,131,23,58,50,49,40,64,92,38,30,101,14,45,96,36,42,20,133,12,41,27,38,0,49,42,32,12,12,15,62,40,42,4,34,73,92,44,129,2,8,60,32,46,0,0,0,1,2,5,63,11,73,37,17,66,38,138,9,58,30,4,24,34,28,61,9,11,15,29,138,89,2,74,15,19,33,30,36,63,47,32,60,5,64,54,39,12,26,126,176,86,14,55,37,8,22,80,70,56,32,75,66,67,12,45,38,14,14,30,77,17,63,36,30,12,2,16,11,7,15,5,26,59,32,27,32,0,16,1,41,48,42,60,4,109,59,76,43,70,2,92,93,63,130,49,99,138,30,41,38,55,40,61,60,15,46,82,24,51,66,139,14,54,2,58,104,25,54,137,60,4,13,21,59,18,91,5,7,0,49,11,47,85,52,1,61,43,63,6,114,26,4,46,0,0,21,30,23,52,36,4,0,91,45,106,98,62,16,103,132,28,18,96,16,101,10,20,44,58,0,19,2,56,0,109,22,42,64,160,66,38,60,17,37,48,154,0,12,58,67,18,30,41,36,13,16,71,67,29,60,10,77,50,29,73,51,72,85,126,67,92,12,56,28,46,70,60,65,2,30,74,38,17,49,16,40,7,95,21,25,44,36,5,1,11,5,12,7,32,68,46,3,2,11,2,4,0,44,64,1,52,86,2,19,4,68,85,46,62,134,12,113,10,1,8,4,20,5,26,34,47,3,19,1,69,36,57,0,42,20,6,28,16,64,1,7,12,49,17,11,51,38,51,35,84,3,76,38,27,34,54,128,99,1,125,151,103,210,9,86,142,31,43,103,44,52,14,12,53,40,94,72,57,89,89,14,198,110,10,52,14,38,10,2,72,60,28,113,83,12,35,7,89,22,15,31,46,15,118,10,54,47,26,10,97

Organism: Bacteroides thetaiotaomicron (strain ATCC 29148 / DSM 2079 / JCM 5827 / CCUG 10774 / NCTC 10582 / VPI-5482 / E50) (NCBI:txid226186)

B-factor: mean 66.29, std 18.5, range [27.23, 144.42]

InterPro domains:
  IPR011990 Tetratricopeptide-like helical domain superfamily [SSF48452] (17-570)
  IPR012944 RagB/SusD domain [PF07980] (284-570)
  IPR033985 SusD-like, N-terminal [PF14322] (21-227)

Sequence (1360 aa):
CDDFLDRQVPQGIVTGDQIASPEYVDNLVISAYAIWATGDDINSSFSLWNYDVRSDDCYKGGSGTEDGGVFNALEISKGINTTDWNINDIWKRLYQCITRANTALQSLDQMDEKTYPLKNQRIAEMRFLRGHAHFMLKQLFKKIVIVNDENMEPDAYNELSNTTYTNDEQWQKIADDFQFAYDNLPEVQIEKGRPAQAAAAAYLAKTYLYKAYRQDGADNALTGINEEDLKQVVKYTDPLIMAKGGYGLETDYSMNFLPQYENGAESVWAIQYSINDGTYNGNLNWGMGLTTPQILGCCDFHKPSQNLVNAFKTDSQGKPLFSTYDNENYEVATDNVDPRLFHTVGMPGFPYKYNEGYIIQKNDDWSRSKGLYGYYVSLKENVDPDCDCLKKGSYWASSLNHIVIRYADVLLMRAEALIQLNDGRITDAISLINEVRSRAAGSTMLIFNYKEDYGVNFKVTPYDLKAYAQDEAMKMLKWERRVEFGMESSRFFDLVRWGEAKDVINAYYVTEASRCSIYKNAGFTENKNEYLPVPFEQISASNGNYTQNFGWAGQIKINFDASVSASMYQSKMNVLNTEQYGRAMWQAYVNDGENPNGNALGYAYNWGYNADGNPVLYGMTLSKYLDSKNTMPVADTDWFDEITRTGVIQQYNLSVSNGSEKGSSFFSLGYYKNLGVIKDTDFDRFSARMNSDYKLIDDILTIGQHFTLNRTSEVQAPGGIIETALDIPSAIPVYASDGSWGGPVGGWPDRRNPRAVLEYNKDNRYTYWRMFGDAYVNLTPFKGFNLRSTFGLDYANKQARYFTYPYQEGTQTNNGKSAVEAKQEHWTKWMWNAIATYQLEVGKHRGDVMIGMELNREDDSHFSGYKEDFSILTPDYMWPDAGSGTAQAYGAGEGYSLVSFFGKMNYSYADRYLLSLTLRRDGSSRFGKNHRYATFPSVSLGWRITQENFMKELTWLDDLKLRASWGQTGNQEISNLARYTIYAPNYGTTDSFGGQSYGTAYDITGSNGGGVLPSGFKRNQIGNDNIKWETTTQTNVGIDFSLFKQSLYGSLEYYYKKATDILTEMAGVGVLGEGGSRWINSGAMKNQGFEFNLGYRNKTAFGLTYDLNGNISTYRNEILELPETVAANGKFGGNGVKSVVGHTYGAQVGYIADGIFKSQDEVDNHATQEGAAVGRIRYRDIDHNGVIDERDQNWIYDPTPSFSYGLNIYLEYKNFDLTMFWQGVQGVDIISDVKKKSDFWSASNVGFLNKGTRLLNAWSPTNPNSDIPALTRSDTNNEQRVSTYFVENGSFLKLRNIQLGYTVPAVISKKMRMDRLRFYCSAQNLLTIKSKNFTGEDPENPNFSYPIPVNITFGLNIGF

Foldseek 3Di:
DVVVVPDDDDPDDDDPVCCLPPVCLVVLLVVLLLCLLVLAAQLQFLLLLLQLLLPLWWHFAWQDCVPPVCSLCSNQVHPNDLADPSLVSNLVRLVVSLLSLLLSLVSLVPDDCVVVVCSLQSNLQSLLSVLSSLVVCCLFALQDFNPDDSPDDPVVVLQTESVPDASLVSLVSSLVSLVSSLVRADLEDPPQQGAHNLLSLLVSLVSLLLSQQDPRDQFLFGPHGHLVSLVSNLVSLPVVSLVSNQADDDLALLLLQAPVRPPDRQQNHWRQWFAPPPDPGGSFSNNCQQQDWCLVVHTNTTFTALVLLLLFWDDVAAAGPLPCSQVDGDDQAPTAGWQLSVSFKQDAQDDQALDVVDGFHLDVSGGSHSQQRHRIHGRRQDYDPPDPQWDDDVGITGRTIQRPGGSLSSLLSNLVSCLSNPPPCNLVSQVSLQSLQVSRLSNCPRPVCCCPVPNGNYHHHRDDRDDDRSVRSVSSSLSSCSSSCRSSSCRLSVCSSVSNNQPVSVVSLVSRCVSHVSSVPRHDDPRASSHRWNRPVVCVSSVNRYDIGGPND/DDKWKWKKKWKKKWDFDDFFFFDWPVLLLVLLQLQQVVVVHDSCPDFFAKDWDWAADPVGFIDTDDIDGDQARDPVQFWGFFRDQLLVVFFDMKMKIKMKIKMKDDDPFKIKIKMWMKMKIPDRGPLKIKMKTKMKIWMKGQDPHPFKIKIKIKMKMKMKIQDQDPCLNVLSSWFHSGWDQATPPRHGAADATQGFQGGRSVVVSVLSNQWMKMKIKMKMKIKMWGHPDDFKIKMKMKIKIKMKMWTKGWDAWDDHHPHGPPGKTKIKIKMKIKMKMKMKIKMKGWDDDPQKTKMKMKMKMKIKMKIKMKIKMAIAAPDRDPVGHDRVRGDGDMDIDMDMDMKMKMKIKMKMWMGGHVFKIKMKMKMWMAILLAPPVAGIDMKMKIKIKGWVCPDPVVPPAQQWPTKMKMKMKIKDWDDPDDSCQAAFDKDFQQQRDDDPPDPSPHFFDPPPPPVDPDGGDGGIFTQAHGHNDAHIWMKIKIKIKIWTAGDPNFKTKMKMKMKIKIFQDWDQAAADPVVPHHHTHIGRWFMKIKIKMKMKIWGWDADVVFKTKIKIKMKMFMAMFTAGGDPVVQLVAQQEANNPGGCHGHHGHWYKWWAFDFFAQDVCSQVVAQPAFPHDHLDTHTHPCPPPSHDDDNNIDTQFHQGFRMKMKMWIWMAGPQKIKIWIKIWTAFGKDFEPLCCQAQEQASDPIHDIIGGPNSVQRDGPVRHPDRGGRYHNDPRRCPVTPYNVRIWGLTKMFTQKIKMKGKDDCVVQCVVVWRTKMKMKMKGRPDMDGDPRDDADHSVCRHGSTDGTMMIMIMMITID